Protein AF-A0A818PB43-F1 (afdb_monomer_lite)

pLDDT: mean 82.69, std 16.17, range [26.31, 98.38]

Radius of gyration: 37.23 Å; chains: 1; bounding box: 109×73×100 Å

Secondary structure (DSSP, 8-state):
--SHHHHTTTS-BGGGS-----SS--TT--SHHHHHHHHTTSEEEEETTEEEEPHHHHHHHHHHHHHHHHHHHHTT-EE----SEEEHHHHHHTTHHHHTGGG-EEEEETTEEEEE-S--HHHHHHHHHHHTTTS-GGG-SEEEEEEEEEE---TT--TGGGS-SEEEEEEEEEEESSHHHHHHHHHHHHHHHHHHHHHTT--EEEEE---GGG--SEEEEEEEE-TT-SEEEEE-TTT--EEEGGG-----S-PEEEEEEEEEEEEEEETHHHHHTT-B---S-TTS--PBPEEEEEEEEHHHHHHHHHHHHS-TT--S----TTT-S-SEEEEPPPTTSTTSSSSHHHHHHHHTT-SS--EEE---TTS-HHHHHHHHHHTT-SEEEE--HHHHHHSEEEEEETTTTEEEEEEHHHHHHHTTTSS-TTSHHHHHHHHHHHHHHHHHHHHHHHHHH-----TT--EEEEETTTTEEEEGGGTTS-TTTHHHHSSTT--SHHHHHHHHHHHHTT-EEEEE--TTT--S--EEEEHHHHHHHHHHHHHHHHHTS-PPTTT-EEEEE--S-HHHHHHHHHHHHHTPEEEEE-TTS-HHHHHHHHHHTT-SEEEES-GGGTGGGHHHHHH-TT--EEEESS--S----TTEEEHHHHHHHHTTS--PPPP---TTSEEEEEEE--TTSSPEEEEEEHHHHHHHHHHHHHHHHHTT----TT-EEEE-S-TTSHHHHHHHHHHHHTT-EEEE-S-GGGHHHHHHHH--SEEEE-HHHHHHHHHHHHHHHHT-HHHHHHHHHHHHSSS--HHHHHHTHHHHHHTTS---EEEE-SS---HHHHHHHHHHHTS-EEEEEEETTTTEEEEE--TT----S---EEPTT-EEEEE--TTSS--GGGTEEEEEEESTTS---BTTBHHHHHHHB-TTS-EEEEEEEEE-TTS-EEEEEETTT-EE-TTS-EE-HHHHHHHHTTSTTEEEEEEE--TT-SSEEEEEEE-HHHHHHHS--S-TT--HHHHHT-HHHHHHHHHHHHHHHHHTT--GGGSEEEEEE--SPP-TTTTSB-TTS-B-HHHHHHHTHHHHHHHHHTGGGTSSPPPGGGTT--

Foldseek 3Di:
DVLVVVVVPPFFEPVPFPQDQDPDDDPPQPFLLSVLCNRLSQWDDPDFQDIDGGPLVVLLLVLLVVLLVVLCVVLVEAEDDWDQKAWLVLCVLLVNCVVQVQWWDWDDDPPTIITRAQDCLSRVLLVCLVCQQVDDLVCPQHKYKYWDKGATNDPDRHNPLLRHRIFTKMKIKTWHPDVVVLVVSLVSVVVSVVVSCVLFVFDWAWEWDDCPSLAADGKTWIWGFFQPAPWKWFADPPVRHTYGPVGDDDPDPDTDITHIGTFWMKGFHFQSSQVSSVNWHHDPDPDDDTDGITMIMIMGTSSSNSSVSQRRPPDPPDLFGAGRCSSQSFQEEEEEAAPPDPLPPADVSVLVVVVVPDPPHGYHYHPPSPDDPVVVVVSCRSSNHQKYWYCDPCCRVPQWIWIARSPVRDTDTHHSVVVVVVVLPPPDDDCSVVVVCFVVCVVVVLVVLLCVLCVLQPLPDDLLAQWDQLDPVQRKIAGPVQSPHDLFCVLCVQPVQQLFLLVLLVLLLVQLVFPFAEWEADPVPRDLDTDTDTSVNLVLLLLLLLQCCCPVLVDDALQAEEEEEEFFDSLVVSNLSSCRQQRHAYEYDYLPDDPVLVVVVCVLSLHQEYEYQDPVSCVVCVVVLVPDPSHRAYEYADDDDDDPDPRYYYSVVSSVVSVVPDRDDHDDHDQQRFSYWAWDDDLPPRTFTFTAGRLLLSSVLSLVQVLCVSRVNHAAQAFEEEQRDGPSDLVSVSVSSNQSSRNHYYYYDRDNVCVLVCQLSRVGQEYEDEQVVLVVVVVVQVVVCVVDPSSVVQLVVLLVRLAAGPSLCVSLVVVLVSNNVNYAEYEYEPDDHFLSSLSSCCRNNVHFYKYFDDDVQLSGGQAIARSSDSDPQFRFGGRSSKMWAFPDQPLAPAHSVQQKHFIWMAGSNGTPATRPCVPVRCVQAPPVRIGRPQWMWGQDSSRTIGTDAGSVQWDAAQVSDIDRQVVLQVQLCPQQQAPGKGKDDDNDHQAIAMEGAGDQVSCLVPPDDPDNPDDLQVVQVDVVSQVVSLVSQQVSCVVVVPDPRHRHPGYRHDHDDDDVVVVQADPVRHGSNVVVCVVCVVVRVVRVVVVVVVPDDDDPPPPPDD

InterPro domains:
  IPR000873 AMP-dependent synthetase/ligase domain [PF00501] (520-915)
  IPR002314 Aminoacyl-tRNA synthetase, class II (G/ P/ S/T) [PF00587] (105-311)
  IPR002316 Proline-tRNA ligase, class IIa [PR01046] (79-97)
  IPR002316 Proline-tRNA ligase, class IIa [PR01046] (114-125)
  IPR002316 Proline-tRNA ligase, class IIa [PR01046] (146-154)
  IPR002316 Proline-tRNA ligase, class IIa [PR01046] (156-167)
  IPR004154 Anticodon-binding [PF03129] (331-421)
  IPR006195 Aminoacyl-tRNA synthetase, class II [PS50862] (57-329)
  IPR020845 AMP-binding, conserved site [PS00455] (677-688)
  IPR036621 Anticodon-binding domain superfamily [G3DSA:3.40.50.800] (316-426)
  IPR042099 ANL, N-terminal domain [G3DSA:3.40.50.12780] (506-948)
  IPR045864 Class II Aminoacyl-tRNA synthetase/Biotinyl protein ligase (BPL) and lipoyl protein ligase (LPL) [G3DSA:3.30.930.10] (10-315)
  IPR045864 Class II Aminoacyl-tRNA synthetase/Biotinyl protein ligase (BPL) and lipoyl protein ligase (LPL) [SSF55681] (30-334)

Sequence (1106 aa):
MVFITHIRHAIQQRSRMFLPTPVHLPRETRSKSQSLLQQTAIVHSVEHGFPQLLPLGFRVLTKLKTLIRNEMNNIGGQELSLPAIGRKNIWETSDRWNLMHDELFKFKDHDEEYCLSPTHEEAITKLVSSVCKTIPRSNYPLLVYQITWKYRNEPNYRHGLLRTKEFLMKDLYSFHTDEKCARQIYDQVCDAYERIFQKLELNCFKVPADSGLMGGSLNHEFLGISAVGEDTLLICPICNRGYLKNKTQCEHTGKTEQHAIELGHCFLLGDRYTKAFNVIEGSSDIATEKKPLIMGCYGIGLTRLMAATVEILTSKDSNDIRWPRRIVPYQVAIVPPKKGSPEETNGNEKTLGRLLKLDNTEWFVDDRNELTIGYRLKDCQKMGIPIVIVFGKRATKENLCEVIDVYNNRTEYLSYEDTLKKEFSNSHGTYAALAAGAVVVTYAGTHAYKSRIQRKHDDGIDLKNQTVEIDPVEHIRRCTFYKDIDIFSFYKTVLPNVQTLGDAFYNGYSVSKNGPCIAYIDPVNMTKEFQWISYSMALERIRLIGSHLWTEAKLTPMKSIVTIISSNRPEYSFVEHACYMYGFTVLALYTTYNSSTILSILEKTQTEVLVVDNLNRIESYKNELLEKNYLKEILIMDNVTSNEDTKIKNIPTILKSMQQSDVRSRPKVDPESIAAFILTSGTTGEPKLAMLSHTNFLATIKGNIDRRRRANIDGEPSHRHCSFLPMAHLYERSVLISYFLHGSQVVFCPIPEKLFEYYPIVKPTNISMVPRILNKVYDTIMTEVGKSKIKRFLISQALHNEQPTLFSRLIFRKVKKLFGGEVHAMLTGSAPITPEVLHFFRIALDIPIVEAYGQTESTAAGTSTHITDTSCGTVGSPVPSVEIKLIDVPNTNYRSNNNQGEICIRGPIVFKGYYGDEEKTRETIDKGGWLHTGDVGEWTSNGSLRIIDRVKHIFKLSQGEYIAPERLEDGYIRCRWVAQIFVDGISSESTVVAIVIPDEEYVRSKFRTTNPNISFEDLCKDEKLKEIILADLKQLAKEYKYQYYETVSNIHLHPELFLQENGLITSTFKTRRTIARQYFQHIIQSLYEVSDRITKPMNVEQQSKL

Organism: NCBI:txid392033

Structure (mmCIF, N/CA/C/O backbone):
data_AF-A0A818PB43-F1
#
_entry.id   AF-A0A818PB43-F1
#
loop_
_atom_site.group_PDB
_atom_site.id
_atom_site.type_symbol
_atom_site.label_atom_id
_atom_site.label_alt_id
_atom_site.label_comp_id
_atom_site.label_asym_id
_atom_site.label_entity_id
_atom_site.label_seq_id
_atom_site.pdbx_PDB_ins_code
_atom_site.Cartn_x
_atom_site.Cartn_y
_atom_site.Cartn_z
_atom_site.occupancy
_atom_site.B_iso_or_equiv
_atom_site.auth_seq_id
_atom_site.auth_comp_id
_atom_site.auth_asym_id
_atom_site.auth_atom_id
_atom_site.pdbx_PDB_model_num
ATOM 1 N N . MET A 1 1 ? 10.284 -4.812 -44.934 1.00 28.69 1 MET A N 1
ATOM 2 C CA . MET A 1 1 ? 10.455 -3.336 -45.008 1.00 28.69 1 MET A CA 1
ATOM 3 C C . MET A 1 1 ? 9.665 -2.560 -43.940 1.00 28.69 1 MET A C 1
ATOM 5 O O . MET A 1 1 ? 10.146 -1.518 -43.521 1.00 28.69 1 MET A O 1
ATOM 9 N N . VAL A 1 2 ? 8.515 -3.051 -43.445 1.00 27.95 2 VAL A N 1
ATOM 10 C CA . VAL A 1 2 ? 7.685 -2.352 -42.428 1.00 27.95 2 VAL A CA 1
ATOM 11 C C . VAL A 1 2 ? 8.125 -2.614 -40.966 1.00 27.95 2 VAL A C 1
ATOM 13 O O . VAL A 1 2 ? 7.823 -1.818 -40.078 1.00 27.95 2 VAL A O 1
ATOM 16 N N . PHE A 1 3 ? 8.899 -3.674 -40.691 1.00 33.25 3 PHE A N 1
ATOM 17 C CA . PHE A 1 3 ? 9.273 -4.060 -39.317 1.00 33.25 3 PHE A CA 1
ATOM 18 C C . PHE A 1 3 ? 10.576 -3.411 -38.803 1.00 33.25 3 PHE A C 1
ATOM 20 O O . PHE A 1 3 ? 10.661 -3.033 -37.632 1.00 33.25 3 PHE A O 1
ATOM 27 N N . ILE A 1 4 ? 11.558 -3.162 -39.682 1.00 32.97 4 ILE A N 1
ATOM 28 C CA . ILE A 1 4 ? 12.779 -2.390 -39.355 1.00 32.97 4 ILE A CA 1
ATOM 29 C C . ILE A 1 4 ? 12.434 -0.955 -38.904 1.00 32.97 4 ILE A C 1
ATOM 31 O O . ILE A 1 4 ? 13.174 -0.341 -38.136 1.00 32.97 4 ILE A O 1
ATOM 35 N N . THR A 1 5 ? 11.277 -0.426 -39.305 1.00 36.44 5 THR A N 1
ATOM 36 C CA . THR A 1 5 ? 10.801 0.913 -38.933 1.00 36.44 5 THR A CA 1
ATOM 37 C C . THR A 1 5 ? 10.250 1.004 -37.508 1.00 36.44 5 THR A C 1
ATOM 39 O O . THR A 1 5 ? 10.382 2.058 -36.895 1.00 36.44 5 THR A O 1
ATOM 42 N N . HIS A 1 6 ? 9.718 -0.083 -36.936 1.00 36.97 6 HIS A N 1
ATOM 43 C CA . HIS A 1 6 ? 9.187 -0.082 -35.563 1.00 36.97 6 HIS A CA 1
ATOM 44 C C . HIS A 1 6 ? 10.264 -0.362 -34.498 1.00 36.97 6 HIS A C 1
ATOM 46 O O . HIS A 1 6 ? 10.216 0.209 -33.411 1.00 36.97 6 HIS A O 1
ATOM 52 N N . ILE A 1 7 ? 11.298 -1.154 -34.819 1.00 41.28 7 ILE A N 1
ATOM 53 C CA . ILE A 1 7 ? 12.458 -1.384 -33.925 1.00 41.28 7 ILE A CA 1
ATOM 54 C C . ILE A 1 7 ? 13.383 -0.148 -33.862 1.00 41.28 7 ILE A C 1
ATOM 56 O O . ILE A 1 7 ? 14.093 0.062 -32.878 1.00 41.28 7 ILE A O 1
ATOM 60 N N . ARG A 1 8 ? 13.315 0.736 -34.869 1.00 38.91 8 ARG A N 1
ATOM 61 C CA . ARG A 1 8 ? 14.093 1.986 -34.976 1.00 38.91 8 ARG A CA 1
ATOM 62 C C . ARG A 1 8 ? 13.901 2.983 -33.825 1.00 38.91 8 ARG A C 1
ATOM 64 O O . ARG A 1 8 ? 14.702 3.909 -33.731 1.00 38.91 8 ARG A O 1
ATOM 71 N N . HIS A 1 9 ? 12.872 2.846 -32.986 1.00 42.34 9 HIS A N 1
ATOM 72 C CA . HIS A 1 9 ? 12.539 3.857 -31.972 1.00 42.34 9 HIS A CA 1
ATOM 73 C C . HIS A 1 9 ? 12.942 3.510 -30.526 1.00 42.34 9 HIS A C 1
ATOM 75 O O . HIS A 1 9 ? 12.960 4.416 -29.696 1.00 42.34 9 HIS A O 1
ATOM 81 N N . ALA A 1 10 ? 13.303 2.257 -30.209 1.00 47.94 10 ALA A N 1
ATOM 82 C CA . ALA A 1 10 ? 13.552 1.833 -28.819 1.00 47.94 10 ALA A CA 1
ATOM 83 C C . ALA A 1 10 ? 15.002 1.415 -28.498 1.00 47.94 10 ALA A C 1
ATOM 85 O O . ALA A 1 10 ? 15.380 1.425 -27.328 1.00 47.94 10 ALA A O 1
ATOM 86 N N . ILE A 1 11 ? 15.824 1.067 -29.496 1.00 65.12 11 ILE A N 1
ATOM 87 C CA . ILE A 1 11 ? 17.191 0.547 -29.299 1.00 65.12 11 ILE A CA 1
ATOM 88 C C . ILE A 1 11 ? 18.206 1.452 -29.987 1.00 65.12 11 ILE A C 1
ATOM 90 O O . ILE A 1 11 ? 17.975 1.930 -31.098 1.00 65.12 11 ILE A O 1
ATOM 94 N N . GLN A 1 12 ? 19.338 1.691 -29.319 1.00 77.62 12 GLN A N 1
ATOM 95 C CA . GLN A 1 12 ? 20.369 2.580 -29.835 1.00 77.62 12 GLN A CA 1
ATOM 96 C C . GLN A 1 12 ? 21.005 1.987 -31.102 1.00 77.62 12 GLN A C 1
ATOM 98 O O . GLN A 1 12 ? 21.563 0.889 -31.091 1.00 77.62 12 GLN A O 1
ATOM 103 N N . GLN A 1 13 ? 20.924 2.745 -32.192 1.00 83.62 13 GLN A N 1
ATOM 104 C CA . GLN A 1 13 ? 21.513 2.417 -33.490 1.00 83.62 13 GLN A CA 1
ATOM 105 C C . GLN A 1 13 ? 22.869 3.097 -33.630 1.00 83.62 13 GLN A C 1
ATOM 107 O O . GLN A 1 13 ? 22.984 4.289 -33.329 1.00 83.62 13 GLN A O 1
ATOM 112 N N . ARG A 1 14 ? 23.886 2.359 -34.085 1.00 87.94 14 ARG A N 1
ATOM 113 C CA . ARG A 1 14 ? 25.256 2.862 -34.253 1.00 87.94 14 ARG A CA 1
ATOM 114 C C . ARG A 1 14 ? 25.330 4.024 -35.237 1.00 87.94 14 ARG A C 1
ATOM 116 O O . ARG A 1 14 ? 26.122 4.934 -35.000 1.00 87.94 14 ARG A O 1
ATOM 123 N N . SER A 1 15 ? 24.508 4.015 -36.290 1.00 84.88 15 SER A N 1
ATOM 124 C CA . SER A 1 15 ? 24.405 5.102 -37.273 1.00 84.88 15 SER A CA 1
ATOM 125 C C . SER A 1 15 ? 23.831 6.400 -36.685 1.00 84.88 15 SER A C 1
ATOM 127 O O . SER A 1 15 ? 24.129 7.488 -37.166 1.00 84.88 15 SER A O 1
ATOM 129 N N . ARG A 1 16 ? 23.031 6.292 -35.616 1.00 84.62 16 ARG A N 1
ATOM 130 C CA . ARG A 1 16 ? 22.373 7.414 -34.928 1.00 84.62 16 ARG A CA 1
ATOM 131 C C . ARG A 1 16 ? 23.104 7.858 -33.663 1.00 84.62 16 ARG A C 1
ATOM 133 O O . ARG A 1 16 ? 22.629 8.750 -32.963 1.00 84.62 16 ARG A O 1
ATOM 140 N N . MET A 1 17 ? 24.215 7.210 -33.311 1.00 87.75 17 MET A N 1
ATOM 141 C CA . MET A 1 17 ? 25.038 7.641 -32.184 1.00 87.75 17 MET A CA 1
ATOM 142 C C . MET A 1 17 ? 25.830 8.892 -32.567 1.00 87.75 17 MET A C 1
ATOM 144 O O . MET A 1 17 ? 26.494 8.922 -33.600 1.00 87.75 17 MET A O 1
ATOM 148 N N . PHE A 1 18 ? 25.812 9.900 -31.695 1.00 87.25 18 PHE A N 1
ATOM 149 C CA . PHE A 1 18 ? 26.657 11.082 -31.839 1.00 87.25 18 PHE A CA 1
ATOM 150 C C . PHE A 1 18 ? 28.109 10.734 -31.475 1.00 87.25 18 PHE A C 1
ATOM 152 O O . PHE A 1 18 ? 28.485 10.761 -30.303 1.00 87.25 18 PHE A O 1
ATOM 159 N N . LEU A 1 19 ? 28.890 10.337 -32.485 1.00 86.69 19 LEU A N 1
ATOM 160 C CA . LEU A 1 19 ? 30.291 9.913 -32.373 1.00 86.69 19 LEU A CA 1
ATOM 161 C C . LEU A 1 19 ? 31.170 10.651 -33.398 1.00 86.69 19 LEU A C 1
ATOM 163 O O . LEU A 1 19 ? 31.605 10.043 -34.378 1.00 86.69 19 LEU A O 1
ATOM 167 N N . PRO A 1 20 ? 31.399 11.966 -33.219 1.00 82.56 20 PRO A N 1
ATOM 168 C CA . PRO A 1 20 ? 32.269 12.743 -34.094 1.00 82.56 20 PRO A CA 1
ATOM 169 C C . PRO A 1 20 ? 33.734 12.346 -33.864 1.00 82.56 20 PRO A C 1
ATOM 171 O O . PRO A 1 20 ? 34.387 12.838 -32.946 1.00 82.56 20 PRO A O 1
ATOM 174 N N . THR A 1 21 ? 34.253 11.423 -34.674 1.00 69.00 21 THR A N 1
ATOM 175 C CA . THR A 1 21 ? 35.675 11.062 -34.633 1.00 69.00 21 THR A CA 1
ATOM 176 C C . THR A 1 21 ? 36.502 12.167 -35.304 1.00 69.00 21 THR A C 1
ATOM 178 O O . THR A 1 21 ? 36.244 12.481 -36.468 1.00 69.00 21 THR A O 1
ATOM 181 N N . PRO A 1 22 ? 37.489 12.768 -34.618 1.00 65.38 22 PRO A N 1
ATOM 182 C CA . PRO A 1 22 ? 38.330 13.803 -35.211 1.00 65.38 22 PRO A CA 1
ATOM 183 C C . PRO A 1 22 ? 39.189 13.242 -36.358 1.00 65.38 22 PRO A C 1
ATOM 185 O O . PRO A 1 22 ? 39.757 12.157 -36.247 1.00 65.38 22 PRO A O 1
ATOM 188 N N . VAL A 1 23 ? 39.301 13.998 -37.459 1.00 55.91 23 VAL A N 1
ATOM 189 C CA . VAL A 1 23 ? 40.056 13.606 -38.672 1.00 55.91 23 VAL A CA 1
ATOM 190 C C . VAL A 1 23 ? 41.573 13.605 -38.425 1.00 55.91 23 VAL A C 1
ATOM 192 O O . VAL A 1 23 ? 42.298 12.797 -39.002 1.00 55.91 23 VAL A O 1
ATOM 195 N N . HIS A 1 24 ? 42.052 14.460 -37.515 1.00 60.41 24 HIS A N 1
ATOM 196 C CA . HIS A 1 24 ? 43.446 14.518 -37.081 1.00 60.41 24 HIS A CA 1
ATOM 197 C C . HIS A 1 24 ? 43.521 14.643 -35.558 1.00 60.41 24 HIS A C 1
ATOM 199 O O . HIS A 1 24 ? 42.919 15.544 -34.976 1.00 60.41 24 HIS A O 1
ATOM 205 N N . LEU A 1 25 ? 44.274 13.751 -34.911 1.00 61.59 25 LEU A N 1
ATOM 206 C CA . LEU A 1 25 ? 44.657 13.927 -33.511 1.00 61.59 25 LEU A CA 1
ATOM 207 C C . LEU A 1 25 ? 45.828 14.916 -33.434 1.00 61.59 25 LEU A C 1
ATOM 209 O O . LEU A 1 25 ? 46.713 14.867 -34.297 1.00 61.59 25 LEU A O 1
ATOM 213 N N . PRO A 1 26 ? 45.890 15.781 -32.408 1.00 57.75 26 PRO A N 1
ATOM 214 C CA . PRO A 1 26 ? 47.066 16.606 -32.162 1.00 57.75 26 PRO A CA 1
ATOM 215 C C . PRO A 1 26 ? 48.313 15.717 -32.045 1.00 57.75 26 PRO A C 1
ATOM 217 O O . PRO A 1 26 ? 48.292 14.731 -31.304 1.00 57.75 26 PRO A O 1
ATOM 220 N N . ARG A 1 27 ? 49.409 16.073 -32.739 1.00 52.84 27 ARG A N 1
ATOM 221 C CA . ARG A 1 27 ? 50.686 15.317 -32.737 1.00 52.84 27 ARG A CA 1
ATOM 222 C C . ARG A 1 27 ? 51.268 15.090 -31.329 1.00 52.84 27 ARG A C 1
ATOM 224 O O . ARG A 1 27 ? 52.103 14.213 -31.158 1.00 52.84 27 ARG A O 1
ATOM 231 N N . GLU A 1 28 ? 50.803 15.839 -30.328 1.00 53.75 28 GLU A N 1
ATOM 232 C CA . GLU A 1 28 ? 51.218 15.767 -28.923 1.00 53.75 28 GLU A CA 1
ATOM 233 C C . GLU A 1 28 ? 50.273 14.945 -28.018 1.00 53.75 28 GLU A C 1
ATOM 235 O O . GLU A 1 28 ? 50.061 15.288 -26.853 1.00 53.75 28 GLU A O 1
ATOM 240 N N . THR A 1 29 ? 49.659 13.864 -28.506 1.00 55.94 29 THR A N 1
ATOM 241 C CA . THR A 1 29 ? 48.903 12.970 -27.608 1.00 55.94 29 THR A CA 1
ATOM 242 C C . THR A 1 29 ? 49.886 12.168 -26.742 1.00 55.94 29 THR A C 1
ATOM 244 O O . THR A 1 29 ? 50.531 11.245 -27.229 1.00 55.94 29 THR A O 1
ATOM 247 N N . ARG A 1 30 ? 50.049 12.551 -25.464 1.00 67.81 30 ARG A N 1
ATOM 248 C CA . ARG A 1 30 ? 51.104 12.019 -24.571 1.00 67.81 30 ARG A CA 1
ATOM 249 C C . ARG A 1 30 ? 50.722 10.751 -23.794 1.00 67.81 30 ARG A C 1
ATOM 251 O O . ARG A 1 30 ? 51.620 10.027 -23.384 1.00 67.81 30 ARG A O 1
ATOM 258 N N . SER A 1 31 ? 49.430 10.469 -23.589 1.00 83.25 31 SER A N 1
ATOM 259 C CA . SER A 1 31 ? 48.963 9.245 -22.911 1.00 83.25 31 SER A CA 1
ATOM 260 C C . SER A 1 31 ? 48.039 8.403 -23.784 1.00 83.25 31 SER A C 1
ATOM 262 O O . SER A 1 31 ? 47.357 8.903 -24.689 1.00 83.25 31 SER A O 1
ATOM 264 N N . LYS A 1 32 ? 48.001 7.099 -23.502 1.00 87.06 32 LYS A N 1
ATOM 265 C CA . LYS A 1 32 ? 47.239 6.135 -24.291 1.00 87.06 32 LYS A CA 1
ATOM 266 C C . LYS A 1 32 ? 45.735 6.334 -24.137 1.00 87.06 32 LYS A C 1
ATOM 268 O O . LYS A 1 32 ? 45.009 6.362 -25.128 1.00 87.06 32 LYS A O 1
ATOM 273 N N . SER A 1 33 ? 45.275 6.517 -22.906 1.00 90.88 33 SER A N 1
ATOM 274 C CA . SER A 1 33 ? 43.880 6.802 -22.569 1.00 90.88 33 SER A CA 1
ATOM 275 C C . SER A 1 33 ? 43.372 8.046 -23.287 1.00 90.88 33 SER A C 1
ATOM 277 O O . SER A 1 33 ? 42.285 8.005 -23.855 1.00 90.88 33 SER A O 1
ATOM 279 N N . GLN A 1 34 ? 44.161 9.124 -23.349 1.00 88.31 34 GLN A N 1
ATOM 280 C CA . GLN A 1 34 ? 43.784 10.338 -24.073 1.00 88.31 34 GLN A CA 1
ATOM 281 C C . GLN A 1 34 ? 43.563 10.053 -25.564 1.00 88.31 34 GLN A C 1
ATOM 283 O O . GLN A 1 34 ? 42.523 10.424 -26.107 1.00 88.31 34 GLN A O 1
ATOM 288 N N . SER A 1 35 ? 44.513 9.365 -26.203 1.00 86.31 35 SER A N 1
ATOM 289 C CA . SER A 1 35 ? 44.430 9.023 -27.626 1.00 86.31 35 SER A CA 1
ATOM 290 C C . SER A 1 35 ? 43.221 8.137 -27.928 1.00 86.31 35 SER A C 1
ATOM 292 O O . SER A 1 35 ? 42.401 8.472 -28.783 1.00 86.31 35 SER A O 1
ATOM 294 N N . LEU A 1 36 ? 43.047 7.046 -27.178 1.00 90.38 36 LEU A N 1
ATOM 295 C CA . LEU A 1 36 ? 41.965 6.093 -27.418 1.00 90.38 36 LEU A CA 1
ATOM 296 C C . LEU A 1 36 ? 40.585 6.706 -27.167 1.00 90.38 36 LEU A C 1
ATOM 298 O O . LEU A 1 36 ? 39.705 6.580 -28.014 1.00 90.38 36 LEU A O 1
ATOM 302 N N . LEU A 1 37 ? 40.405 7.429 -26.056 1.00 91.69 37 LEU A N 1
ATOM 303 C CA . LEU A 1 37 ? 39.124 8.058 -25.722 1.00 91.69 37 LEU A CA 1
ATOM 304 C C . LEU A 1 37 ? 38.692 9.103 -26.765 1.00 91.69 37 LEU A C 1
ATOM 306 O O . LEU A 1 37 ? 37.490 9.251 -27.006 1.00 91.69 37 LEU A O 1
ATOM 310 N N . GLN A 1 38 ? 39.646 9.795 -27.397 1.00 88.06 38 GLN A N 1
ATOM 311 C CA . GLN A 1 38 ? 39.382 10.729 -28.496 1.00 88.06 38 GLN A CA 1
ATOM 312 C C . GLN A 1 38 ? 39.069 10.003 -29.812 1.00 88.06 38 GLN A C 1
ATOM 314 O O . GLN A 1 38 ? 38.081 10.328 -30.472 1.00 88.06 38 GLN A O 1
ATOM 319 N N . GLN A 1 39 ? 39.848 8.977 -30.173 1.00 86.94 39 GLN A N 1
ATOM 320 C CA . GLN A 1 39 ? 39.626 8.184 -31.391 1.00 86.94 39 GLN A CA 1
ATOM 321 C C . GLN A 1 39 ? 38.260 7.493 -31.412 1.00 86.94 39 GLN A C 1
ATOM 323 O O . GLN A 1 39 ? 37.631 7.385 -32.465 1.00 86.94 39 GLN A O 1
ATOM 328 N N . THR A 1 40 ? 37.775 7.041 -30.257 1.00 89.00 40 THR A N 1
ATOM 329 C CA . THR A 1 40 ? 36.482 6.356 -30.140 1.00 89.00 40 THR A CA 1
ATOM 330 C C . THR A 1 40 ? 35.317 7.304 -29.858 1.00 89.00 40 THR A C 1
ATOM 332 O O . THR A 1 40 ? 34.227 6.835 -29.534 1.00 89.00 40 THR A O 1
ATOM 335 N N . ALA A 1 41 ? 35.534 8.624 -29.936 1.00 89.44 41 ALA A N 1
ATOM 336 C CA . ALA A 1 41 ? 34.527 9.646 -29.650 1.00 89.44 41 ALA A CA 1
ATOM 337 C C . ALA A 1 41 ? 33.833 9.437 -28.283 1.00 89.44 41 ALA A C 1
ATOM 339 O O . ALA A 1 41 ? 32.619 9.578 -28.138 1.00 89.44 41 ALA A O 1
ATOM 340 N N . ILE A 1 42 ? 34.617 9.070 -27.264 1.00 91.88 42 ILE A N 1
ATOM 341 C CA . ILE A 1 42 ? 34.178 8.964 -25.863 1.00 91.88 42 ILE A CA 1
ATOM 342 C C . ILE A 1 42 ? 34.427 10.295 -25.148 1.00 91.88 42 ILE A C 1
ATOM 344 O O . ILE A 1 42 ? 33.591 10.753 -24.366 1.00 91.88 42 ILE A O 1
ATOM 348 N N . VAL A 1 43 ? 35.550 10.936 -25.470 1.00 90.75 43 VAL A N 1
ATOM 349 C CA . VAL A 1 43 ? 35.920 12.282 -25.035 1.00 90.75 43 VAL A CA 1
ATOM 350 C C . VAL A 1 43 ? 36.201 13.120 -26.273 1.00 90.75 43 VAL A C 1
ATOM 352 O O . VAL A 1 43 ? 36.879 12.670 -27.190 1.00 90.75 43 VAL A O 1
ATOM 355 N N . HIS A 1 44 ? 35.715 14.352 -26.281 1.00 87.06 44 HIS A N 1
ATOM 356 C CA . HIS A 1 44 ? 36.112 15.381 -27.228 1.00 87.06 44 HIS A CA 1
ATOM 357 C C . HIS A 1 44 ? 36.816 16.511 -26.471 1.00 87.06 44 HIS A C 1
ATOM 359 O O . HIS A 1 44 ? 36.590 16.711 -25.279 1.00 87.06 44 HIS A O 1
ATOM 365 N N . SER A 1 45 ? 37.707 17.251 -27.117 1.00 74.25 45 SER A N 1
ATOM 366 C CA . SER A 1 45 ? 38.349 18.415 -26.500 1.00 74.25 45 SER A CA 1
ATOM 367 C C . SER A 1 45 ? 38.513 19.484 -27.565 1.00 74.25 45 SER A C 1
ATOM 369 O O . SER A 1 45 ? 39.263 19.284 -28.514 1.00 74.25 45 SER A O 1
ATOM 371 N N . VAL A 1 46 ? 37.759 20.575 -27.429 1.00 65.56 46 VAL A N 1
ATOM 372 C CA . VAL A 1 46 ? 37.872 21.751 -28.309 1.00 65.56 46 VAL A CA 1
ATOM 373 C C . VAL A 1 46 ? 39.045 22.623 -27.855 1.00 65.56 46 VAL A C 1
ATOM 375 O O . VAL A 1 46 ? 39.803 23.113 -28.683 1.00 65.56 46 VAL A O 1
ATOM 378 N N . GLU A 1 47 ? 39.239 22.735 -26.539 1.00 68.06 47 GLU A N 1
ATOM 379 C CA . GLU A 1 47 ? 40.337 23.461 -25.902 1.00 68.06 47 GLU A CA 1
ATOM 380 C C . GLU A 1 47 ? 41.074 22.553 -24.912 1.00 68.06 47 GLU A C 1
ATOM 382 O O . GLU A 1 47 ? 40.489 21.644 -24.307 1.00 68.06 47 GLU A O 1
ATOM 387 N N . HIS A 1 48 ? 42.377 22.776 -24.734 1.00 68.56 48 HIS A N 1
ATOM 388 C CA . HIS A 1 48 ? 43.146 21.978 -23.788 1.00 68.56 48 HIS A CA 1
ATOM 389 C C . HIS A 1 48 ? 42.757 22.303 -22.334 1.00 68.56 48 HIS A C 1
ATOM 391 O O . HIS A 1 48 ? 42.728 23.459 -21.924 1.00 68.56 48 HIS A O 1
ATOM 397 N N . GLY A 1 49 ? 42.487 21.261 -21.540 1.00 74.88 49 GLY A N 1
ATOM 398 C CA . GLY A 1 49 ? 42.091 21.388 -20.132 1.00 74.88 49 GLY A CA 1
ATOM 399 C C . GLY A 1 49 ? 40.576 21.459 -19.878 1.00 74.88 49 GLY A C 1
ATOM 400 O O . GLY A 1 49 ? 40.179 21.442 -18.713 1.00 74.88 49 GLY A O 1
ATOM 401 N N . PHE A 1 50 ? 39.741 21.462 -20.926 1.00 84.69 50 PHE A N 1
ATOM 402 C CA . PHE A 1 50 ? 38.270 21.474 -20.828 1.00 84.69 50 PHE A CA 1
ATOM 403 C C . PHE A 1 50 ? 37.651 20.319 -21.637 1.00 84.69 50 PHE A C 1
ATOM 405 O O . PHE A 1 50 ? 37.226 20.483 -22.786 1.00 84.69 50 PHE A O 1
ATOM 412 N N . PRO A 1 51 ? 37.670 19.094 -21.087 1.00 85.69 51 PRO A N 1
ATOM 413 C CA . PRO A 1 51 ? 37.237 17.902 -21.796 1.00 85.69 51 PRO A CA 1
ATOM 414 C C . PRO A 1 51 ? 35.708 17.805 -21.848 1.00 85.69 51 PRO A C 1
ATOM 416 O O . PRO A 1 51 ? 35.020 17.911 -20.839 1.00 85.69 51 PRO A O 1
ATOM 419 N N . GLN A 1 52 ? 35.175 17.492 -23.024 1.00 88.94 52 GLN A N 1
ATOM 420 C CA . GLN A 1 52 ? 33.755 17.244 -23.252 1.00 88.94 52 GLN A CA 1
ATOM 421 C C . GLN A 1 52 ? 33.496 15.738 -23.280 1.00 88.94 52 GLN A C 1
ATOM 423 O O . GLN A 1 52 ? 34.078 15.002 -24.080 1.00 88.94 52 GLN A O 1
ATOM 428 N N . LEU A 1 53 ? 32.602 15.258 -22.420 1.00 91.62 53 LEU A N 1
ATOM 429 C CA . LEU A 1 53 ? 32.174 13.862 -22.441 1.00 91.62 53 LEU A CA 1
ATOM 430 C C . LEU A 1 53 ? 31.072 13.668 -23.479 1.00 91.62 53 LEU A C 1
ATOM 432 O O . LEU A 1 53 ? 29.984 14.227 -23.365 1.00 91.62 53 LEU A O 1
ATOM 436 N N . LEU A 1 54 ? 31.352 12.833 -24.475 1.00 92.56 54 LEU A N 1
ATOM 437 C CA . LEU A 1 54 ? 30.380 12.429 -25.487 1.00 92.56 54 LEU A CA 1
ATOM 438 C C . LEU A 1 54 ? 29.470 11.312 -24.935 1.00 92.56 54 LEU A C 1
ATOM 440 O O . LEU A 1 54 ? 29.767 10.755 -23.874 1.00 92.56 54 LEU A O 1
ATOM 444 N N . PRO A 1 55 ? 28.357 10.942 -25.601 1.00 92.56 55 PRO A N 1
ATOM 445 C CA . PRO A 1 55 ? 27.344 10.056 -25.015 1.00 92.56 55 PRO A CA 1
ATOM 446 C C . PRO A 1 55 ? 27.872 8.727 -24.454 1.00 92.56 55 PRO A C 1
ATOM 448 O O . PRO A 1 55 ? 27.401 8.272 -23.410 1.00 92.56 55 PRO A O 1
ATOM 451 N N . LEU A 1 56 ? 28.871 8.112 -25.099 1.00 92.12 56 LEU A N 1
ATOM 452 C CA . LEU A 1 56 ? 29.509 6.899 -24.578 1.00 92.12 56 LEU A CA 1
ATOM 453 C C . LEU A 1 56 ? 30.310 7.178 -23.302 1.00 92.12 56 LEU A C 1
ATOM 455 O O . LEU A 1 56 ? 30.170 6.438 -22.331 1.00 92.12 56 LEU A O 1
ATOM 459 N N . GLY A 1 57 ? 31.087 8.264 -23.270 1.00 93.19 57 GLY A N 1
ATOM 460 C CA . GLY A 1 57 ? 31.841 8.683 -22.086 1.00 93.19 57 GLY A CA 1
ATOM 461 C C . GLY A 1 57 ? 30.934 9.060 -20.928 1.00 93.19 57 GLY A C 1
ATOM 462 O O . GLY A 1 57 ? 31.158 8.624 -19.803 1.00 93.19 57 GLY A O 1
ATOM 463 N N . PHE A 1 58 ? 29.839 9.768 -21.202 1.00 94.12 58 PHE A N 1
ATOM 464 C CA . PHE A 1 58 ? 28.840 10.091 -20.189 1.00 94.12 58 PHE A CA 1
ATOM 465 C C . PHE A 1 58 ? 28.173 8.834 -19.612 1.00 94.12 58 PHE A C 1
ATOM 467 O O . PHE A 1 58 ? 27.913 8.753 -18.410 1.00 94.12 58 PHE A O 1
ATOM 474 N N . ARG A 1 59 ? 27.938 7.812 -20.445 1.00 93.94 59 ARG A N 1
ATOM 475 C CA . ARG A 1 59 ? 27.384 6.520 -20.018 1.00 93.94 59 ARG A CA 1
ATOM 476 C C . ARG A 1 59 ? 28.359 5.743 -19.128 1.00 93.94 59 ARG A C 1
ATOM 478 O O . ARG A 1 59 ? 27.930 5.241 -18.090 1.00 93.94 59 ARG A O 1
ATOM 485 N N . VAL A 1 60 ? 29.649 5.708 -19.471 1.00 94.94 60 VAL A N 1
ATOM 486 C CA . VAL A 1 60 ? 30.710 5.136 -18.616 1.00 94.94 60 VAL A CA 1
ATOM 487 C C . VAL A 1 60 ? 30.797 5.893 -17.287 1.00 94.94 60 VAL A C 1
ATOM 489 O O . VAL A 1 60 ? 30.717 5.285 -16.218 1.00 94.94 60 VAL A O 1
ATOM 492 N N . LEU A 1 61 ? 30.862 7.227 -17.337 1.00 95.75 61 LEU A N 1
ATOM 493 C CA . LEU A 1 61 ? 30.926 8.081 -16.151 1.00 95.75 61 LEU A CA 1
ATOM 494 C C . LEU A 1 61 ? 29.706 7.889 -15.238 1.00 95.75 61 LEU A C 1
ATOM 496 O O . LEU A 1 61 ? 29.847 7.836 -14.020 1.00 95.75 61 LEU A O 1
ATOM 500 N N . THR A 1 62 ? 28.506 7.735 -15.804 1.00 94.94 62 THR A N 1
ATOM 501 C CA . THR A 1 62 ? 27.268 7.493 -15.043 1.00 94.94 62 THR A CA 1
ATOM 502 C C . THR A 1 62 ? 27.303 6.152 -14.304 1.00 94.94 62 THR A C 1
ATOM 504 O O . THR A 1 62 ? 26.857 6.059 -13.154 1.00 94.94 62 THR A O 1
ATOM 507 N N . LYS A 1 63 ? 27.863 5.106 -14.926 1.00 95.19 63 LYS A N 1
ATOM 508 C CA . LYS A 1 63 ? 28.057 3.800 -14.275 1.00 95.19 63 LYS A CA 1
ATOM 509 C C . LYS A 1 63 ? 29.086 3.888 -13.156 1.00 95.19 63 LYS A C 1
ATOM 511 O O . LYS A 1 63 ? 28.836 3.382 -12.065 1.00 95.19 63 LYS A O 1
ATOM 516 N N . LEU A 1 64 ? 30.183 4.607 -13.387 1.00 95.88 64 LEU A N 1
ATOM 517 C CA . LEU A 1 64 ? 31.200 4.867 -12.372 1.00 95.88 64 LEU A CA 1
ATOM 518 C C . LEU A 1 64 ? 30.635 5.669 -11.186 1.00 95.88 64 LEU A C 1
ATOM 520 O O . LEU A 1 64 ? 30.846 5.300 -10.033 1.00 95.88 64 LEU A O 1
ATOM 524 N N . LYS A 1 65 ? 29.828 6.703 -11.459 1.00 96.62 65 LYS A N 1
ATOM 525 C CA . LYS A 1 65 ? 29.101 7.480 -10.444 1.00 96.62 65 LYS A CA 1
ATOM 526 C C . LYS A 1 65 ? 28.205 6.585 -9.593 1.00 96.62 65 LYS A C 1
ATOM 528 O O . LYS A 1 65 ? 28.216 6.686 -8.371 1.00 96.62 65 LYS A O 1
ATOM 533 N N . THR A 1 66 ? 27.450 5.694 -10.233 1.00 95.44 66 THR A N 1
ATOM 534 C CA . THR A 1 66 ? 26.578 4.729 -9.547 1.00 95.44 66 THR A CA 1
ATOM 535 C C . THR A 1 66 ? 27.379 3.752 -8.682 1.00 95.44 66 THR A C 1
ATOM 537 O O . THR A 1 66 ? 26.996 3.505 -7.540 1.00 95.44 66 THR A O 1
ATOM 540 N N . LEU A 1 67 ? 28.501 3.228 -9.188 1.00 95.38 67 LEU A N 1
ATOM 541 C CA . LEU A 1 67 ? 29.390 2.338 -8.435 1.00 95.38 67 LEU A CA 1
ATOM 542 C C . LEU A 1 67 ? 29.892 3.008 -7.148 1.00 95.38 67 LEU A C 1
ATOM 544 O O . LEU A 1 67 ? 29.767 2.428 -6.072 1.00 95.38 67 LEU A O 1
ATOM 548 N N . ILE A 1 68 ? 30.400 4.236 -7.261 1.00 96.12 68 ILE A N 1
ATOM 549 C CA . ILE A 1 68 ? 30.931 4.999 -6.127 1.00 96.12 68 ILE A CA 1
ATOM 550 C C . ILE A 1 68 ? 29.818 5.354 -5.133 1.00 96.12 68 ILE A C 1
ATOM 552 O O . ILE A 1 68 ? 29.986 5.124 -3.939 1.00 96.12 68 ILE A O 1
ATOM 556 N N . ARG A 1 69 ? 28.658 5.843 -5.600 1.00 97.25 69 ARG A N 1
ATOM 557 C CA . ARG A 1 69 ? 27.499 6.144 -4.733 1.00 97.25 69 ARG A CA 1
ATOM 558 C C . ARG A 1 69 ? 27.063 4.943 -3.905 1.00 97.25 69 ARG A C 1
ATOM 560 O O . ARG A 1 69 ? 26.783 5.094 -2.722 1.00 97.25 69 ARG A O 1
ATOM 567 N N . ASN A 1 70 ? 27.019 3.756 -4.507 1.00 94.94 70 ASN A N 1
ATOM 568 C CA . ASN A 1 70 ? 26.646 2.539 -3.790 1.00 94.94 70 ASN A CA 1
ATOM 569 C C . ASN A 1 70 ? 27.624 2.241 -2.644 1.00 94.94 70 ASN A C 1
ATOM 571 O O . ASN A 1 70 ? 27.180 1.942 -1.542 1.00 94.94 70 ASN A O 1
ATOM 575 N N . GLU A 1 71 ? 28.935 2.365 -2.874 1.00 96.50 71 GLU A N 1
ATOM 576 C CA . GLU A 1 71 ? 29.937 2.144 -1.822 1.00 96.50 71 GLU A CA 1
ATOM 577 C C . GLU A 1 71 ? 29.882 3.208 -0.721 1.00 96.50 71 GLU A C 1
ATOM 579 O O . GLU A 1 71 ? 29.978 2.856 0.452 1.00 96.50 71 GLU A O 1
ATOM 584 N N . MET A 1 72 ? 29.653 4.480 -1.067 1.00 97.19 72 MET A N 1
ATOM 585 C CA . MET A 1 72 ? 29.511 5.553 -0.072 1.00 97.19 72 MET A CA 1
ATOM 586 C C . MET A 1 72 ? 28.229 5.407 0.761 1.00 97.19 72 MET A C 1
ATOM 588 O O . MET A 1 72 ? 28.265 5.556 1.979 1.00 97.19 72 MET A O 1
ATOM 592 N N . ASN A 1 73 ? 27.102 5.050 0.137 1.00 95.75 73 ASN A N 1
ATOM 593 C CA . ASN A 1 73 ? 25.838 4.829 0.846 1.00 95.75 73 ASN A CA 1
ATOM 594 C C . ASN A 1 73 ? 25.908 3.604 1.775 1.00 95.75 73 ASN A C 1
ATOM 596 O O . ASN A 1 73 ? 25.300 3.606 2.843 1.00 95.75 73 ASN A O 1
ATOM 600 N N . ASN A 1 74 ? 26.654 2.562 1.389 1.00 95.56 74 ASN A N 1
ATOM 601 C CA . ASN A 1 74 ? 26.822 1.354 2.204 1.00 95.56 74 ASN A CA 1
ATOM 602 C C . ASN A 1 74 ? 27.555 1.622 3.525 1.00 95.56 74 ASN A C 1
ATOM 604 O O . ASN A 1 74 ? 27.280 0.937 4.506 1.00 95.56 74 ASN A O 1
ATOM 608 N N . ILE A 1 75 ? 28.452 2.611 3.560 1.00 95.62 75 ILE A N 1
ATOM 609 C CA . ILE A 1 75 ? 29.144 3.041 4.785 1.00 95.62 75 ILE A CA 1
ATOM 610 C C . ILE A 1 75 ? 28.386 4.152 5.536 1.00 95.62 75 ILE A C 1
ATOM 612 O O . ILE A 1 75 ? 28.944 4.791 6.418 1.00 95.62 75 ILE A O 1
ATOM 616 N N . GLY A 1 76 ? 27.116 4.403 5.191 1.00 93.50 76 GLY A N 1
ATOM 617 C CA . GLY A 1 76 ? 26.270 5.400 5.858 1.00 93.50 76 GLY A CA 1
ATOM 618 C C . GLY A 1 76 ? 26.444 6.838 5.360 1.00 93.50 76 GLY A C 1
ATOM 619 O O . GLY A 1 76 ? 25.883 7.756 5.956 1.00 93.50 76 GLY A O 1
ATOM 620 N N . GLY A 1 77 ? 27.189 7.052 4.271 1.00 95.94 77 GLY A N 1
ATOM 621 C CA . GLY A 1 77 ? 27.351 8.367 3.657 1.00 95.94 77 GLY A CA 1
ATOM 622 C C . GLY A 1 77 ? 26.054 8.886 3.035 1.00 95.94 77 GLY A C 1
ATOM 623 O O . GLY A 1 77 ? 25.329 8.147 2.368 1.00 95.94 77 GLY A O 1
ATOM 624 N N . GLN A 1 78 ? 25.785 10.177 3.217 1.00 95.81 78 GLN A N 1
ATOM 625 C CA . GLN A 1 78 ? 24.599 10.853 2.689 1.00 95.81 78 GLN A CA 1
ATOM 626 C C . GLN A 1 78 ? 24.992 11.844 1.589 1.00 95.81 78 GLN A C 1
ATOM 628 O O . GLN A 1 78 ? 25.836 12.712 1.807 1.00 95.81 78 GLN A O 1
ATOM 633 N N . GLU A 1 79 ? 24.405 11.711 0.397 1.00 97.12 79 GLU A N 1
ATOM 634 C CA . GLU A 1 79 ? 24.715 12.604 -0.725 1.00 97.12 79 GLU A CA 1
ATOM 635 C C . GLU A 1 79 ? 24.011 13.959 -0.557 1.00 97.12 79 GLU A C 1
ATOM 637 O O . GLU A 1 79 ? 22.802 14.014 -0.336 1.00 97.12 79 GLU A O 1
ATOM 642 N N . LEU A 1 80 ? 24.758 15.048 -0.712 1.00 95.81 80 LEU A N 1
ATOM 643 C CA . LEU A 1 80 ? 24.269 16.424 -0.737 1.00 95.81 80 LEU A CA 1
ATOM 644 C C . LEU A 1 80 ? 24.883 17.197 -1.914 1.00 95.81 80 LEU A C 1
ATOM 646 O O . LEU A 1 80 ? 25.751 16.693 -2.630 1.00 95.81 80 LEU A O 1
ATOM 650 N N . SER A 1 81 ? 24.425 18.431 -2.120 1.00 94.31 81 SER A N 1
ATOM 651 C CA . SER A 1 81 ? 24.950 19.337 -3.143 1.00 94.31 81 SER A CA 1
ATOM 652 C C . SER A 1 81 ? 25.497 20.597 -2.485 1.00 94.31 81 SER A C 1
ATOM 654 O O . SER A 1 81 ? 24.778 21.244 -1.726 1.00 94.31 81 SER A O 1
ATOM 656 N N . LEU A 1 82 ? 26.741 20.965 -2.800 1.00 94.38 82 LEU A N 1
ATOM 657 C CA . LEU A 1 82 ? 27.349 22.226 -2.371 1.00 94.38 82 LEU A CA 1
ATOM 658 C C . LEU A 1 82 ? 27.562 23.160 -3.575 1.00 94.38 82 LEU A C 1
ATOM 660 O O . LEU A 1 82 ? 27.696 22.679 -4.705 1.00 94.38 82 LEU A O 1
ATOM 664 N N . PRO A 1 83 ? 27.596 24.488 -3.363 1.00 91.81 83 PRO A N 1
ATOM 665 C CA . PRO A 1 83 ? 27.877 25.443 -4.429 1.00 91.81 83 PRO A CA 1
ATOM 666 C C . PRO A 1 83 ? 29.290 25.267 -4.996 1.00 91.81 83 PRO A C 1
ATOM 668 O O . PRO A 1 83 ? 30.254 25.192 -4.239 1.00 91.8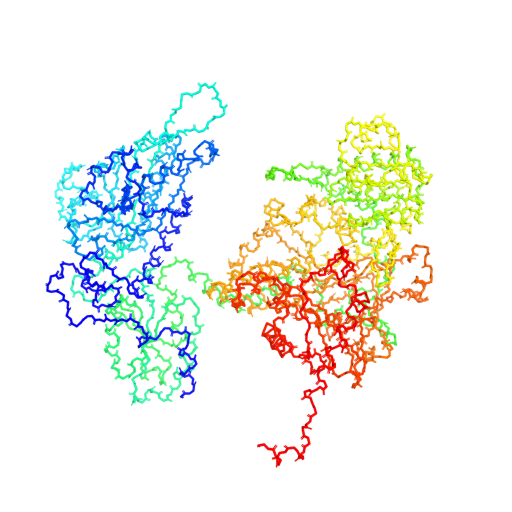1 83 PRO A O 1
ATOM 671 N N . ALA A 1 84 ? 29.417 25.286 -6.326 1.00 91.56 84 ALA A N 1
ATOM 672 C CA . ALA A 1 84 ? 30.720 25.309 -6.997 1.00 91.56 84 ALA A CA 1
ATOM 673 C C . ALA A 1 84 ? 31.418 26.680 -6.896 1.00 91.56 84 ALA A C 1
ATOM 675 O O . ALA A 1 84 ? 32.618 26.779 -7.139 1.00 91.56 84 ALA A O 1
ATOM 676 N N . ILE A 1 85 ? 30.679 27.735 -6.544 1.00 94.06 85 ILE A N 1
ATOM 677 C CA . ILE A 1 85 ? 31.195 29.092 -6.351 1.00 94.06 85 ILE A CA 1
ATOM 678 C C . ILE A 1 85 ? 31.445 29.319 -4.857 1.00 94.06 85 ILE A C 1
ATOM 680 O O . ILE A 1 85 ? 30.526 29.194 -4.048 1.00 94.06 85 ILE A O 1
ATOM 684 N N . GLY A 1 86 ? 32.680 29.673 -4.499 1.00 92.75 86 GLY A N 1
ATOM 685 C CA . GLY A 1 86 ? 33.099 29.980 -3.133 1.00 92.75 86 GLY A CA 1
ATOM 686 C C . GLY A 1 86 ? 33.437 31.461 -2.967 1.00 92.75 86 GLY A C 1
ATOM 687 O O . GLY A 1 86 ? 34.172 32.020 -3.776 1.00 92.75 86 GLY A O 1
ATOM 688 N N . ARG A 1 87 ? 32.919 32.098 -1.912 1.00 93.56 87 ARG A N 1
ATOM 689 C CA . ARG A 1 87 ? 33.247 33.493 -1.561 1.00 93.56 87 ARG A CA 1
ATOM 690 C C . ARG A 1 87 ? 34.642 33.598 -0.950 1.00 93.56 87 ARG A C 1
ATOM 692 O O . ARG A 1 87 ? 35.005 32.749 -0.134 1.00 93.56 87 ARG A O 1
ATOM 699 N N . LYS A 1 88 ? 35.375 34.666 -1.281 1.00 94.62 88 LYS A N 1
ATOM 700 C CA . LYS A 1 88 ? 36.723 34.947 -0.761 1.00 94.62 88 LYS A CA 1
ATOM 701 C C . LYS A 1 88 ? 36.812 34.856 0.762 1.00 94.62 88 LYS A C 1
ATOM 703 O O . LYS A 1 88 ? 37.665 34.137 1.266 1.00 94.62 88 LYS A O 1
ATOM 708 N N . ASN A 1 89 ? 35.888 35.486 1.487 1.00 93.00 89 ASN A N 1
ATOM 709 C CA . ASN A 1 89 ? 35.908 35.513 2.954 1.00 93.00 89 ASN A CA 1
ATOM 710 C C . ASN A 1 89 ? 35.878 34.114 3.611 1.00 93.00 89 ASN A C 1
ATOM 712 O O . ASN A 1 89 ? 36.509 33.893 4.644 1.00 93.00 89 ASN A O 1
ATOM 716 N N . ILE A 1 90 ? 35.181 33.142 3.010 1.00 93.50 90 ILE A N 1
ATOM 717 C CA . ILE A 1 90 ? 35.139 31.757 3.504 1.00 93.50 90 ILE A CA 1
ATOM 718 C C . ILE A 1 90 ? 36.515 31.096 3.316 1.00 93.50 90 ILE A C 1
ATOM 720 O O . ILE A 1 90 ? 36.993 30.409 4.211 1.00 93.50 90 ILE A O 1
ATOM 724 N N . TRP A 1 91 ? 37.177 31.336 2.186 1.00 93.69 91 TRP A N 1
ATOM 725 C CA . TRP A 1 91 ? 38.513 30.805 1.888 1.00 93.69 91 TRP A CA 1
ATOM 726 C C . TRP A 1 91 ? 39.641 31.515 2.644 1.00 93.69 91 TRP A C 1
ATOM 728 O O . TRP A 1 91 ? 40.677 30.912 2.913 1.00 93.69 91 TRP A O 1
ATOM 738 N N . GLU A 1 92 ? 39.459 32.784 3.004 1.00 94.06 92 GLU A N 1
ATOM 739 C CA . GLU A 1 92 ? 40.355 33.495 3.921 1.00 94.06 92 GLU A CA 1
ATOM 740 C C . GLU A 1 92 ? 40.248 32.938 5.340 1.00 94.06 92 GLU A C 1
ATOM 742 O O . GLU A 1 92 ? 41.255 32.849 6.028 1.00 94.06 92 GLU A O 1
ATOM 747 N N . THR A 1 93 ? 39.063 32.468 5.752 1.00 92.94 93 THR A N 1
ATOM 748 C CA . THR A 1 93 ? 38.873 31.834 7.069 1.00 92.94 93 THR A CA 1
ATOM 749 C C . THR A 1 93 ? 39.733 30.571 7.234 1.00 92.94 93 THR A C 1
ATOM 751 O O . THR A 1 93 ? 40.149 30.266 8.345 1.00 92.94 93 THR A O 1
ATOM 754 N N . SER A 1 94 ? 40.021 29.833 6.153 1.00 89.38 94 SER A N 1
ATOM 755 C CA . SER A 1 94 ? 40.913 28.659 6.172 1.00 89.38 94 SER A CA 1
ATOM 756 C C . SER A 1 94 ? 42.369 28.968 5.785 1.00 89.38 94 SER A C 1
ATOM 758 O O . SER A 1 94 ? 43.155 28.034 5.609 1.00 89.38 94 SER A O 1
ATOM 760 N N . ASP A 1 95 ? 42.719 30.247 5.598 1.00 90.62 95 ASP A N 1
ATOM 761 C CA . ASP A 1 95 ? 43.984 30.757 5.040 1.00 90.62 95 ASP A CA 1
ATOM 762 C C . ASP A 1 95 ? 44.301 30.297 3.598 1.00 90.62 95 ASP A C 1
ATOM 764 O O . ASP A 1 95 ? 45.340 30.644 3.024 1.00 90.62 95 ASP A O 1
ATOM 768 N N . ARG A 1 96 ? 43.409 29.533 2.951 1.00 91.38 96 ARG A N 1
ATOM 769 C CA . ARG A 1 96 ? 43.683 28.903 1.650 1.00 91.38 96 ARG A CA 1
ATOM 770 C C . ARG A 1 96 ? 43.495 29.822 0.448 1.00 91.38 96 ARG A C 1
ATOM 772 O O . ARG A 1 96 ? 44.007 29.497 -0.619 1.00 91.38 96 ARG A O 1
ATOM 779 N N . TRP A 1 97 ? 42.859 30.987 0.600 1.00 92.69 97 TRP A N 1
ATOM 780 C CA . TRP A 1 97 ? 42.719 31.961 -0.497 1.00 92.69 97 TRP A CA 1
ATOM 781 C C . TRP A 1 97 ? 44.067 32.427 -1.076 1.00 92.69 97 TRP A C 1
ATOM 783 O O . TRP A 1 97 ? 44.225 32.553 -2.298 1.00 92.69 97 TRP A O 1
ATOM 793 N N . ASN A 1 98 ? 45.039 32.676 -0.191 1.00 88.75 98 ASN A N 1
ATOM 794 C CA . ASN A 1 98 ? 46.385 33.110 -0.564 1.00 88.75 98 ASN A CA 1
ATOM 795 C C . ASN A 1 98 ? 47.316 31.917 -0.807 1.00 88.75 98 ASN A C 1
ATOM 797 O O . ASN A 1 98 ? 48.086 31.943 -1.760 1.00 88.75 98 ASN A O 1
ATOM 801 N N . LEU A 1 99 ? 47.206 30.848 -0.007 1.00 87.38 99 LEU A N 1
ATOM 802 C CA . LEU A 1 99 ? 48.037 29.648 -0.180 1.00 87.38 99 LEU A CA 1
ATOM 803 C C . LEU A 1 99 ? 47.775 28.922 -1.508 1.00 87.38 99 LEU A C 1
ATOM 805 O O . LEU A 1 99 ? 48.692 28.328 -2.060 1.00 87.38 99 LEU A O 1
ATOM 809 N N . MET A 1 100 ? 46.544 28.971 -2.028 1.00 86.19 100 MET A N 1
ATOM 810 C CA . MET A 1 100 ? 46.168 28.370 -3.314 1.00 86.19 100 MET A CA 1
ATOM 811 C C . MET A 1 100 ? 45.986 29.409 -4.423 1.00 86.19 100 MET A C 1
ATOM 813 O O . MET A 1 100 ? 45.234 29.169 -5.367 1.00 86.19 100 MET A O 1
ATOM 817 N N . HIS A 1 101 ? 46.632 30.576 -4.314 1.00 83.81 101 HIS A N 1
ATOM 818 C CA . HIS A 1 101 ? 46.403 31.702 -5.222 1.00 83.81 101 HIS A CA 1
ATOM 819 C C . HIS A 1 101 ? 46.439 31.300 -6.705 1.00 83.81 101 HIS A C 1
ATOM 821 O O . HIS A 1 101 ? 45.515 31.654 -7.436 1.00 83.81 101 HIS A O 1
ATOM 827 N N . ASP A 1 102 ? 47.448 30.524 -7.104 1.00 84.75 102 ASP A N 1
ATOM 828 C CA . ASP A 1 102 ? 47.687 30.131 -8.497 1.00 84.75 102 ASP A CA 1
ATOM 829 C C . ASP A 1 102 ? 46.736 29.030 -9.000 1.00 84.75 102 ASP A C 1
ATOM 831 O O . ASP A 1 102 ? 46.516 28.901 -10.205 1.00 84.75 102 ASP A O 1
ATOM 835 N N . GLU A 1 103 ? 46.126 28.261 -8.090 1.00 86.00 103 GLU A N 1
ATOM 836 C CA . GLU A 1 103 ? 45.242 27.130 -8.407 1.00 86.00 103 GLU A CA 1
ATOM 837 C C . GLU A 1 103 ? 43.752 27.510 -8.473 1.00 86.00 103 GLU A C 1
ATOM 839 O O . GLU A 1 103 ? 42.929 26.720 -8.949 1.00 86.00 103 GLU A O 1
ATOM 844 N N . LEU A 1 104 ? 43.383 28.710 -8.016 1.00 91.44 104 LEU A N 1
ATOM 845 C CA . LEU A 1 104 ? 42.000 29.185 -7.981 1.00 91.44 104 LEU A CA 1
ATOM 846 C C . LEU A 1 104 ? 41.642 29.975 -9.243 1.00 91.44 104 LEU A C 1
ATOM 848 O O . LEU A 1 104 ? 42.287 30.966 -9.578 1.00 91.44 104 LEU A O 1
ATOM 852 N N . PHE A 1 105 ? 40.535 29.613 -9.894 1.00 93.19 105 PHE A N 1
ATOM 853 C CA . PHE A 1 105 ? 39.881 30.528 -10.830 1.00 93.19 105 PHE A CA 1
ATOM 854 C C . PHE A 1 105 ? 39.139 31.598 -10.040 1.00 93.19 105 PHE A C 1
ATOM 856 O O . PHE A 1 105 ? 38.151 31.278 -9.381 1.00 93.19 105 PHE A O 1
ATOM 863 N N . LYS A 1 106 ? 39.607 32.846 -10.105 1.00 93.44 106 LYS A N 1
ATOM 864 C CA . LYS A 1 106 ? 39.040 33.984 -9.370 1.00 93.44 106 LYS A CA 1
ATOM 865 C C . LYS A 1 106 ? 38.250 34.889 -10.307 1.00 93.44 106 LYS A C 1
ATOM 867 O O . LYS A 1 106 ? 38.663 35.126 -11.439 1.00 93.44 106 LYS A O 1
ATOM 872 N N . PHE A 1 107 ? 37.127 35.402 -9.828 1.00 94.44 107 PHE A N 1
ATOM 873 C CA . PHE A 1 107 ? 36.304 36.369 -10.546 1.00 94.44 107 PHE A CA 1
ATOM 874 C C . PHE A 1 107 ? 35.640 37.334 -9.563 1.00 94.44 107 PHE A C 1
ATOM 876 O O . PHE A 1 107 ? 35.583 37.072 -8.361 1.00 94.44 107 PHE A O 1
ATOM 883 N N . LYS A 1 108 ? 35.171 38.468 -10.080 1.00 93.19 108 LYS A N 1
ATOM 884 C CA . LYS A 1 108 ? 34.523 39.521 -9.295 1.00 93.19 108 LYS A CA 1
ATOM 885 C C . LYS A 1 108 ? 33.075 39.675 -9.720 1.00 93.19 108 LYS A C 1
ATOM 887 O O . LYS A 1 108 ? 32.782 39.608 -10.912 1.00 93.19 108 LYS A O 1
ATOM 892 N N . ASP A 1 109 ? 32.207 39.908 -8.749 1.00 88.56 109 ASP A N 1
ATOM 893 C CA . ASP A 1 109 ? 30.847 40.389 -8.965 1.00 88.56 109 ASP A CA 1
ATOM 894 C C . ASP A 1 109 ? 30.657 41.628 -8.084 1.00 88.56 109 ASP A C 1
ATOM 896 O O . ASP A 1 109 ? 30.654 41.530 -6.856 1.00 88.56 109 ASP A O 1
ATOM 900 N N . HIS A 1 110 ? 30.580 42.800 -8.720 1.00 89.69 110 HIS A N 1
ATOM 901 C CA . HIS A 1 110 ? 30.675 44.105 -8.059 1.00 89.69 110 HIS A CA 1
ATOM 902 C C . HIS A 1 110 ? 31.957 44.214 -7.201 1.00 89.69 110 HIS A C 1
ATOM 904 O O . HIS A 1 110 ? 33.057 44.015 -7.725 1.00 89.69 110 HIS A O 1
ATOM 910 N N . ASP A 1 111 ? 31.826 44.513 -5.904 1.00 88.50 111 ASP A N 1
ATOM 911 C CA . ASP A 1 111 ? 32.940 44.642 -4.951 1.00 88.50 111 ASP A CA 1
ATOM 912 C C . ASP A 1 111 ? 33.321 43.313 -4.266 1.00 88.50 111 ASP A C 1
ATOM 914 O O . ASP A 1 111 ? 34.279 43.257 -3.494 1.00 88.50 111 ASP A O 1
ATOM 918 N N . GLU A 1 112 ? 32.604 42.222 -4.555 1.00 90.31 112 GLU A N 1
ATOM 919 C CA . GLU A 1 112 ? 32.813 40.913 -3.934 1.00 90.31 112 GLU A CA 1
ATOM 920 C C . GLU A 1 112 ? 33.671 39.996 -4.822 1.00 90.31 112 GLU A C 1
ATOM 922 O O . GLU A 1 112 ? 33.469 39.876 -6.035 1.00 90.31 112 GLU A O 1
ATOM 927 N N . GLU A 1 113 ? 34.630 39.299 -4.206 1.00 95.12 113 GLU A N 1
ATOM 928 C CA . GLU A 1 113 ? 35.500 38.341 -4.893 1.00 95.12 113 GLU A CA 1
ATOM 929 C C . GLU A 1 113 ? 35.058 36.895 -4.643 1.00 95.12 113 GLU A C 1
ATOM 931 O O . GLU A 1 113 ? 34.778 36.467 -3.516 1.00 95.12 113 GLU A O 1
ATOM 936 N N . TYR A 1 114 ? 35.064 36.111 -5.715 1.00 95.44 114 TYR A N 1
ATOM 937 C CA . TYR A 1 114 ? 34.644 34.719 -5.737 1.00 95.44 114 TYR A CA 1
ATOM 938 C C . TYR A 1 114 ? 35.706 33.845 -6.398 1.00 95.44 114 TYR A C 1
ATOM 940 O O . TYR A 1 114 ? 36.553 34.316 -7.161 1.00 95.44 114 TYR A O 1
ATOM 948 N N . CYS A 1 115 ? 35.640 32.545 -6.132 1.00 94.69 115 CYS A N 1
ATOM 949 C CA . CYS A 1 115 ? 36.378 31.540 -6.877 1.00 94.69 115 CYS A CA 1
ATOM 950 C C . CYS A 1 115 ? 35.484 30.375 -7.305 1.00 94.69 115 CYS A C 1
ATOM 952 O O . CYS A 1 115 ? 34.482 30.067 -6.652 1.00 94.69 115 CYS A O 1
ATOM 954 N N . LEU A 1 116 ? 35.857 29.699 -8.392 1.00 94.25 116 LEU A N 1
ATOM 955 C CA . LEU A 1 116 ? 35.353 28.353 -8.655 1.00 94.25 116 LEU A CA 1
ATOM 956 C C . LEU A 1 116 ? 36.125 27.381 -7.765 1.00 94.25 116 LEU A C 1
ATOM 958 O O . LEU A 1 116 ? 37.352 27.362 -7.779 1.00 94.25 116 LEU A O 1
ATOM 962 N N . SER A 1 117 ? 35.400 26.607 -6.969 1.00 90.50 117 SER A N 1
ATOM 963 C CA . SER A 1 117 ? 35.948 25.839 -5.854 1.00 90.50 117 SER A CA 1
ATOM 964 C C . SER A 1 117 ? 36.624 24.544 -6.348 1.00 90.50 117 SER A C 1
ATOM 966 O O . SER A 1 117 ? 35.916 23.639 -6.810 1.00 90.50 117 SER A O 1
ATOM 968 N N . PRO A 1 118 ? 37.964 24.396 -6.236 1.00 90.12 118 PRO A N 1
ATOM 969 C CA . PRO A 1 118 ? 38.669 23.167 -6.621 1.00 90.12 118 PRO A CA 1
ATOM 970 C C . PRO A 1 118 ? 38.437 22.034 -5.612 1.00 90.12 118 PRO A C 1
ATOM 972 O O . PRO A 1 118 ? 38.429 20.861 -5.976 1.00 90.12 118 PRO A O 1
ATOM 975 N N . THR A 1 119 ? 38.193 22.392 -4.352 1.00 91.56 119 THR A N 1
ATOM 976 C CA . THR A 1 119 ? 37.826 21.519 -3.232 1.00 91.56 119 THR A CA 1
ATOM 977 C C . THR A 1 119 ? 36.697 22.198 -2.446 1.00 91.56 119 THR A C 1
ATOM 979 O O . THR A 1 119 ? 36.298 23.301 -2.814 1.00 91.56 119 THR A O 1
ATOM 982 N N . HIS A 1 120 ? 36.050 21.535 -1.485 1.00 94.31 120 HIS A N 1
ATOM 983 C CA . HIS A 1 120 ? 34.864 22.099 -0.805 1.00 94.31 120 HIS A CA 1
ATOM 984 C C . HIS A 1 120 ? 34.907 21.939 0.726 1.00 94.31 120 HIS A C 1
ATOM 986 O O . HIS A 1 120 ? 33.854 21.976 1.365 1.00 94.31 120 HIS A O 1
ATOM 992 N N . GLU A 1 121 ? 36.093 21.785 1.326 1.00 94.94 121 GLU A N 1
ATOM 993 C CA . GLU A 1 121 ? 36.262 21.707 2.787 1.00 94.94 121 GLU A CA 1
ATOM 994 C C . GLU A 1 121 ? 35.718 22.968 3.470 1.00 94.94 121 GLU A C 1
ATOM 996 O O . GLU A 1 121 ? 35.020 22.881 4.476 1.00 94.94 121 GLU A O 1
ATOM 1001 N N . GLU A 1 122 ? 35.963 24.139 2.889 1.00 94.56 122 GLU A N 1
ATOM 1002 C CA . GLU A 1 122 ? 35.476 25.437 3.351 1.00 94.56 122 GLU A CA 1
ATOM 1003 C C . GLU A 1 122 ? 33.944 25.497 3.343 1.00 94.56 122 GLU A C 1
ATOM 1005 O O . GLU A 1 122 ? 33.313 25.832 4.347 1.00 94.56 122 GLU A O 1
ATOM 1010 N N . ALA A 1 123 ? 33.333 25.127 2.215 1.00 95.12 123 ALA A N 1
ATOM 1011 C CA . ALA A 1 123 ? 31.887 25.186 2.027 1.00 95.12 123 ALA A CA 1
ATOM 1012 C C . ALA A 1 123 ? 31.149 24.223 2.967 1.00 95.12 123 ALA A C 1
ATOM 1014 O O . ALA A 1 123 ? 30.172 24.618 3.609 1.00 95.12 123 ALA A O 1
ATOM 1015 N N . ILE A 1 124 ? 31.622 22.975 3.089 1.00 96.38 124 ILE A N 1
ATOM 1016 C CA . ILE A 1 124 ? 30.986 21.996 3.977 1.00 96.38 124 ILE A CA 1
ATOM 1017 C C . ILE A 1 124 ? 31.178 22.362 5.446 1.00 96.38 124 ILE A C 1
ATOM 1019 O O . ILE A 1 124 ? 30.234 22.268 6.226 1.00 96.38 124 ILE A O 1
ATOM 1023 N N . THR A 1 125 ? 32.365 22.836 5.830 1.00 95.50 125 THR A N 1
ATOM 1024 C CA . THR A 1 125 ? 32.631 23.213 7.221 1.00 95.50 125 THR A CA 1
ATOM 1025 C C . THR A 1 125 ? 31.817 24.444 7.604 1.00 95.50 125 THR A C 1
ATOM 1027 O O . THR A 1 125 ? 31.256 24.489 8.698 1.00 95.50 125 THR A O 1
ATOM 1030 N N . LYS A 1 126 ? 31.648 25.408 6.687 1.00 95.38 126 LYS A N 1
ATOM 1031 C CA . LYS A 1 126 ? 30.758 26.555 6.898 1.00 95.38 126 LYS A CA 1
ATOM 1032 C C . LYS A 1 126 ? 29.293 26.137 7.036 1.00 95.38 126 LYS A C 1
ATOM 1034 O O . LYS A 1 126 ? 28.603 26.667 7.908 1.00 95.38 126 LYS A O 1
ATOM 1039 N N . LEU A 1 127 ? 28.827 25.185 6.223 1.00 94.62 127 LEU A N 1
ATOM 1040 C CA . LEU A 1 127 ? 27.481 24.626 6.354 1.00 94.62 127 LEU A CA 1
ATOM 1041 C C . LEU A 1 127 ? 27.304 23.977 7.729 1.00 94.62 127 LEU A C 1
ATOM 1043 O O . LEU A 1 127 ? 26.386 24.348 8.454 1.00 94.62 127 LEU A O 1
ATOM 1047 N N . VAL A 1 128 ? 28.206 23.076 8.124 1.00 93.62 128 VAL A N 1
ATOM 1048 C CA . VAL A 1 128 ? 28.131 22.405 9.428 1.00 93.62 128 VAL A CA 1
ATOM 1049 C C . VAL A 1 128 ? 28.210 23.417 10.570 1.00 93.62 128 VAL A C 1
ATOM 1051 O O . VAL A 1 128 ? 27.406 23.330 11.486 1.00 93.62 128 VAL A O 1
ATOM 1054 N N . SER A 1 129 ? 29.067 24.438 10.490 1.00 93.06 129 SER A N 1
ATOM 1055 C CA . SER A 1 129 ? 29.137 25.542 11.465 1.00 93.06 129 SER A CA 1
ATOM 1056 C C . SER A 1 129 ? 27.785 26.237 11.681 1.00 93.06 129 SER A C 1
ATOM 1058 O O . SER A 1 129 ? 27.422 26.552 12.813 1.00 93.06 129 SER A O 1
ATOM 1060 N N . SER A 1 130 ? 26.991 26.421 10.618 1.00 90.81 130 SER A N 1
ATOM 1061 C CA . SER A 1 130 ? 25.678 27.077 10.718 1.00 90.81 130 SER A CA 1
ATOM 1062 C C . SER A 1 130 ? 24.611 26.247 11.443 1.00 90.81 130 SER A C 1
ATOM 1064 O O . SER A 1 130 ? 23.652 26.814 11.963 1.00 90.81 130 SER A O 1
ATOM 1066 N N . VAL A 1 131 ? 24.787 24.923 11.518 1.00 88.38 131 VAL A N 1
ATOM 1067 C CA . VAL A 1 131 ? 23.798 23.990 12.085 1.00 88.38 131 VAL A CA 1
ATOM 1068 C C . VAL A 1 131 ? 24.345 23.124 13.222 1.00 88.38 131 VAL A C 1
ATOM 1070 O O . VAL A 1 131 ? 23.587 22.393 13.846 1.00 88.38 131 VAL A O 1
ATOM 1073 N N . CYS A 1 132 ? 25.635 23.188 13.562 1.00 81.62 132 CYS A N 1
ATOM 1074 C CA . CYS A 1 132 ? 26.246 22.259 14.523 1.00 81.62 132 CYS A CA 1
ATOM 1075 C C . CYS A 1 132 ? 25.621 22.347 15.923 1.00 81.62 132 CYS A C 1
ATOM 1077 O O . CYS A 1 132 ? 25.621 21.360 16.651 1.00 81.62 132 CYS A O 1
ATOM 1079 N N . LYS A 1 133 ? 25.027 23.498 16.269 1.00 78.25 133 LYS A N 1
ATOM 1080 C CA . LYS A 1 133 ? 24.279 23.710 17.518 1.00 78.25 133 LYS A CA 1
ATOM 1081 C C . LYS A 1 133 ? 22.921 23.000 17.554 1.00 78.25 133 LYS A C 1
ATOM 1083 O O . LYS A 1 133 ? 22.399 22.786 18.641 1.00 78.25 133 LYS A O 1
ATOM 1088 N N . THR A 1 134 ? 22.339 22.671 16.400 1.00 80.81 134 THR A N 1
ATOM 1089 C CA . THR A 1 134 ? 21.035 21.994 16.289 1.00 80.81 134 THR A CA 1
ATOM 1090 C C . THR A 1 134 ? 21.164 20.506 15.978 1.00 80.81 134 THR A C 1
ATOM 1092 O O . THR A 1 134 ? 20.178 19.783 16.088 1.00 80.81 134 THR A O 1
ATOM 1095 N N . ILE A 1 135 ? 22.359 20.029 15.613 1.00 80.38 135 ILE A N 1
ATOM 1096 C CA . ILE A 1 135 ? 22.631 18.609 15.371 1.00 80.38 135 ILE A CA 1
ATOM 1097 C C . ILE A 1 135 ? 22.794 17.893 16.724 1.00 80.38 135 ILE A C 1
ATOM 1099 O O . ILE A 1 135 ? 23.753 18.183 17.443 1.00 80.38 135 ILE A O 1
ATOM 1103 N N . PRO A 1 136 ? 21.914 16.934 17.079 1.00 80.69 136 PRO A N 1
ATOM 1104 C CA . PRO A 1 136 ? 22.064 16.151 18.302 1.00 80.69 136 PRO A CA 1
ATOM 1105 C C . PRO A 1 136 ? 23.355 15.330 18.290 1.00 80.69 136 PRO A C 1
ATOM 1107 O O . PRO A 1 136 ? 23.752 14.809 17.246 1.00 80.69 136 PRO A O 1
ATOM 1110 N N . ARG A 1 137 ? 23.969 15.120 19.463 1.00 80.88 137 ARG A N 1
ATOM 1111 C CA . ARG A 1 137 ? 25.194 14.308 19.596 1.00 80.88 137 ARG A CA 1
ATOM 1112 C C . ARG A 1 137 ? 25.041 12.893 19.014 1.00 80.88 137 ARG A C 1
ATOM 1114 O O . ARG A 1 137 ? 25.990 12.365 18.446 1.00 80.88 137 ARG A O 1
ATOM 1121 N N . SER A 1 138 ? 23.838 12.312 19.079 1.00 81.75 138 SER A N 1
ATOM 1122 C CA . SER A 1 138 ? 23.505 10.997 18.506 1.00 81.75 138 SER A CA 1
ATOM 1123 C C . SER A 1 138 ? 23.628 10.910 16.981 1.00 81.75 138 SER A C 1
ATOM 1125 O O . SER A 1 138 ? 23.612 9.810 16.438 1.00 81.75 138 SER A O 1
ATOM 1127 N N . ASN A 1 139 ? 23.709 12.046 16.285 1.00 84.00 139 ASN A N 1
ATOM 1128 C CA . ASN A 1 139 ? 23.832 12.091 14.830 1.00 84.00 139 ASN A CA 1
ATOM 1129 C C . ASN A 1 139 ? 25.296 12.051 14.361 1.00 84.00 139 ASN A C 1
ATOM 1131 O O . ASN A 1 139 ? 25.533 11.965 13.156 1.00 84.00 139 ASN A O 1
ATOM 1135 N N . TYR A 1 140 ? 26.268 12.112 15.280 1.00 87.81 140 TYR A N 1
ATOM 1136 C CA . TYR A 1 140 ? 27.676 11.883 14.965 1.00 87.81 140 TYR A CA 1
ATOM 1137 C C . TYR A 1 140 ? 28.015 10.378 15.083 1.00 87.81 140 TYR A C 1
ATOM 1139 O O . TYR A 1 140 ? 27.511 9.716 15.991 1.00 87.81 140 TYR A O 1
ATOM 1147 N N . PRO A 1 141 ? 28.859 9.817 14.194 1.00 92.56 141 PRO A N 1
ATOM 1148 C CA . PRO A 1 141 ? 29.619 10.512 13.159 1.00 92.56 141 PRO A CA 1
ATOM 1149 C C . PRO A 1 141 ? 28.747 10.932 11.967 1.00 92.56 141 PRO A C 1
ATOM 1151 O O . PRO A 1 141 ? 27.978 10.143 11.420 1.00 92.56 141 PRO A O 1
ATOM 1154 N N . LEU A 1 142 ? 28.890 12.189 11.543 1.00 94.56 142 LEU A N 1
ATOM 1155 C CA . LEU A 1 142 ? 28.166 12.726 10.391 1.00 94.56 142 LEU A CA 1
ATOM 1156 C C . LEU A 1 142 ? 28.983 12.452 9.130 1.00 94.56 142 LEU A C 1
ATOM 1158 O O . LEU A 1 142 ? 30.056 13.031 8.982 1.00 94.56 142 LEU A O 1
ATOM 1162 N N . LEU A 1 143 ? 28.480 11.606 8.225 1.00 97.38 143 LEU A N 1
ATOM 1163 C CA . LEU A 1 143 ? 29.111 11.305 6.936 1.00 97.38 143 LEU A CA 1
ATOM 1164 C C . LEU A 1 143 ? 28.273 11.875 5.792 1.00 97.38 143 LEU A C 1
ATOM 1166 O O . LEU A 1 143 ? 27.175 11.395 5.504 1.00 97.38 143 LEU A O 1
ATOM 1170 N N . VAL A 1 144 ? 28.814 12.870 5.101 1.00 97.25 144 VAL A N 1
ATOM 1171 C CA . VAL A 1 144 ? 28.148 13.540 3.980 1.00 97.25 144 VAL A CA 1
ATOM 1172 C C . VAL A 1 144 ? 29.084 13.632 2.790 1.00 97.25 144 VAL A C 1
ATOM 1174 O O . VAL A 1 144 ? 30.280 13.848 2.952 1.00 97.25 144 VAL A O 1
ATOM 1177 N N . TYR A 1 145 ? 28.573 13.449 1.581 1.00 98.00 145 TYR A N 1
ATOM 1178 C CA . TYR A 1 145 ? 29.393 13.487 0.376 1.00 98.00 145 TYR A CA 1
ATOM 1179 C C . TYR A 1 145 ? 28.681 14.181 -0.775 1.00 98.00 145 TYR A C 1
ATOM 1181 O O . TYR A 1 145 ? 27.470 14.355 -0.766 1.00 98.00 145 TYR A O 1
ATOM 1189 N N . GLN A 1 146 ? 29.435 14.562 -1.794 1.00 96.69 146 GLN A N 1
ATOM 1190 C CA . GLN A 1 146 ? 28.908 15.113 -3.035 1.00 96.69 146 GLN A CA 1
ATOM 1191 C C . GLN A 1 146 ? 29.655 14.533 -4.227 1.00 96.69 146 GLN A C 1
ATOM 1193 O O . GLN A 1 146 ? 30.803 14.106 -4.100 1.00 96.69 146 GLN A O 1
ATOM 1198 N N . ILE A 1 147 ? 29.017 14.558 -5.395 1.00 96.62 147 ILE A N 1
ATOM 1199 C CA . ILE A 1 147 ? 29.675 14.298 -6.674 1.00 96.62 147 ILE A CA 1
ATOM 1200 C C . ILE A 1 147 ? 29.384 15.472 -7.595 1.00 96.62 147 ILE A C 1
ATOM 1202 O O . ILE A 1 147 ? 28.294 15.558 -8.168 1.00 96.62 147 ILE A O 1
ATOM 1206 N N . THR A 1 148 ? 30.363 16.361 -7.727 1.00 95.00 148 THR A N 1
ATOM 1207 C CA . THR A 1 148 ? 30.213 17.637 -8.431 1.00 95.00 148 THR A CA 1
ATOM 1208 C C . THR A 1 148 ? 31.429 17.940 -9.301 1.00 95.00 148 THR A C 1
ATOM 1210 O O . THR A 1 148 ? 32.489 17.322 -9.150 1.00 95.00 148 THR A O 1
ATOM 1213 N N . TRP A 1 149 ? 31.257 18.862 -10.244 1.00 93.44 149 TRP A N 1
ATOM 1214 C CA . TRP A 1 149 ? 32.348 19.364 -11.073 1.00 93.44 149 TRP A CA 1
ATOM 1215 C C . TRP A 1 149 ? 33.262 20.269 -10.248 1.00 93.44 149 TRP A C 1
ATOM 1217 O O . TRP A 1 149 ? 32.796 21.077 -9.445 1.00 93.44 149 TRP A O 1
ATOM 1227 N N . LYS A 1 150 ? 34.566 20.099 -10.444 1.00 93.38 150 LYS A N 1
ATOM 1228 C CA . LYS A 1 150 ? 35.645 20.858 -9.822 1.00 93.38 150 LYS A CA 1
ATOM 1229 C C . LYS A 1 150 ? 36.389 21.622 -10.891 1.00 93.38 150 LYS A C 1
ATOM 1231 O O . LYS A 1 150 ? 36.600 21.114 -11.994 1.00 93.38 150 LYS A O 1
ATOM 1236 N N . TYR A 1 151 ? 36.813 22.817 -10.513 1.00 92.81 151 TYR A N 1
ATOM 1237 C CA . TYR A 1 151 ? 37.519 23.730 -11.388 1.00 92.81 151 TYR A CA 1
ATOM 1238 C C . TYR A 1 151 ? 38.807 24.130 -10.694 1.00 92.81 151 TYR A C 1
ATOM 1240 O O . TYR A 1 151 ? 38.783 24.714 -9.614 1.00 92.81 151 TYR A O 1
ATOM 1248 N N . ARG A 1 152 ? 39.930 23.785 -11.309 1.00 90.50 152 ARG A N 1
ATOM 1249 C CA . ARG A 1 152 ? 41.263 24.113 -10.820 1.00 90.50 152 ARG A CA 1
ATOM 1250 C C . ARG A 1 152 ? 42.020 24.798 -11.937 1.00 90.50 152 ARG A C 1
ATOM 1252 O O . ARG A 1 152 ? 42.069 24.276 -13.053 1.00 90.50 152 ARG A O 1
ATOM 1259 N N . ASN A 1 153 ? 42.637 25.935 -11.645 1.00 88.88 153 ASN A N 1
ATOM 1260 C CA . ASN A 1 153 ? 43.549 26.583 -12.575 1.00 88.88 153 ASN A CA 1
ATOM 1261 C C . ASN A 1 153 ? 44.871 25.808 -12.616 1.00 88.88 153 ASN A C 1
ATOM 1263 O O . ASN A 1 153 ? 45.889 26.223 -12.085 1.00 88.88 153 ASN A O 1
ATOM 1267 N N . GLU A 1 154 ? 44.821 24.617 -13.202 1.00 85.31 154 GLU A N 1
ATOM 1268 C CA . GLU A 1 154 ? 45.947 23.706 -13.308 1.00 85.31 154 GLU A CA 1
ATOM 1269 C C . GLU A 1 154 ? 46.967 24.264 -14.316 1.00 85.31 154 GLU A C 1
ATOM 1271 O O . GLU A 1 154 ? 46.623 24.372 -15.496 1.00 85.31 154 GLU A O 1
ATOM 1276 N N . PRO A 1 155 ? 48.206 24.602 -13.914 1.00 73.31 155 PRO A N 1
ATOM 1277 C CA . PRO A 1 155 ? 49.237 25.041 -14.853 1.00 73.31 155 PRO A CA 1
ATOM 1278 C C . PRO A 1 155 ? 49.775 23.884 -15.712 1.00 73.31 155 PRO A C 1
ATOM 1280 O O . PRO A 1 155 ? 50.205 24.105 -16.842 1.00 73.31 155 PRO A O 1
ATOM 1283 N N . ASN A 1 156 ? 49.707 22.641 -15.216 1.00 71.50 156 ASN A N 1
ATOM 1284 C CA . ASN A 1 156 ? 50.246 21.443 -15.863 1.00 71.50 156 ASN A CA 1
ATOM 1285 C C . ASN A 1 156 ? 49.143 20.474 -16.333 1.00 71.50 156 ASN A C 1
ATOM 1287 O O . ASN A 1 156 ? 49.206 19.275 -16.062 1.00 71.50 156 ASN A O 1
ATOM 1291 N N . TYR A 1 157 ? 48.120 20.959 -17.047 1.00 70.81 157 TYR A N 1
ATOM 1292 C CA . TYR A 1 157 ? 47.066 20.089 -17.588 1.00 70.81 157 TYR A CA 1
ATOM 1293 C C . TYR A 1 157 ? 47.651 19.205 -18.705 1.00 70.81 157 TYR A C 1
ATOM 1295 O O . TYR A 1 157 ? 47.949 19.651 -19.811 1.00 70.81 157 TYR A O 1
ATOM 1303 N N . ARG A 1 158 ? 47.893 17.930 -18.407 1.00 71.94 158 ARG A N 1
ATOM 1304 C CA . ARG A 1 158 ? 48.522 16.960 -19.314 1.00 71.94 158 ARG A CA 1
ATOM 1305 C C . ARG A 1 158 ? 47.745 15.645 -19.266 1.00 71.94 158 ARG A C 1
ATOM 1307 O O . ARG A 1 158 ? 47.052 15.355 -18.298 1.00 71.94 158 ARG A O 1
ATOM 1314 N N . HIS A 1 159 ? 47.866 14.834 -20.317 1.00 78.31 159 HIS A N 1
ATOM 1315 C CA . HIS A 1 159 ? 47.285 13.481 -20.373 1.00 78.31 159 HIS A CA 1
ATOM 1316 C C . HIS A 1 159 ? 45.740 13.425 -20.324 1.00 78.31 159 HIS A C 1
ATOM 1318 O O . HIS A 1 159 ? 45.148 12.470 -19.816 1.00 78.31 159 HIS A O 1
ATOM 1324 N N . GLY A 1 160 ? 45.065 14.442 -20.872 1.00 84.06 160 GLY A N 1
ATOM 1325 C CA . GLY A 1 160 ? 43.605 14.468 -21.007 1.00 84.06 160 GLY A CA 1
ATOM 1326 C C . GLY A 1 160 ? 42.880 14.476 -19.658 1.00 84.06 160 GLY A C 1
ATOM 1327 O O . GLY A 1 160 ? 43.101 15.355 -18.836 1.00 84.06 160 GLY A O 1
ATOM 1328 N N . LEU A 1 161 ? 41.999 13.497 -19.424 1.00 89.88 161 LEU A N 1
ATOM 1329 C CA . LEU A 1 161 ? 41.197 13.419 -18.192 1.00 89.88 161 LEU A CA 1
ATOM 1330 C C . LEU A 1 161 ? 42.001 13.061 -16.933 1.00 89.88 161 LEU A C 1
ATOM 1332 O O . LEU A 1 161 ? 41.459 13.177 -15.835 1.00 89.88 161 LEU A O 1
ATOM 1336 N N . LEU A 1 162 ? 43.253 12.607 -17.067 1.00 88.88 162 LEU A N 1
ATOM 1337 C CA . LEU A 1 162 ? 44.088 12.288 -15.906 1.00 88.88 162 LEU A CA 1
ATOM 1338 C C . LEU A 1 162 ? 44.432 13.551 -15.102 1.00 88.88 162 LEU A C 1
ATOM 1340 O O . LEU A 1 162 ? 44.409 13.524 -13.868 1.00 88.88 162 LEU A O 1
ATOM 1344 N N . ARG A 1 163 ? 44.674 14.674 -15.790 1.00 86.31 163 ARG A N 1
ATOM 1345 C CA . ARG A 1 163 ? 44.975 15.969 -15.173 1.00 86.31 163 ARG A CA 1
ATOM 1346 C C . ARG A 1 163 ? 44.471 17.113 -16.054 1.00 86.31 163 ARG A C 1
ATOM 1348 O O . ARG A 1 163 ? 45.008 17.386 -17.122 1.00 86.31 163 ARG A O 1
ATOM 1355 N N . THR A 1 164 ? 43.425 17.787 -15.592 1.00 88.25 164 THR A N 1
ATOM 1356 C CA . THR A 1 164 ? 42.668 18.767 -16.380 1.00 88.25 164 THR A CA 1
ATOM 1357 C C . THR A 1 164 ? 42.154 19.907 -15.497 1.00 88.25 164 THR A C 1
ATOM 1359 O O . THR A 1 164 ? 42.179 19.786 -14.271 1.00 88.25 164 THR A O 1
ATOM 1362 N N . LYS A 1 165 ? 41.702 21.011 -16.105 1.00 89.75 165 LYS A N 1
ATOM 1363 C CA . LYS A 1 165 ? 41.202 22.189 -15.379 1.00 89.75 165 LYS A CA 1
ATOM 1364 C C . LYS A 1 165 ? 39.773 22.000 -14.873 1.00 89.75 165 LYS A C 1
ATOM 1366 O O . LYS A 1 165 ? 39.444 22.481 -13.796 1.00 89.75 165 LYS A O 1
ATOM 1371 N N . GLU A 1 166 ? 38.956 21.256 -15.614 1.00 90.62 166 GLU A N 1
ATOM 1372 C CA . GLU A 1 166 ? 37.587 20.887 -15.239 1.00 90.62 166 GLU A CA 1
ATOM 1373 C C . GLU A 1 166 ? 37.437 19.363 -15.121 1.00 90.62 166 GLU A C 1
ATOM 1375 O O . GLU A 1 166 ? 37.693 18.627 -16.078 1.00 90.62 166 GLU A O 1
ATOM 1380 N N . PHE A 1 167 ? 37.027 18.868 -13.950 1.00 92.38 167 PHE A N 1
ATOM 1381 C CA . PHE A 1 167 ? 36.895 17.430 -13.691 1.00 92.38 167 PHE A CA 1
ATOM 1382 C C . PHE A 1 167 ? 35.774 17.098 -12.706 1.00 92.38 167 PHE A C 1
ATOM 1384 O O . PHE A 1 167 ? 35.431 17.893 -11.839 1.00 92.38 167 PHE A O 1
ATOM 1391 N N . LEU A 1 168 ? 35.202 15.896 -12.815 1.00 94.75 168 LEU A N 1
ATOM 1392 C CA . LEU A 1 168 ? 34.166 15.433 -11.891 1.00 94.75 168 LEU A CA 1
ATOM 1393 C C . LEU A 1 168 ? 34.813 14.678 -10.730 1.00 94.75 168 LEU A C 1
ATOM 1395 O O . LEU A 1 168 ? 35.563 13.727 -10.958 1.00 94.75 168 LEU A O 1
ATOM 1399 N N . MET A 1 169 ? 34.478 15.045 -9.496 1.00 95.50 169 MET A N 1
ATOM 1400 C CA . MET A 1 169 ? 35.047 14.437 -8.295 1.00 95.50 169 MET A CA 1
ATOM 1401 C C . MET A 1 169 ? 33.963 14.103 -7.278 1.00 95.50 169 MET A C 1
ATOM 1403 O O . MET A 1 169 ? 32.973 14.825 -7.137 1.00 95.50 169 MET A O 1
ATOM 1407 N N . LYS A 1 170 ? 34.157 12.987 -6.576 1.00 97.06 170 LYS A N 1
ATOM 1408 C CA . LYS A 1 170 ? 33.438 12.672 -5.350 1.00 97.06 170 LYS A CA 1
ATOM 1409 C C . LYS A 1 170 ? 34.266 13.141 -4.164 1.00 97.06 170 LYS A C 1
ATOM 1411 O O . LYS A 1 170 ? 35.372 12.638 -3.986 1.00 97.06 170 LYS A O 1
ATOM 1416 N N . ASP A 1 171 ? 33.670 13.923 -3.270 1.00 96.38 171 ASP A N 1
ATOM 1417 C CA . ASP A 1 171 ? 34.242 14.301 -1.969 1.00 96.38 171 ASP A CA 1
ATOM 1418 C C . ASP A 1 171 ? 33.320 13.841 -0.852 1.00 96.38 171 ASP A C 1
ATOM 1420 O O . ASP A 1 171 ? 32.119 14.079 -0.927 1.00 96.38 171 ASP A O 1
ATOM 1424 N N . LEU A 1 172 ? 33.868 13.145 0.140 1.00 97.75 172 LEU A N 1
ATOM 1425 C CA . LEU A 1 172 ? 33.169 12.735 1.352 1.00 97.75 172 LEU A CA 1
ATOM 1426 C C . LEU A 1 172 ? 33.828 13.462 2.513 1.00 97.75 172 LEU A C 1
ATOM 1428 O O . LEU A 1 172 ? 35.051 13.555 2.569 1.00 97.75 172 LEU A O 1
ATOM 1432 N N . TYR A 1 173 ? 33.003 13.951 3.422 1.00 97.88 173 TYR A N 1
ATOM 1433 C CA . TYR A 1 173 ? 33.399 14.658 4.621 1.00 97.88 173 TYR A CA 1
ATOM 1434 C C . TYR A 1 173 ? 32.787 13.953 5.820 1.00 97.88 173 TYR A C 1
ATOM 1436 O O . TYR A 1 173 ? 31.611 13.579 5.802 1.00 97.88 173 TYR A O 1
ATOM 1444 N N . SER A 1 174 ? 33.594 13.757 6.854 1.00 97.12 174 SER A N 1
ATOM 1445 C CA . SER A 1 174 ? 33.159 13.116 8.090 1.00 97.12 174 SER A CA 1
ATOM 1446 C C . SER A 1 174 ? 33.439 14.019 9.284 1.00 97.12 174 SER A C 1
ATOM 1448 O O . SER A 1 174 ? 34.559 14.518 9.376 1.00 97.12 174 SER A O 1
ATOM 1450 N N . PHE A 1 175 ? 32.476 14.193 10.187 1.00 96.06 175 PHE A N 1
ATOM 1451 C CA . PHE A 1 175 ? 32.627 14.985 11.414 1.00 96.06 175 PHE A CA 1
ATOM 1452 C C . PHE A 1 175 ? 32.394 14.108 12.644 1.00 96.06 175 PHE A C 1
ATOM 1454 O O . PHE A 1 175 ? 31.392 13.392 12.708 1.00 96.06 175 PHE A O 1
ATOM 1461 N N . HIS A 1 176 ? 33.306 14.179 13.613 1.00 94.31 176 HIS A N 1
ATOM 1462 C CA . HIS A 1 176 ? 33.369 13.263 14.755 1.00 94.31 176 HIS A CA 1
ATOM 1463 C C . HIS A 1 176 ? 33.565 14.008 16.070 1.00 94.31 176 HIS A C 1
ATOM 1465 O O . HIS A 1 176 ? 34.244 15.033 16.118 1.00 94.31 176 HIS A O 1
ATOM 1471 N N . THR A 1 177 ? 33.022 13.453 17.150 1.00 90.19 177 THR A N 1
ATOM 1472 C CA . THR A 1 177 ? 33.204 13.972 18.515 1.00 90.19 177 THR A CA 1
ATOM 1473 C C . THR A 1 177 ? 34.455 13.420 19.201 1.00 90.19 177 THR A C 1
ATOM 1475 O O . THR A 1 177 ? 34.900 13.973 20.201 1.00 90.19 177 THR A O 1
ATOM 1478 N N . ASP A 1 178 ? 35.021 12.323 18.689 1.00 87.94 178 ASP A N 1
ATOM 1479 C CA . ASP A 1 178 ? 36.171 11.633 19.271 1.00 87.94 178 ASP A CA 1
ATOM 1480 C C . ASP A 1 178 ? 37.124 11.075 18.197 1.00 87.94 178 ASP A C 1
ATOM 1482 O O . ASP A 1 178 ? 36.718 10.699 17.095 1.00 87.94 178 ASP A O 1
ATOM 1486 N N . GLU A 1 179 ? 38.421 11.027 18.518 1.00 89.81 179 GLU A N 1
ATOM 1487 C CA . GLU A 1 179 ? 39.471 10.650 17.560 1.00 89.81 179 GLU A CA 1
ATOM 1488 C C . GLU A 1 179 ? 39.436 9.158 17.206 1.00 89.81 179 GLU A C 1
ATOM 1490 O O . GLU A 1 179 ? 39.800 8.764 16.097 1.00 89.81 179 GLU A O 1
ATOM 1495 N N . LYS A 1 180 ? 38.963 8.313 18.127 1.00 91.69 180 LYS A N 1
ATOM 1496 C CA . LYS A 1 180 ? 38.873 6.867 17.911 1.00 91.69 180 LYS A CA 1
ATOM 1497 C C . LYS A 1 180 ? 37.820 6.541 16.850 1.00 91.69 180 LYS A C 1
ATOM 1499 O O . LYS A 1 180 ? 38.118 5.788 15.925 1.00 91.69 180 LYS A O 1
ATOM 1504 N N . CYS A 1 181 ? 36.635 7.139 16.946 1.00 92.62 181 CYS A N 1
ATOM 1505 C CA . CYS A 1 181 ? 35.577 7.060 15.942 1.00 92.62 181 CYS A CA 1
ATOM 1506 C C . CYS A 1 181 ? 36.062 7.614 14.598 1.00 92.62 181 CYS A C 1
ATOM 1508 O O . CYS A 1 181 ? 35.903 6.961 13.566 1.00 92.62 181 CYS A O 1
ATOM 1510 N N . ALA A 1 182 ? 36.763 8.754 14.614 1.00 94.00 182 ALA A N 1
ATOM 1511 C CA . ALA A 1 182 ? 37.315 9.348 13.402 1.00 94.00 182 ALA A CA 1
ATOM 1512 C C . ALA A 1 182 ? 38.287 8.407 12.666 1.00 94.00 182 ALA A C 1
ATOM 1514 O O . ALA A 1 182 ? 38.209 8.271 11.444 1.00 94.00 182 ALA A O 1
ATOM 1515 N N . ARG A 1 183 ? 39.157 7.700 13.403 1.00 94.38 183 ARG A N 1
ATOM 1516 C CA . ARG A 1 183 ? 40.059 6.675 12.847 1.00 94.38 183 ARG A CA 1
ATOM 1517 C C . ARG A 1 183 ? 39.300 5.462 12.302 1.00 94.38 183 ARG A C 1
ATOM 1519 O O . ARG A 1 183 ? 39.603 5.007 11.207 1.00 94.38 183 ARG A O 1
ATOM 1526 N N . GLN A 1 184 ? 38.275 4.983 13.006 1.00 94.81 184 GLN A N 1
ATOM 1527 C CA . GLN A 1 184 ? 37.454 3.862 12.530 1.00 94.81 184 GLN A CA 1
ATOM 1528 C C . GLN A 1 184 ? 36.728 4.191 11.221 1.00 94.81 184 GLN A C 1
ATOM 1530 O O . GLN A 1 184 ? 36.722 3.378 10.298 1.00 94.81 184 GLN A O 1
ATOM 1535 N N . ILE A 1 185 ? 36.139 5.385 11.114 1.00 96.25 185 ILE A N 1
ATOM 1536 C CA . ILE A 1 185 ? 35.481 5.830 9.881 1.00 96.25 185 ILE A CA 1
ATOM 1537 C C . ILE A 1 185 ? 36.501 6.049 8.761 1.00 96.25 185 ILE A C 1
ATOM 1539 O O . ILE A 1 185 ? 36.235 5.687 7.617 1.00 96.25 185 ILE A O 1
ATOM 1543 N N . TYR A 1 186 ? 37.687 6.573 9.076 1.00 96.44 186 TYR A N 1
ATOM 1544 C CA . TYR A 1 186 ? 38.777 6.694 8.111 1.00 96.44 186 TYR A CA 1
ATOM 1545 C C . TYR A 1 186 ? 39.142 5.346 7.471 1.00 96.44 186 TYR A C 1
ATOM 1547 O O . TYR A 1 186 ? 39.231 5.259 6.243 1.00 96.44 186 TYR A O 1
ATOM 1555 N N . ASP A 1 187 ? 39.290 4.294 8.279 1.00 95.50 187 ASP A N 1
ATOM 1556 C CA . ASP A 1 187 ? 39.583 2.947 7.783 1.00 95.50 187 ASP A CA 1
ATOM 1557 C C . ASP A 1 187 ? 38.420 2.387 6.951 1.00 95.50 187 ASP A C 1
ATOM 1559 O O . ASP A 1 187 ? 38.641 1.901 5.844 1.00 95.50 187 ASP A O 1
ATOM 1563 N N . GLN A 1 188 ? 37.169 2.571 7.391 1.00 97.25 188 GLN A N 1
ATOM 1564 C CA . GLN A 1 188 ? 35.991 2.140 6.623 1.00 97.25 188 GLN A CA 1
ATOM 1565 C C . GLN A 1 188 ? 35.892 2.803 5.241 1.00 97.25 188 GLN A C 1
ATOM 1567 O O . GLN A 1 188 ? 35.490 2.153 4.268 1.00 97.25 188 GLN A O 1
ATOM 1572 N N . VAL A 1 189 ? 36.246 4.089 5.132 1.00 97.25 189 VAL A N 1
ATOM 1573 C CA . VAL A 1 189 ? 36.279 4.793 3.841 1.00 97.25 189 VAL A CA 1
ATOM 1574 C C . VAL A 1 189 ? 37.423 4.268 2.969 1.00 97.25 189 VAL A C 1
ATOM 1576 O O . VAL A 1 189 ? 37.216 4.057 1.773 1.00 97.25 189 VAL A O 1
ATOM 1579 N N . CYS A 1 190 ? 38.596 3.991 3.549 1.00 96.00 190 CYS A N 1
ATOM 1580 C CA . CYS A 1 190 ? 39.701 3.356 2.825 1.00 96.00 190 CYS A CA 1
ATOM 1581 C C . CYS A 1 190 ? 39.296 1.983 2.268 1.00 96.00 190 CYS A C 1
ATOM 1583 O O . CYS A 1 190 ? 39.491 1.731 1.080 1.00 96.00 190 CYS A O 1
ATOM 1585 N N . ASP A 1 191 ? 38.652 1.139 3.075 1.00 96.38 191 ASP A N 1
ATOM 1586 C CA . ASP A 1 191 ? 38.170 -0.173 2.636 1.00 96.38 191 ASP A CA 1
ATOM 1587 C C . ASP A 1 191 ? 37.129 -0.042 1.513 1.00 96.38 191 ASP A C 1
ATOM 1589 O O . ASP A 1 191 ? 37.059 -0.866 0.599 1.00 96.38 191 ASP A O 1
ATOM 1593 N N . ALA A 1 192 ? 36.295 1.003 1.558 1.00 97.06 192 ALA A N 1
ATOM 1594 C CA . ALA A 1 192 ? 35.357 1.302 0.481 1.00 97.06 192 ALA A CA 1
ATOM 1595 C C . ALA A 1 192 ? 36.079 1.671 -0.821 1.00 97.06 192 ALA A C 1
ATOM 1597 O O . ALA A 1 192 ? 35.663 1.220 -1.888 1.00 97.06 192 ALA A O 1
ATOM 1598 N N . TYR A 1 193 ? 37.168 2.439 -0.751 1.00 97.31 193 TYR A N 1
ATOM 1599 C CA . TYR A 1 193 ? 37.983 2.783 -1.918 1.00 97.31 193 TYR A CA 1
ATOM 1600 C C . TYR A 1 193 ? 38.644 1.540 -2.518 1.00 97.31 193 TYR A C 1
ATOM 1602 O O . TYR A 1 193 ? 38.543 1.323 -3.725 1.00 97.31 193 TYR A O 1
ATOM 1610 N N . GLU A 1 194 ? 39.210 0.662 -1.690 1.00 94.69 194 GLU A N 1
ATOM 1611 C CA . GLU A 1 194 ? 39.781 -0.609 -2.151 1.00 94.69 194 GLU A CA 1
ATOM 1612 C C . GLU A 1 194 ? 38.735 -1.476 -2.862 1.00 94.69 194 GLU A C 1
ATOM 1614 O O . GLU A 1 194 ? 38.988 -1.976 -3.960 1.00 94.69 194 GLU A O 1
ATOM 1619 N N . ARG A 1 195 ? 37.513 -1.579 -2.318 1.00 95.69 195 ARG A N 1
ATOM 1620 C CA . ARG A 1 195 ? 36.405 -2.280 -2.991 1.00 95.69 195 ARG A CA 1
ATOM 1621 C C . ARG A 1 195 ? 36.016 -1.634 -4.321 1.00 95.69 195 ARG A C 1
ATOM 1623 O O . ARG A 1 195 ? 35.659 -2.359 -5.252 1.00 95.69 195 ARG A O 1
ATOM 1630 N N . ILE A 1 196 ? 36.054 -0.302 -4.432 1.00 96.50 196 ILE A N 1
ATOM 1631 C CA . ILE A 1 196 ? 35.809 0.405 -5.700 1.00 96.50 196 ILE A CA 1
ATOM 1632 C C . ILE A 1 196 ? 36.869 -0.005 -6.723 1.00 96.50 196 ILE A C 1
ATOM 1634 O O . ILE A 1 196 ? 36.509 -0.441 -7.816 1.00 96.50 196 ILE A O 1
ATOM 1638 N N . PHE A 1 197 ? 38.153 0.082 -6.371 1.00 95.81 197 PHE A N 1
ATOM 1639 C CA . PHE A 1 197 ? 39.252 -0.226 -7.288 1.00 95.81 197 PHE A CA 1
ATOM 1640 C C . PHE A 1 197 ? 39.280 -1.706 -7.687 1.00 95.81 197 PHE A C 1
ATOM 1642 O O . PHE A 1 197 ? 39.384 -2.006 -8.875 1.00 95.81 197 PHE A O 1
ATOM 1649 N N . GLN A 1 198 ? 39.022 -2.624 -6.751 1.00 92.81 198 GLN A N 1
ATOM 1650 C CA . GLN A 1 198 ? 38.850 -4.052 -7.044 1.00 92.81 198 GLN A CA 1
ATOM 1651 C C . GLN A 1 198 ? 37.703 -4.307 -8.032 1.00 92.81 198 GLN A C 1
ATOM 1653 O O . GLN A 1 198 ? 37.845 -5.079 -8.978 1.00 92.81 198 GLN A O 1
ATOM 1658 N N . LYS A 1 199 ? 36.556 -3.635 -7.861 1.00 92.62 199 LYS A N 1
ATOM 1659 C CA . LYS A 1 199 ? 35.416 -3.742 -8.791 1.00 92.62 199 LYS A CA 1
ATOM 1660 C C . LYS A 1 199 ? 35.705 -3.147 -10.169 1.00 92.62 199 LYS A C 1
ATOM 1662 O O . LYS A 1 199 ? 35.010 -3.501 -11.122 1.00 92.62 199 LYS A O 1
ATOM 1667 N N . LEU A 1 200 ? 36.685 -2.254 -10.260 1.00 94.06 200 LEU A N 1
ATOM 1668 C CA . LEU A 1 200 ? 37.212 -1.702 -11.504 1.00 94.06 200 LEU A CA 1
ATOM 1669 C C . LEU A 1 200 ? 38.399 -2.502 -12.049 1.00 94.06 200 LEU A C 1
ATOM 1671 O O . LEU A 1 200 ? 39.000 -2.067 -13.021 1.00 94.06 200 LEU A O 1
ATOM 1675 N N . GLU A 1 201 ? 38.723 -3.656 -11.458 1.00 93.44 201 GLU A N 1
ATOM 1676 C CA . GLU A 1 201 ? 39.845 -4.509 -11.874 1.00 93.44 201 GLU A CA 1
ATOM 1677 C C . GLU A 1 201 ? 41.208 -3.783 -11.796 1.00 93.44 201 GLU A C 1
ATOM 1679 O O . GLU A 1 201 ? 42.180 -4.202 -12.419 1.00 93.44 201 GLU A O 1
ATOM 1684 N N . LEU A 1 202 ? 41.300 -2.699 -11.014 1.00 91.56 202 LEU A N 1
ATOM 1685 C CA . LEU A 1 202 ? 42.519 -1.915 -10.840 1.00 91.56 202 LEU A CA 1
ATOM 1686 C C . LEU A 1 202 ? 43.312 -2.427 -9.646 1.00 91.56 202 LEU A C 1
ATOM 1688 O O . LEU A 1 202 ? 42.828 -2.420 -8.514 1.00 91.56 202 LEU A O 1
ATOM 1692 N N . ASN A 1 203 ? 44.557 -2.822 -9.902 1.00 84.50 203 ASN A N 1
ATOM 1693 C CA . ASN A 1 203 ? 45.506 -3.113 -8.840 1.00 84.50 203 ASN A CA 1
ATOM 1694 C C . ASN A 1 203 ? 46.083 -1.792 -8.308 1.00 84.50 203 ASN A C 1
ATOM 1696 O O . ASN A 1 203 ? 46.760 -1.072 -9.047 1.00 84.50 203 ASN A O 1
ATOM 1700 N N . CYS A 1 204 ? 45.785 -1.460 -7.053 1.00 89.19 204 CYS A N 1
ATOM 1701 C CA . CYS A 1 204 ? 46.184 -0.202 -6.428 1.00 89.19 204 CYS A CA 1
ATOM 1702 C C . CYS A 1 204 ? 46.969 -0.431 -5.134 1.00 89.19 204 CYS A C 1
ATOM 1704 O O . CYS A 1 204 ? 46.668 -1.339 -4.360 1.00 89.19 204 CYS A O 1
ATOM 1706 N N . PHE A 1 205 ? 47.925 0.452 -4.863 1.00 89.12 205 PHE A N 1
ATOM 1707 C CA . PHE A 1 205 ? 48.687 0.484 -3.622 1.00 89.12 205 PHE A CA 1
ATOM 1708 C C . PHE A 1 205 ? 48.207 1.645 -2.753 1.00 89.12 205 PHE A C 1
ATOM 1710 O O . PHE A 1 205 ? 48.289 2.799 -3.169 1.00 89.12 205 PHE A O 1
ATOM 1717 N N . LYS A 1 206 ? 47.730 1.342 -1.542 1.00 91.56 206 LYS A N 1
ATOM 1718 C CA . LYS A 1 206 ? 47.483 2.336 -0.491 1.00 91.56 206 LYS A CA 1
ATOM 1719 C C . LYS A 1 206 ? 48.820 2.698 0.155 1.00 91.56 206 LYS A C 1
ATOM 1721 O O . LYS A 1 206 ? 49.441 1.839 0.782 1.00 91.56 206 LYS A O 1
ATOM 1726 N N . VAL A 1 207 ? 49.268 3.942 0.006 1.00 89.00 207 VAL A N 1
ATOM 1727 C CA . VAL A 1 207 ? 50.563 4.414 0.518 1.00 89.00 207 VAL A CA 1
ATOM 1728 C C . VAL A 1 207 ? 50.402 5.638 1.422 1.00 89.00 207 VAL A C 1
ATOM 1730 O O . VAL A 1 207 ? 49.562 6.492 1.139 1.00 89.00 207 VAL A O 1
ATOM 1733 N N . PRO A 1 208 ? 51.180 5.757 2.513 1.00 83.81 208 PRO A N 1
ATOM 1734 C CA . PRO A 1 208 ? 51.194 6.973 3.322 1.00 83.81 208 PRO A CA 1
ATOM 1735 C C . PRO A 1 208 ? 51.720 8.177 2.526 1.00 83.81 208 PRO A C 1
ATOM 1737 O O . PRO A 1 208 ? 52.777 8.090 1.896 1.00 83.81 208 PRO A O 1
ATOM 1740 N N . ALA A 1 209 ? 51.026 9.313 2.608 1.00 77.94 209 ALA A N 1
ATOM 1741 C CA . ALA A 1 209 ? 51.339 10.539 1.863 1.00 77.94 209 ALA A CA 1
ATOM 1742 C C . ALA A 1 209 ? 51.562 11.751 2.789 1.00 77.94 209 ALA A C 1
ATOM 1744 O O . ALA A 1 209 ? 51.277 11.683 3.982 1.00 77.94 209 ALA A O 1
ATOM 1745 N N . ASP A 1 210 ? 52.144 12.850 2.282 1.00 67.88 210 ASP A N 1
ATOM 1746 C CA . ASP A 1 210 ? 52.332 14.075 3.090 1.00 67.88 210 ASP A CA 1
ATOM 1747 C C . ASP A 1 210 ? 51.027 14.854 3.150 1.00 67.88 210 ASP A C 1
ATOM 1749 O O . ASP A 1 210 ? 50.335 14.985 2.147 1.00 67.88 210 ASP A O 1
ATOM 1753 N N . SER A 1 211 ? 50.679 15.397 4.315 1.00 62.31 211 SER A N 1
ATOM 1754 C CA . SER A 1 211 ? 49.425 16.138 4.506 1.00 62.31 211 SER A CA 1
ATOM 1755 C C . SER A 1 211 ? 49.318 17.422 3.656 1.00 62.31 211 SER A C 1
ATOM 1757 O O . SER A 1 211 ? 48.232 17.993 3.550 1.00 62.31 211 SER A O 1
ATOM 1759 N N . GLY A 1 212 ? 50.418 17.875 3.036 1.00 65.25 212 GLY A N 1
ATOM 1760 C CA . GLY A 1 212 ? 50.456 18.998 2.093 1.00 65.25 212 GLY A CA 1
ATOM 1761 C C . GLY A 1 212 ? 49.792 20.277 2.619 1.00 65.25 212 GLY A C 1
ATOM 1762 O O . GLY A 1 212 ? 49.763 20.536 3.823 1.00 65.25 212 GLY A O 1
ATOM 1763 N N . LEU A 1 213 ? 49.199 21.064 1.713 1.00 60.25 213 LEU A N 1
ATOM 1764 C CA . LEU A 1 213 ? 48.416 22.258 2.063 1.00 60.25 213 LEU A CA 1
ATOM 1765 C C . LEU A 1 213 ? 47.069 21.927 2.734 1.00 60.25 213 LEU A C 1
ATOM 1767 O O . LEU A 1 213 ? 46.455 22.827 3.308 1.00 60.25 213 LEU A O 1
ATOM 1771 N N . MET A 1 214 ? 46.631 20.660 2.724 1.00 61.25 214 MET A N 1
ATOM 1772 C CA . MET A 1 214 ? 45.371 20.190 3.324 1.00 61.25 214 MET A CA 1
ATOM 1773 C C . MET A 1 214 ? 45.477 19.992 4.845 1.00 61.25 214 MET A C 1
ATOM 1775 O O . MET A 1 214 ? 44.528 20.295 5.569 1.00 61.25 214 MET A O 1
ATOM 1779 N N . GLY A 1 215 ? 46.661 19.645 5.366 1.00 60.78 215 GLY A N 1
ATOM 1780 C CA . GLY A 1 215 ? 46.911 19.409 6.799 1.00 60.78 215 GLY A CA 1
ATOM 1781 C C . GLY A 1 215 ? 46.342 18.070 7.289 1.00 60.78 215 GLY A C 1
ATOM 1782 O O . GLY A 1 215 ? 45.755 17.328 6.510 1.00 60.78 215 GLY A O 1
ATOM 1783 N N . GLY A 1 216 ? 46.546 17.729 8.566 1.00 66.50 216 GLY A N 1
ATOM 1784 C CA . GLY A 1 216 ? 45.999 16.505 9.174 1.00 66.50 216 GLY A CA 1
ATOM 1785 C C . GLY A 1 216 ? 47.032 15.538 9.756 1.00 66.50 216 GLY A C 1
ATOM 1786 O O . GLY A 1 216 ? 48.229 15.648 9.483 1.00 66.50 216 GLY A O 1
ATOM 1787 N N . SER A 1 217 ? 46.542 14.598 10.571 1.00 71.12 217 SER A N 1
ATOM 1788 C CA . SER A 1 217 ? 47.335 13.638 11.357 1.00 71.12 217 SER A CA 1
ATOM 1789 C C . SER A 1 217 ? 47.529 12.278 10.678 1.00 71.12 217 SER A C 1
ATOM 1791 O O . SER A 1 217 ? 48.436 11.537 11.052 1.00 71.12 217 SER A O 1
ATOM 1793 N N . LEU A 1 218 ? 46.696 11.940 9.687 1.00 84.25 218 LEU A N 1
ATOM 1794 C CA . LEU A 1 218 ? 46.796 10.697 8.919 1.00 84.25 218 LEU A CA 1
ATOM 1795 C C . LEU A 1 218 ? 46.397 10.929 7.460 1.00 84.25 218 LEU A C 1
ATOM 1797 O O . LEU A 1 218 ? 45.366 11.546 7.187 1.00 84.25 218 LEU A O 1
ATOM 1801 N N . ASN A 1 219 ? 47.198 10.409 6.531 1.00 88.00 219 ASN A N 1
ATOM 1802 C CA . ASN A 1 219 ? 47.009 10.627 5.104 1.00 88.00 219 ASN A CA 1
ATOM 1803 C C . ASN A 1 219 ? 47.432 9.406 4.267 1.00 88.00 219 ASN A C 1
ATOM 1805 O O . ASN A 1 219 ? 48.544 8.904 4.441 1.00 88.00 219 ASN A O 1
ATOM 1809 N N . HIS A 1 220 ? 46.571 8.961 3.345 1.00 91.69 220 HIS A N 1
ATOM 1810 C CA . HIS A 1 220 ? 46.855 7.869 2.411 1.00 91.69 220 HIS A CA 1
ATOM 1811 C C . HIS A 1 220 ? 46.403 8.190 0.987 1.00 91.69 220 HIS A C 1
ATOM 1813 O O . HIS A 1 220 ? 45.250 8.565 0.760 1.00 91.69 220 HIS A O 1
ATOM 1819 N N . GLU A 1 221 ? 47.294 7.930 0.036 1.00 92.50 221 GLU A N 1
ATOM 1820 C CA . GLU A 1 221 ? 47.032 7.956 -1.402 1.00 92.50 221 GLU A CA 1
ATOM 1821 C C . GLU A 1 221 ? 46.851 6.535 -1.932 1.00 92.50 221 GLU A C 1
ATOM 1823 O O . GLU A 1 221 ? 47.505 5.592 -1.482 1.00 92.50 221 GLU A O 1
ATOM 1828 N N . PHE A 1 222 ? 45.964 6.381 -2.909 1.00 94.25 222 PHE A N 1
ATOM 1829 C CA . PHE A 1 222 ? 45.749 5.130 -3.626 1.00 94.25 222 PHE A CA 1
ATOM 1830 C C . PHE A 1 222 ? 46.333 5.260 -5.025 1.00 94.25 222 PHE A C 1
ATOM 1832 O O . PHE A 1 222 ? 45.814 6.017 -5.842 1.00 94.25 222 PHE A O 1
ATOM 1839 N N . LEU A 1 223 ? 47.398 4.517 -5.311 1.00 92.81 223 LEU A N 1
ATOM 1840 C CA . LEU A 1 223 ? 48.188 4.666 -6.532 1.00 92.81 223 LEU A CA 1
ATOM 1841 C C . LEU A 1 223 ? 48.080 3.422 -7.425 1.00 92.81 223 LEU A C 1
ATOM 1843 O O . LEU A 1 223 ? 48.316 2.302 -6.971 1.00 92.81 223 LEU A O 1
ATOM 1847 N N . GLY A 1 224 ? 47.737 3.610 -8.701 1.00 91.12 224 GLY A N 1
ATOM 1848 C CA . GLY A 1 224 ? 47.686 2.557 -9.722 1.00 91.12 224 GLY A CA 1
ATOM 1849 C C . GLY A 1 224 ? 48.875 2.635 -10.677 1.00 91.12 224 GLY A C 1
ATOM 1850 O O . GLY A 1 224 ? 49.180 3.704 -11.195 1.00 91.12 224 GLY A O 1
ATOM 1851 N N . ILE A 1 225 ? 49.547 1.515 -10.937 1.00 89.62 225 ILE A N 1
ATOM 1852 C CA . ILE A 1 225 ? 50.771 1.481 -11.755 1.00 89.62 225 ILE A CA 1
ATOM 1853 C C . ILE A 1 225 ? 50.498 1.882 -13.206 1.00 89.62 225 ILE A C 1
ATOM 1855 O O . ILE A 1 225 ? 49.673 1.269 -13.879 1.00 89.62 225 ILE A O 1
ATOM 1859 N N . SER A 1 226 ? 51.238 2.873 -13.707 1.00 88.56 226 SER A N 1
ATOM 1860 C CA . SER A 1 226 ? 51.193 3.296 -15.107 1.00 88.56 226 SER A CA 1
ATOM 1861 C C . SER A 1 226 ? 52.401 4.153 -15.483 1.00 88.56 226 SER A C 1
ATOM 1863 O O . SER A 1 226 ? 52.814 5.023 -14.725 1.00 88.56 226 SER A O 1
ATOM 1865 N N . ALA A 1 227 ? 52.921 3.970 -16.700 1.00 82.94 227 ALA A N 1
ATOM 1866 C CA . ALA A 1 227 ? 54.095 4.690 -17.204 1.00 82.94 227 ALA A CA 1
ATOM 1867 C C . ALA A 1 227 ? 53.893 6.212 -17.351 1.00 82.94 227 ALA A C 1
ATOM 1869 O O . ALA A 1 227 ? 54.874 6.944 -17.394 1.00 82.94 227 ALA A O 1
ATOM 1870 N N . VAL A 1 228 ? 52.643 6.683 -17.437 1.00 84.38 228 VAL A N 1
ATOM 1871 C CA . VAL A 1 228 ? 52.303 8.119 -17.543 1.00 84.38 228 VAL A CA 1
ATOM 1872 C C . VAL A 1 228 ? 51.968 8.758 -16.190 1.00 84.38 228 VAL A C 1
ATOM 1874 O O . VAL A 1 228 ? 51.549 9.915 -16.141 1.00 84.38 228 VAL A O 1
ATOM 1877 N N . GLY A 1 229 ? 52.098 7.989 -15.107 1.00 83.50 229 GLY A N 1
ATOM 1878 C CA . GLY A 1 229 ? 51.916 8.454 -13.741 1.00 83.50 229 GLY A CA 1
ATOM 1879 C C . GLY A 1 229 ? 52.985 9.460 -13.315 1.00 83.50 229 GLY A C 1
ATOM 1880 O O . GLY A 1 229 ? 54.145 9.338 -13.702 1.00 83.50 229 GLY A O 1
ATOM 1881 N N . GLU A 1 230 ? 52.592 10.458 -12.528 1.00 81.69 230 GLU A N 1
ATOM 1882 C CA . GLU A 1 230 ? 53.514 11.484 -12.022 1.00 81.69 230 GLU A CA 1
ATOM 1883 C C . GLU A 1 230 ? 54.244 11.015 -10.757 1.00 81.69 230 GLU A C 1
ATOM 1885 O O . GLU A 1 230 ? 55.397 11.387 -10.531 1.00 81.69 230 GLU A O 1
ATOM 1890 N N . ASP A 1 231 ? 53.611 10.137 -9.978 1.00 85.25 231 ASP A N 1
ATOM 1891 C CA . ASP A 1 231 ? 54.198 9.576 -8.770 1.00 85.25 231 ASP A CA 1
ATOM 1892 C C . ASP A 1 231 ? 55.121 8.410 -9.094 1.00 85.25 231 ASP A C 1
ATOM 1894 O O . ASP A 1 231 ? 54.918 7.655 -10.047 1.00 85.25 231 ASP A O 1
ATOM 1898 N N . THR A 1 232 ? 56.155 8.246 -8.272 1.00 87.38 232 THR A N 1
ATOM 1899 C CA . THR A 1 232 ? 57.123 7.158 -8.415 1.00 87.38 232 THR A CA 1
ATOM 1900 C C . THR A 1 232 ? 57.059 6.241 -7.200 1.00 87.38 232 THR A C 1
ATOM 1902 O O . THR A 1 232 ? 57.383 6.642 -6.077 1.00 87.38 232 THR A O 1
ATOM 1905 N N . LEU A 1 233 ? 56.653 4.995 -7.439 1.00 87.44 233 LEU A N 1
ATOM 1906 C CA . LEU A 1 233 ? 56.548 3.934 -6.450 1.00 87.44 233 LEU A CA 1
ATOM 1907 C C . LEU A 1 233 ? 57.751 2.993 -6.500 1.00 87.44 233 LEU A C 1
ATOM 1909 O O . LEU A 1 233 ? 58.152 2.510 -7.555 1.00 87.44 233 LEU A O 1
ATOM 1913 N N . LEU A 1 234 ? 58.269 2.656 -5.325 1.00 86.06 234 LEU A N 1
ATOM 1914 C CA . LEU A 1 234 ? 59.159 1.528 -5.099 1.00 86.06 234 LEU A CA 1
ATOM 1915 C C . LEU A 1 234 ? 58.319 0.343 -4.623 1.00 86.06 234 LEU A C 1
ATOM 1917 O O . LEU A 1 234 ? 57.761 0.377 -3.526 1.00 86.06 234 LEU A O 1
ATOM 1921 N N . ILE A 1 235 ? 58.232 -0.704 -5.438 1.00 85.12 235 ILE A N 1
ATOM 1922 C CA . ILE A 1 235 ? 57.496 -1.929 -5.106 1.00 85.12 235 ILE A CA 1
ATOM 1923 C C . ILE A 1 235 ? 58.480 -2.959 -4.570 1.00 85.12 235 ILE A C 1
ATOM 1925 O O . ILE A 1 235 ? 59.487 -3.274 -5.208 1.00 85.12 235 ILE A O 1
ATOM 1929 N N . CYS A 1 236 ? 58.198 -3.479 -3.381 1.00 83.25 236 CYS A N 1
ATOM 1930 C CA . CYS A 1 236 ? 59.013 -4.519 -2.773 1.00 83.25 236 CYS A CA 1
ATOM 1931 C C . CYS A 1 236 ? 58.522 -5.914 -3.201 1.00 83.25 236 CYS A C 1
ATOM 1933 O O . CYS A 1 236 ? 57.364 -6.239 -2.931 1.00 83.25 236 CYS A O 1
ATOM 1935 N N . PRO A 1 237 ? 59.381 -6.769 -3.792 1.00 79.50 237 PRO A N 1
ATOM 1936 C CA . PRO A 1 237 ? 58.978 -8.103 -4.243 1.00 79.50 237 PRO A CA 1
ATOM 1937 C C . PRO A 1 237 ? 58.692 -9.072 -3.086 1.00 79.50 237 PRO A C 1
ATOM 1939 O O . PRO A 1 237 ? 58.002 -10.064 -3.285 1.00 79.50 237 PRO A O 1
ATOM 1942 N N . ILE A 1 238 ? 59.200 -8.789 -1.879 1.00 81.50 238 ILE A N 1
ATOM 1943 C CA . ILE A 1 238 ? 59.046 -9.664 -0.707 1.00 81.50 238 ILE A CA 1
ATOM 1944 C C . ILE A 1 238 ? 57.731 -9.381 0.028 1.00 81.50 238 ILE A C 1
ATOM 1946 O O . ILE A 1 238 ? 56.964 -10.300 0.294 1.00 81.50 238 ILE A O 1
ATOM 1950 N N . CYS A 1 239 ? 57.444 -8.116 0.359 1.00 81.12 239 CYS A N 1
ATOM 1951 C CA . CYS A 1 239 ? 56.222 -7.765 1.096 1.00 81.12 239 CYS A CA 1
ATOM 1952 C C . CYS A 1 239 ? 55.033 -7.399 0.195 1.00 81.12 239 CYS A C 1
ATOM 1954 O O . CYS A 1 239 ? 53.931 -7.214 0.709 1.00 81.12 239 CYS A O 1
ATOM 1956 N N . ASN A 1 240 ? 55.250 -7.272 -1.120 1.00 79.44 240 ASN A N 1
ATOM 1957 C CA . ASN A 1 240 ? 54.251 -6.865 -2.110 1.00 79.44 240 ASN A CA 1
ATOM 1958 C C . ASN A 1 240 ? 53.549 -5.529 -1.773 1.00 79.44 240 ASN A C 1
ATOM 1960 O O . ASN A 1 240 ? 52.365 -5.345 -2.049 1.00 79.44 240 ASN A O 1
ATOM 1964 N N . ARG A 1 241 ? 54.276 -4.590 -1.144 1.00 82.25 241 ARG A N 1
ATOM 1965 C CA . ARG A 1 241 ? 53.802 -3.230 -0.821 1.00 82.25 241 ARG A CA 1
ATOM 1966 C C . ARG A 1 241 ? 54.540 -2.180 -1.650 1.00 82.25 241 ARG A C 1
ATOM 1968 O O . ARG A 1 241 ? 55.723 -2.348 -1.960 1.00 82.25 241 ARG A O 1
ATOM 1975 N N . GLY A 1 242 ? 53.830 -1.102 -1.975 1.00 81.75 242 GLY A N 1
ATOM 1976 C CA . GLY A 1 242 ? 54.370 0.086 -2.632 1.00 81.75 242 GLY A CA 1
ATOM 1977 C C . GLY A 1 242 ? 54.783 1.152 -1.619 1.00 81.75 242 GLY A C 1
ATOM 1978 O O . GLY A 1 242 ? 54.141 1.312 -0.583 1.00 81.75 242 GLY A O 1
ATOM 1979 N N . TYR A 1 243 ? 55.847 1.885 -1.928 1.00 83.25 243 TYR A N 1
ATOM 1980 C CA . TYR A 1 243 ? 56.342 3.011 -1.138 1.00 83.25 243 TYR A CA 1
ATOM 1981 C C . TYR A 1 243 ? 56.646 4.180 -2.067 1.00 83.25 243 TYR A C 1
ATOM 1983 O O . TYR A 1 243 ? 57.251 3.975 -3.116 1.00 83.25 243 TYR A O 1
ATOM 1991 N N . LEU A 1 244 ? 56.285 5.405 -1.690 1.00 83.31 244 LEU A N 1
ATOM 1992 C CA . LEU A 1 244 ? 56.717 6.587 -2.439 1.00 83.31 244 LEU A CA 1
ATOM 1993 C C . LEU A 1 244 ? 58.248 6.698 -2.385 1.00 83.31 244 LEU A C 1
ATOM 1995 O O . LEU A 1 244 ? 58.840 6.597 -1.306 1.00 83.31 244 LEU A O 1
ATOM 1999 N N . LYS A 1 245 ? 58.892 6.908 -3.542 1.00 77.19 245 LYS A N 1
ATOM 2000 C CA . LYS A 1 245 ? 60.363 6.928 -3.690 1.00 77.19 245 LYS A CA 1
ATOM 2001 C C . LYS A 1 245 ? 61.059 7.880 -2.711 1.00 77.19 245 LYS A C 1
ATOM 2003 O O . LYS A 1 245 ? 62.137 7.568 -2.218 1.00 77.19 245 LYS A O 1
ATOM 2008 N N . ASN A 1 246 ? 60.402 8.981 -2.359 1.00 69.81 246 ASN A N 1
ATOM 2009 C CA . ASN A 1 246 ? 60.947 10.014 -1.478 1.00 69.81 246 ASN A CA 1
ATOM 2010 C C . ASN A 1 246 ? 60.797 9.696 0.027 1.00 69.81 246 ASN A C 1
ATOM 2012 O O . ASN A 1 246 ? 61.219 10.496 0.855 1.00 69.81 246 ASN A O 1
ATOM 2016 N N . LYS A 1 247 ? 60.189 8.558 0.401 1.00 66.69 247 LYS A N 1
ATOM 2017 C CA . LYS A 1 247 ? 59.830 8.216 1.793 1.00 66.69 247 LYS A CA 1
ATOM 2018 C C . LYS A 1 247 ? 60.142 6.766 2.184 1.00 66.69 247 LYS A C 1
ATOM 2020 O O . LYS A 1 247 ? 59.392 6.165 2.944 1.00 66.69 247 LYS A O 1
ATOM 2025 N N . THR A 1 248 ? 61.200 6.165 1.639 1.00 61.19 248 THR A N 1
ATOM 2026 C CA . THR A 1 248 ? 61.569 4.745 1.835 1.00 61.19 248 THR A CA 1
ATOM 2027 C C . THR A 1 248 ? 61.361 4.222 3.270 1.00 61.19 248 THR A C 1
ATOM 2029 O O . THR A 1 248 ? 62.052 4.650 4.186 1.00 61.19 248 THR A O 1
ATOM 2032 N N . GLN A 1 249 ? 60.453 3.249 3.448 1.00 65.44 249 GLN A N 1
ATOM 2033 C CA . GLN A 1 249 ? 60.082 2.632 4.742 1.00 65.44 249 GLN A CA 1
ATOM 2034 C C . GLN A 1 249 ? 60.206 1.091 4.742 1.00 65.44 249 GLN A C 1
ATOM 2036 O O . GLN A 1 249 ? 59.542 0.398 5.508 1.00 65.44 249 GLN A O 1
ATOM 2041 N N . CYS A 1 250 ? 61.010 0.512 3.847 1.00 71.12 250 CYS A N 1
ATOM 2042 C CA . CYS A 1 250 ? 61.128 -0.944 3.727 1.00 71.12 250 CYS A CA 1
ATOM 2043 C C . CYS A 1 250 ? 62.583 -1.407 3.737 1.00 71.12 250 CYS A C 1
ATOM 2045 O O . CYS A 1 250 ? 63.385 -0.942 2.927 1.00 71.12 250 CYS A O 1
ATOM 2047 N N . GLU A 1 251 ? 62.885 -2.363 4.615 1.00 76.94 251 GLU A N 1
ATOM 2048 C CA . GLU A 1 251 ? 64.231 -2.892 4.884 1.00 76.94 251 GLU A CA 1
ATOM 2049 C C . GLU A 1 251 ? 64.722 -3.897 3.823 1.00 76.94 251 GLU A C 1
ATOM 2051 O O . GLU A 1 251 ? 65.916 -4.143 3.699 1.00 76.94 251 GLU A O 1
ATOM 2056 N N . HIS A 1 252 ? 63.824 -4.441 2.997 1.00 78.44 252 HIS A N 1
ATOM 2057 C CA . HIS A 1 252 ? 64.163 -5.425 1.962 1.00 78.44 252 HIS A CA 1
ATOM 2058 C C . HIS A 1 252 ? 64.906 -4.803 0.764 1.00 78.44 252 HIS A C 1
ATOM 2060 O O . HIS A 1 252 ? 64.504 -3.755 0.249 1.00 78.44 252 HIS A O 1
ATOM 2066 N N . THR A 1 253 ? 65.952 -5.459 0.261 1.00 75.69 253 THR A N 1
ATOM 2067 C CA . THR A 1 253 ? 66.689 -5.055 -0.953 1.00 75.69 253 THR A CA 1
ATOM 2068 C C . THR A 1 253 ? 65.973 -5.519 -2.237 1.00 75.69 253 THR A C 1
ATOM 2070 O O . THR A 1 253 ? 65.066 -6.345 -2.187 1.00 75.69 253 THR A O 1
ATOM 2073 N N . GLY A 1 254 ? 66.323 -4.952 -3.403 1.00 77.88 254 GLY A N 1
ATOM 2074 C CA . GLY A 1 254 ? 65.768 -5.382 -4.703 1.00 77.88 254 GLY A CA 1
ATOM 2075 C C . GLY A 1 254 ? 64.391 -4.809 -5.083 1.00 77.88 254 GLY A C 1
ATOM 2076 O O . GLY A 1 254 ? 63.638 -5.451 -5.810 1.00 77.88 254 GLY A O 1
ATOM 2077 N N . LYS A 1 255 ? 64.034 -3.615 -4.592 1.00 84.81 255 LYS A N 1
ATOM 2078 C CA . LYS A 1 255 ? 62.774 -2.932 -4.946 1.00 84.81 255 LYS A CA 1
ATOM 2079 C C . LYS A 1 255 ? 62.786 -2.473 -6.409 1.00 84.81 255 LYS A C 1
ATOM 2081 O O . LYS A 1 255 ? 63.805 -1.979 -6.882 1.00 84.81 255 LYS A O 1
ATOM 2086 N N . THR A 1 256 ? 61.649 -2.568 -7.095 1.00 85.31 256 THR A N 1
ATOM 2087 C CA . THR A 1 256 ? 61.501 -2.080 -8.477 1.00 85.31 256 THR A CA 1
ATOM 2088 C C . THR A 1 256 ? 60.818 -0.721 -8.507 1.00 85.31 256 THR A C 1
ATOM 2090 O O . THR A 1 256 ? 59.775 -0.551 -7.874 1.00 85.31 256 THR A O 1
ATOM 2093 N N . GLU A 1 257 ? 61.374 0.214 -9.271 1.00 89.31 257 GLU A N 1
ATOM 2094 C CA . GLU A 1 257 ? 60.804 1.543 -9.484 1.00 89.31 257 GLU A CA 1
ATOM 2095 C C . GLU A 1 257 ? 59.764 1.525 -10.608 1.00 89.31 257 GLU A C 1
ATOM 2097 O O . GLU A 1 257 ? 60.033 1.019 -11.698 1.00 89.31 257 GLU A O 1
ATOM 2102 N N . GLN A 1 258 ? 58.571 2.059 -10.339 1.00 88.69 258 GLN A N 1
ATOM 2103 C CA . GLN A 1 258 ? 57.479 2.153 -11.306 1.00 88.69 258 GLN A CA 1
ATOM 2104 C C . GLN A 1 258 ? 56.716 3.469 -11.135 1.00 88.69 258 GLN A C 1
ATOM 2106 O O . GLN A 1 258 ? 56.453 3.905 -10.015 1.00 88.69 258 GLN A O 1
ATOM 2111 N N . HIS A 1 259 ? 56.325 4.086 -12.249 1.00 90.19 259 HIS A N 1
ATOM 2112 C CA . HIS A 1 259 ? 55.432 5.244 -12.234 1.00 90.19 259 HIS A CA 1
ATOM 2113 C C . HIS A 1 259 ? 53.992 4.830 -11.889 1.00 90.19 259 HIS A C 1
ATOM 2115 O O . HIS A 1 259 ? 53.569 3.706 -12.187 1.00 90.19 259 HIS A O 1
ATOM 2121 N N . ALA A 1 260 ? 53.238 5.728 -11.254 1.00 90.81 260 ALA A N 1
ATOM 2122 C CA . ALA A 1 260 ? 51.875 5.467 -10.808 1.00 90.81 260 ALA A CA 1
ATOM 2123 C C . ALA A 1 260 ? 50.957 6.697 -10.900 1.00 90.81 260 ALA A C 1
ATOM 2125 O O . ALA A 1 260 ? 51.389 7.842 -10.789 1.00 90.81 260 ALA A O 1
ATOM 2126 N N . ILE A 1 261 ? 49.673 6.438 -11.138 1.00 91.69 261 ILE A N 1
ATOM 2127 C CA . ILE A 1 261 ? 48.592 7.422 -11.202 1.00 91.69 261 ILE A CA 1
ATOM 2128 C C . ILE A 1 261 ? 47.836 7.404 -9.875 1.00 91.69 261 ILE A C 1
ATOM 2130 O O . ILE A 1 261 ? 47.394 6.346 -9.427 1.00 91.69 261 ILE A O 1
ATOM 2134 N N . GLU A 1 262 ? 47.602 8.578 -9.302 1.00 91.94 262 GLU A N 1
ATOM 2135 C CA . GLU A 1 262 ? 46.737 8.757 -8.138 1.00 91.94 262 GLU A CA 1
ATOM 2136 C C . GLU A 1 262 ? 45.255 8.521 -8.479 1.00 91.94 262 GLU A C 1
ATOM 2138 O O . GLU A 1 262 ? 44.654 9.219 -9.301 1.00 91.94 262 GLU A O 1
ATOM 2143 N N . LEU A 1 263 ? 44.647 7.523 -7.839 1.00 94.00 263 LEU A N 1
ATOM 2144 C CA . LEU A 1 263 ? 43.259 7.102 -8.046 1.00 94.00 263 LEU A CA 1
ATOM 2145 C C . LEU A 1 263 ? 42.296 7.675 -6.994 1.00 94.00 263 LEU A C 1
ATOM 2147 O O . LEU A 1 263 ? 41.098 7.807 -7.262 1.00 94.00 263 LEU A O 1
ATOM 2151 N N . GLY A 1 264 ? 42.800 8.011 -5.807 1.00 94.25 264 GLY A N 1
ATOM 2152 C CA . GLY A 1 264 ? 42.025 8.599 -4.720 1.00 94.25 264 GLY A CA 1
ATOM 2153 C C . GLY A 1 264 ? 42.882 8.927 -3.502 1.00 94.25 264 GLY A C 1
ATOM 2154 O O . GLY A 1 264 ? 43.992 8.418 -3.356 1.00 94.25 264 GLY A O 1
ATOM 2155 N N . HIS A 1 265 ? 42.326 9.748 -2.613 1.00 94.00 265 HIS A N 1
ATOM 2156 C CA . HIS A 1 265 ? 43.038 10.315 -1.467 1.00 94.00 265 HIS A CA 1
ATOM 2157 C C . HIS A 1 265 ? 42.149 10.328 -0.222 1.00 94.00 265 HIS A C 1
ATOM 2159 O O . HIS A 1 265 ? 40.977 10.703 -0.302 1.00 94.00 265 HIS A O 1
ATOM 2165 N N . CYS A 1 266 ? 42.692 9.933 0.928 1.00 94.88 266 CYS A N 1
ATOM 2166 C CA . CYS A 1 266 ? 42.009 9.938 2.220 1.00 94.88 266 CYS A CA 1
ATOM 2167 C C . CYS A 1 266 ? 42.804 10.730 3.267 1.00 94.88 266 CYS A C 1
ATOM 2169 O O . CYS A 1 266 ? 43.900 10.317 3.651 1.00 94.88 266 CYS A O 1
ATOM 2171 N N . PHE A 1 267 ? 42.200 11.784 3.819 1.00 93.75 267 PHE A N 1
ATOM 2172 C CA . PHE A 1 267 ? 42.763 12.641 4.863 1.00 93.75 267 PHE A CA 1
ATOM 2173 C C . PHE A 1 267 ? 41.961 12.562 6.166 1.00 93.75 267 PHE A C 1
ATOM 2175 O O . PHE A 1 267 ? 40.737 12.705 6.172 1.00 93.75 267 PHE A O 1
ATOM 2182 N N . LEU A 1 268 ? 42.661 12.422 7.291 1.00 92.81 268 LEU A N 1
ATOM 2183 C CA . LEU A 1 268 ? 42.141 12.735 8.619 1.00 92.81 268 LEU A CA 1
ATOM 2184 C C . LEU A 1 268 ? 42.713 14.092 9.039 1.00 92.81 268 LEU A C 1
ATOM 2186 O O . LEU A 1 268 ? 43.872 14.199 9.439 1.00 92.81 268 LEU A O 1
ATOM 2190 N N . LEU A 1 269 ? 41.901 15.137 8.902 1.00 91.44 269 LEU A N 1
ATOM 2191 C CA . LEU A 1 269 ? 42.317 16.540 8.977 1.00 91.44 269 LEU A CA 1
ATOM 2192 C C . LEU A 1 269 ? 42.452 17.063 10.415 1.00 91.44 269 LEU A C 1
ATOM 2194 O O . LEU A 1 269 ? 42.981 18.156 10.619 1.00 91.44 269 LEU A O 1
ATOM 2198 N N . GLY A 1 270 ? 41.990 16.301 11.409 1.00 91.19 270 GLY A N 1
ATOM 2199 C CA . GLY A 1 270 ? 41.962 16.753 12.798 1.00 91.19 270 GLY A CA 1
ATOM 2200 C C . GLY A 1 270 ? 40.953 17.885 12.980 1.00 91.19 270 GLY A C 1
ATOM 2201 O O . GLY A 1 270 ? 39.861 17.842 12.415 1.00 91.19 270 GLY A O 1
ATOM 2202 N N . ASP A 1 271 ? 41.323 18.904 13.746 1.00 90.75 271 ASP A N 1
ATOM 2203 C CA . ASP A 1 271 ? 40.482 20.065 14.034 1.00 90.75 271 ASP A CA 1
ATOM 2204 C C . ASP A 1 271 ? 40.784 21.289 13.154 1.00 90.75 271 ASP A C 1
ATOM 2206 O O . ASP A 1 271 ? 40.212 22.352 13.371 1.00 90.75 271 ASP A O 1
ATOM 2210 N N . ARG A 1 272 ? 41.657 21.178 12.141 1.00 89.44 272 ARG A N 1
ATOM 2211 C CA . ARG A 1 272 ? 42.140 22.338 11.365 1.00 89.44 272 ARG A CA 1
ATOM 2212 C C . ARG A 1 272 ? 41.007 23.227 10.837 1.00 89.44 272 ARG A C 1
ATOM 2214 O O . ARG A 1 272 ? 40.999 24.431 11.081 1.00 89.44 272 ARG A O 1
ATOM 2221 N N . TYR A 1 273 ? 40.057 22.634 10.115 1.00 92.88 273 TYR A N 1
ATOM 2222 C CA . TYR A 1 273 ? 38.936 23.369 9.522 1.00 92.88 273 TYR A CA 1
ATOM 2223 C C . TYR A 1 273 ? 37.859 23.684 10.561 1.00 92.88 273 TYR A C 1
ATOM 2225 O O . TYR A 1 273 ? 37.341 24.795 10.617 1.00 92.88 273 TYR A O 1
ATOM 2233 N N . THR A 1 274 ? 37.526 22.730 11.425 1.00 93.50 274 THR A N 1
ATOM 2234 C CA . THR A 1 274 ? 36.476 22.906 12.436 1.00 93.50 274 THR A CA 1
ATOM 2235 C C . THR A 1 274 ? 36.839 23.988 13.450 1.00 93.50 274 THR A C 1
ATOM 2237 O O . THR A 1 274 ? 35.968 24.764 13.829 1.00 93.50 274 THR A O 1
ATOM 2240 N N . LYS A 1 275 ? 38.117 24.129 13.815 1.00 91.94 275 LYS A N 1
ATOM 2241 C CA . LYS A 1 275 ? 38.634 25.222 14.646 1.00 91.94 275 LYS A CA 1
ATOM 2242 C C . LYS A 1 275 ? 38.513 26.577 13.950 1.00 91.94 275 LYS A C 1
ATOM 2244 O O . LYS A 1 275 ? 38.008 27.511 14.560 1.00 91.94 275 LYS A O 1
ATOM 2249 N N . ALA A 1 276 ? 38.897 26.675 12.676 1.00 92.31 276 ALA A N 1
ATOM 2250 C CA . ALA A 1 276 ? 38.789 27.915 11.901 1.00 92.31 276 ALA A CA 1
ATOM 2251 C C . ALA A 1 276 ? 37.336 28.417 11.770 1.00 92.31 276 ALA A C 1
ATOM 2253 O O . ALA A 1 276 ? 37.065 29.611 11.856 1.00 92.31 276 ALA A O 1
ATOM 2254 N N . PHE A 1 277 ? 36.379 27.496 11.621 1.00 93.12 277 PHE A N 1
ATOM 2255 C CA . PHE A 1 277 ? 34.954 27.809 11.463 1.00 93.12 277 PHE A CA 1
ATOM 2256 C C . PHE A 1 277 ? 34.132 27.709 12.762 1.00 93.12 277 PHE A C 1
ATOM 2258 O O . PHE A 1 277 ? 32.900 27.759 12.702 1.00 93.12 277 PHE A O 1
ATOM 2265 N N . ASN A 1 278 ? 34.775 27.566 13.928 1.00 90.19 278 ASN A N 1
ATOM 2266 C CA . ASN A 1 278 ? 34.120 27.392 15.234 1.00 90.19 278 ASN A CA 1
ATOM 2267 C C . ASN A 1 278 ? 33.058 26.269 15.265 1.00 90.19 278 ASN A C 1
ATOM 2269 O O . ASN A 1 278 ? 32.001 26.401 15.887 1.00 90.19 278 ASN A O 1
ATOM 2273 N N . VAL A 1 279 ? 33.330 25.150 14.594 1.00 89.50 279 VAL A N 1
ATOM 2274 C CA . VAL A 1 279 ? 32.493 23.946 14.614 1.00 89.50 279 VAL A CA 1
ATOM 2275 C C . VAL A 1 279 ? 32.799 23.141 15.874 1.00 89.50 279 VAL A C 1
ATOM 2277 O O . VAL A 1 279 ? 33.749 22.359 15.927 1.00 89.50 279 VAL A O 1
ATOM 2280 N N . ILE A 1 280 ? 31.967 23.343 16.887 1.00 85.75 280 ILE A N 1
ATOM 2281 C CA . ILE A 1 280 ? 32.062 22.703 18.201 1.00 85.75 280 ILE A CA 1
ATOM 2282 C C . ILE A 1 280 ? 30.884 21.758 18.444 1.00 85.75 280 ILE A C 1
ATOM 2284 O O . ILE A 1 280 ? 29.829 21.882 17.817 1.00 85.75 280 ILE A O 1
ATOM 2288 N N . GLU A 1 281 ? 31.059 20.838 19.386 1.00 73.56 281 GLU A N 1
ATOM 2289 C CA . GLU A 1 281 ? 29.991 19.966 19.871 1.00 73.56 281 GLU A CA 1
ATOM 2290 C C . GLU A 1 281 ? 28.835 20.761 20.518 1.00 73.56 281 GLU A C 1
ATOM 2292 O O . GLU A 1 281 ? 29.058 21.705 21.280 1.00 73.56 281 GLU A O 1
ATOM 2297 N N . GLY A 1 282 ? 27.587 20.388 20.210 1.00 62.28 282 GLY A N 1
ATOM 2298 C CA . GLY A 1 282 ? 26.393 20.971 20.824 1.00 62.28 282 GLY A CA 1
ATOM 2299 C C . GLY A 1 282 ? 26.055 20.303 22.161 1.00 62.28 282 GLY A C 1
ATOM 2300 O O . GLY A 1 282 ? 25.806 19.100 22.196 1.00 62.28 282 GLY A O 1
ATOM 2301 N N . SER A 1 283 ? 25.997 21.073 23.254 1.00 51.50 283 SER A N 1
ATOM 2302 C CA . SER A 1 283 ? 25.327 20.661 24.496 1.00 51.50 283 SER A CA 1
ATOM 2303 C C . SER A 1 283 ? 24.503 21.808 25.090 1.00 51.50 283 SER A C 1
ATOM 2305 O O . SER A 1 283 ? 24.838 22.987 24.946 1.00 51.50 283 SER A O 1
ATOM 2307 N N . SER A 1 284 ? 23.415 21.424 25.756 1.00 47.34 284 SER A N 1
ATOM 2308 C CA . SER A 1 284 ? 22.570 22.241 26.630 1.00 47.34 284 SER A CA 1
ATOM 2309 C C . SER A 1 284 ? 23.139 22.395 28.050 1.00 47.34 284 SER A C 1
ATOM 2311 O O . SER A 1 284 ? 22.497 23.032 28.879 1.00 47.34 284 SER A O 1
ATOM 2313 N N . ASP A 1 285 ? 24.328 21.850 28.336 1.00 45.16 285 ASP A N 1
ATOM 2314 C CA . ASP A 1 285 ? 24.868 21.757 29.696 1.00 45.16 285 ASP A CA 1
ATOM 2315 C C . ASP A 1 285 ? 26.040 22.719 29.928 1.00 45.16 285 ASP A C 1
ATOM 2317 O O . ASP A 1 285 ? 27.093 22.670 29.285 1.00 45.16 285 ASP A O 1
ATOM 2321 N N . ILE A 1 286 ? 25.846 23.602 30.905 1.00 47.25 286 ILE A N 1
ATOM 2322 C CA . ILE A 1 286 ? 26.823 24.562 31.418 1.00 47.25 286 ILE A CA 1
ATOM 2323 C C . ILE A 1 286 ? 27.812 23.793 32.310 1.00 47.25 286 ILE A C 1
ATOM 2325 O O . ILE A 1 286 ? 27.542 23.668 33.496 1.00 47.25 286 ILE A O 1
ATOM 2329 N N . ALA A 1 287 ? 28.906 23.239 31.757 1.00 47.56 287 ALA A N 1
ATOM 2330 C CA . ALA A 1 287 ? 30.169 22.964 32.491 1.00 47.56 287 ALA A CA 1
ATOM 2331 C C . ALA A 1 287 ? 31.267 22.194 31.715 1.00 47.56 287 ALA A C 1
ATOM 2333 O O . ALA A 1 287 ? 32.335 21.975 32.281 1.00 47.56 287 ALA A O 1
ATOM 2334 N N . THR A 1 288 ? 31.082 21.762 30.461 1.00 49.94 288 THR A N 1
ATOM 2335 C CA . THR A 1 288 ? 32.142 21.037 29.721 1.00 49.94 288 THR A CA 1
ATOM 2336 C C . THR A 1 288 ? 32.869 21.925 28.710 1.00 49.94 288 THR A C 1
ATOM 2338 O O . THR A 1 288 ? 32.261 22.671 27.944 1.00 49.94 288 THR A O 1
ATOM 2341 N N . GLU A 1 289 ? 34.201 21.857 28.729 1.00 53.44 289 GLU A N 1
ATOM 2342 C CA . GLU A 1 289 ? 35.107 22.570 27.825 1.00 53.44 289 GLU A CA 1
ATOM 2343 C C . GLU A 1 289 ? 34.775 22.226 26.358 1.00 53.44 289 GLU A C 1
ATOM 2345 O O . GLU A 1 289 ? 34.832 21.066 25.943 1.00 53.44 289 GLU A O 1
ATOM 2350 N N . LYS A 1 290 ? 34.363 23.230 25.572 1.00 66.88 290 LYS A N 1
ATOM 2351 C CA . LYS A 1 290 ? 33.864 23.056 24.198 1.00 66.88 290 LYS A CA 1
ATOM 2352 C C . LYS A 1 290 ? 35.016 22.739 23.243 1.00 66.88 290 LYS A C 1
ATOM 2354 O O . LYS A 1 290 ? 35.768 23.637 22.870 1.00 66.88 290 LYS A O 1
ATOM 2359 N N . LYS A 1 291 ? 35.140 21.477 22.824 1.00 80.94 291 LYS A N 1
ATOM 2360 C CA . LYS A 1 291 ? 36.168 21.029 21.868 1.00 80.94 291 LYS A CA 1
ATOM 2361 C C . LYS A 1 291 ? 35.666 21.107 20.414 1.00 80.94 291 LYS A C 1
ATOM 2363 O O . LYS A 1 291 ? 34.497 20.793 20.167 1.00 80.94 291 LYS A O 1
ATOM 2368 N N . PRO A 1 292 ? 36.515 21.515 19.450 1.00 89.81 292 PRO A N 1
ATOM 2369 C CA . PRO A 1 292 ? 36.196 21.412 18.029 1.00 89.81 292 PRO A CA 1
ATOM 2370 C C . PRO A 1 292 ? 35.952 19.959 17.605 1.00 89.81 292 PRO A C 1
ATOM 2372 O O . PRO A 1 292 ? 36.586 19.041 18.128 1.00 89.81 292 PRO A O 1
ATOM 2375 N N . LEU A 1 293 ? 35.061 19.750 16.633 1.00 92.75 293 LEU A N 1
ATOM 2376 C CA . LEU A 1 293 ? 34.865 18.424 16.035 1.00 92.75 293 LEU A CA 1
ATOM 2377 C C . LEU A 1 293 ? 36.101 17.991 15.235 1.00 92.75 293 LEU A C 1
ATOM 2379 O O . LEU A 1 293 ? 36.836 18.823 14.712 1.00 92.75 293 LEU A O 1
ATOM 2383 N N . ILE A 1 294 ? 36.301 16.688 15.073 1.00 94.44 294 ILE A N 1
ATOM 2384 C CA . ILE A 1 294 ? 37.366 16.126 14.235 1.00 94.44 294 ILE A CA 1
ATOM 2385 C C . ILE A 1 294 ? 36.817 15.886 12.831 1.00 94.44 294 ILE A C 1
ATOM 2387 O O . ILE A 1 294 ? 35.753 15.287 12.675 1.00 94.44 294 ILE A O 1
ATOM 2391 N N . MET A 1 295 ? 37.545 16.332 11.810 1.00 95.25 295 MET A N 1
ATOM 2392 C CA . MET A 1 295 ? 37.136 16.251 10.412 1.00 95.25 295 MET A CA 1
ATOM 2393 C C . MET A 1 295 ? 37.991 15.258 9.616 1.00 95.25 295 MET A C 1
ATOM 2395 O O . MET A 1 295 ? 39.213 15.210 9.749 1.00 95.25 295 MET A O 1
ATOM 2399 N N . GLY A 1 296 ? 37.343 14.496 8.740 1.00 96.25 296 GLY A N 1
ATOM 2400 C CA . GLY A 1 296 ? 37.975 13.723 7.669 1.00 96.25 296 GLY A CA 1
ATOM 2401 C C . GLY A 1 296 ? 37.509 14.217 6.299 1.00 96.25 296 GLY A C 1
ATOM 2402 O O . GLY A 1 296 ? 36.368 14.666 6.168 1.00 96.25 296 GLY A O 1
ATOM 2403 N N . CYS A 1 297 ? 38.382 14.144 5.294 1.00 95.81 297 CYS A N 1
ATOM 2404 C CA . CYS A 1 297 ? 38.078 14.456 3.897 1.00 95.81 297 CYS A CA 1
ATOM 2405 C C . CYS A 1 297 ? 38.623 13.352 2.991 1.00 95.81 297 CYS A C 1
ATOM 2407 O O . CYS A 1 297 ? 39.768 12.931 3.125 1.00 95.81 297 CYS A O 1
ATOM 2409 N N . TYR A 1 298 ? 37.805 12.883 2.055 1.00 96.69 298 TYR A N 1
ATOM 2410 C CA . TYR A 1 298 ? 38.134 11.744 1.210 1.00 96.69 298 TYR A CA 1
ATOM 2411 C C . TYR A 1 298 ? 37.725 12.054 -0.226 1.00 96.69 298 TYR A C 1
ATOM 2413 O O . TYR A 1 298 ? 36.561 12.371 -0.465 1.00 96.69 298 TYR A O 1
ATOM 2421 N N . GLY A 1 299 ? 38.628 11.908 -1.196 1.00 95.94 299 GLY A N 1
ATOM 2422 C CA . GLY A 1 299 ? 38.430 12.295 -2.597 1.00 95.94 299 GLY A CA 1
ATOM 2423 C C . GLY A 1 299 ? 38.633 11.156 -3.606 1.00 95.94 299 GLY A C 1
ATOM 2424 O O . GLY A 1 299 ? 39.574 10.382 -3.465 1.00 95.94 299 GLY A O 1
ATOM 2425 N N . ILE A 1 300 ? 37.768 11.050 -4.625 1.00 96.69 300 ILE A N 1
ATOM 2426 C CA . ILE A 1 300 ? 37.992 10.236 -5.844 1.00 96.69 300 ILE A CA 1
ATOM 2427 C C . ILE A 1 300 ? 37.610 11.069 -7.067 1.00 96.69 300 ILE A C 1
ATOM 2429 O O . ILE A 1 300 ? 36.450 11.465 -7.206 1.00 96.69 300 ILE A O 1
ATOM 2433 N N . GLY A 1 301 ? 38.545 11.282 -7.993 1.00 95.44 301 GLY A N 1
ATOM 2434 C CA . GLY A 1 301 ? 38.265 11.908 -9.289 1.00 95.44 301 GLY A CA 1
ATOM 2435 C C . GLY A 1 301 ? 37.619 10.915 -10.257 1.00 95.44 301 GLY A C 1
ATOM 2436 O O . GLY A 1 301 ? 38.286 10.006 -10.738 1.00 95.44 301 GLY A O 1
ATOM 2437 N N . LEU A 1 302 ? 36.336 11.079 -10.588 1.00 96.38 302 LEU A N 1
ATOM 2438 C CA . LEU A 1 302 ? 35.596 10.158 -11.463 1.00 96.38 302 LEU A CA 1
ATOM 2439 C C . LEU A 1 302 ? 36.103 10.201 -12.907 1.00 96.38 302 LEU A C 1
ATOM 2441 O O . LEU A 1 302 ? 36.285 9.158 -13.533 1.00 96.38 302 LEU A O 1
ATOM 2445 N N . THR A 1 303 ? 36.339 11.395 -13.452 1.00 94.56 303 THR A N 1
ATOM 2446 C CA . THR A 1 303 ? 36.877 11.542 -14.814 1.00 94.56 303 THR A CA 1
ATOM 2447 C C . THR A 1 303 ? 38.307 11.015 -14.907 1.00 94.56 303 THR A C 1
ATOM 2449 O O . THR A 1 303 ? 38.629 10.306 -15.863 1.00 94.56 303 THR A O 1
ATOM 2452 N N . ARG A 1 304 ? 39.133 11.277 -13.883 1.00 93.81 304 ARG A N 1
ATOM 2453 C CA . ARG A 1 304 ? 40.485 10.715 -13.760 1.00 93.81 304 ARG A CA 1
ATOM 2454 C C . ARG A 1 304 ? 40.440 9.192 -13.705 1.00 93.81 304 ARG A C 1
ATOM 2456 O O . ARG A 1 304 ? 41.131 8.539 -14.477 1.00 93.81 304 ARG A O 1
ATOM 2463 N N . LEU A 1 305 ? 39.586 8.625 -12.855 1.00 95.69 305 LEU A N 1
ATOM 2464 C CA . LEU A 1 305 ? 39.446 7.181 -12.681 1.00 95.69 305 LEU A CA 1
ATOM 2465 C C . LEU A 1 305 ? 38.967 6.484 -13.964 1.00 95.69 305 LEU A C 1
ATOM 2467 O O . LEU A 1 305 ? 39.441 5.394 -14.281 1.00 95.69 305 LEU A O 1
ATOM 2471 N N . MET A 1 306 ? 38.099 7.126 -14.753 1.00 95.50 306 MET A N 1
ATOM 2472 C CA . MET A 1 306 ? 37.709 6.628 -16.076 1.00 95.50 306 MET A CA 1
ATOM 2473 C C . MET A 1 306 ? 38.911 6.518 -17.028 1.00 95.50 306 MET A C 1
ATOM 2475 O O . MET A 1 306 ? 39.075 5.486 -17.677 1.00 95.50 306 MET A O 1
ATOM 2479 N N . ALA A 1 307 ? 39.766 7.542 -17.102 1.00 94.06 307 ALA A N 1
ATOM 2480 C CA . ALA A 1 307 ? 40.961 7.493 -17.947 1.00 94.06 307 ALA A CA 1
ATOM 2481 C C . ALA A 1 307 ? 42.039 6.552 -17.405 1.00 94.06 307 ALA A C 1
ATOM 2483 O O . ALA A 1 307 ? 42.606 5.789 -18.181 1.00 94.06 307 ALA A O 1
ATOM 2484 N N . ALA A 1 308 ? 42.262 6.536 -16.089 1.00 94.50 308 ALA A N 1
ATOM 2485 C CA . ALA A 1 308 ? 43.189 5.613 -15.444 1.00 94.50 308 ALA A CA 1
ATOM 2486 C C . ALA A 1 308 ? 42.802 4.157 -15.726 1.00 94.50 308 ALA A C 1
ATOM 2488 O O . ALA A 1 308 ? 43.665 3.330 -15.999 1.00 94.50 308 ALA A O 1
ATOM 2489 N N . THR A 1 309 ? 41.500 3.861 -15.759 1.00 94.88 309 THR A N 1
ATOM 2490 C CA . THR A 1 309 ? 41.007 2.529 -16.112 1.00 94.88 309 THR A CA 1
ATOM 2491 C C . THR A 1 309 ? 41.427 2.111 -17.521 1.00 94.88 309 THR A C 1
ATOM 2493 O O . THR A 1 309 ? 41.946 1.012 -17.706 1.00 94.88 309 THR A O 1
ATOM 2496 N N . VAL A 1 310 ? 41.262 2.994 -18.509 1.00 94.06 310 VAL A N 1
ATOM 2497 C CA . VAL A 1 310 ? 41.692 2.715 -19.888 1.00 94.06 310 VAL A CA 1
ATOM 2498 C C . VAL A 1 310 ? 43.211 2.613 -19.985 1.00 94.06 310 VAL A C 1
ATOM 2500 O O . VAL A 1 310 ? 43.711 1.723 -20.668 1.00 94.06 310 VAL A O 1
ATOM 2503 N N . GLU A 1 311 ? 43.940 3.497 -19.305 1.00 93.25 311 GLU A N 1
ATOM 2504 C CA . GLU A 1 311 ? 45.405 3.531 -19.320 1.00 93.25 311 GLU A CA 1
ATOM 2505 C C . GLU A 1 311 ? 46.016 2.242 -18.755 1.00 93.25 311 GLU A C 1
ATOM 2507 O O . GLU A 1 311 ? 46.944 1.696 -19.343 1.00 93.25 311 GLU A O 1
ATOM 2512 N N . ILE A 1 312 ? 45.485 1.752 -17.631 1.00 92.75 312 ILE A N 1
ATOM 2513 C CA . ILE A 1 312 ? 46.048 0.620 -16.886 1.00 92.75 312 ILE A CA 1
ATOM 2514 C C . ILE A 1 312 ? 45.624 -0.720 -17.499 1.00 92.75 312 ILE A C 1
ATOM 2516 O O . ILE A 1 312 ? 46.442 -1.631 -17.605 1.00 92.75 312 ILE A O 1
ATOM 2520 N N . LEU A 1 313 ? 44.359 -0.864 -17.909 1.00 91.94 313 LEU A N 1
ATOM 2521 C CA . LEU A 1 313 ? 43.830 -2.158 -18.361 1.00 91.94 313 LEU A CA 1
ATOM 2522 C C . LEU A 1 313 ? 44.066 -2.440 -19.847 1.00 91.94 313 LEU A C 1
ATOM 2524 O O . LEU A 1 313 ? 43.963 -3.592 -20.276 1.00 91.94 313 LEU A O 1
ATOM 2528 N N . THR A 1 314 ? 44.356 -1.420 -20.658 1.00 90.00 314 THR A N 1
ATOM 2529 C CA . THR A 1 314 ? 44.575 -1.618 -22.094 1.00 90.00 314 THR A CA 1
ATOM 2530 C C . THR A 1 314 ? 46.020 -2.031 -22.370 1.00 90.00 314 THR A C 1
ATOM 2532 O O . THR A 1 314 ? 46.940 -1.228 -22.221 1.00 90.00 314 THR A O 1
ATOM 2535 N N . SER A 1 315 ? 46.221 -3.266 -22.850 1.00 83.56 315 SER A N 1
ATOM 2536 C CA . SER A 1 315 ? 47.547 -3.809 -23.207 1.00 83.56 315 SER A CA 1
ATOM 2537 C C . SER A 1 315 ? 48.342 -2.850 -24.089 1.00 83.56 315 SER A C 1
ATOM 2539 O O . SER A 1 315 ? 47.771 -2.325 -25.041 1.00 83.56 315 SER A O 1
ATOM 2541 N N . LYS A 1 316 ? 49.638 -2.638 -23.813 1.00 77.12 316 LYS A N 1
ATOM 2542 C CA . LYS A 1 316 ? 50.495 -1.615 -24.449 1.00 77.12 316 LYS A CA 1
ATOM 2543 C C . LYS A 1 316 ? 50.424 -1.613 -25.981 1.00 77.12 316 LYS A C 1
ATOM 2545 O O . LYS A 1 316 ? 50.239 -0.538 -26.546 1.00 77.12 316 LYS A O 1
ATOM 2550 N N . ASP A 1 317 ? 50.411 -2.786 -26.608 1.00 79.50 317 ASP A N 1
ATOM 2551 C CA . ASP A 1 317 ? 50.443 -2.944 -28.072 1.00 79.50 317 ASP A CA 1
ATOM 2552 C C . ASP A 1 317 ? 49.057 -2.919 -28.746 1.00 79.50 317 ASP A C 1
ATOM 2554 O O . ASP A 1 317 ? 48.949 -3.000 -29.969 1.00 79.50 317 ASP A O 1
ATOM 2558 N N . SER A 1 318 ? 47.977 -2.807 -27.965 1.00 82.25 318 SER A N 1
ATOM 2559 C CA . SER A 1 318 ? 46.605 -2.785 -28.482 1.00 82.25 318 SER A CA 1
ATOM 2560 C C . SER A 1 318 ? 46.068 -1.364 -28.665 1.00 82.25 318 SER A C 1
ATOM 2562 O O . SER A 1 318 ? 46.266 -0.506 -27.804 1.00 82.25 318 SER A O 1
ATOM 2564 N N . ASN A 1 319 ? 45.317 -1.138 -29.745 1.00 83.06 319 ASN A N 1
ATOM 2565 C CA . ASN A 1 319 ? 44.526 0.080 -29.960 1.00 83.06 319 ASN A CA 1
ATOM 2566 C C . ASN A 1 319 ? 43.039 -0.103 -29.595 1.00 83.06 319 ASN A C 1
ATOM 2568 O O . ASN A 1 319 ? 42.208 0.727 -29.961 1.00 83.06 319 ASN A O 1
ATOM 2572 N N . ASP A 1 320 ? 42.711 -1.180 -28.882 1.00 89.12 320 ASP A N 1
ATOM 2573 C CA . ASP A 1 320 ? 41.347 -1.531 -28.495 1.00 89.12 320 ASP A CA 1
ATOM 2574 C C . ASP A 1 320 ? 41.146 -1.264 -27.007 1.00 89.12 320 ASP A C 1
ATOM 2576 O O . ASP A 1 320 ? 41.883 -1.796 -26.176 1.00 89.12 320 ASP A O 1
ATOM 2580 N N . ILE A 1 321 ? 40.166 -0.429 -26.654 1.00 92.88 321 ILE A N 1
ATOM 2581 C CA . ILE A 1 321 ? 39.947 -0.044 -25.257 1.00 92.88 321 ILE A CA 1
ATOM 2582 C C . ILE A 1 321 ? 39.558 -1.266 -24.418 1.00 92.88 321 ILE A C 1
ATOM 2584 O O . ILE A 1 321 ? 38.671 -2.034 -24.785 1.00 92.88 321 ILE A O 1
ATOM 2588 N N . ARG A 1 322 ? 40.150 -1.401 -23.227 1.00 91.12 322 ARG A N 1
ATOM 2589 C CA . ARG A 1 322 ? 39.699 -2.362 -22.217 1.00 91.12 322 ARG A CA 1
ATOM 2590 C C . ARG A 1 322 ? 38.920 -1.667 -21.101 1.00 91.12 322 ARG A C 1
ATOM 2592 O O . ARG A 1 322 ? 39.470 -0.858 -20.361 1.00 91.12 322 ARG A O 1
ATOM 2599 N N . TRP A 1 323 ? 37.652 -2.041 -20.941 1.00 93.31 323 TRP A N 1
ATOM 2600 C CA . TRP A 1 323 ? 36.808 -1.631 -19.814 1.00 93.31 323 TRP A CA 1
ATOM 2601 C C . TRP A 1 323 ? 36.574 -2.782 -18.824 1.00 93.31 323 TRP A C 1
ATOM 2603 O O . TRP A 1 323 ? 36.346 -3.914 -19.252 1.00 93.31 323 TRP A O 1
ATOM 2613 N N . PRO A 1 324 ? 36.465 -2.517 -17.518 1.00 91.56 324 PRO A N 1
ATOM 2614 C CA . PRO A 1 324 ? 35.825 -3.434 -16.588 1.00 91.56 324 PRO A CA 1
ATOM 2615 C C . PRO A 1 324 ? 34.376 -3.638 -17.013 1.00 91.56 324 PRO A C 1
ATOM 2617 O O . PRO A 1 324 ? 33.682 -2.671 -17.368 1.00 91.56 324 PRO A O 1
ATOM 2620 N N . ARG A 1 325 ? 33.868 -4.873 -16.909 1.00 86.31 325 ARG A N 1
ATOM 2621 C CA . ARG A 1 325 ? 32.476 -5.171 -17.303 1.00 86.31 325 ARG A CA 1
ATOM 2622 C C . ARG A 1 325 ? 31.465 -4.279 -16.572 1.00 86.31 325 ARG A C 1
ATOM 2624 O O . ARG A 1 325 ? 30.386 -4.030 -17.085 1.00 86.31 325 ARG A O 1
ATOM 2631 N N . ARG A 1 326 ? 31.790 -3.737 -15.396 1.00 85.19 326 ARG A N 1
ATOM 2632 C CA . ARG A 1 326 ? 30.873 -2.887 -14.615 1.00 85.19 326 ARG A CA 1
ATOM 2633 C C . ARG A 1 326 ? 30.649 -1.484 -15.183 1.00 85.19 326 ARG A C 1
ATOM 2635 O O . ARG A 1 326 ? 29.622 -0.886 -14.869 1.00 85.19 326 ARG A O 1
ATOM 2642 N N . ILE A 1 327 ? 31.583 -0.952 -15.976 1.00 93.19 327 ILE A N 1
ATOM 2643 C CA . ILE A 1 327 ? 31.517 0.440 -16.459 1.00 93.19 327 ILE A CA 1
ATOM 2644 C C . ILE A 1 327 ? 31.546 0.582 -17.981 1.00 93.19 327 ILE A C 1
ATOM 2646 O O . ILE A 1 327 ? 31.299 1.681 -18.466 1.00 93.19 327 ILE A O 1
ATOM 2650 N N . VAL A 1 328 ? 31.792 -0.499 -18.729 1.00 92.81 328 VAL A N 1
ATOM 2651 C CA . VAL A 1 328 ? 31.773 -0.518 -20.204 1.00 92.81 328 VAL A CA 1
ATOM 2652 C C . VAL A 1 328 ? 30.547 0.209 -20.773 1.00 92.81 328 VAL A C 1
ATOM 2654 O O . VAL A 1 328 ? 29.462 0.050 -20.216 1.00 92.81 328 VAL A O 1
ATOM 2657 N N . PRO A 1 329 ? 30.635 0.989 -21.868 1.00 90.94 329 PRO A N 1
ATOM 2658 C CA . PRO A 1 329 ? 29.477 1.712 -22.398 1.00 90.94 329 PRO A CA 1
ATOM 2659 C C . PRO A 1 329 ? 28.318 0.773 -22.777 1.00 90.94 329 PRO A C 1
ATOM 2661 O O . PRO A 1 329 ? 27.197 0.960 -22.299 1.00 90.94 329 PRO A O 1
ATOM 2664 N N . TYR A 1 330 ? 28.569 -0.285 -23.545 1.00 90.50 330 TYR A N 1
ATOM 2665 C CA . TYR A 1 330 ? 27.598 -1.345 -23.838 1.00 90.50 330 TYR A CA 1
ATOM 2666 C C . TYR A 1 330 ? 28.259 -2.709 -23.630 1.00 90.50 330 TYR A C 1
ATOM 2668 O O . TYR A 1 330 ? 29.429 -2.875 -23.951 1.00 90.50 330 TYR A O 1
ATOM 2676 N N . GLN A 1 331 ? 27.520 -3.665 -23.071 1.00 86.44 331 GLN A N 1
ATOM 2677 C CA . GLN A 1 331 ? 27.989 -5.036 -22.854 1.00 86.44 331 GLN A CA 1
ATOM 2678 C C . GLN A 1 331 ? 28.052 -5.815 -24.168 1.00 86.44 331 GLN A C 1
ATOM 2680 O O . GLN A 1 331 ? 28.941 -6.637 -24.350 1.00 86.44 331 GLN A O 1
ATOM 2685 N N . VAL A 1 332 ? 27.103 -5.566 -25.076 1.00 86.19 332 VAL A N 1
ATOM 2686 C CA . VAL A 1 332 ? 26.949 -6.358 -26.301 1.00 86.19 332 VAL A CA 1
ATOM 2687 C C . VAL A 1 332 ? 26.751 -5.451 -27.517 1.00 86.19 332 VAL A C 1
ATOM 2689 O O . VAL A 1 332 ? 25.958 -4.511 -27.478 1.00 86.19 332 VAL A O 1
ATOM 2692 N N . ALA A 1 333 ? 27.435 -5.744 -28.619 1.00 88.38 333 ALA A N 1
ATOM 2693 C CA . ALA A 1 333 ? 27.143 -5.172 -29.932 1.00 88.38 333 ALA A CA 1
ATOM 2694 C C . ALA A 1 333 ? 26.524 -6.235 -30.839 1.00 88.38 333 ALA A C 1
ATOM 2696 O O . ALA A 1 333 ? 27.016 -7.360 -30.911 1.00 88.38 333 ALA A O 1
ATOM 2697 N N . ILE A 1 334 ? 25.461 -5.879 -31.555 1.00 86.25 334 ILE A N 1
ATOM 2698 C CA . ILE A 1 334 ? 24.866 -6.745 -32.575 1.00 86.25 334 ILE A CA 1
ATOM 2699 C C . ILE A 1 334 ? 25.257 -6.240 -33.961 1.00 86.25 334 ILE A C 1
ATOM 2701 O O . ILE A 1 334 ? 24.992 -5.085 -34.288 1.00 86.25 334 ILE A O 1
ATOM 2705 N N . VAL A 1 335 ? 25.820 -7.119 -34.791 1.00 87.81 335 VAL A N 1
ATOM 2706 C CA . VAL A 1 335 ? 26.204 -6.840 -36.181 1.00 87.81 335 VAL A CA 1
ATOM 2707 C C . VAL A 1 335 ? 25.293 -7.636 -37.131 1.00 87.81 335 VAL A C 1
ATOM 2709 O O . VAL A 1 335 ? 25.473 -8.849 -37.285 1.00 87.81 335 VAL A O 1
ATOM 2712 N N . PRO A 1 336 ? 24.299 -6.986 -37.770 1.00 82.38 336 PRO A N 1
ATOM 2713 C CA . PRO A 1 336 ? 23.423 -7.613 -38.761 1.00 82.38 336 PRO A CA 1
ATOM 2714 C C . PRO A 1 336 ? 24.161 -7.971 -40.067 1.00 82.38 336 PRO A C 1
ATOM 2716 O O . PRO A 1 336 ? 25.261 -7.458 -40.309 1.00 82.38 336 PRO A O 1
ATOM 2719 N N . PRO A 1 337 ? 23.551 -8.771 -40.966 1.00 81.38 337 PRO A N 1
ATOM 2720 C CA . PRO A 1 337 ? 24.115 -9.053 -42.286 1.00 81.38 337 PRO A CA 1
ATOM 2721 C C . PRO A 1 337 ? 24.375 -7.786 -43.117 1.00 81.38 337 PRO A C 1
ATOM 2723 O O . PRO A 1 337 ? 23.768 -6.735 -42.898 1.00 81.38 337 PRO A O 1
ATOM 2726 N N . LYS A 1 338 ? 25.292 -7.885 -44.087 1.00 83.19 338 LYS A N 1
ATOM 2727 C CA . LYS A 1 338 ? 25.583 -6.795 -45.029 1.00 83.19 338 LYS A CA 1
ATOM 2728 C C . LYS A 1 338 ? 24.420 -6.643 -46.021 1.00 83.19 338 LYS A C 1
ATOM 2730 O O . LYS A 1 338 ? 23.908 -7.636 -46.526 1.00 83.19 338 LYS A O 1
ATOM 2735 N N . LYS A 1 339 ? 24.046 -5.406 -46.345 1.00 80.69 339 LYS A N 1
ATOM 2736 C CA . LYS A 1 339 ? 23.021 -5.101 -47.352 1.00 80.69 339 LYS A CA 1
ATOM 2737 C C . LYS A 1 339 ? 23.429 -5.659 -48.724 1.00 80.69 339 LYS A C 1
ATOM 2739 O O . LYS A 1 339 ? 24.570 -5.473 -49.149 1.00 80.69 339 LYS A O 1
ATOM 2744 N N . GLY A 1 340 ? 22.500 -6.321 -49.408 1.00 73.06 340 GLY A N 1
ATOM 2745 C CA . GLY A 1 340 ? 22.696 -6.995 -50.691 1.00 73.06 340 GLY A CA 1
ATOM 2746 C C . GLY A 1 340 ? 23.327 -8.387 -50.593 1.00 73.06 340 GLY A C 1
ATOM 2747 O O . GLY A 1 340 ? 23.621 -8.980 -51.630 1.00 73.06 340 GLY A O 1
ATOM 2748 N N . SER A 1 341 ? 23.569 -8.915 -49.386 1.00 75.44 341 SER A N 1
ATOM 2749 C CA . SER A 1 341 ? 24.083 -10.277 -49.225 1.00 75.44 341 SER A CA 1
ATOM 2750 C C . SER A 1 341 ? 22.947 -11.316 -49.269 1.00 75.44 341 SER A C 1
ATOM 2752 O O . SER A 1 341 ? 21.813 -10.997 -48.901 1.00 75.44 341 SER A O 1
ATOM 2754 N N . PRO A 1 342 ? 23.216 -12.573 -49.680 1.00 64.56 342 PRO A N 1
ATOM 2755 C CA . PRO A 1 342 ? 22.214 -13.649 -49.677 1.00 64.56 342 PRO A CA 1
ATOM 2756 C C . PRO A 1 342 ? 21.544 -13.890 -48.312 1.00 64.56 342 PRO A C 1
ATOM 2758 O O . PRO A 1 342 ? 20.477 -14.490 -48.230 1.00 64.56 342 PRO A O 1
ATOM 2761 N N . GLU A 1 343 ? 22.181 -13.446 -47.229 1.00 67.12 343 GLU A N 1
ATOM 2762 C CA . GLU A 1 343 ? 21.724 -13.562 -45.847 1.00 67.12 343 GLU A CA 1
ATOM 2763 C C . GLU A 1 343 ? 20.740 -12.453 -45.412 1.00 67.12 343 GLU A C 1
ATOM 2765 O O . GLU A 1 343 ? 20.193 -12.532 -44.312 1.00 67.12 343 GLU A O 1
ATOM 2770 N N . GLU A 1 344 ? 20.486 -11.428 -46.237 1.00 65.00 344 GLU A N 1
ATOM 2771 C CA . GLU A 1 344 ? 19.566 -10.322 -45.915 1.00 65.00 344 GLU A CA 1
ATOM 2772 C C . GLU A 1 344 ? 18.081 -10.745 -45.944 1.00 65.00 344 GLU A C 1
ATOM 2774 O O . GLU A 1 344 ? 17.278 -10.239 -45.160 1.00 65.00 344 GLU A O 1
ATOM 2779 N N . THR A 1 345 ? 17.702 -11.690 -46.811 1.00 53.19 345 THR A N 1
ATOM 2780 C CA . THR A 1 345 ? 16.298 -11.977 -47.173 1.00 53.19 345 THR A CA 1
ATOM 2781 C C . THR A 1 345 ? 15.579 -13.026 -46.315 1.00 53.19 345 THR A C 1
ATOM 2783 O O . THR A 1 345 ? 14.363 -13.156 -46.439 1.00 53.19 345 THR A O 1
ATOM 2786 N N . ASN A 1 346 ? 16.261 -13.732 -45.402 1.00 48.78 346 ASN A N 1
ATOM 2787 C CA . ASN A 1 346 ? 15.666 -14.829 -44.622 1.00 48.78 346 ASN A CA 1
ATOM 2788 C C . ASN A 1 346 ? 15.692 -14.591 -43.101 1.00 48.78 346 ASN A C 1
ATOM 2790 O O . ASN A 1 346 ? 16.751 -14.536 -42.485 1.00 48.78 346 ASN A O 1
ATOM 2794 N N . GLY A 1 347 ? 14.509 -14.522 -42.475 1.00 50.44 347 GLY A N 1
ATOM 2795 C CA . GLY A 1 347 ? 14.271 -14.868 -41.058 1.00 50.44 347 GLY A CA 1
ATOM 2796 C C . GLY A 1 347 ? 14.827 -13.951 -39.955 1.00 50.44 347 GLY A C 1
ATOM 2797 O O . GLY A 1 347 ? 14.336 -14.004 -38.826 1.00 50.44 347 GLY A O 1
ATOM 2798 N N . ASN A 1 348 ? 15.783 -13.072 -40.253 1.00 51.03 348 ASN A N 1
ATOM 2799 C CA . ASN A 1 348 ? 16.541 -12.334 -39.237 1.00 51.03 348 ASN A CA 1
ATOM 2800 C C . ASN A 1 348 ? 15.721 -11.291 -38.449 1.00 51.03 348 ASN A C 1
ATOM 2802 O O . ASN A 1 348 ? 16.051 -11.020 -37.299 1.00 51.03 348 ASN A O 1
ATOM 2806 N N . GLU A 1 349 ? 14.630 -10.735 -38.994 1.00 52.53 349 GLU A N 1
ATOM 2807 C CA . GLU A 1 349 ? 13.818 -9.706 -38.308 1.00 52.53 349 GLU A CA 1
ATOM 2808 C C . GLU A 1 349 ? 13.094 -10.246 -37.059 1.00 52.53 349 GLU A C 1
ATOM 2810 O O . GLU A 1 349 ? 13.077 -9.591 -36.013 1.00 52.53 349 GLU A O 1
ATOM 2815 N N . LYS A 1 350 ? 12.528 -11.460 -37.131 1.00 51.69 350 LYS A N 1
ATOM 2816 C CA . LYS A 1 350 ? 11.866 -12.104 -35.981 1.00 51.69 350 LYS A CA 1
ATOM 2817 C C . LYS A 1 350 ? 12.879 -12.522 -34.917 1.00 51.69 350 LYS A C 1
ATOM 2819 O O . LYS A 1 350 ? 12.577 -12.424 -33.732 1.00 51.69 350 LYS A O 1
ATOM 2824 N N . THR A 1 351 ? 14.064 -12.966 -35.330 1.00 52.16 351 THR A N 1
ATOM 2825 C CA . THR A 1 351 ? 15.142 -13.429 -34.443 1.00 52.16 351 THR A CA 1
ATOM 2826 C C . THR A 1 351 ? 15.839 -12.269 -33.744 1.00 52.16 351 THR A C 1
ATOM 2828 O O . THR A 1 351 ? 15.965 -12.281 -32.522 1.00 52.16 351 THR A O 1
ATOM 2831 N N . LEU A 1 352 ? 16.204 -11.223 -34.489 1.00 53.94 352 LEU A N 1
ATOM 2832 C CA . LEU A 1 352 ? 16.719 -9.977 -33.934 1.00 53.94 352 LEU A CA 1
ATOM 2833 C C . LEU A 1 352 ? 15.671 -9.362 -32.999 1.00 53.94 352 LEU A C 1
ATOM 2835 O O . LEU A 1 352 ? 16.002 -9.003 -31.882 1.00 53.94 352 LEU A O 1
ATOM 2839 N N . GLY A 1 353 ? 14.389 -9.364 -33.375 1.00 56.91 353 GLY A N 1
ATOM 2840 C CA . GLY A 1 353 ? 13.293 -8.940 -32.501 1.00 56.91 353 GLY A CA 1
ATOM 2841 C C . GLY A 1 353 ? 13.047 -9.827 -31.269 1.00 56.91 353 GLY A C 1
ATOM 2842 O O . GLY A 1 353 ? 12.413 -9.358 -30.333 1.00 56.91 353 GLY A O 1
ATOM 2843 N N . ARG A 1 354 ? 13.508 -11.086 -31.239 1.00 54.28 354 ARG A N 1
ATOM 2844 C CA . ARG A 1 354 ? 13.434 -11.982 -30.064 1.00 54.28 354 ARG A CA 1
ATOM 2845 C C . ARG A 1 354 ? 14.625 -11.800 -29.138 1.00 54.28 354 ARG A C 1
ATOM 2847 O O . ARG A 1 354 ? 14.429 -11.754 -27.931 1.00 54.28 354 ARG A O 1
ATOM 2854 N N . LEU A 1 355 ? 15.823 -11.653 -29.702 1.00 51.25 355 LEU A N 1
ATOM 2855 C CA . LEU A 1 355 ? 17.010 -11.290 -28.940 1.00 51.25 355 LEU A CA 1
ATOM 2856 C C . LEU A 1 355 ? 16.784 -9.907 -28.328 1.00 51.25 355 LEU A C 1
ATOM 2858 O O . LEU A 1 355 ? 16.712 -9.806 -27.119 1.00 51.25 355 LEU A O 1
ATOM 2862 N N . LEU A 1 356 ? 16.443 -8.883 -29.111 1.00 51.50 356 LEU A N 1
ATOM 2863 C CA . LEU A 1 356 ? 16.188 -7.509 -28.646 1.00 51.50 356 LEU A CA 1
ATOM 2864 C C . LEU A 1 356 ? 15.051 -7.329 -27.606 1.00 51.50 356 LEU A C 1
ATOM 2866 O O . LEU A 1 356 ? 14.853 -6.214 -27.126 1.00 51.50 356 LEU A O 1
ATOM 2870 N N . LYS A 1 357 ? 14.313 -8.392 -27.252 1.00 48.91 357 LYS A N 1
ATOM 2871 C CA . LYS A 1 357 ? 13.310 -8.437 -26.169 1.00 48.91 357 LYS A CA 1
ATOM 2872 C C . LYS A 1 357 ? 13.876 -8.873 -24.810 1.00 48.91 357 LYS A C 1
ATOM 2874 O O . LYS A 1 357 ? 13.109 -8.987 -23.860 1.00 48.91 357 LYS A O 1
ATOM 2879 N N . LEU A 1 358 ? 15.176 -9.154 -24.713 1.00 44.38 358 LEU A N 1
ATOM 2880 C CA . LEU A 1 358 ? 15.823 -9.496 -23.447 1.00 44.38 358 LEU A CA 1
ATOM 2881 C C . LEU A 1 358 ? 16.031 -8.265 -22.573 1.00 44.38 358 LEU A C 1
ATOM 2883 O O . LEU A 1 358 ? 16.611 -7.265 -23.002 1.00 44.38 358 LEU A O 1
ATOM 2887 N N . ASP A 1 359 ? 15.626 -8.390 -21.317 1.00 45.25 359 ASP A N 1
ATOM 2888 C CA . ASP A 1 359 ? 15.754 -7.328 -20.335 1.00 45.25 359 ASP A CA 1
ATOM 2889 C C . ASP A 1 359 ? 17.097 -7.277 -19.642 1.00 45.25 359 ASP A C 1
ATOM 2891 O O . ASP A 1 359 ? 17.695 -8.294 -19.299 1.00 45.25 359 ASP A O 1
ATOM 2895 N N . ASN A 1 360 ? 17.509 -6.044 -19.349 1.00 45.56 360 ASN A N 1
ATOM 2896 C CA . ASN A 1 360 ? 18.718 -5.677 -18.613 1.00 45.56 360 ASN A CA 1
ATOM 2897 C C . ASN A 1 360 ? 20.054 -5.947 -19.328 1.00 45.56 360 ASN A C 1
ATOM 2899 O O . ASN A 1 360 ? 21.102 -5.664 -18.747 1.00 45.56 360 ASN A O 1
ATOM 2903 N N . THR A 1 361 ? 20.056 -6.399 -20.587 1.00 56.97 361 THR A N 1
ATOM 2904 C CA . THR A 1 361 ? 21.276 -6.447 -21.408 1.00 56.97 361 THR A CA 1
ATOM 2905 C C . THR A 1 361 ? 21.512 -5.103 -22.095 1.00 56.97 361 THR A C 1
ATOM 2907 O O . THR A 1 361 ? 20.699 -4.602 -22.869 1.00 56.97 361 THR A O 1
ATOM 2910 N N . GLU A 1 362 ? 22.655 -4.490 -21.807 1.00 74.00 362 GLU A N 1
ATOM 2911 C CA . GLU A 1 362 ? 23.037 -3.199 -22.369 1.00 74.00 362 GLU A CA 1
ATOM 2912 C C . GLU A 1 362 ? 23.675 -3.368 -23.751 1.00 74.00 362 GLU A C 1
ATOM 2914 O O . GLU A 1 362 ? 24.891 -3.521 -23.854 1.00 74.00 362 GLU A O 1
ATOM 2919 N N . TRP A 1 363 ? 22.875 -3.300 -24.812 1.00 81.81 363 TRP A N 1
ATOM 2920 C CA . TRP A 1 363 ? 23.343 -3.451 -26.195 1.00 81.81 363 TRP A CA 1
ATOM 2921 C C . TRP A 1 363 ? 23.045 -2.294 -27.140 1.00 81.81 363 TRP A C 1
ATOM 2923 O O . TRP A 1 363 ? 22.156 -1.477 -26.896 1.00 81.81 363 TRP A O 1
ATOM 2933 N N . PHE A 1 364 ? 23.778 -2.269 -28.254 1.00 86.06 364 PHE A N 1
ATOM 2934 C CA . PHE A 1 364 ? 23.449 -1.480 -29.437 1.00 86.06 364 PHE A CA 1
ATOM 2935 C C . PHE A 1 364 ? 23.528 -2.334 -30.705 1.00 86.06 364 PHE A C 1
ATOM 2937 O O . PHE A 1 364 ? 24.169 -3.387 -30.727 1.00 86.06 364 PHE A O 1
ATOM 2944 N N . VAL A 1 365 ? 22.885 -1.860 -31.770 1.00 86.19 365 VAL A N 1
ATOM 2945 C CA . VAL A 1 365 ? 22.919 -2.506 -33.088 1.00 86.19 365 VAL A CA 1
ATOM 2946 C C . VAL A 1 365 ? 23.778 -1.679 -34.037 1.00 86.19 365 VAL A C 1
ATOM 2948 O O . VAL A 1 365 ? 23.543 -0.478 -34.191 1.00 86.19 365 VAL A O 1
ATOM 2951 N N . ASP A 1 366 ? 24.752 -2.315 -34.687 1.00 90.06 366 ASP A N 1
ATOM 2952 C CA . ASP A 1 366 ? 25.544 -1.714 -35.758 1.00 90.06 366 ASP A CA 1
ATOM 2953 C C . ASP A 1 366 ? 24.838 -1.824 -37.112 1.00 90.06 366 ASP A C 1
ATOM 2955 O O . ASP A 1 366 ? 25.117 -2.698 -37.934 1.00 90.06 366 ASP A O 1
ATOM 2959 N N . ASP A 1 367 ? 23.891 -0.916 -37.326 1.00 86.44 367 ASP A N 1
ATOM 2960 C CA . ASP A 1 367 ? 22.983 -0.866 -38.470 1.00 86.44 367 ASP A CA 1
ATOM 2961 C C . ASP A 1 367 ? 23.596 -0.288 -39.760 1.00 86.44 367 ASP A C 1
ATOM 2963 O O . ASP A 1 367 ? 22.882 -0.128 -40.751 1.00 86.44 367 ASP A O 1
ATOM 2967 N N . ARG A 1 368 ? 24.910 -0.014 -39.774 1.00 89.50 368 ARG A N 1
ATOM 2968 C CA . ARG A 1 368 ? 25.688 0.429 -40.948 1.00 89.50 368 ARG A CA 1
ATOM 2969 C C . ARG A 1 368 ? 25.923 -0.727 -41.926 1.00 89.50 368 ARG A C 1
ATOM 2971 O O . ARG A 1 368 ? 27.051 -1.164 -42.163 1.00 89.50 368 ARG A O 1
ATOM 2978 N N . ASN A 1 369 ? 24.833 -1.299 -42.432 1.00 83.94 369 ASN A N 1
ATOM 2979 C CA . ASN A 1 369 ? 24.824 -2.537 -43.214 1.00 83.94 369 ASN A CA 1
ATOM 2980 C C . ASN A 1 369 ? 25.502 -2.397 -44.590 1.00 83.94 369 ASN A C 1
ATOM 2982 O O . ASN A 1 369 ? 25.741 -3.400 -45.257 1.00 83.94 369 ASN A O 1
ATOM 2986 N N . GLU A 1 370 ? 25.819 -1.182 -45.029 1.00 84.94 370 GLU A N 1
ATOM 2987 C CA . GLU A 1 370 ? 26.664 -0.892 -46.188 1.00 84.94 370 GLU A CA 1
ATOM 2988 C C . GLU A 1 370 ? 28.138 -1.289 -45.973 1.00 84.94 370 GLU A C 1
ATOM 2990 O O . GLU A 1 370 ? 28.838 -1.633 -46.931 1.00 84.94 370 GLU A O 1
ATOM 2995 N N . LEU A 1 371 ? 28.604 -1.308 -44.718 1.00 87.62 371 LEU A N 1
ATOM 2996 C CA . LEU A 1 371 ? 29.977 -1.648 -44.346 1.00 87.62 371 LEU A CA 1
ATOM 2997 C C . LEU A 1 371 ? 30.177 -3.164 -44.203 1.00 87.62 371 LEU A C 1
ATOM 2999 O O . LEU A 1 371 ? 29.254 -3.936 -43.928 1.00 87.62 371 LEU A O 1
ATOM 3003 N N . THR A 1 372 ? 31.422 -3.622 -44.366 1.00 87.50 372 THR A N 1
ATOM 3004 C CA . THR A 1 372 ? 31.760 -5.039 -44.156 1.00 87.50 372 THR A CA 1
ATOM 3005 C C . THR A 1 372 ? 31.607 -5.423 -42.679 1.00 87.50 372 THR A C 1
ATOM 3007 O O . THR A 1 372 ? 31.826 -4.607 -41.783 1.00 87.50 372 THR A O 1
ATOM 3010 N N . ILE A 1 373 ? 31.243 -6.683 -42.404 1.00 85.62 373 ILE A N 1
ATOM 3011 C CA . ILE A 1 373 ? 31.160 -7.215 -41.029 1.00 85.62 373 ILE A CA 1
ATOM 3012 C C . ILE A 1 373 ? 32.500 -7.035 -40.301 1.00 85.62 373 ILE A C 1
ATOM 3014 O O . ILE A 1 373 ? 32.515 -6.580 -39.163 1.00 85.62 373 ILE A O 1
ATOM 3018 N N . GLY A 1 374 ? 33.624 -7.299 -40.979 1.00 86.69 374 GLY A N 1
ATOM 3019 C CA . GLY A 1 374 ? 34.960 -7.136 -40.398 1.00 86.69 374 GLY A CA 1
ATOM 3020 C C . GLY A 1 374 ? 35.280 -5.697 -39.976 1.00 86.69 374 GLY A C 1
ATOM 3021 O O . GLY A 1 374 ? 35.861 -5.490 -38.914 1.00 86.69 374 GLY A O 1
ATOM 3022 N N . TYR A 1 375 ? 34.856 -4.691 -40.752 1.00 89.75 375 TYR A N 1
ATOM 3023 C CA . TYR A 1 375 ? 35.034 -3.289 -40.361 1.00 89.75 375 TYR A CA 1
ATOM 3024 C C . TYR A 1 375 ? 34.221 -2.947 -39.105 1.00 89.75 375 TYR A C 1
ATOM 3026 O O . TYR A 1 375 ? 34.746 -2.343 -38.172 1.00 89.75 375 TYR A O 1
ATOM 3034 N N . ARG A 1 376 ? 32.956 -3.382 -39.055 1.00 92.00 376 ARG A N 1
ATOM 3035 C CA . ARG A 1 376 ? 32.053 -3.163 -37.912 1.00 92.00 376 ARG A CA 1
ATOM 3036 C C . ARG A 1 376 ? 32.528 -3.870 -36.641 1.00 92.00 376 ARG A C 1
ATOM 3038 O O . ARG A 1 376 ? 32.494 -3.281 -35.564 1.00 92.00 376 ARG A O 1
ATOM 3045 N N . LEU A 1 377 ? 33.050 -5.091 -36.770 1.00 89.38 377 LEU A N 1
ATOM 3046 C CA . LEU A 1 377 ? 33.672 -5.827 -35.668 1.00 89.38 377 LEU A CA 1
ATOM 3047 C C . LEU A 1 377 ? 34.877 -5.065 -35.100 1.00 89.38 377 LEU A C 1
ATOM 3049 O O . LEU A 1 377 ? 34.951 -4.858 -33.891 1.00 89.38 377 LEU A O 1
ATOM 3053 N N . LYS A 1 378 ? 35.771 -4.581 -35.970 1.00 89.94 378 LYS A N 1
ATOM 3054 C CA . LYS A 1 378 ? 36.938 -3.786 -35.562 1.00 89.94 378 LYS A CA 1
ATOM 3055 C C . LYS A 1 378 ? 36.538 -2.481 -34.869 1.00 89.94 378 LYS A C 1
ATOM 3057 O O . LYS A 1 378 ? 37.197 -2.064 -33.925 1.00 89.94 378 LYS A O 1
ATOM 3062 N N . ASP A 1 379 ? 35.456 -1.841 -35.306 1.00 89.38 379 ASP A N 1
ATOM 3063 C CA . ASP A 1 379 ? 34.922 -0.642 -34.647 1.00 89.38 379 ASP A CA 1
ATOM 3064 C C . ASP A 1 379 ? 34.391 -0.954 -33.232 1.00 89.38 379 ASP A C 1
ATOM 3066 O O . ASP A 1 379 ? 34.688 -0.230 -32.282 1.00 89.38 379 ASP A O 1
ATOM 3070 N N . CYS A 1 380 ? 33.686 -2.079 -33.057 1.00 90.69 380 CYS A N 1
ATOM 3071 C CA . CYS A 1 380 ? 33.221 -2.542 -31.742 1.00 90.69 380 CYS A CA 1
ATOM 3072 C C . CYS A 1 380 ? 34.385 -2.883 -30.795 1.00 90.69 380 CYS A C 1
ATOM 3074 O O . CYS A 1 380 ? 34.329 -2.549 -29.610 1.00 90.69 380 CYS A O 1
ATOM 3076 N N . GLN A 1 381 ? 35.445 -3.509 -31.315 1.00 89.56 381 GLN A N 1
ATOM 3077 C CA . GLN A 1 381 ? 36.666 -3.818 -30.562 1.00 89.56 381 GLN A CA 1
ATOM 3078 C C . GLN A 1 381 ? 37.367 -2.540 -30.094 1.00 89.56 381 GLN A C 1
ATOM 3080 O O . GLN A 1 381 ? 37.632 -2.397 -28.902 1.00 89.56 381 GLN A O 1
ATOM 3085 N N . LYS A 1 382 ? 37.551 -1.559 -30.987 1.00 90.06 382 LYS A N 1
ATOM 3086 C CA . LYS A 1 382 ? 38.130 -0.252 -30.640 1.00 90.06 382 LYS A CA 1
ATOM 3087 C C . LYS A 1 382 ? 37.376 0.446 -29.511 1.00 90.06 382 LYS A C 1
ATOM 3089 O O . LYS A 1 382 ? 37.996 0.951 -28.580 1.00 90.06 382 LYS A O 1
ATOM 3094 N N . MET A 1 383 ? 36.041 0.432 -29.565 1.00 90.62 383 MET A N 1
ATOM 3095 C CA . MET A 1 383 ? 35.160 0.992 -28.527 1.00 90.62 383 MET A CA 1
ATOM 3096 C C . MET A 1 383 ? 35.223 0.235 -27.184 1.00 90.62 383 MET A C 1
ATOM 3098 O O . MET A 1 383 ? 34.700 0.726 -26.178 1.00 90.62 383 MET A O 1
ATOM 3102 N N . GLY A 1 384 ? 35.847 -0.944 -27.159 1.00 90.38 384 GLY A N 1
ATOM 3103 C CA . GLY A 1 384 ? 35.998 -1.788 -25.980 1.00 90.38 384 GLY A CA 1
ATOM 3104 C C . GLY A 1 384 ? 34.745 -2.570 -25.612 1.00 90.38 384 GLY A C 1
ATOM 3105 O O . GLY A 1 384 ? 34.479 -2.789 -24.432 1.00 90.38 384 GLY A O 1
ATOM 3106 N N . ILE A 1 385 ? 33.938 -2.951 -26.603 1.00 92.00 385 ILE A N 1
ATOM 3107 C CA . ILE A 1 385 ? 32.737 -3.755 -26.372 1.00 92.00 385 ILE A CA 1
ATOM 3108 C C . ILE A 1 385 ? 33.152 -5.218 -26.159 1.00 92.00 385 ILE A C 1
ATOM 3110 O O . ILE A 1 385 ? 33.769 -5.796 -27.054 1.00 92.00 385 ILE A O 1
ATOM 3114 N N . PRO A 1 386 ? 32.834 -5.838 -25.007 1.00 87.88 386 PRO A N 1
ATOM 3115 C CA . PRO A 1 386 ? 33.373 -7.143 -24.654 1.00 87.88 386 PRO A CA 1
ATOM 3116 C C . PRO A 1 386 ? 32.787 -8.262 -25.507 1.00 87.88 386 PRO A C 1
ATOM 3118 O O . PRO A 1 386 ? 33.503 -9.211 -25.809 1.00 87.88 386 PRO A O 1
ATOM 3121 N N . ILE A 1 387 ? 31.518 -8.151 -25.906 1.00 88.12 387 ILE A N 1
ATOM 3122 C CA . ILE A 1 387 ? 30.810 -9.201 -26.639 1.00 88.12 387 ILE A CA 1
ATOM 3123 C C . ILE A 1 387 ? 30.238 -8.646 -27.939 1.00 88.12 387 ILE A C 1
ATOM 3125 O O . ILE A 1 387 ? 29.518 -7.645 -27.940 1.00 88.12 387 ILE A O 1
ATOM 3129 N N . VAL A 1 388 ? 30.511 -9.324 -29.052 1.00 88.31 388 VAL A N 1
ATOM 3130 C CA . VAL A 1 388 ? 29.956 -8.984 -30.367 1.00 88.31 388 VAL A CA 1
ATOM 3131 C C . VAL A 1 388 ? 29.225 -10.193 -30.936 1.00 88.31 388 VAL A C 1
ATOM 3133 O O . VAL A 1 388 ? 29.796 -11.272 -31.053 1.00 88.31 388 VAL A O 1
ATOM 3136 N N . ILE A 1 389 ? 27.954 -10.014 -31.292 1.00 85.38 389 ILE A N 1
ATOM 3137 C CA . ILE A 1 389 ? 27.115 -11.053 -31.896 1.00 85.38 389 ILE A CA 1
ATOM 3138 C C . ILE A 1 389 ? 26.948 -10.737 -33.380 1.00 85.38 389 ILE A C 1
ATOM 3140 O O . ILE A 1 389 ? 26.384 -9.701 -33.741 1.00 85.38 389 ILE A O 1
ATOM 3144 N N . VAL A 1 390 ? 27.416 -11.638 -34.240 1.00 84.19 390 VAL A N 1
ATOM 3145 C CA . VAL A 1 390 ? 27.390 -11.493 -35.697 1.00 84.19 390 VAL A CA 1
ATOM 3146 C C . VAL A 1 390 ? 26.340 -12.424 -36.304 1.00 84.19 390 VAL A C 1
ATOM 3148 O O . VAL A 1 390 ? 26.334 -13.638 -36.087 1.00 84.19 390 VAL A O 1
ATOM 3151 N N . PHE A 1 391 ? 25.463 -11.850 -37.127 1.00 75.31 391 PHE A N 1
ATOM 3152 C CA . PHE A 1 391 ? 24.471 -12.591 -37.906 1.00 75.31 391 PHE A CA 1
ATOM 3153 C C . PHE A 1 391 ? 25.004 -12.832 -39.320 1.00 75.31 391 PHE A C 1
ATOM 3155 O O . PHE A 1 391 ? 24.799 -12.027 -40.227 1.00 75.31 391 PHE A O 1
ATOM 3162 N N . GLY A 1 392 ? 25.741 -13.932 -39.485 1.00 69.25 392 GLY A N 1
ATOM 3163 C CA . GLY A 1 392 ? 26.310 -14.365 -40.765 1.00 69.25 392 GLY A CA 1
ATOM 3164 C C . GLY A 1 392 ? 25.532 -15.503 -41.442 1.00 69.25 392 GLY A C 1
ATOM 3165 O O . GLY A 1 392 ? 24.408 -15.835 -41.074 1.00 69.25 392 GLY A O 1
ATOM 3166 N N . LYS A 1 393 ? 26.171 -16.164 -42.414 1.00 66.75 393 LYS A N 1
ATOM 3167 C CA . LYS A 1 393 ? 25.592 -17.249 -43.237 1.00 66.75 393 LYS A CA 1
ATOM 3168 C C . LYS A 1 393 ? 25.057 -18.448 -42.442 1.00 66.75 393 LYS A C 1
ATOM 3170 O O . LYS A 1 393 ? 24.091 -19.080 -42.861 1.00 66.75 393 LYS A O 1
ATOM 3175 N N . ARG A 1 394 ? 25.670 -18.767 -41.298 1.00 65.56 394 ARG A N 1
ATOM 3176 C CA . ARG A 1 394 ? 25.211 -19.850 -40.408 1.00 65.56 394 ARG A CA 1
ATOM 3177 C C . ARG A 1 394 ? 23.995 -19.459 -39.572 1.00 65.56 394 ARG A C 1
ATOM 3179 O O . ARG A 1 394 ? 23.167 -20.317 -39.280 1.00 65.56 394 ARG A O 1
ATOM 3186 N N . ALA A 1 395 ? 23.816 -18.169 -39.291 1.00 62.97 395 ALA A N 1
ATOM 3187 C CA . ALA A 1 395 ? 22.636 -17.696 -38.581 1.00 62.97 395 ALA A CA 1
ATOM 3188 C C . ALA A 1 395 ? 21.376 -17.910 -39.422 1.00 62.97 395 ALA A C 1
ATOM 3190 O O . ALA A 1 395 ? 20.351 -18.284 -38.870 1.00 62.97 395 ALA A O 1
ATOM 3191 N N . THR A 1 396 ? 21.453 -17.755 -40.747 1.00 59.16 396 THR A N 1
ATOM 3192 C CA . THR A 1 396 ? 20.300 -17.906 -41.649 1.00 59.16 396 THR A CA 1
ATOM 3193 C C . THR A 1 396 ? 20.012 -19.342 -42.081 1.00 59.16 396 THR A C 1
ATOM 3195 O O . THR A 1 396 ? 18.865 -19.645 -42.399 1.00 59.16 396 THR A O 1
ATOM 3198 N N . LYS A 1 397 ? 21.021 -20.225 -42.116 1.00 59.94 397 LYS A N 1
ATOM 3199 C CA . LYS A 1 397 ? 20.862 -21.623 -42.560 1.00 59.94 397 LYS A CA 1
ATOM 3200 C C . LYS A 1 397 ? 20.737 -22.640 -41.427 1.00 59.94 397 LYS A C 1
ATOM 3202 O O . LYS A 1 397 ? 20.040 -23.631 -41.593 1.00 59.94 397 LYS A O 1
ATOM 3207 N N . GLU A 1 398 ? 21.418 -22.407 -40.307 1.00 62.44 398 GLU A N 1
ATOM 3208 C CA . GLU A 1 398 ? 21.625 -23.405 -39.245 1.00 62.44 398 GLU A CA 1
ATOM 3209 C C . GLU A 1 398 ? 21.097 -22.933 -37.878 1.00 62.44 398 GLU A C 1
ATOM 3211 O O . GLU A 1 398 ? 21.228 -23.651 -36.893 1.00 62.44 398 GLU A O 1
ATOM 3216 N N . ASN A 1 399 ? 20.483 -21.743 -37.790 1.00 63.50 399 ASN A N 1
ATOM 3217 C CA . ASN A 1 399 ? 20.026 -21.142 -36.525 1.00 63.50 399 ASN A CA 1
ATOM 3218 C C . ASN A 1 399 ? 21.158 -20.865 -35.505 1.00 63.50 399 ASN A C 1
ATOM 3220 O O . ASN A 1 399 ? 20.898 -20.737 -34.306 1.00 63.50 399 ASN A O 1
ATOM 3224 N N . LEU A 1 400 ? 22.409 -20.758 -35.973 1.00 64.88 400 LEU A N 1
ATOM 3225 C CA . LEU A 1 400 ? 23.597 -20.528 -35.144 1.00 64.88 400 LEU A CA 1
ATOM 3226 C C . LEU A 1 400 ? 24.142 -19.102 -35.331 1.00 64.88 400 LEU A C 1
ATOM 3228 O O . LEU A 1 400 ? 24.565 -18.738 -36.430 1.00 64.88 400 LEU A O 1
ATOM 3232 N N . CYS A 1 401 ? 24.179 -18.304 -34.264 1.00 72.25 401 CYS A N 1
ATOM 3233 C CA . CYS A 1 401 ? 24.859 -17.007 -34.242 1.00 72.25 401 CYS A CA 1
ATOM 3234 C C . CYS A 1 401 ? 26.342 -17.171 -33.908 1.00 72.25 401 CYS A C 1
ATOM 3236 O O . CYS A 1 401 ? 26.719 -18.020 -33.104 1.00 72.25 401 CYS A O 1
ATOM 3238 N N . GLU A 1 402 ? 27.176 -16.310 -34.483 1.00 82.19 402 GLU A N 1
ATOM 3239 C CA . GLU A 1 402 ? 28.582 -16.194 -34.104 1.00 82.19 402 GLU A CA 1
ATOM 3240 C C . GLU A 1 402 ? 28.697 -15.213 -32.929 1.00 82.19 402 GLU A C 1
ATOM 3242 O O . GLU A 1 402 ? 28.344 -14.039 -33.057 1.00 82.19 402 GLU A O 1
ATOM 3247 N N . VAL A 1 403 ? 29.146 -15.701 -31.772 1.00 83.06 403 VAL A N 1
ATOM 3248 C CA . VAL A 1 403 ? 29.362 -14.907 -30.558 1.00 83.06 403 VAL A CA 1
ATOM 3249 C C . VAL A 1 403 ? 30.857 -14.783 -30.315 1.00 83.06 403 VAL A C 1
ATOM 3251 O O . VAL A 1 403 ? 31.547 -15.776 -30.073 1.00 83.06 403 VAL A O 1
ATOM 3254 N N . ILE A 1 404 ? 31.343 -13.549 -30.378 1.00 82.81 404 ILE A N 1
ATOM 3255 C CA . ILE A 1 404 ? 32.751 -13.197 -30.237 1.00 82.81 404 ILE A CA 1
ATOM 3256 C C . ILE A 1 404 ? 32.946 -12.554 -28.865 1.00 82.81 404 ILE A C 1
ATOM 3258 O O . ILE A 1 404 ? 32.466 -11.447 -28.618 1.00 82.81 404 ILE A O 1
ATOM 3262 N N . ASP A 1 405 ? 33.671 -13.242 -27.985 1.00 85.38 405 ASP A N 1
ATOM 3263 C CA . ASP A 1 405 ? 34.208 -12.681 -26.748 1.00 85.38 405 ASP A CA 1
ATOM 3264 C C . ASP A 1 405 ? 35.543 -12.005 -27.073 1.00 85.38 405 ASP A C 1
ATOM 3266 O O . ASP A 1 405 ? 36.588 -12.653 -27.204 1.00 85.38 405 ASP A O 1
ATOM 3270 N N . VAL A 1 406 ? 35.488 -10.682 -27.223 1.00 82.44 406 VAL A N 1
ATOM 3271 C CA . VAL A 1 406 ? 36.635 -9.829 -27.558 1.00 82.44 406 VAL A CA 1
ATOM 3272 C C . VAL A 1 406 ? 37.686 -9.882 -26.453 1.00 82.44 406 VAL A C 1
ATOM 3274 O O . VAL A 1 406 ? 38.882 -9.804 -26.715 1.00 82.44 406 VAL A O 1
ATOM 3277 N N . TYR A 1 407 ? 37.250 -10.035 -25.206 1.00 81.75 407 TYR A N 1
ATOM 3278 C CA . TYR A 1 407 ? 38.116 -9.953 -24.039 1.00 81.75 407 TYR A CA 1
ATOM 3279 C C . TYR A 1 407 ? 38.989 -11.186 -23.861 1.00 81.75 407 TYR A C 1
ATOM 3281 O O . TYR A 1 407 ? 40.099 -11.053 -23.346 1.00 81.75 407 TYR A O 1
ATOM 3289 N N . ASN A 1 408 ? 38.486 -12.347 -24.277 1.00 79.75 408 ASN A N 1
ATOM 3290 C CA . ASN A 1 408 ? 39.178 -13.631 -24.193 1.00 79.75 408 ASN A CA 1
ATOM 3291 C C . ASN A 1 408 ? 39.639 -14.163 -25.561 1.00 79.75 408 ASN A C 1
ATOM 3293 O O . ASN A 1 408 ? 40.187 -15.263 -25.623 1.00 79.75 408 ASN A O 1
ATOM 3297 N N . ASN A 1 409 ? 39.409 -13.408 -26.642 1.00 78.56 409 ASN A N 1
ATOM 3298 C CA . ASN A 1 409 ? 39.685 -13.794 -28.028 1.00 78.56 409 ASN A CA 1
ATOM 3299 C C . ASN A 1 409 ? 39.090 -15.168 -28.399 1.00 78.56 409 ASN A C 1
ATOM 3301 O O . ASN A 1 409 ? 39.761 -16.028 -28.972 1.00 78.56 409 ASN A O 1
ATOM 3305 N N . ARG A 1 410 ? 37.826 -15.397 -28.018 1.00 78.75 410 ARG A N 1
ATOM 3306 C CA . ARG A 1 410 ? 37.103 -16.651 -28.282 1.00 78.75 410 ARG A CA 1
ATOM 3307 C C . ARG A 1 410 ? 35.921 -16.394 -29.198 1.00 78.75 410 ARG A C 1
ATOM 3309 O O . ARG A 1 410 ? 35.140 -15.479 -28.957 1.00 78.75 410 ARG A O 1
ATOM 3316 N N . THR A 1 411 ? 35.774 -17.241 -30.208 1.00 81.19 411 THR A N 1
ATOM 3317 C CA . THR A 1 411 ? 34.617 -17.239 -31.107 1.00 81.19 411 THR A CA 1
ATOM 3318 C C . THR A 1 411 ? 33.891 -18.559 -30.965 1.00 81.19 411 THR A C 1
ATOM 3320 O O . THR A 1 411 ? 34.504 -19.619 -31.078 1.00 81.19 411 THR A O 1
ATOM 3323 N N . GLU A 1 412 ? 32.589 -18.501 -30.719 1.00 79.00 412 GLU A N 1
ATOM 3324 C CA . GLU A 1 412 ? 31.746 -19.687 -30.638 1.00 79.00 412 GLU A CA 1
ATOM 3325 C C . GLU A 1 412 ? 30.478 -19.515 -31.467 1.00 79.00 412 GLU A C 1
ATOM 3327 O O . GLU A 1 412 ? 29.929 -18.420 -31.583 1.00 79.00 412 GLU A O 1
ATOM 3332 N N . TYR A 1 413 ? 30.010 -20.624 -32.035 1.00 75.06 413 TYR A N 1
ATOM 3333 C CA . TYR A 1 413 ? 28.747 -20.687 -32.757 1.00 75.06 413 TYR A CA 1
ATOM 3334 C C . TYR A 1 413 ? 27.701 -21.270 -31.827 1.00 75.06 413 TYR A C 1
ATOM 3336 O O . TYR A 1 413 ? 27.793 -22.431 -31.433 1.00 75.06 413 TYR A O 1
ATOM 3344 N N . LEU A 1 414 ? 26.724 -20.458 -31.457 1.00 67.44 414 LEU A N 1
ATOM 3345 C CA . LEU A 1 414 ? 25.701 -20.845 -30.502 1.00 67.44 414 LEU A CA 1
ATOM 3346 C C . LEU A 1 414 ? 24.346 -20.806 -31.178 1.00 67.44 414 LEU A C 1
ATOM 3348 O O . LEU A 1 414 ? 24.058 -19.892 -31.953 1.00 67.44 414 LEU A O 1
ATOM 3352 N N . SER A 1 415 ? 23.491 -21.773 -30.848 1.00 61.50 415 SER A N 1
ATOM 3353 C CA . SER A 1 415 ? 22.082 -21.681 -31.218 1.00 61.50 415 SER A CA 1
ATOM 3354 C C . SER A 1 415 ? 21.500 -20.392 -30.650 1.00 61.50 415 SER A C 1
ATOM 3356 O O . SER A 1 415 ? 22.019 -19.837 -29.674 1.00 61.50 415 SER A O 1
ATOM 3358 N N . TYR A 1 416 ? 20.421 -19.885 -31.238 1.00 57.06 416 TYR A N 1
ATOM 3359 C CA . TYR A 1 416 ? 19.769 -18.698 -30.687 1.00 57.06 416 TYR A CA 1
ATOM 3360 C C . TYR A 1 416 ? 19.429 -18.862 -29.201 1.00 57.06 416 TYR A C 1
ATOM 3362 O O . TYR A 1 416 ? 19.569 -17.908 -28.449 1.00 57.06 416 TYR A O 1
ATOM 3370 N N . GLU A 1 417 ? 19.060 -20.067 -28.761 1.00 53.44 417 GLU A N 1
ATOM 3371 C CA . GLU A 1 417 ? 18.741 -20.369 -27.362 1.00 53.44 417 GLU A CA 1
ATOM 3372 C C . GLU A 1 417 ? 19.975 -20.519 -26.468 1.00 53.44 417 GLU A C 1
ATOM 3374 O O . GLU A 1 417 ? 19.915 -20.203 -25.283 1.00 53.44 417 GLU A O 1
ATOM 3379 N N . ASP A 1 418 ? 21.108 -20.960 -27.006 1.00 53.47 418 ASP A N 1
ATOM 3380 C CA . ASP A 1 418 ? 22.339 -21.116 -26.227 1.00 53.47 418 ASP A CA 1
ATOM 3381 C C . ASP A 1 418 ? 23.155 -19.818 -26.177 1.00 53.47 418 ASP A C 1
ATOM 3383 O O . ASP A 1 418 ? 23.813 -19.538 -25.174 1.00 53.47 418 ASP A O 1
ATOM 3387 N N . THR A 1 419 ? 23.005 -18.954 -27.188 1.00 49.94 419 THR A N 1
ATOM 3388 C CA . THR A 1 419 ? 23.466 -17.554 -27.164 1.00 49.94 419 THR A CA 1
ATOM 3389 C C . THR A 1 419 ? 22.823 -16.806 -25.992 1.00 49.94 419 THR A C 1
ATOM 3391 O O . THR A 1 419 ? 23.487 -16.027 -25.311 1.00 49.94 419 THR A O 1
ATOM 3394 N N . LEU A 1 420 ? 21.551 -17.112 -25.697 1.00 52.06 420 LEU A N 1
ATOM 3395 C CA . LEU A 1 420 ? 20.821 -16.599 -24.533 1.00 52.06 420 LEU A CA 1
ATOM 3396 C C . LEU A 1 420 ? 21.334 -17.145 -23.193 1.00 52.06 420 LEU A C 1
ATOM 3398 O O . LEU A 1 420 ? 21.158 -16.480 -22.179 1.00 52.06 420 LEU A O 1
ATOM 3402 N N . LYS A 1 421 ? 21.946 -18.336 -23.154 1.00 47.16 421 LYS A N 1
ATOM 3403 C CA . LYS A 1 421 ? 22.400 -18.991 -21.911 1.00 47.16 421 LYS A CA 1
ATOM 3404 C C . LYS A 1 421 ? 23.849 -18.659 -21.550 1.00 47.16 421 LYS A C 1
ATOM 3406 O O . LYS A 1 421 ? 24.169 -18.526 -20.371 1.00 47.16 421 LYS A O 1
ATOM 3411 N N . LYS A 1 422 ? 24.731 -18.523 -22.543 1.00 46.41 422 LYS A N 1
ATOM 3412 C CA . LYS A 1 422 ? 26.185 -18.460 -22.329 1.00 46.41 422 LYS A CA 1
ATOM 3413 C C . LYS A 1 422 ? 26.694 -17.118 -21.783 1.00 46.41 422 LYS A C 1
ATOM 3415 O O . LYS A 1 422 ? 27.587 -17.102 -20.940 1.00 46.41 422 LYS A O 1
ATOM 3420 N N . GLU A 1 423 ? 26.103 -15.987 -22.170 1.00 45.19 423 GLU A N 1
ATOM 3421 C CA . GLU A 1 423 ? 26.490 -14.688 -21.581 1.00 45.19 423 GLU A CA 1
ATOM 3422 C C . GLU A 1 423 ? 26.074 -14.541 -20.110 1.00 45.19 423 GLU A C 1
ATOM 3424 O O . GLU A 1 423 ? 26.629 -13.724 -19.375 1.00 45.19 423 GLU A O 1
ATOM 3429 N N . PHE A 1 424 ? 25.161 -15.390 -19.631 1.00 40.12 424 PHE A N 1
ATOM 3430 C CA . PHE A 1 424 ? 24.785 -15.435 -18.221 1.00 40.12 424 PHE A CA 1
ATOM 3431 C C . PHE A 1 424 ? 25.709 -16.314 -17.367 1.00 40.12 424 PHE A C 1
ATOM 3433 O O . PHE A 1 424 ? 25.631 -16.230 -16.141 1.00 40.12 424 PHE A O 1
ATOM 3440 N N . SER A 1 425 ? 26.606 -17.117 -17.960 1.00 34.88 425 SER A N 1
ATOM 3441 C CA . SER A 1 425 ? 27.483 -18.020 -17.201 1.00 34.88 425 SER A CA 1
ATOM 3442 C C . SER A 1 425 ? 28.872 -17.446 -16.887 1.00 34.88 425 SER A C 1
ATOM 3444 O O . SER A 1 425 ? 29.450 -17.833 -15.876 1.00 34.88 425 SER A O 1
ATOM 3446 N N . ASN A 1 426 ? 29.404 -16.501 -17.682 1.00 34.38 426 ASN A N 1
ATOM 3447 C CA . ASN A 1 426 ? 30.834 -16.132 -17.623 1.00 34.38 426 ASN A CA 1
ATOM 3448 C C . ASN A 1 426 ? 31.188 -14.704 -17.159 1.00 34.38 426 ASN A C 1
ATOM 3450 O O . ASN A 1 426 ? 32.357 -14.322 -17.211 1.00 34.38 426 ASN A O 1
ATOM 3454 N N . SER A 1 427 ? 30.260 -13.927 -16.594 1.00 30.44 427 SER A N 1
ATOM 3455 C CA . SER A 1 427 ? 30.641 -12.754 -15.787 1.00 30.44 427 SER A CA 1
ATOM 3456 C C . SER A 1 427 ? 30.120 -12.819 -14.368 1.00 30.44 427 SER A C 1
ATOM 3458 O O . SER A 1 427 ? 28.973 -12.484 -14.106 1.00 30.44 427 SER A O 1
ATOM 3460 N N . HIS A 1 428 ? 31.039 -13.186 -13.474 1.00 31.42 428 HIS A N 1
ATOM 3461 C CA . HIS A 1 428 ? 31.071 -12.866 -12.050 1.00 31.42 428 HIS A CA 1
ATOM 3462 C C . HIS A 1 428 ? 29.785 -13.196 -11.284 1.00 31.42 428 HIS A C 1
ATOM 3464 O O . HIS A 1 428 ? 28.812 -12.443 -11.230 1.00 31.42 428 HIS A O 1
ATOM 3470 N N . GLY A 1 429 ? 29.860 -14.364 -10.644 1.00 30.91 429 GLY A N 1
ATOM 3471 C CA . GLY A 1 429 ? 28.842 -14.967 -9.807 1.00 30.91 429 GLY A CA 1
ATOM 3472 C C . GLY A 1 429 ? 28.269 -14.016 -8.764 1.00 30.91 429 GLY A C 1
ATOM 3473 O O . GLY A 1 429 ? 28.974 -13.455 -7.932 1.00 30.91 429 GLY A O 1
ATOM 3474 N N . THR A 1 430 ? 26.954 -13.847 -8.847 1.00 28.53 430 THR A N 1
ATOM 3475 C CA . THR A 1 430 ? 26.004 -13.710 -7.724 1.00 28.53 430 THR A CA 1
ATOM 3476 C C . THR A 1 430 ? 24.572 -13.591 -8.258 1.00 28.53 430 THR A C 1
ATOM 3478 O O . THR A 1 430 ? 23.633 -13.923 -7.546 1.00 28.53 430 THR A O 1
ATOM 3481 N N . TYR A 1 431 ? 24.385 -13.227 -9.535 1.00 28.75 431 TYR A N 1
ATOM 3482 C CA . TYR A 1 431 ? 23.054 -13.057 -10.139 1.00 28.75 431 TYR A CA 1
ATOM 3483 C C . TYR A 1 431 ? 22.600 -14.206 -11.059 1.00 28.75 431 TYR A C 1
ATOM 3485 O O . TYR A 1 431 ? 21.398 -14.428 -11.191 1.00 28.75 431 TYR A O 1
ATOM 3493 N N . ALA A 1 432 ? 23.516 -15.007 -11.619 1.00 27.48 432 ALA A N 1
ATOM 3494 C CA . ALA A 1 432 ? 23.157 -16.175 -12.437 1.00 27.48 432 ALA A CA 1
ATOM 3495 C C . ALA A 1 432 ? 22.483 -17.299 -11.621 1.00 27.48 432 ALA A C 1
ATOM 3497 O O . ALA A 1 432 ? 21.571 -17.954 -12.120 1.00 27.48 432 ALA A O 1
ATOM 3498 N N . ALA A 1 433 ? 22.822 -17.435 -10.331 1.00 26.45 433 ALA A N 1
ATOM 3499 C CA . ALA A 1 433 ? 22.103 -18.319 -9.407 1.00 26.45 433 ALA A CA 1
ATOM 3500 C C . ALA A 1 433 ? 20.648 -17.864 -9.156 1.00 26.45 433 ALA A C 1
ATOM 3502 O O . ALA A 1 433 ? 19.790 -18.681 -8.839 1.00 26.45 433 ALA A O 1
ATOM 3503 N N . LEU A 1 434 ? 20.342 -16.575 -9.351 1.00 26.31 434 LEU A N 1
ATOM 3504 C CA . LEU A 1 434 ? 18.997 -16.021 -9.182 1.00 26.31 434 LEU A CA 1
ATOM 3505 C C . LEU A 1 434 ? 18.187 -15.997 -10.486 1.00 26.31 434 LEU A C 1
ATOM 3507 O O . LEU A 1 434 ? 16.967 -16.091 -10.414 1.00 26.31 434 LEU A O 1
ATOM 3511 N N . ALA A 1 435 ? 18.825 -15.921 -11.661 1.00 26.61 435 ALA A N 1
ATOM 3512 C CA . ALA A 1 435 ? 18.133 -15.800 -12.953 1.00 26.61 435 ALA A CA 1
ATOM 3513 C C . ALA A 1 435 ? 17.967 -17.130 -13.723 1.00 26.61 435 ALA A C 1
ATOM 3515 O O . ALA A 1 435 ? 16.914 -17.344 -14.324 1.00 26.61 435 ALA A O 1
ATOM 3516 N N . ALA A 1 436 ? 18.929 -18.063 -13.640 1.00 26.31 436 ALA A N 1
ATOM 3517 C CA . ALA A 1 436 ? 18.702 -19.460 -14.045 1.00 26.31 436 ALA A CA 1
ATOM 3518 C C . ALA A 1 436 ? 17.768 -20.173 -13.052 1.00 26.31 436 ALA A C 1
ATOM 3520 O O . ALA A 1 436 ? 16.967 -21.018 -13.444 1.00 26.31 436 ALA A O 1
ATOM 3521 N N . GLY A 1 437 ? 17.796 -19.717 -11.792 1.00 28.55 437 GLY A N 1
ATOM 3522 C CA . GLY A 1 437 ? 16.678 -19.845 -10.872 1.00 28.55 437 GLY A CA 1
ATOM 3523 C C . GLY A 1 437 ? 15.429 -19.267 -11.521 1.00 28.55 437 GLY A C 1
ATOM 3524 O O . GLY A 1 437 ? 14.550 -20.028 -11.859 1.00 28.55 437 GLY A O 1
ATOM 3525 N N . ALA A 1 438 ? 15.361 -17.967 -11.804 1.00 26.81 438 ALA A N 1
ATOM 3526 C CA . ALA A 1 438 ? 14.133 -17.319 -12.247 1.00 26.81 438 ALA A CA 1
ATOM 3527 C C . ALA A 1 438 ? 13.457 -17.930 -13.479 1.00 26.81 438 ALA A C 1
ATOM 3529 O O . ALA A 1 438 ? 12.276 -18.110 -13.349 1.00 26.81 438 ALA A O 1
ATOM 3530 N N . VAL A 1 439 ? 14.081 -18.312 -14.604 1.00 26.53 439 VAL A N 1
ATOM 3531 C CA . VAL A 1 439 ? 13.300 -18.804 -15.778 1.00 26.53 439 VAL A CA 1
ATOM 3532 C C . VAL A 1 439 ? 12.873 -20.276 -15.659 1.00 26.53 439 VAL A C 1
ATOM 3534 O O . VAL A 1 439 ? 11.745 -20.613 -16.024 1.00 26.53 439 VAL A O 1
ATOM 3537 N N . VAL A 1 440 ? 13.684 -21.136 -15.028 1.00 27.41 440 VAL A N 1
ATOM 3538 C CA . VAL A 1 440 ? 13.212 -22.465 -14.591 1.00 27.41 440 VAL A CA 1
ATOM 3539 C C . VAL A 1 440 ? 12.191 -22.313 -13.453 1.00 27.41 440 VAL A C 1
ATOM 3541 O O . VAL A 1 440 ? 11.239 -23.076 -13.387 1.00 27.41 440 VAL A O 1
ATOM 3544 N N . VAL A 1 441 ? 12.288 -21.262 -12.631 1.00 29.34 441 VAL A N 1
ATOM 3545 C CA . VAL A 1 441 ? 11.351 -20.878 -11.556 1.00 29.34 441 VAL A CA 1
ATOM 3546 C C . VAL A 1 441 ? 10.188 -20.016 -12.066 1.00 29.34 441 VAL A C 1
ATOM 3548 O O . VAL A 1 441 ? 9.235 -19.831 -11.330 1.00 29.34 441 VAL A O 1
ATOM 3551 N N . THR A 1 442 ? 10.135 -19.545 -13.312 1.00 32.06 442 THR A N 1
ATOM 3552 C CA . THR A 1 442 ? 8.932 -18.881 -13.835 1.00 32.06 442 THR A CA 1
ATOM 3553 C C . THR A 1 442 ? 8.035 -19.936 -14.441 1.00 32.06 442 THR A C 1
ATOM 3555 O O . THR A 1 442 ? 6.833 -19.808 -14.301 1.00 32.06 442 THR A O 1
ATOM 3558 N N . TYR A 1 443 ? 8.574 -21.027 -14.997 1.00 28.34 443 TYR A N 1
ATOM 3559 C CA . TYR A 1 443 ? 7.760 -22.172 -15.419 1.00 28.34 443 TYR A CA 1
ATOM 3560 C C . TYR A 1 443 ? 7.469 -23.140 -14.255 1.00 28.34 443 TYR A C 1
ATOM 3562 O O . TYR A 1 443 ? 6.321 -23.514 -14.032 1.00 28.34 443 TYR A O 1
ATOM 3570 N N . ALA A 1 444 ? 8.464 -23.456 -13.415 1.00 32.12 444 ALA A N 1
ATOM 3571 C CA . ALA A 1 444 ? 8.248 -24.254 -12.204 1.00 32.12 444 ALA A CA 1
ATOM 3572 C C . ALA A 1 444 ? 7.574 -23.452 -11.079 1.00 32.12 444 ALA A C 1
ATOM 3574 O O . ALA A 1 444 ? 6.844 -24.025 -10.279 1.00 32.12 444 ALA A O 1
ATOM 3575 N N . GLY A 1 445 ? 7.770 -22.131 -11.004 1.00 35.59 445 GLY A N 1
ATOM 3576 C CA . GLY A 1 445 ? 7.224 -21.282 -9.937 1.00 35.59 445 GLY A CA 1
ATOM 3577 C C . GLY A 1 445 ? 5.891 -20.603 -10.241 1.00 35.59 445 GLY A C 1
ATOM 3578 O O . GLY A 1 445 ? 5.184 -20.286 -9.289 1.00 35.59 445 GLY A O 1
ATOM 3579 N N . THR A 1 446 ? 5.465 -20.474 -11.505 1.00 35.44 446 THR A N 1
ATOM 3580 C CA . THR A 1 446 ? 4.041 -20.198 -11.801 1.00 35.44 446 THR A CA 1
ATOM 3581 C C . THR A 1 446 ? 3.173 -21.397 -11.424 1.00 35.44 446 THR A C 1
ATOM 3583 O O . THR A 1 446 ? 2.127 -21.213 -10.802 1.00 35.44 446 THR A O 1
ATOM 3586 N N . HIS A 1 447 ? 3.649 -22.628 -11.660 1.00 37.22 447 HIS A N 1
ATOM 3587 C CA . HIS A 1 447 ? 3.034 -23.829 -11.088 1.00 37.22 447 HIS A CA 1
ATOM 3588 C C . HIS A 1 447 ? 3.213 -23.901 -9.563 1.00 37.22 447 HIS A C 1
ATOM 3590 O O . HIS A 1 447 ? 2.272 -24.284 -8.868 1.00 37.22 447 HIS A O 1
ATOM 3596 N N . ALA A 1 448 ? 4.355 -23.478 -9.002 1.00 38.03 448 ALA A N 1
ATOM 3597 C CA . ALA A 1 448 ? 4.584 -23.510 -7.555 1.00 38.03 448 ALA A CA 1
ATOM 3598 C C . ALA A 1 448 ? 3.809 -22.447 -6.758 1.00 38.03 448 ALA A C 1
ATOM 3600 O O . ALA A 1 448 ? 3.552 -22.707 -5.597 1.00 38.03 448 ALA A O 1
ATOM 3601 N N . TYR A 1 449 ? 3.424 -21.281 -7.298 1.00 41.56 449 TYR A N 1
ATOM 3602 C CA . TYR A 1 449 ? 2.689 -20.262 -6.523 1.00 41.56 449 TYR A CA 1
ATOM 3603 C C . TYR A 1 449 ? 1.203 -20.577 -6.390 1.00 41.56 449 TYR A C 1
ATOM 3605 O O . TYR A 1 449 ? 0.697 -20.572 -5.265 1.00 41.56 449 TYR A O 1
ATOM 3613 N N . LYS A 1 450 ? 0.520 -20.886 -7.509 1.00 41.25 450 LYS A N 1
ATOM 3614 C CA . LYS A 1 450 ? -0.888 -21.317 -7.482 1.00 41.25 450 LYS A CA 1
ATOM 3615 C C . LYS A 1 450 ? -1.000 -22.496 -6.528 1.00 41.25 450 LYS A C 1
ATOM 3617 O O . LYS A 1 450 ? -1.750 -22.443 -5.570 1.00 41.25 450 LYS A O 1
ATOM 3622 N N . SER A 1 451 ? -0.069 -23.436 -6.652 1.00 47.41 451 SER A N 1
ATOM 3623 C CA . SER A 1 451 ? 0.055 -24.541 -5.721 1.00 47.41 451 SER A CA 1
ATOM 3624 C C . SER A 1 451 ? 0.712 -24.210 -4.371 1.00 47.41 451 SER A C 1
ATOM 3626 O O . SER A 1 451 ? 0.681 -25.089 -3.546 1.00 47.41 451 SER A O 1
ATOM 3628 N N . ARG A 1 452 ? 1.271 -23.033 -4.051 1.00 56.62 452 ARG A N 1
ATOM 3629 C CA . ARG A 1 452 ? 1.786 -22.707 -2.694 1.00 56.62 452 ARG A CA 1
ATOM 3630 C C . ARG A 1 452 ? 0.739 -21.988 -1.865 1.00 56.62 452 ARG A C 1
ATOM 3632 O O . ARG A 1 452 ? 0.581 -22.357 -0.713 1.00 56.62 452 ARG A O 1
ATOM 3639 N N . ILE A 1 453 ? 0.051 -20.977 -2.408 1.00 57.03 453 ILE A N 1
ATOM 3640 C CA . ILE A 1 453 ? -1.095 -20.370 -1.712 1.00 57.03 453 ILE A CA 1
ATOM 3641 C C . ILE A 1 453 ? -2.255 -21.353 -1.676 1.00 57.03 453 ILE A C 1
ATOM 3643 O O . ILE A 1 453 ? -2.812 -21.507 -0.598 1.00 57.03 453 ILE A O 1
ATOM 3647 N N . GLN A 1 454 ? -2.550 -22.070 -2.775 1.00 57.97 454 GLN A N 1
ATOM 3648 C CA . GLN A 1 454 ? -3.484 -23.195 -2.695 1.00 57.97 454 GLN A CA 1
ATOM 3649 C C . GLN A 1 454 ? -2.924 -24.232 -1.723 1.00 57.97 454 GLN A C 1
ATOM 3651 O O . GLN A 1 454 ? -3.480 -24.294 -0.655 1.00 57.97 454 GLN A O 1
ATOM 3656 N N . ARG A 1 455 ? -1.769 -24.906 -1.896 1.00 59.75 455 ARG A N 1
ATOM 3657 C CA . ARG A 1 455 ? -1.333 -25.923 -0.890 1.00 59.75 455 ARG A CA 1
ATOM 3658 C C . ARG A 1 455 ? -1.284 -25.433 0.569 1.00 59.75 455 ARG A C 1
ATOM 3660 O O . ARG A 1 455 ? -1.488 -26.243 1.461 1.00 59.75 455 ARG A O 1
ATOM 3667 N N . LYS A 1 456 ? -0.968 -24.159 0.840 1.00 64.12 456 LYS A N 1
ATOM 3668 C CA . LYS A 1 456 ? -0.923 -23.611 2.210 1.00 64.12 456 LYS A CA 1
ATOM 3669 C C . LYS A 1 456 ? -2.321 -23.329 2.781 1.00 64.12 456 LYS A C 1
ATOM 3671 O O . LYS A 1 456 ? -2.499 -23.427 3.992 1.00 64.12 456 LYS A O 1
ATOM 3676 N N . HIS A 1 457 ? -3.279 -22.983 1.924 1.00 68.56 457 HIS A N 1
ATOM 3677 C CA . HIS A 1 457 ? -4.623 -22.520 2.282 1.00 68.56 457 HIS A CA 1
ATOM 3678 C C . HIS A 1 457 ? -5.730 -23.304 1.548 1.00 68.56 457 HIS A C 1
ATOM 3680 O O . HIS A 1 457 ? -6.817 -22.773 1.331 1.00 68.56 457 HIS A O 1
ATOM 3686 N N . ASP A 1 458 ? -5.434 -24.534 1.115 1.00 69.19 458 ASP A N 1
ATOM 3687 C CA . ASP A 1 458 ? -6.333 -25.398 0.350 1.00 69.19 458 ASP A CA 1
ATOM 3688 C C . ASP A 1 458 ? -7.299 -26.036 1.330 1.00 69.19 458 ASP A C 1
ATOM 3690 O O . ASP A 1 458 ? -6.915 -26.859 2.161 1.00 69.19 458 ASP A O 1
ATOM 3694 N N . ASP A 1 459 ? -8.551 -25.633 1.230 1.00 74.50 459 ASP A N 1
ATOM 3695 C CA . ASP A 1 459 ? -9.656 -26.170 2.002 1.00 74.50 459 ASP A CA 1
ATOM 3696 C C . ASP A 1 459 ? -10.591 -27.034 1.140 1.00 74.50 459 ASP A C 1
ATOM 3698 O O . ASP A 1 459 ? -11.711 -27.356 1.558 1.00 74.50 459 ASP A O 1
ATOM 3702 N N . GLY A 1 460 ? -10.126 -27.402 -0.063 1.00 72.88 460 GLY A N 1
ATOM 3703 C CA . GLY A 1 460 ? -10.843 -28.216 -1.035 1.00 72.88 460 GLY A CA 1
ATOM 3704 C C . GLY A 1 460 ? -11.931 -27.466 -1.803 1.00 72.88 460 GLY A C 1
ATOM 3705 O O . GLY A 1 460 ? -12.784 -28.122 -2.404 1.00 72.88 460 GLY A O 1
ATOM 3706 N N . ILE A 1 461 ? -11.955 -26.124 -1.780 1.00 79.00 461 ILE A N 1
ATOM 3707 C CA . ILE A 1 461 ? -12.973 -25.355 -2.507 1.00 79.00 461 ILE A CA 1
ATOM 3708 C C . ILE A 1 461 ? -12.825 -25.504 -4.027 1.00 79.00 461 ILE A C 1
ATOM 3710 O O . ILE A 1 461 ? -11.753 -25.293 -4.603 1.00 79.00 461 ILE A O 1
ATOM 3714 N N . ASP A 1 462 ? -13.935 -25.783 -4.711 1.00 84.81 462 ASP A N 1
ATOM 3715 C CA . ASP A 1 462 ? -13.990 -25.663 -6.165 1.00 84.81 462 ASP A CA 1
ATOM 3716 C C . ASP A 1 462 ? -14.201 -24.195 -6.561 1.00 84.81 462 ASP A C 1
ATOM 3718 O O . ASP A 1 462 ? -15.316 -23.675 -6.559 1.00 84.81 462 ASP A O 1
ATOM 3722 N N . LEU A 1 463 ? -13.116 -23.515 -6.940 1.00 86.44 463 LEU A N 1
ATOM 3723 C CA . LEU A 1 463 ? -13.158 -22.121 -7.402 1.00 86.44 463 LEU A CA 1
ATOM 3724 C C . LEU A 1 463 ? -13.965 -21.916 -8.696 1.00 86.44 463 LEU A C 1
ATOM 3726 O O . LEU A 1 463 ? -14.235 -20.766 -9.057 1.00 86.44 463 LEU A O 1
ATOM 3730 N N . LYS A 1 464 ? -14.327 -22.999 -9.402 1.00 87.12 464 LYS A N 1
ATOM 3731 C CA . LYS A 1 464 ? -15.227 -22.969 -10.561 1.00 87.12 464 LYS A CA 1
ATOM 3732 C C . LYS A 1 464 ? -16.700 -23.114 -10.176 1.00 87.12 464 LYS A C 1
ATOM 3734 O O . LYS A 1 464 ? -17.537 -22.851 -11.024 1.00 87.12 464 LYS A O 1
ATOM 3739 N N . ASN A 1 465 ? -17.008 -23.507 -8.942 1.00 88.62 465 ASN A N 1
ATOM 3740 C CA . ASN A 1 465 ? -18.366 -23.679 -8.430 1.00 88.62 465 ASN A CA 1
ATOM 3741 C C . ASN A 1 465 ? -18.436 -23.162 -6.985 1.00 88.62 465 ASN A C 1
ATOM 3743 O O . ASN A 1 465 ? -18.538 -23.935 -6.030 1.00 88.62 465 ASN A O 1
ATOM 3747 N N . GLN A 1 466 ? -18.334 -21.841 -6.813 1.00 90.00 466 GLN A N 1
ATOM 3748 C CA . GLN A 1 466 ? -18.252 -21.201 -5.489 1.00 90.00 466 GLN A CA 1
ATOM 3749 C C . GLN A 1 466 ? -19.606 -21.048 -4.787 1.00 90.00 466 GLN A C 1
ATOM 3751 O O . GLN A 1 466 ? -19.661 -20.825 -3.571 1.00 90.00 466 GLN A O 1
ATOM 3756 N N . THR A 1 467 ? -20.696 -21.169 -5.541 1.00 91.38 467 THR A N 1
ATOM 3757 C CA . THR A 1 467 ? -22.053 -21.203 -5.007 1.00 91.38 467 THR A CA 1
ATOM 3758 C C . THR A 1 467 ? -22.841 -22.368 -5.568 1.00 91.38 467 THR A C 1
ATOM 3760 O O . THR A 1 467 ? -22.534 -22.908 -6.629 1.00 91.38 467 THR A O 1
ATOM 3763 N N . VAL A 1 468 ? -23.876 -22.741 -4.826 1.00 90.50 468 VAL A N 1
ATOM 3764 C CA . VAL A 1 468 ? -24.874 -23.723 -5.226 1.00 90.50 468 VAL A CA 1
ATOM 3765 C C . VAL A 1 468 ? -26.253 -23.096 -5.133 1.00 90.50 468 VAL A C 1
ATOM 3767 O O . VAL A 1 468 ? -26.543 -22.330 -4.211 1.00 90.50 468 VAL A O 1
ATOM 3770 N N . GLU A 1 469 ? -27.087 -23.431 -6.105 1.00 90.56 469 GLU A N 1
ATOM 3771 C CA . GLU A 1 469 ? -28.489 -23.049 -6.148 1.00 90.56 469 GLU A CA 1
ATOM 3772 C C . GLU A 1 469 ? -29.307 -24.049 -5.333 1.00 90.56 469 GLU A C 1
ATOM 3774 O O . GLU A 1 469 ? -29.282 -25.249 -5.605 1.00 90.56 469 GLU A O 1
ATOM 3779 N N . ILE A 1 470 ? -29.966 -23.558 -4.286 1.00 90.25 470 ILE A N 1
ATOM 3780 C CA . ILE A 1 470 ? -30.763 -24.378 -3.363 1.00 90.25 470 ILE A CA 1
ATOM 3781 C C . ILE A 1 470 ? -32.257 -24.336 -3.688 1.00 90.25 470 ILE A C 1
ATOM 3783 O O . ILE A 1 470 ? -32.994 -25.226 -3.278 1.00 90.25 470 ILE A O 1
ATOM 3787 N N . ASP A 1 471 ? -32.690 -23.310 -4.420 1.00 86.38 471 ASP A N 1
ATOM 3788 C CA . ASP A 1 471 ? -34.056 -23.139 -4.900 1.00 86.38 471 ASP A CA 1
ATOM 3789 C C . ASP A 1 471 ? -33.991 -22.696 -6.369 1.00 86.38 471 ASP A C 1
ATOM 3791 O O . ASP A 1 471 ? -33.641 -21.541 -6.627 1.00 86.38 471 ASP A O 1
ATOM 3795 N N . PRO A 1 472 ? -34.277 -23.599 -7.325 1.00 82.75 472 PRO A N 1
ATOM 3796 C CA . PRO A 1 472 ? -34.234 -23.292 -8.753 1.00 82.75 472 PRO A CA 1
ATOM 3797 C C . PRO A 1 472 ? -35.365 -22.385 -9.248 1.00 82.75 472 PRO A C 1
ATOM 3799 O O . PRO A 1 472 ? -35.294 -21.903 -10.373 1.00 82.75 472 PRO A O 1
ATOM 3802 N N . VAL A 1 473 ? -36.434 -22.208 -8.463 1.00 83.81 473 VAL A N 1
ATOM 3803 C CA . VAL A 1 473 ? -37.588 -21.378 -8.842 1.00 83.81 473 VAL A CA 1
ATOM 3804 C C . VAL A 1 473 ? -37.313 -19.924 -8.483 1.00 83.81 473 VAL A C 1
ATOM 3806 O O . VAL A 1 473 ? -37.542 -19.024 -9.283 1.00 83.81 473 VAL A O 1
ATOM 3809 N N . GLU A 1 474 ? -36.785 -19.702 -7.283 1.00 85.44 474 GLU A N 1
ATOM 3810 C CA . GLU A 1 474 ? -36.443 -18.370 -6.773 1.00 85.44 474 GLU A CA 1
ATOM 3811 C C . GLU A 1 474 ? -34.973 -17.989 -7.032 1.00 85.44 474 GLU A C 1
ATOM 3813 O O . GLU A 1 474 ? -34.532 -16.911 -6.626 1.00 85.44 474 GLU A O 1
ATOM 3818 N N . HIS A 1 475 ? -34.201 -18.878 -7.669 1.00 88.88 475 HIS A N 1
ATOM 3819 C CA . HIS A 1 475 ? -32.765 -18.741 -7.937 1.00 88.88 475 HIS A CA 1
ATOM 3820 C C . HIS A 1 475 ? -31.936 -18.388 -6.689 1.00 88.88 475 HIS A C 1
ATOM 3822 O O . HIS A 1 475 ? -31.014 -17.563 -6.727 1.00 88.88 475 HIS A O 1
ATOM 3828 N N . ILE A 1 476 ? -32.264 -19.009 -5.550 1.00 92.94 476 ILE A N 1
ATOM 3829 C CA . ILE A 1 476 ? -31.578 -18.754 -4.278 1.00 92.94 476 ILE A CA 1
ATOM 3830 C C . ILE A 1 476 ? -30.250 -19.501 -4.258 1.00 92.94 476 ILE A C 1
ATOM 3832 O O . ILE A 1 476 ? -30.199 -20.716 -4.460 1.00 92.94 476 ILE A O 1
ATOM 3836 N N . ARG A 1 477 ? -29.172 -18.787 -3.929 1.00 93.06 477 ARG A N 1
ATOM 3837 C CA . ARG A 1 477 ? -27.816 -19.327 -3.846 1.00 93.06 477 ARG A CA 1
ATOM 3838 C C . ARG A 1 477 ? -27.199 -19.195 -2.460 1.00 93.06 477 ARG A C 1
ATOM 3840 O O . ARG A 1 477 ? -27.381 -18.201 -1.755 1.00 93.06 477 ARG A O 1
ATOM 3847 N N . ARG A 1 478 ? -26.399 -20.203 -2.108 1.00 91.56 478 ARG A N 1
ATOM 3848 C CA . ARG A 1 478 ? -25.533 -20.263 -0.917 1.00 91.56 478 ARG A CA 1
ATOM 3849 C C . ARG A 1 478 ? -24.105 -20.600 -1.330 1.00 91.56 478 ARG A C 1
ATOM 3851 O O . ARG A 1 478 ? -23.872 -21.076 -2.440 1.00 91.56 478 ARG A O 1
ATOM 3858 N N . CYS A 1 479 ? -23.137 -20.398 -0.438 1.00 88.56 479 CYS A N 1
ATOM 3859 C CA . CYS A 1 479 ? -21.791 -20.918 -0.678 1.00 88.56 479 CYS A CA 1
ATOM 3860 C C . CYS A 1 479 ? -21.749 -22.452 -0.604 1.00 88.56 479 CYS A C 1
ATOM 3862 O O . CYS A 1 479 ? -22.436 -23.084 0.200 1.00 88.56 479 CYS A O 1
ATOM 3864 N N . THR A 1 480 ? -20.899 -23.049 -1.440 1.00 85.31 480 THR A N 1
ATOM 3865 C CA . THR A 1 480 ? -20.859 -24.501 -1.693 1.00 85.31 480 THR A CA 1
ATOM 3866 C C . THR A 1 480 ? -20.570 -25.340 -0.447 1.00 85.31 480 THR A C 1
ATOM 3868 O O . THR A 1 480 ? -21.048 -26.465 -0.329 1.00 85.31 480 THR A O 1
ATOM 3871 N N . PHE A 1 481 ? -19.828 -24.792 0.516 1.00 75.25 481 PHE A N 1
ATOM 3872 C CA . PHE A 1 481 ? -19.422 -25.511 1.724 1.00 75.25 481 PHE A CA 1
ATOM 3873 C C . PHE A 1 481 ? -20.546 -25.806 2.720 1.00 75.25 481 PHE A C 1
ATOM 3875 O O . PHE A 1 481 ? -20.398 -26.726 3.522 1.00 75.25 481 PHE A O 1
ATOM 3882 N N . TYR A 1 482 ? -21.646 -25.051 2.693 1.00 74.00 482 TYR A N 1
ATOM 3883 C CA . TYR A 1 482 ? -22.665 -25.092 3.753 1.00 74.00 482 TYR A CA 1
ATOM 3884 C C . TYR A 1 482 ? -24.075 -25.198 3.179 1.00 74.00 482 TYR A C 1
ATOM 3886 O O . TYR A 1 482 ? -25.036 -24.665 3.729 1.00 74.00 482 TYR A O 1
ATOM 3894 N N . LYS A 1 483 ? -24.199 -25.896 2.048 1.00 70.31 483 LYS A N 1
ATOM 3895 C CA . LYS A 1 483 ? -25.463 -26.031 1.323 1.00 70.31 483 LYS A CA 1
ATOM 3896 C C . LYS A 1 483 ? -26.579 -26.653 2.175 1.00 70.31 483 LYS A C 1
ATOM 3898 O O . LYS A 1 483 ? -27.702 -26.162 2.131 1.00 70.31 483 LYS A O 1
ATOM 3903 N N . ASP A 1 484 ? -26.235 -27.633 3.014 1.00 75.50 484 ASP A N 1
ATOM 3904 C CA . ASP A 1 484 ? -27.179 -28.419 3.826 1.00 75.50 484 ASP A CA 1
ATOM 3905 C C . ASP A 1 484 ? -27.345 -27.884 5.263 1.00 75.50 484 ASP A C 1
ATOM 3907 O O . ASP A 1 484 ? -27.981 -28.516 6.104 1.00 75.50 484 ASP A O 1
ATOM 3911 N N . ILE A 1 485 ? -26.750 -26.730 5.578 1.00 76.00 485 ILE A N 1
ATOM 3912 C CA . ILE A 1 485 ? -26.728 -26.170 6.932 1.00 76.00 485 ILE A CA 1
ATOM 3913 C C . ILE A 1 485 ? -27.804 -25.093 7.079 1.00 76.00 485 ILE A C 1
ATOM 3915 O O . ILE A 1 485 ? -28.046 -24.296 6.171 1.00 76.00 485 ILE A O 1
ATOM 3919 N N . ASP A 1 486 ? -28.439 -25.047 8.250 1.00 88.31 486 ASP A N 1
ATOM 3920 C CA . ASP A 1 486 ? -29.321 -23.945 8.622 1.00 88.31 486 ASP A CA 1
ATOM 3921 C C . ASP A 1 486 ? -28.506 -22.661 8.851 1.00 88.31 486 ASP A C 1
ATOM 3923 O O . ASP A 1 486 ? -27.803 -22.496 9.855 1.00 88.31 486 ASP A O 1
ATOM 3927 N N . ILE A 1 487 ? -28.626 -21.727 7.907 1.00 88.88 487 ILE A N 1
ATOM 3928 C CA . ILE A 1 487 ? -27.902 -20.454 7.914 1.00 88.88 487 ILE A CA 1
ATOM 3929 C C . ILE A 1 487 ? -28.224 -19.590 9.146 1.00 88.88 487 ILE A C 1
ATOM 3931 O O . ILE A 1 487 ? -27.387 -18.787 9.564 1.00 88.88 487 ILE A O 1
ATOM 3935 N N . PHE A 1 488 ? -29.399 -19.767 9.766 1.00 90.62 488 PHE A N 1
ATOM 3936 C CA . PHE A 1 488 ? -29.836 -18.984 10.925 1.00 90.62 488 PHE A CA 1
ATOM 3937 C C . PHE A 1 488 ? -29.230 -19.470 12.240 1.00 90.62 488 PHE A C 1
ATOM 3939 O O . PHE A 1 488 ? -29.139 -18.698 13.197 1.00 90.62 488 PHE A O 1
ATOM 3946 N N . SER A 1 489 ? -28.773 -20.720 12.303 1.00 89.19 489 SER A N 1
ATOM 3947 C CA . SER A 1 489 ? -28.114 -21.284 13.483 1.00 89.19 489 SER A CA 1
ATOM 3948 C C . SER A 1 489 ? -26.624 -21.555 13.282 1.00 89.19 489 SER A C 1
ATOM 3950 O O . SER A 1 489 ? -25.915 -21.717 14.276 1.00 89.19 489 SER A O 1
ATOM 3952 N N . PHE A 1 490 ? -26.111 -21.508 12.046 1.00 88.69 490 PHE A N 1
ATOM 3953 C CA . PHE A 1 490 ? -24.709 -21.800 11.733 1.00 88.69 490 PHE A CA 1
ATOM 3954 C C . PHE A 1 490 ? -23.708 -21.060 12.627 1.00 88.69 490 PHE A C 1
ATOM 3956 O O . PHE A 1 490 ? -22.830 -21.678 13.223 1.00 88.69 490 PHE A O 1
ATOM 3963 N N . TYR A 1 491 ? -23.855 -19.743 12.788 1.00 89.12 491 TYR A N 1
ATOM 3964 C CA . TYR A 1 491 ? -22.916 -18.945 13.584 1.00 89.12 491 TYR A CA 1
ATOM 3965 C C . TYR A 1 491 ? -22.869 -19.355 15.068 1.00 89.12 491 TYR A C 1
ATOM 3967 O O . TYR A 1 491 ? -21.912 -19.027 15.767 1.00 89.12 491 TYR A O 1
ATOM 3975 N N . LYS A 1 492 ? -23.881 -20.072 15.572 1.00 91.19 492 LYS A N 1
ATOM 3976 C CA . LYS A 1 492 ? -23.907 -20.594 16.946 1.00 91.19 492 LYS A CA 1
ATOM 3977 C C . LYS A 1 492 ? -22.991 -21.808 17.111 1.00 91.19 492 LYS A C 1
ATOM 3979 O O . LYS A 1 492 ? -22.552 -22.071 18.224 1.00 91.19 492 LYS A O 1
ATOM 3984 N N . THR A 1 493 ? -22.669 -22.518 16.028 1.00 89.75 493 THR A N 1
ATOM 3985 C CA . THR A 1 493 ? -21.747 -23.668 16.057 1.00 89.75 493 THR A CA 1
ATOM 3986 C C . THR A 1 493 ? -20.284 -23.219 16.124 1.00 89.75 493 THR A C 1
ATOM 3988 O O . THR A 1 493 ? -19.446 -23.873 16.744 1.00 89.75 493 THR A O 1
ATOM 3991 N N . VAL A 1 494 ? -19.978 -22.049 15.559 1.00 89.94 494 VAL A N 1
ATOM 3992 C CA . VAL A 1 494 ? -18.645 -21.442 15.572 1.00 89.94 494 VAL A CA 1
ATOM 3993 C C . VAL A 1 494 ? -18.451 -20.678 16.884 1.00 89.94 494 VAL A C 1
ATOM 3995 O O . VAL A 1 494 ? -19.111 -19.670 17.128 1.00 89.94 494 VAL A O 1
ATOM 3998 N N . LEU A 1 495 ? -17.526 -21.129 17.741 1.00 91.31 495 LEU A N 1
ATOM 3999 C CA . LEU A 1 495 ? -17.294 -20.552 19.080 1.00 91.31 495 LEU A CA 1
ATOM 4000 C C . LEU A 1 495 ? -18.600 -20.481 19.911 1.00 91.31 495 LEU A C 1
ATOM 4002 O O . LEU A 1 495 ? -19.093 -19.382 20.191 1.00 91.31 495 LEU A O 1
ATOM 4006 N N . PRO A 1 496 ? -19.176 -21.632 20.308 1.00 91.94 496 PRO A N 1
ATOM 4007 C CA . PRO A 1 496 ? -20.521 -21.708 20.894 1.00 91.94 496 PRO A CA 1
ATOM 4008 C C . PRO A 1 496 ? -20.676 -20.941 22.217 1.00 91.94 496 PRO A C 1
ATOM 4010 O O . PRO A 1 496 ? -21.769 -20.487 22.550 1.00 91.94 496 PRO A O 1
ATOM 4013 N N . ASN A 1 497 ? -19.573 -20.728 22.939 1.00 92.44 497 ASN A N 1
ATOM 4014 C CA . ASN A 1 497 ? -19.548 -19.984 24.203 1.00 92.44 497 ASN A CA 1
ATOM 4015 C C . ASN A 1 497 ? -19.618 -18.456 24.024 1.00 92.44 497 ASN A C 1
ATOM 4017 O O . ASN A 1 497 ? -19.757 -17.732 25.004 1.00 92.44 497 ASN A O 1
ATOM 4021 N N . VAL A 1 498 ? -19.509 -17.952 22.791 1.00 96.44 498 VAL A N 1
ATOM 4022 C CA . VAL A 1 498 ? -19.576 -16.517 22.486 1.00 96.44 498 VAL A CA 1
ATOM 4023 C C . VAL A 1 498 ? -20.964 -16.192 21.947 1.00 96.44 498 VAL A C 1
ATOM 4025 O O . VAL A 1 498 ? -21.237 -16.456 20.777 1.00 96.44 498 VAL A O 1
ATOM 4028 N N . GLN A 1 499 ? -21.845 -15.635 22.777 1.00 95.12 499 GLN A N 1
ATOM 4029 C CA . GLN A 1 499 ? -23.228 -15.324 22.384 1.00 95.12 499 GLN A CA 1
ATOM 4030 C C . GLN A 1 499 ? -23.502 -13.823 22.291 1.00 95.12 499 GLN A C 1
ATOM 4032 O O . GLN A 1 499 ? -24.429 -13.409 21.603 1.00 95.12 499 GLN A O 1
ATOM 4037 N N . THR A 1 500 ? -22.666 -13.002 22.923 1.00 97.31 500 THR A N 1
ATOM 4038 C CA . THR A 1 500 ? -22.742 -11.540 22.870 1.00 97.31 500 THR A CA 1
ATOM 4039 C C . THR A 1 500 ? -21.394 -10.927 22.491 1.00 97.31 500 THR A C 1
ATOM 4041 O O . THR A 1 500 ? -20.349 -11.579 22.537 1.00 97.31 500 THR A O 1
ATOM 4044 N N . LEU A 1 501 ? -21.399 -9.641 22.135 1.00 97.19 501 LEU A N 1
ATOM 4045 C CA . LEU A 1 501 ? -20.159 -8.899 21.870 1.00 97.19 501 LEU A CA 1
ATOM 4046 C C . LEU A 1 501 ? -19.293 -8.747 23.133 1.00 97.19 501 LEU A C 1
ATOM 4048 O O . LEU A 1 501 ? -18.069 -8.716 23.039 1.00 97.19 501 LEU A O 1
ATOM 4052 N N . GLY A 1 502 ? -19.909 -8.730 24.320 1.00 95.75 502 GLY A N 1
ATOM 4053 C CA . GLY A 1 502 ? -19.181 -8.801 25.588 1.00 95.75 502 GLY A CA 1
ATOM 4054 C C . GLY A 1 502 ? -18.455 -10.139 25.767 1.00 95.75 502 GLY A C 1
ATOM 4055 O O . GLY A 1 502 ? -17.290 -10.156 26.165 1.00 95.75 502 GLY A O 1
ATOM 4056 N N . ASP A 1 503 ? -19.101 -11.258 25.417 1.00 96.31 503 ASP A N 1
ATOM 4057 C CA . ASP A 1 503 ? -18.461 -12.582 25.470 1.00 96.31 503 ASP A CA 1
ATOM 4058 C C . ASP A 1 503 ? -17.310 -12.696 24.463 1.00 96.31 503 ASP A C 1
ATOM 4060 O O . ASP A 1 503 ? -16.337 -13.401 24.725 1.00 96.31 503 ASP A O 1
ATOM 4064 N N . ALA A 1 504 ? -17.383 -11.972 23.339 1.00 96.19 504 ALA A N 1
ATOM 4065 C CA . ALA A 1 504 ? -16.299 -11.939 22.365 1.00 96.19 504 ALA A CA 1
ATOM 4066 C C . ALA A 1 504 ? -15.009 -11.385 22.988 1.00 96.19 504 ALA A C 1
ATOM 4068 O O . ALA A 1 504 ? -13.958 -12.017 22.892 1.00 96.19 504 ALA A O 1
ATOM 4069 N N . PHE A 1 505 ? -15.095 -10.261 23.705 1.00 96.06 505 PHE A N 1
ATOM 4070 C CA . PHE A 1 505 ? -13.939 -9.690 24.401 1.00 96.06 505 PHE A CA 1
ATOM 4071 C C . PHE A 1 505 ? -13.422 -10.609 25.521 1.00 96.06 505 PHE A C 1
ATOM 4073 O O . PHE A 1 505 ? -12.212 -10.771 25.679 1.00 96.06 505 PHE A O 1
ATOM 4080 N N . TYR A 1 506 ? -14.320 -11.263 26.271 1.00 93.94 506 TYR A N 1
ATOM 4081 C CA . TYR A 1 506 ? -13.932 -12.250 27.289 1.00 93.94 506 TYR A CA 1
ATOM 4082 C C . TYR A 1 506 ? -13.192 -13.449 26.694 1.00 93.94 506 TYR A C 1
ATOM 4084 O O . TYR A 1 506 ? -12.173 -13.861 27.244 1.00 93.94 506 TYR A O 1
ATOM 4092 N N . ASN A 1 507 ? -13.663 -13.982 25.564 1.00 95.44 507 ASN A N 1
ATOM 4093 C CA . ASN A 1 507 ? -12.969 -15.053 24.854 1.00 95.44 507 ASN A CA 1
ATOM 4094 C C . ASN A 1 507 ? -11.549 -14.617 24.470 1.00 95.44 507 ASN A C 1
ATOM 4096 O O . ASN A 1 507 ? -10.593 -15.350 24.712 1.00 95.44 507 ASN A O 1
ATOM 4100 N N . GLY A 1 508 ? -11.402 -13.389 23.969 1.00 95.50 508 GLY A N 1
ATOM 4101 C CA . GLY A 1 508 ? -10.107 -12.769 23.707 1.00 95.50 508 GLY A CA 1
ATOM 4102 C C . GLY A 1 508 ? -9.179 -12.715 24.909 1.00 95.50 508 GLY A C 1
ATOM 4103 O O . GLY A 1 508 ? -8.030 -13.152 24.842 1.00 95.50 508 GLY A O 1
ATOM 4104 N N . TYR A 1 509 ? -9.691 -12.218 26.035 1.00 95.38 509 TYR A N 1
ATOM 4105 C CA . TYR A 1 509 ? -8.966 -12.193 27.303 1.00 95.38 509 TYR A CA 1
ATOM 4106 C C . TYR A 1 509 ? -8.495 -13.599 27.710 1.00 95.38 509 TYR A C 1
ATOM 4108 O O . TYR A 1 509 ? -7.315 -13.778 28.014 1.00 95.38 509 TYR A O 1
ATOM 4116 N N . SER A 1 510 ? -9.372 -14.605 27.639 1.00 93.69 510 SER A N 1
ATOM 4117 C CA . SER A 1 510 ? -9.035 -15.991 27.981 1.00 93.69 510 SER A CA 1
ATOM 4118 C C . SER A 1 510 ? -7.974 -16.593 27.054 1.00 93.69 510 SER A C 1
ATOM 4120 O O . SER A 1 510 ? -7.029 -17.219 27.533 1.00 93.69 510 SER A O 1
ATOM 4122 N N . VAL A 1 511 ? -8.093 -16.393 25.738 1.00 94.25 511 VAL A N 1
ATOM 4123 C CA . VAL A 1 511 ? -7.173 -16.973 24.741 1.00 94.25 511 VAL A CA 1
ATOM 4124 C C . VAL A 1 511 ? -5.822 -16.248 24.719 1.00 94.25 511 VAL A C 1
ATOM 4126 O O . VAL A 1 511 ? -4.787 -16.888 24.537 1.00 94.25 511 VAL A O 1
ATOM 4129 N N . SER A 1 512 ? -5.800 -14.935 24.969 1.00 94.75 512 SER A N 1
ATOM 4130 C CA . SER A 1 512 ? -4.568 -14.131 24.984 1.00 94.75 512 SER A CA 1
ATOM 4131 C C . SER A 1 512 ? -3.620 -14.455 26.143 1.00 94.75 512 SER A C 1
ATOM 4133 O O . SER A 1 512 ? -2.460 -14.051 26.095 1.00 94.75 512 SER A O 1
ATOM 4135 N N . LYS A 1 513 ? -4.099 -15.136 27.199 1.00 92.75 513 LYS A N 1
ATOM 4136 C CA . LYS A 1 513 ? -3.356 -15.377 28.451 1.00 92.75 513 LYS A CA 1
ATOM 4137 C C . LYS A 1 513 ? -2.791 -14.083 29.057 1.00 92.75 513 LYS A C 1
ATOM 4139 O O . LYS A 1 513 ? -1.646 -14.042 29.497 1.00 92.75 513 LYS A O 1
ATOM 4144 N N . ASN A 1 514 ? -3.612 -13.029 29.071 1.00 92.56 514 ASN A N 1
ATOM 4145 C CA . ASN A 1 514 ? -3.236 -11.680 29.504 1.00 92.56 514 ASN A CA 1
ATOM 4146 C C . ASN A 1 514 ? -2.119 -11.023 28.663 1.00 92.56 514 ASN A C 1
ATOM 4148 O O . ASN A 1 514 ? -1.320 -10.235 29.171 1.00 92.56 514 ASN A O 1
ATOM 4152 N N . GLY A 1 515 ? -2.057 -11.342 27.370 1.00 93.31 515 GLY A N 1
ATOM 4153 C CA . GLY A 1 515 ? -1.152 -10.689 26.429 1.00 93.31 515 GLY A CA 1
ATOM 4154 C C . GLY A 1 515 ? -1.484 -9.207 26.176 1.00 93.31 515 GLY A C 1
ATOM 4155 O O . GLY A 1 515 ? -2.440 -8.659 26.743 1.00 93.31 515 GLY A O 1
ATOM 4156 N N . PRO A 1 516 ? -0.706 -8.538 25.305 1.00 95.50 516 PRO A N 1
ATOM 4157 C CA . PRO A 1 516 ? -0.978 -7.163 24.898 1.00 95.50 516 PRO A CA 1
ATOM 4158 C C . PRO A 1 516 ? -2.331 -7.059 24.180 1.00 95.50 516 PRO A C 1
ATOM 4160 O O . PRO A 1 516 ? -2.641 -7.884 23.325 1.00 95.50 516 PRO A O 1
ATOM 4163 N N . CYS A 1 517 ? -3.137 -6.054 24.528 1.00 97.06 517 CYS A N 1
ATOM 4164 C CA . CYS A 1 517 ? -4.478 -5.850 23.972 1.00 97.06 517 CYS A CA 1
ATOM 4165 C C . CYS A 1 517 ? -4.523 -4.606 23.088 1.00 97.06 517 CYS A C 1
ATOM 4167 O O . CYS A 1 517 ? -4.722 -4.696 21.878 1.00 97.06 517 CYS A O 1
ATOM 4169 N N . ILE A 1 518 ? -4.297 -3.442 23.698 1.00 96.12 518 ILE A N 1
ATOM 4170 C CA . ILE A 1 518 ? -4.404 -2.137 23.049 1.00 96.12 518 ILE A CA 1
ATOM 4171 C C . ILE A 1 518 ? -3.118 -1.354 23.291 1.00 96.12 518 ILE A C 1
ATOM 4173 O O . ILE A 1 518 ? -2.633 -1.313 24.419 1.00 96.12 518 ILE A O 1
ATOM 4177 N N . ALA A 1 519 ? -2.593 -0.705 22.257 1.00 91.62 519 ALA A N 1
ATOM 4178 C CA . ALA A 1 519 ? -1.536 0.289 22.388 1.00 91.62 519 ALA A CA 1
ATOM 4179 C C . ALA A 1 519 ? -1.907 1.615 21.729 1.00 91.62 519 ALA A C 1
ATOM 4181 O O . ALA A 1 519 ? -2.721 1.675 20.801 1.00 91.62 519 ALA A O 1
ATOM 4182 N N . TYR A 1 520 ? -1.241 2.668 22.189 1.00 81.38 520 TYR A N 1
ATOM 4183 C CA . TYR A 1 520 ? -1.259 3.985 21.571 1.00 81.38 520 TYR A CA 1
ATOM 4184 C C . TYR A 1 520 ? 0.169 4.481 21.331 1.00 81.38 520 TYR A C 1
ATOM 4186 O O . TYR A 1 520 ? 1.107 4.070 22.020 1.00 81.38 520 TYR A O 1
ATOM 4194 N N . ILE A 1 521 ? 0.322 5.351 20.334 1.00 75.25 521 ILE A N 1
ATOM 4195 C CA . ILE A 1 521 ? 1.568 6.061 20.034 1.00 75.25 521 ILE A CA 1
ATOM 4196 C C . ILE A 1 521 ? 1.340 7.531 20.368 1.00 75.25 521 ILE A C 1
ATOM 4198 O O . ILE A 1 521 ? 0.316 8.092 19.981 1.00 75.25 521 ILE A O 1
ATOM 4202 N N . ASP A 1 522 ? 2.288 8.147 21.074 1.00 68.19 522 ASP A N 1
ATOM 4203 C CA . ASP A 1 522 ? 2.288 9.593 21.291 1.00 68.19 522 ASP A CA 1
ATOM 4204 C C . ASP A 1 522 ? 2.467 10.313 19.935 1.00 68.19 522 ASP A C 1
ATOM 4206 O O . ASP A 1 522 ? 3.532 10.190 19.312 1.00 68.19 522 ASP A O 1
ATOM 4210 N N . PRO A 1 523 ? 1.450 11.056 19.455 1.00 60.31 523 PRO A N 1
ATOM 4211 C CA . PRO A 1 523 ? 1.495 11.702 18.149 1.00 60.31 523 PRO A CA 1
ATOM 4212 C C . PRO A 1 523 ? 2.545 12.821 18.057 1.00 60.31 523 PRO A C 1
ATOM 4214 O O . PRO A 1 523 ? 2.907 13.193 16.938 1.00 60.31 523 PRO A O 1
ATOM 4217 N N . VAL A 1 524 ? 3.042 13.344 19.188 1.00 59.59 524 VAL A N 1
ATOM 4218 C CA . VAL A 1 524 ? 4.048 14.420 19.232 1.00 59.59 524 VAL A CA 1
ATOM 4219 C C . VAL A 1 524 ? 5.458 13.874 19.013 1.00 59.59 524 VAL A C 1
ATOM 4221 O O . VAL A 1 524 ? 6.239 14.465 18.272 1.00 59.59 524 VAL A O 1
ATOM 4224 N N . ASN A 1 525 ? 5.775 12.725 19.612 1.00 57.66 525 ASN A N 1
ATOM 4225 C CA . ASN A 1 525 ? 7.141 12.198 19.645 1.00 57.66 525 ASN A CA 1
ATOM 4226 C C . ASN A 1 525 ? 7.380 11.003 18.706 1.00 57.66 525 ASN A C 1
ATOM 4228 O O . ASN A 1 525 ? 8.540 10.651 18.494 1.00 57.66 525 ASN A O 1
ATOM 4232 N N . MET A 1 526 ? 6.318 10.376 18.162 1.00 58.44 526 MET A N 1
ATOM 4233 C CA . MET A 1 526 ? 6.364 9.165 17.315 1.00 58.44 526 MET A CA 1
ATOM 4234 C C . MET A 1 526 ? 7.489 8.197 17.718 1.00 58.44 526 MET A C 1
ATOM 4236 O O . MET A 1 526 ? 8.334 7.793 16.911 1.00 58.44 526 MET A O 1
ATOM 4240 N N . THR A 1 527 ? 7.539 7.872 19.010 1.00 58.69 527 THR A N 1
ATOM 4241 C CA . THR A 1 527 ? 8.576 7.007 19.567 1.00 58.69 527 THR A CA 1
ATOM 4242 C C . THR A 1 527 ? 8.436 5.589 19.009 1.00 58.69 527 THR A C 1
ATOM 4244 O O . THR A 1 527 ? 7.360 5.145 18.609 1.00 58.69 527 THR A O 1
ATOM 4247 N N . LYS A 1 528 ? 9.543 4.837 18.982 1.00 60.41 528 LYS A N 1
ATOM 4248 C CA . LYS A 1 528 ? 9.539 3.424 18.558 1.00 60.41 528 LYS A CA 1
ATOM 4249 C C . LYS A 1 528 ? 8.926 2.471 19.598 1.00 60.41 528 LYS A C 1
ATOM 4251 O O . LYS A 1 528 ? 8.897 1.269 19.350 1.00 60.41 528 LYS A O 1
ATOM 4256 N N . GLU A 1 529 ? 8.474 2.975 20.746 1.00 66.44 529 GLU A N 1
ATOM 4257 C CA . GLU A 1 529 ? 7.994 2.166 21.868 1.00 66.44 529 GLU A CA 1
ATOM 4258 C C . GLU A 1 529 ? 6.491 2.348 22.092 1.00 66.44 529 GLU A C 1
ATOM 4260 O O . GLU A 1 529 ? 5.989 3.465 22.203 1.00 66.44 529 GLU A O 1
ATOM 4265 N N . PHE A 1 530 ? 5.777 1.224 22.170 1.00 74.12 530 PHE A N 1
ATOM 4266 C CA . PHE A 1 530 ? 4.346 1.180 22.456 1.00 74.12 530 PHE A CA 1
ATOM 4267 C C . PHE A 1 530 ? 4.083 1.210 23.955 1.00 74.12 530 PHE A C 1
ATOM 4269 O O . PHE A 1 530 ? 4.680 0.435 24.705 1.00 74.12 530 PHE A O 1
ATOM 4276 N N . GLN A 1 531 ? 3.086 1.986 24.372 1.00 82.25 531 GLN A N 1
ATOM 4277 C CA . GLN A 1 531 ? 2.477 1.793 25.683 1.00 82.25 531 GLN A CA 1
ATOM 4278 C C . GLN A 1 531 ? 1.336 0.785 25.570 1.00 82.25 531 GLN A C 1
ATOM 4280 O O . GLN A 1 531 ? 0.234 1.116 25.131 1.00 82.25 531 GLN A O 1
ATOM 4285 N N . TRP A 1 532 ? 1.625 -0.466 25.926 1.00 92.19 532 TRP A N 1
ATOM 4286 C CA . TRP A 1 532 ? 0.649 -1.549 25.894 1.00 92.19 532 TRP A CA 1
ATOM 4287 C C . TRP A 1 532 ? -0.220 -1.576 27.147 1.00 92.19 532 TRP A C 1
ATOM 4289 O O . TRP A 1 532 ? 0.263 -1.524 28.275 1.00 92.19 532 TRP A O 1
ATOM 4299 N N . ILE A 1 533 ? -1.512 -1.769 26.925 1.00 95.12 533 ILE A N 1
ATOM 4300 C CA . ILE A 1 533 ? -2.503 -2.153 27.922 1.00 95.12 533 ILE A CA 1
ATOM 4301 C C . ILE A 1 533 ? -2.776 -3.639 27.698 1.00 95.12 533 ILE A C 1
ATOM 4303 O O . ILE A 1 533 ? -3.124 -4.047 26.584 1.00 95.12 533 ILE A O 1
ATOM 4307 N N . SER A 1 534 ? -2.591 -4.462 28.731 1.00 96.88 534 SER A N 1
ATOM 4308 C CA . SER A 1 534 ? -2.887 -5.896 28.655 1.00 96.88 534 SER A CA 1
ATOM 4309 C C . SER A 1 534 ? -4.394 -6.150 28.588 1.00 96.88 534 SER A C 1
ATOM 4311 O O . SER A 1 534 ? -5.202 -5.284 28.935 1.00 96.88 534 SER A O 1
ATOM 4313 N N . TYR A 1 535 ? -4.798 -7.358 28.192 1.00 97.56 535 TYR A N 1
ATOM 4314 C CA . TYR A 1 535 ? -6.218 -7.720 28.197 1.00 97.56 535 TYR A CA 1
ATOM 4315 C C . TYR A 1 535 ? -6.845 -7.643 29.601 1.00 97.56 535 TYR A C 1
ATOM 4317 O O . TYR A 1 535 ? -8.003 -7.246 29.705 1.00 97.56 535 TYR A O 1
ATOM 4325 N N . SER A 1 536 ? -6.112 -7.955 30.682 1.00 96.88 536 SER A N 1
ATOM 4326 C CA . SER A 1 536 ? -6.627 -7.793 32.053 1.00 96.88 536 SER A CA 1
ATOM 4327 C C . SER A 1 536 ? -6.900 -6.330 32.390 1.00 96.88 536 SER A C 1
ATOM 4329 O O . SER A 1 536 ? -7.964 -6.018 32.913 1.00 96.88 536 SER A O 1
ATOM 4331 N N . MET A 1 537 ? -5.973 -5.431 32.049 1.00 96.50 537 MET A N 1
ATOM 4332 C CA . MET A 1 537 ? -6.111 -3.996 32.309 1.00 96.50 537 MET A CA 1
ATOM 4333 C C . MET A 1 537 ? -7.219 -3.375 31.451 1.00 96.50 537 MET A C 1
ATOM 4335 O O . MET A 1 537 ? -7.978 -2.533 31.926 1.00 96.50 537 MET A O 1
ATOM 4339 N N . ALA A 1 538 ? -7.337 -3.791 30.187 1.00 97.31 538 ALA A N 1
ATOM 4340 C CA . ALA A 1 538 ? -8.415 -3.350 29.307 1.00 97.31 538 ALA A CA 1
ATOM 4341 C C . ALA A 1 538 ? -9.780 -3.814 29.836 1.00 97.31 538 ALA A C 1
ATOM 4343 O O . ALA A 1 538 ? -10.708 -3.012 29.929 1.00 97.31 538 ALA A O 1
ATOM 4344 N N . LEU A 1 539 ? -9.884 -5.084 30.242 1.00 96.19 539 LEU A N 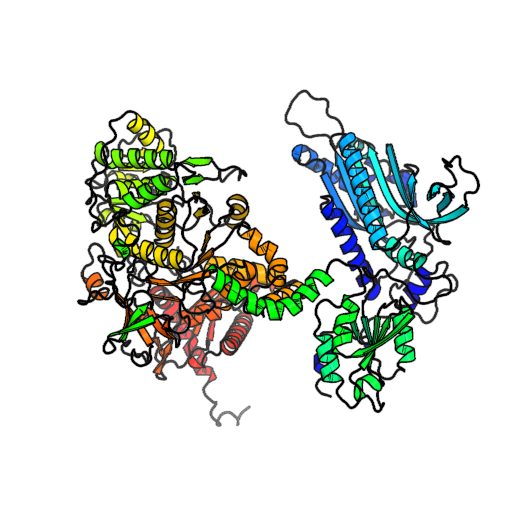1
ATOM 4345 C CA . LEU A 1 539 ? -11.095 -5.648 30.833 1.00 96.19 539 LEU A CA 1
ATOM 4346 C C . LEU A 1 539 ? -11.476 -4.949 32.144 1.00 96.19 539 LEU A C 1
ATOM 4348 O O . LEU A 1 539 ? -12.654 -4.683 32.368 1.00 96.19 539 LEU A O 1
ATOM 4352 N N . GLU A 1 540 ? -10.502 -4.627 32.995 1.00 95.62 540 GLU A N 1
ATOM 4353 C CA . GLU A 1 540 ? -10.727 -3.854 34.218 1.00 95.62 540 GLU A CA 1
ATOM 4354 C C . GLU A 1 540 ? -11.342 -2.489 33.890 1.00 95.62 540 GLU A C 1
ATOM 4356 O O . GLU A 1 540 ? -12.419 -2.172 34.389 1.00 95.62 540 GLU A O 1
ATOM 4361 N N . ARG A 1 541 ? -10.741 -1.721 32.970 1.00 96.69 541 ARG A N 1
ATOM 4362 C CA . ARG A 1 541 ? -11.281 -0.417 32.539 1.00 96.69 541 ARG A CA 1
ATOM 4363 C C . ARG A 1 541 ? -12.701 -0.528 31.985 1.00 96.69 541 ARG A C 1
ATOM 4365 O O . ARG A 1 541 ? -13.562 0.265 32.353 1.00 96.69 541 ARG A O 1
ATOM 4372 N N . ILE A 1 542 ? -12.954 -1.529 31.141 1.00 97.19 542 ILE A N 1
ATOM 4373 C CA . ILE A 1 542 ? -14.278 -1.824 30.574 1.00 97.19 542 ILE A CA 1
ATOM 4374 C C . ILE A 1 542 ? -15.305 -2.085 31.686 1.00 97.19 542 ILE A C 1
ATOM 4376 O O . ILE A 1 542 ? -16.414 -1.553 31.641 1.00 97.19 542 ILE A O 1
ATOM 4380 N N . ARG A 1 543 ? -14.940 -2.870 32.707 1.00 96.38 543 ARG A N 1
ATOM 4381 C CA . ARG A 1 543 ? -15.818 -3.174 33.848 1.00 96.38 543 ARG A CA 1
ATOM 4382 C C . ARG A 1 543 ? -16.085 -1.956 34.723 1.00 96.38 543 ARG A C 1
ATOM 4384 O O . ARG A 1 543 ? -17.227 -1.745 35.114 1.00 96.38 543 ARG A O 1
ATOM 4391 N N . LEU A 1 544 ? -15.064 -1.149 34.999 1.00 97.38 544 LEU A N 1
ATOM 4392 C CA . LEU A 1 544 ? -15.204 0.077 35.787 1.00 97.38 544 LEU A CA 1
ATOM 4393 C C . LEU A 1 544 ? -16.135 1.079 35.091 1.00 97.38 544 LEU A C 1
ATOM 4395 O O . LEU A 1 544 ? -17.080 1.562 35.710 1.00 97.38 544 LEU A O 1
ATOM 4399 N N . ILE A 1 545 ? -15.936 1.317 33.788 1.00 97.50 545 ILE A N 1
ATOM 4400 C CA . ILE A 1 545 ? -16.797 2.202 32.987 1.00 97.50 545 ILE A CA 1
ATOM 4401 C C . ILE A 1 545 ? -18.225 1.649 32.911 1.00 97.50 545 ILE A C 1
ATOM 4403 O O . ILE A 1 545 ? -19.185 2.381 33.130 1.00 97.50 545 ILE A O 1
ATOM 4407 N N . GLY A 1 546 ? -18.391 0.356 32.627 1.00 96.94 546 GLY A N 1
ATOM 4408 C CA . GLY A 1 546 ? -19.718 -0.253 32.518 1.00 96.94 546 GLY A CA 1
ATOM 4409 C C . GLY A 1 546 ? -20.485 -0.245 33.841 1.00 96.94 546 GLY A C 1
ATOM 4410 O O . GLY A 1 546 ? -21.684 0.039 33.861 1.00 96.94 546 GLY A O 1
ATOM 4411 N N . SER A 1 547 ? -19.786 -0.475 34.955 1.00 96.44 547 SER A N 1
ATOM 4412 C CA . SER A 1 547 ? -20.363 -0.360 36.292 1.00 96.44 547 SER A CA 1
ATOM 4413 C C . SER A 1 547 ? -20.778 1.077 36.593 1.00 96.44 547 SER A C 1
ATOM 4415 O O . SER A 1 547 ? -21.911 1.262 37.019 1.00 96.44 547 SER A O 1
ATOM 4417 N N . HIS A 1 548 ? -19.936 2.080 36.306 1.00 96.62 548 HIS A N 1
ATOM 4418 C CA . HIS A 1 548 ? -20.284 3.504 36.449 1.00 96.62 548 HIS A CA 1
ATOM 4419 C C . HIS A 1 548 ? -21.568 3.856 35.699 1.00 96.62 548 HIS A C 1
ATOM 4421 O O . HIS A 1 548 ? -22.496 4.428 36.271 1.00 96.62 548 HIS A O 1
ATOM 4427 N N . LEU A 1 549 ? -21.641 3.465 34.423 1.00 96.94 549 LEU A N 1
ATOM 4428 C CA . LEU A 1 549 ? -22.808 3.713 33.581 1.00 96.94 549 LEU A CA 1
ATOM 4429 C C . LEU A 1 549 ? -24.079 3.100 34.191 1.00 96.94 549 LEU A C 1
ATOM 4431 O O . LEU A 1 549 ? -25.140 3.721 34.168 1.00 96.94 549 LEU A O 1
ATOM 4435 N N . TRP A 1 550 ? -23.982 1.911 34.791 1.00 96.00 550 TRP A N 1
ATOM 4436 C CA . TRP A 1 550 ? -25.127 1.274 35.440 1.00 96.00 550 TRP A CA 1
ATOM 4437 C C . TRP A 1 550 ? -25.485 1.912 36.793 1.00 96.00 550 TRP A C 1
ATOM 4439 O O . TRP A 1 550 ? -26.661 2.132 37.081 1.00 96.00 550 TRP A O 1
ATOM 4449 N N . THR A 1 551 ? -24.507 2.179 37.657 1.00 93.94 551 THR A N 1
ATOM 4450 C CA . THR A 1 551 ? -24.762 2.565 39.053 1.00 93.94 551 THR A CA 1
ATOM 4451 C C . THR A 1 551 ? -24.883 4.071 39.236 1.00 93.94 551 THR A C 1
ATOM 4453 O O . THR A 1 551 ? -25.866 4.530 39.817 1.00 93.94 551 THR A O 1
ATOM 4456 N N . GLU A 1 552 ? -23.920 4.842 38.734 1.00 93.06 552 GLU A N 1
ATOM 4457 C CA . GLU A 1 552 ? -23.865 6.294 38.925 1.00 93.06 552 GLU A CA 1
ATOM 4458 C C . GLU A 1 552 ? -24.703 7.036 37.885 1.00 93.06 552 GLU A C 1
ATOM 4460 O O . GLU A 1 552 ? -25.594 7.800 38.255 1.00 93.06 552 GLU A O 1
ATOM 4465 N N . ALA A 1 553 ? -24.491 6.745 36.596 1.00 94.06 553 ALA A N 1
ATOM 4466 C CA . ALA A 1 553 ? -25.279 7.342 35.513 1.00 94.06 553 ALA A CA 1
ATOM 4467 C C . ALA A 1 553 ? -26.695 6.737 35.413 1.00 94.06 553 ALA A C 1
ATOM 4469 O O . ALA A 1 553 ? -27.534 7.216 34.648 1.00 94.06 553 ALA A O 1
ATOM 4470 N N . LYS A 1 554 ? -26.985 5.689 36.201 1.00 95.12 554 LYS A N 1
ATOM 4471 C CA . LYS A 1 554 ? -28.299 5.030 36.311 1.00 95.12 554 LYS A CA 1
ATOM 4472 C C . LYS A 1 554 ? -28.868 4.620 34.950 1.00 95.12 554 LYS A C 1
ATOM 4474 O O . LYS A 1 554 ? -30.056 4.833 34.683 1.00 95.12 554 LYS A O 1
ATOM 4479 N N . LEU A 1 555 ? -28.026 4.078 34.074 1.00 96.50 555 LEU A N 1
ATOM 4480 C CA . LEU A 1 555 ? -28.476 3.504 32.812 1.00 96.50 555 LEU A CA 1
ATOM 4481 C C . LEU A 1 555 ? -29.161 2.158 33.043 1.00 96.50 555 LEU A C 1
ATOM 4483 O O . LEU A 1 555 ? -28.793 1.380 33.925 1.00 96.50 555 LEU A O 1
ATOM 4487 N N . THR A 1 556 ? -30.168 1.881 32.222 1.00 96.38 556 THR A N 1
ATOM 4488 C CA . THR A 1 556 ? -30.933 0.638 32.231 1.00 96.38 556 THR A CA 1
ATOM 4489 C C . THR A 1 556 ? -30.414 -0.296 31.135 1.00 96.38 556 THR A C 1
ATOM 4491 O O . THR A 1 556 ? -30.527 0.030 29.949 1.00 96.38 556 THR A O 1
ATOM 4494 N N . PRO A 1 557 ? -29.872 -1.472 31.496 1.00 96.44 557 PRO A N 1
ATOM 4495 C CA . PRO A 1 557 ? -29.435 -2.467 30.523 1.00 96.44 557 PRO A CA 1
ATOM 4496 C C . PRO A 1 557 ? -30.545 -2.828 29.510 1.00 96.44 557 PRO A C 1
ATOM 4498 O O . PRO A 1 557 ? -31.721 -2.901 29.863 1.00 96.44 557 PRO A O 1
ATOM 4501 N N . MET A 1 558 ? -30.160 -3.031 28.249 1.00 95.56 558 MET A N 1
ATOM 4502 C CA . MET A 1 558 ? -30.977 -3.314 27.056 1.00 95.56 558 MET A CA 1
ATOM 4503 C C . MET A 1 558 ? -31.959 -2.210 26.641 1.00 95.56 558 MET A C 1
ATOM 4505 O O . MET A 1 558 ? -32.741 -2.413 25.714 1.00 95.56 558 MET A O 1
ATOM 4509 N N . LYS A 1 559 ? -31.941 -1.052 27.311 1.00 94.62 559 LYS A N 1
ATOM 4510 C CA . LYS A 1 559 ? -32.828 0.083 27.003 1.00 94.62 559 LYS A CA 1
ATOM 4511 C C . LYS A 1 559 ? -32.062 1.373 26.745 1.00 94.62 559 LYS A C 1
ATOM 4513 O O . LYS A 1 559 ? -32.403 2.110 25.829 1.00 94.62 559 LYS A O 1
ATOM 4518 N N . SER A 1 560 ? -31.048 1.638 27.561 1.00 97.25 560 SER A N 1
ATOM 4519 C CA . SER A 1 560 ? -30.303 2.890 27.520 1.00 97.25 560 SER A CA 1
ATOM 4520 C C . SER A 1 560 ? -29.353 2.983 26.336 1.00 97.25 560 SER A C 1
ATOM 4522 O O . SER A 1 560 ? -28.693 2.006 25.965 1.00 97.25 560 SER A O 1
ATOM 4524 N N . ILE A 1 561 ? -29.244 4.198 25.801 1.00 97.12 561 ILE A N 1
ATOM 4525 C CA . ILE A 1 561 ? -28.391 4.534 24.663 1.00 97.12 561 ILE A CA 1
ATOM 4526 C C . ILE A 1 561 ? -27.232 5.410 25.134 1.00 97.12 561 ILE A C 1
ATOM 4528 O O . ILE A 1 561 ? -27.425 6.437 25.789 1.00 97.12 561 ILE A O 1
ATOM 4532 N N . VAL A 1 562 ? -26.022 5.010 24.751 1.00 98.38 562 VAL A N 1
ATOM 4533 C CA . VAL A 1 562 ? -24.786 5.769 24.946 1.00 98.38 562 VAL A CA 1
ATOM 4534 C C . VAL A 1 562 ? -24.318 6.253 23.583 1.00 98.38 562 VAL A C 1
ATOM 4536 O O . VAL A 1 562 ? -24.032 5.447 22.696 1.00 98.38 562 VAL A O 1
ATOM 4539 N N . THR A 1 563 ? -24.249 7.571 23.400 1.00 98.12 563 THR A N 1
ATOM 4540 C CA . THR A 1 563 ? -23.764 8.163 22.149 1.00 98.12 563 THR A CA 1
ATOM 4541 C C . THR A 1 563 ? -22.290 8.503 22.249 1.00 98.12 563 THR A C 1
ATOM 4543 O O . THR A 1 563 ? -21.873 9.100 23.234 1.00 98.12 563 THR A O 1
ATOM 4546 N N . ILE A 1 564 ? -21.504 8.169 21.229 1.00 97.62 564 ILE A N 1
ATOM 4547 C CA . ILE A 1 564 ? -20.070 8.465 21.172 1.00 97.62 564 ILE A CA 1
ATOM 4548 C C . ILE A 1 564 ? -19.775 9.337 19.947 1.00 97.62 564 ILE A C 1
ATOM 4550 O O . ILE A 1 564 ? -20.107 8.963 18.820 1.00 97.62 564 ILE A O 1
ATOM 4554 N N . ILE A 1 565 ? -19.117 10.479 20.169 1.00 94.38 565 ILE A N 1
ATOM 4555 C CA . ILE A 1 565 ? -18.615 11.393 19.134 1.00 94.38 565 ILE A CA 1
ATOM 4556 C C . ILE A 1 565 ? -17.124 11.612 19.370 1.00 94.38 565 ILE A C 1
ATOM 4558 O O . ILE A 1 565 ? -16.704 12.482 20.131 1.00 94.38 565 ILE A O 1
ATOM 4562 N N . SER A 1 566 ? -16.291 10.800 18.734 1.00 92.38 566 SER A N 1
ATOM 4563 C CA . SER A 1 566 ? -14.862 10.800 19.027 1.00 92.38 566 SER A CA 1
ATOM 4564 C C . SER A 1 566 ? -14.041 10.371 17.817 1.00 92.38 566 SER A C 1
ATOM 4566 O O . SER A 1 566 ? -14.516 9.652 16.934 1.00 92.38 566 SER A O 1
ATOM 4568 N N . SER A 1 567 ? -12.810 10.871 17.772 1.00 87.31 567 SER A N 1
ATOM 4569 C CA . SER A 1 567 ? -11.776 10.413 16.846 1.00 87.31 567 SER A CA 1
ATOM 4570 C C . SER A 1 567 ? -11.340 8.971 17.175 1.00 87.31 567 SER A C 1
ATOM 4572 O O . SER A 1 567 ? -11.707 8.409 18.206 1.00 87.31 567 SER A O 1
ATOM 4574 N N . ASN A 1 568 ? -10.590 8.325 16.276 1.00 88.19 568 ASN A N 1
ATOM 4575 C CA . ASN A 1 568 ? -10.101 6.959 16.491 1.00 88.19 568 ASN A CA 1
ATOM 4576 C C . ASN A 1 568 ? -9.080 6.938 17.650 1.00 88.19 568 ASN A C 1
ATOM 4578 O O . ASN A 1 568 ? -7.998 7.512 17.524 1.00 88.19 568 ASN A O 1
ATOM 4582 N N . ARG A 1 569 ? -9.435 6.311 18.784 1.00 90.88 569 ARG A N 1
ATOM 4583 C CA . ARG A 1 569 ? -8.588 6.244 19.990 1.00 90.88 569 ARG A CA 1
ATOM 4584 C C . ARG A 1 569 ? -8.965 5.096 20.947 1.00 90.88 569 ARG A C 1
ATOM 4586 O O . ARG A 1 569 ? -10.108 4.635 20.911 1.00 90.88 569 ARG A O 1
ATOM 4593 N N . PRO A 1 570 ? -8.053 4.665 21.843 1.00 93.06 570 PRO A N 1
ATOM 4594 C CA . PRO A 1 570 ? -8.293 3.572 22.792 1.00 93.06 570 PRO A CA 1
ATOM 4595 C C . PRO A 1 570 ? -9.540 3.728 23.671 1.00 93.06 570 PRO A C 1
ATOM 4597 O O . PRO A 1 570 ? -10.268 2.765 23.901 1.00 93.06 570 PRO A O 1
ATOM 4600 N N . GLU A 1 571 ? -9.801 4.936 24.170 1.00 94.38 571 GLU A N 1
ATOM 4601 C CA . GLU A 1 571 ? -10.884 5.223 25.113 1.00 94.38 571 GLU A CA 1
ATOM 4602 C C . GLU A 1 571 ? -12.260 4.978 24.505 1.00 94.38 571 GLU A C 1
ATOM 4604 O O . GLU A 1 571 ? -13.147 4.473 25.193 1.00 94.38 571 GLU A O 1
ATOM 4609 N N . TYR A 1 572 ? -12.407 5.231 23.202 1.00 95.38 572 TYR A N 1
ATOM 4610 C CA . TYR A 1 572 ? -13.599 4.849 22.455 1.00 95.38 572 TYR A CA 1
ATOM 4611 C C . TYR A 1 572 ? -13.850 3.347 22.610 1.00 95.38 572 TYR A C 1
ATOM 4613 O O . TYR A 1 572 ? -14.948 2.938 22.984 1.00 95.38 572 TYR A O 1
ATOM 4621 N N . SER A 1 573 ? -12.824 2.524 22.374 1.00 95.81 573 SER A N 1
ATOM 4622 C CA . SER A 1 573 ? -12.937 1.067 22.463 1.00 95.81 573 SER A CA 1
ATOM 4623 C C . SER A 1 573 ? -13.313 0.605 23.872 1.00 95.81 573 SER A C 1
ATOM 4625 O O . SER A 1 573 ? -14.105 -0.328 24.001 1.00 95.81 573 SER A O 1
ATOM 4627 N N . PHE A 1 574 ? -12.797 1.245 24.928 1.00 97.12 574 PHE A N 1
ATOM 4628 C CA . PHE A 1 574 ? -13.172 0.899 26.305 1.00 97.12 574 PHE A CA 1
ATOM 4629 C C . PHE A 1 574 ? -14.647 1.191 26.592 1.00 97.12 574 PHE A C 1
ATOM 4631 O O . PHE A 1 574 ? -15.335 0.340 27.151 1.00 97.12 574 PHE A O 1
ATOM 4638 N N . VAL A 1 575 ? -15.145 2.359 26.180 1.00 97.75 575 VAL A N 1
ATOM 4639 C CA . VAL A 1 575 ? -16.552 2.745 26.371 1.00 97.75 575 VAL A CA 1
ATOM 4640 C C . VAL A 1 575 ? -17.482 1.858 25.547 1.00 97.75 575 VAL A C 1
ATOM 4642 O O . VAL A 1 575 ? -18.483 1.362 26.060 1.00 97.75 575 VAL A O 1
ATOM 4645 N N . GLU A 1 576 ? -17.144 1.609 24.284 1.00 97.62 576 GLU A N 1
ATOM 4646 C CA . GLU A 1 576 ? -17.936 0.763 23.393 1.00 97.62 576 GLU A CA 1
ATOM 4647 C C . GLU A 1 576 ? -18.071 -0.665 23.948 1.00 97.62 576 GLU A C 1
ATOM 4649 O O . GLU A 1 576 ? -19.177 -1.200 24.047 1.00 97.62 576 GLU A O 1
ATOM 4654 N N . HIS A 1 577 ? -16.966 -1.272 24.387 1.00 97.69 577 HIS A N 1
ATOM 4655 C CA . HIS A 1 577 ? -17.003 -2.620 24.957 1.00 97.69 577 HIS A CA 1
ATOM 4656 C C . HIS A 1 577 ? -17.639 -2.654 26.350 1.00 97.69 577 HIS A C 1
ATOM 4658 O O . HIS A 1 577 ? -18.243 -3.667 26.706 1.00 97.69 577 HIS A O 1
ATOM 4664 N N . ALA A 1 578 ? -17.576 -1.562 27.121 1.00 98.00 578 ALA A N 1
ATOM 4665 C CA . ALA A 1 578 ? -18.338 -1.424 28.361 1.00 98.00 578 ALA A CA 1
ATOM 4666 C C . ALA A 1 578 ? -19.842 -1.473 28.083 1.00 98.00 578 ALA A C 1
ATOM 4668 O O . ALA A 1 578 ? -20.564 -2.219 28.745 1.00 98.00 578 ALA A O 1
ATOM 4669 N N . CYS A 1 579 ? -20.293 -0.771 27.041 1.00 98.25 579 CYS A N 1
ATOM 4670 C CA . CYS A 1 579 ? -21.679 -0.823 26.595 1.00 98.25 579 CYS A CA 1
ATOM 4671 C C . CYS A 1 579 ? -22.076 -2.240 26.180 1.00 98.25 579 CYS A C 1
ATOM 4673 O O . CYS A 1 579 ? -23.060 -2.760 26.690 1.00 98.25 579 CYS A O 1
ATOM 4675 N N . TYR A 1 580 ? -21.276 -2.929 25.364 1.00 97.81 580 TYR A N 1
ATOM 4676 C CA . TYR A 1 580 ? -21.577 -4.314 24.984 1.00 97.81 580 TYR A CA 1
ATOM 4677 C C . TYR A 1 580 ? -21.611 -5.288 26.163 1.00 97.81 580 TYR A C 1
ATOM 4679 O O . TYR A 1 580 ? -22.417 -6.216 26.173 1.00 97.81 580 TYR A O 1
ATOM 4687 N N . MET A 1 581 ? -20.730 -5.105 27.146 1.00 96.38 581 MET A N 1
ATOM 4688 C CA . MET A 1 581 ? -20.626 -5.993 28.302 1.00 96.38 581 MET A CA 1
ATOM 4689 C C . MET A 1 581 ? -21.773 -5.797 29.295 1.00 96.38 581 MET A C 1
ATOM 4691 O O . MET A 1 581 ? -22.196 -6.767 29.923 1.00 96.38 581 MET A O 1
ATOM 4695 N N . TYR A 1 582 ? -22.275 -4.566 29.413 1.00 97.44 582 TYR A N 1
ATOM 4696 C CA . TYR A 1 582 ? -23.384 -4.199 30.294 1.00 97.44 582 TYR A CA 1
ATOM 4697 C C . TYR A 1 582 ? -24.732 -4.086 29.562 1.00 97.44 582 TYR A C 1
ATOM 4699 O O . TYR A 1 582 ? -25.761 -3.856 30.192 1.00 97.44 582 TYR A O 1
ATOM 4707 N N . GLY A 1 583 ? -24.736 -4.324 28.248 1.00 97.19 583 GLY A N 1
ATOM 4708 C CA . GLY A 1 583 ? -25.905 -4.345 27.373 1.00 97.19 583 GLY A CA 1
ATOM 4709 C C . GLY A 1 583 ? -26.532 -2.976 27.118 1.00 97.19 583 GLY A C 1
ATOM 4710 O O . GLY A 1 583 ? -27.748 -2.881 27.022 1.00 97.19 583 GLY A O 1
ATOM 4711 N N . PHE A 1 584 ? -25.736 -1.916 27.030 1.00 98.12 584 PHE A N 1
ATOM 4712 C CA . PHE A 1 584 ? -26.188 -0.606 26.558 1.00 98.12 584 PHE A CA 1
ATOM 4713 C C . PHE A 1 584 ? -26.037 -0.506 25.036 1.00 98.12 584 PHE A C 1
ATOM 4715 O O . PHE A 1 584 ? -25.080 -1.034 24.463 1.00 98.12 584 PHE A O 1
ATOM 4722 N N . THR A 1 585 ? -26.959 0.196 24.378 1.00 98.12 585 THR A N 1
ATOM 4723 C CA . THR A 1 585 ? -26.903 0.420 22.929 1.00 98.12 585 THR A CA 1
ATOM 4724 C C . THR A 1 585 ? -25.922 1.541 22.606 1.00 98.12 585 THR A C 1
ATOM 4726 O O . THR A 1 585 ? -26.042 2.651 23.121 1.00 98.12 585 THR A O 1
ATOM 4729 N N . VAL A 1 586 ? -24.964 1.277 21.716 1.00 98.19 586 VAL A N 1
ATOM 4730 C CA . VAL A 1 586 ? -23.986 2.280 21.273 1.00 98.19 586 VAL A CA 1
ATOM 4731 C C . VAL A 1 586 ? -24.493 3.008 20.033 1.00 98.19 586 VAL A C 1
ATOM 4733 O O . VAL A 1 586 ? -24.610 2.404 18.964 1.00 98.19 586 VAL A O 1
ATOM 4736 N N . LEU A 1 587 ? -24.711 4.316 20.139 1.00 96.94 587 LEU A N 1
ATOM 4737 C CA . LEU A 1 587 ? -24.928 5.199 18.996 1.00 96.94 587 LEU A CA 1
ATOM 4738 C C . LEU A 1 587 ? -23.609 5.879 18.622 1.00 96.94 587 LEU A C 1
ATOM 4740 O O . LEU A 1 587 ? -23.062 6.666 19.386 1.00 96.94 587 LEU A O 1
ATOM 4744 N N . ALA A 1 588 ? -23.078 5.575 17.445 1.00 90.75 588 ALA A N 1
ATOM 4745 C CA . ALA A 1 588 ? -21.803 6.127 17.006 1.00 90.75 588 ALA A CA 1
ATOM 4746 C C . ALA A 1 588 ? -22.009 7.231 15.965 1.00 90.75 588 ALA A C 1
ATOM 4748 O O . ALA A 1 588 ? -22.582 6.970 14.905 1.00 90.75 588 ALA A O 1
ATOM 4749 N N . LEU A 1 589 ? -21.530 8.447 16.243 1.00 89.69 589 LEU A N 1
ATOM 4750 C CA . LEU A 1 589 ? -21.656 9.588 15.333 1.00 89.69 589 LEU A CA 1
ATOM 4751 C C . LEU A 1 589 ? -20.301 9.998 14.758 1.00 89.69 589 LEU A C 1
ATOM 4753 O O . LEU A 1 589 ? -19.266 9.940 15.423 1.00 89.69 589 LEU A O 1
ATOM 4757 N N . TYR A 1 590 ? -20.321 10.456 13.508 1.00 83.44 590 TYR A N 1
ATOM 4758 C CA . TYR A 1 590 ? -19.148 11.047 12.879 1.00 83.44 590 TYR A CA 1
ATOM 4759 C C . TYR A 1 590 ? -18.843 12.413 13.487 1.00 83.44 590 TYR A C 1
ATOM 4761 O O . TYR A 1 590 ? -19.737 13.211 13.755 1.00 83.44 590 TYR A O 1
ATOM 4769 N N . THR A 1 591 ? -17.554 12.711 13.620 1.00 81.56 591 THR A N 1
ATOM 4770 C CA . THR A 1 591 ? -17.053 13.997 14.122 1.00 81.56 591 THR A CA 1
ATOM 4771 C C . THR A 1 591 ? -17.293 15.152 13.148 1.00 81.56 591 THR A C 1
ATOM 4773 O O . THR A 1 591 ? -17.118 16.303 13.521 1.00 81.56 591 THR A O 1
ATOM 4776 N N . THR A 1 592 ? -17.670 14.850 11.901 1.00 74.88 592 THR A N 1
ATOM 4777 C CA . THR A 1 592 ? -17.937 15.827 10.836 1.00 74.88 592 THR A CA 1
ATOM 4778 C C . THR A 1 592 ? -19.396 16.273 10.769 1.00 74.88 592 THR A C 1
ATOM 4780 O O . THR A 1 592 ? -19.742 17.082 9.910 1.00 74.88 592 THR A O 1
ATOM 4783 N N . TYR A 1 593 ? -20.277 15.744 11.624 1.00 76.31 593 TYR A N 1
ATOM 4784 C CA . TYR A 1 593 ? -21.654 16.227 11.682 1.00 76.31 593 TYR A CA 1
ATOM 4785 C C . TYR A 1 593 ? -21.732 17.606 12.334 1.00 76.31 593 TYR A C 1
ATOM 4787 O O . TYR A 1 593 ? -21.020 17.903 13.290 1.00 76.31 593 TYR A O 1
ATOM 4795 N N . ASN A 1 594 ? -22.620 18.446 11.802 1.00 75.50 594 ASN A N 1
ATOM 4796 C CA . ASN A 1 594 ? -22.894 19.759 12.371 1.00 75.50 594 ASN A CA 1
ATOM 4797 C C . ASN A 1 594 ? -23.729 19.644 13.661 1.00 75.50 594 ASN A C 1
ATOM 4799 O O . ASN A 1 594 ? -24.363 18.619 13.930 1.00 75.50 594 ASN A O 1
ATOM 4803 N N . SER A 1 595 ? -23.733 20.718 14.450 1.00 82.94 595 SER A N 1
ATOM 4804 C CA . SER A 1 595 ? -24.415 20.776 15.747 1.00 82.94 595 SER A CA 1
ATOM 4805 C C . SER A 1 595 ? -25.915 20.492 15.646 1.00 82.94 595 SER A C 1
ATOM 4807 O O . SER A 1 595 ? -26.433 19.712 16.440 1.00 82.94 595 SER A O 1
ATOM 4809 N N . SER A 1 596 ? -26.606 21.043 14.644 1.00 79.44 596 SER A N 1
ATOM 4810 C CA . SER A 1 596 ? -28.052 20.845 14.466 1.00 79.44 596 SER A CA 1
ATOM 4811 C C . SER A 1 596 ? -28.418 19.386 14.178 1.00 79.44 596 SER A C 1
ATOM 4813 O O . SER A 1 596 ? -29.363 18.859 14.762 1.00 79.44 596 SER A O 1
ATOM 4815 N N . THR A 1 597 ? -27.636 18.700 13.340 1.00 80.25 597 THR A N 1
ATOM 4816 C CA . THR A 1 597 ? -27.824 17.270 13.054 1.00 80.25 597 THR A CA 1
ATOM 4817 C C . THR A 1 597 ? -27.571 16.433 14.303 1.00 80.25 597 THR A C 1
ATOM 4819 O O . THR A 1 597 ? -28.344 15.526 14.597 1.00 80.25 597 THR A O 1
ATOM 4822 N N . ILE A 1 598 ? -26.513 16.743 15.062 1.00 87.75 598 ILE A N 1
ATOM 4823 C CA . ILE A 1 598 ? -26.192 16.040 16.310 1.00 87.75 598 ILE A CA 1
ATOM 4824 C C . ILE A 1 598 ? -27.336 16.195 17.316 1.00 87.75 598 ILE A C 1
ATOM 4826 O O . ILE A 1 598 ? -27.832 15.188 17.813 1.00 87.75 598 ILE A O 1
ATOM 4830 N N . LEU A 1 599 ? -27.789 17.423 17.578 1.00 90.31 599 LEU A N 1
ATOM 4831 C CA . LEU A 1 599 ? -28.885 17.702 18.510 1.00 90.31 599 LEU A CA 1
ATOM 4832 C C . LEU A 1 599 ? -30.170 16.967 18.116 1.00 90.31 599 LEU A C 1
ATOM 4834 O O . LEU A 1 599 ? -30.754 16.280 18.951 1.00 90.31 599 LEU A O 1
ATOM 4838 N N . SER A 1 600 ? -30.547 17.031 16.835 1.00 88.31 600 SER A N 1
ATOM 4839 C CA . SER A 1 600 ? -31.720 16.330 16.304 1.00 88.31 600 SER A CA 1
ATOM 4840 C C . SER A 1 600 ? -31.636 14.814 16.511 1.00 88.31 600 SER A C 1
ATOM 4842 O O . SER A 1 600 ? -32.609 14.185 16.931 1.00 88.31 600 SER A O 1
ATOM 4844 N N . ILE A 1 601 ? -30.464 14.213 16.275 1.00 90.06 601 ILE A N 1
ATOM 4845 C CA . ILE A 1 601 ? -30.260 12.779 16.498 1.00 90.06 601 ILE A CA 1
ATOM 4846 C C . ILE A 1 601 ? -30.366 12.441 17.987 1.00 90.06 601 ILE A C 1
ATOM 4848 O O . ILE A 1 601 ? -31.090 11.511 18.328 1.00 90.06 601 ILE A O 1
ATOM 4852 N N . LEU A 1 602 ? -29.676 13.185 18.858 1.00 94.19 602 LEU A N 1
ATOM 4853 C CA . LEU A 1 602 ? -29.671 12.944 20.305 1.00 94.19 602 LEU A CA 1
ATOM 4854 C C . LEU A 1 602 ? -31.074 13.043 20.909 1.00 94.19 602 LEU A C 1
ATOM 4856 O O . LEU A 1 602 ? -31.423 12.248 21.781 1.00 94.19 602 LEU A O 1
ATOM 4860 N N . GLU A 1 603 ? -31.873 13.998 20.435 1.00 93.38 603 GLU A N 1
ATOM 4861 C CA . GLU A 1 603 ? -33.271 14.150 20.823 1.00 93.38 603 GLU A CA 1
ATOM 4862 C C . GLU A 1 603 ? -34.115 12.981 20.305 1.00 93.38 603 GLU A C 1
ATOM 4864 O O . GLU A 1 603 ? -34.818 12.335 21.083 1.00 93.38 603 GLU A O 1
ATOM 4869 N N . LYS A 1 604 ? -33.995 12.626 19.020 1.00 91.88 604 LYS A N 1
ATOM 4870 C CA . LYS A 1 604 ? -34.717 11.485 18.436 1.00 91.88 604 LYS A CA 1
ATOM 4871 C C . LYS A 1 604 ? -34.417 10.173 19.166 1.00 91.88 604 LYS A C 1
ATOM 4873 O O . LYS A 1 604 ? -35.312 9.348 19.338 1.00 91.88 604 LYS A O 1
ATOM 4878 N N . THR A 1 605 ? -33.170 9.961 19.582 1.00 93.38 605 THR A N 1
ATOM 4879 C CA . THR A 1 605 ? -32.742 8.740 20.277 1.00 93.38 605 THR A CA 1
ATOM 4880 C C . THR A 1 605 ? -32.863 8.817 21.791 1.00 93.38 605 THR A C 1
ATOM 4882 O O . THR A 1 605 ? -32.604 7.810 22.440 1.00 93.38 605 THR A O 1
ATOM 4885 N N . GLN A 1 606 ? -33.254 9.965 22.358 1.00 94.50 606 GLN A N 1
ATOM 4886 C CA . GLN A 1 606 ? -33.322 10.187 23.808 1.00 94.50 606 GLN A CA 1
ATOM 4887 C C . GLN A 1 606 ? -32.023 9.757 24.513 1.00 94.50 606 GLN A C 1
ATOM 4889 O O . GLN A 1 606 ? -32.030 8.966 25.455 1.00 94.50 606 GLN A O 1
ATOM 4894 N N . THR A 1 607 ? -30.883 10.233 24.008 1.00 94.38 607 THR A N 1
ATOM 4895 C CA . THR A 1 607 ? -29.560 9.808 24.485 1.00 94.38 607 THR A CA 1
ATOM 4896 C C . THR A 1 607 ? -29.324 10.182 25.945 1.00 94.38 607 THR A C 1
ATOM 4898 O O . THR A 1 607 ? -29.242 11.359 26.283 1.00 94.38 607 THR A O 1
ATOM 4901 N N . GLU A 1 608 ? -29.084 9.186 26.796 1.00 96.94 608 GLU A N 1
ATOM 4902 C CA . GLU A 1 608 ? -28.883 9.419 28.230 1.00 96.94 608 GLU A CA 1
ATOM 4903 C C . GLU A 1 608 ? -27.445 9.790 28.593 1.00 96.94 608 GLU A C 1
ATOM 4905 O O . GLU A 1 608 ? -27.227 10.552 29.534 1.00 96.94 608 GLU A O 1
ATOM 4910 N N . VAL A 1 609 ? -26.459 9.275 27.855 1.00 98.00 609 VAL A N 1
ATOM 4911 C CA . VAL A 1 609 ? -25.043 9.607 28.058 1.00 98.00 609 VAL A CA 1
ATOM 4912 C C . VAL A 1 609 ? -24.391 9.953 26.730 1.00 98.00 609 VAL A C 1
ATOM 4914 O O . VAL A 1 609 ? -24.445 9.171 25.777 1.00 98.00 609 VAL A O 1
ATOM 4917 N N . LEU A 1 610 ? -23.738 11.114 26.686 1.00 97.69 610 LEU A N 1
ATOM 4918 C CA . LEU A 1 610 ? -22.938 11.567 25.553 1.00 97.69 610 LEU A CA 1
ATOM 4919 C C . LEU A 1 610 ? -21.452 11.454 25.892 1.00 97.69 610 LEU A C 1
ATOM 4921 O O . LEU A 1 610 ? -20.999 11.989 26.896 1.00 97.69 610 LEU A O 1
ATOM 4925 N N . VAL A 1 611 ? -20.677 10.797 25.039 1.00 97.75 611 VAL A N 1
ATOM 4926 C CA . VAL A 1 611 ? -19.235 10.615 25.208 1.00 97.75 611 VAL A CA 1
ATOM 4927 C C . VAL A 1 611 ? -18.495 11.343 24.096 1.00 97.75 611 VAL A C 1
ATOM 4929 O O . VAL A 1 611 ? -18.750 11.104 22.915 1.00 97.75 611 VAL A O 1
ATOM 4932 N N . VAL A 1 612 ? -17.555 12.208 24.465 1.00 96.06 612 VAL A N 1
ATOM 4933 C CA . VAL A 1 612 ? -16.754 13.017 23.536 1.00 96.06 612 VAL A CA 1
ATOM 4934 C C . VAL A 1 612 ? -15.270 12.874 23.845 1.00 96.06 612 VAL A C 1
ATOM 4936 O O . VAL A 1 612 ? -14.889 12.634 24.989 1.00 96.06 612 VAL A O 1
ATOM 4939 N N . ASP A 1 613 ? -14.406 13.009 22.839 1.00 91.88 613 ASP A N 1
ATOM 4940 C CA . ASP A 1 613 ? -12.959 13.026 23.090 1.00 91.88 613 ASP A CA 1
ATOM 4941 C C . ASP A 1 613 ? -12.535 14.259 23.899 1.00 91.88 613 ASP A C 1
ATOM 4943 O O . ASP A 1 613 ? -11.856 14.100 24.912 1.00 91.88 613 ASP A O 1
ATOM 4947 N N . ASN A 1 614 ? -12.997 15.451 23.507 1.00 90.25 614 ASN A N 1
ATOM 4948 C CA . ASN A 1 614 ? -12.742 16.717 24.197 1.00 90.25 614 ASN A CA 1
ATOM 4949 C C . ASN A 1 614 ? -13.988 17.615 24.276 1.00 90.25 614 ASN A C 1
ATOM 4951 O O . ASN A 1 614 ? -14.922 17.475 23.488 1.00 90.25 614 ASN A O 1
ATOM 4955 N N . LEU A 1 615 ? -13.988 18.572 25.211 1.00 88.31 615 LEU A N 1
ATOM 4956 C CA . LEU A 1 615 ? -15.101 19.519 25.382 1.00 88.31 615 LEU A CA 1
ATOM 4957 C C . LEU A 1 615 ? -15.294 20.460 24.195 1.00 88.31 615 LEU A C 1
ATOM 4959 O O . LEU A 1 615 ? -16.434 20.759 23.845 1.00 88.31 615 LEU A O 1
ATOM 4963 N N . ASN A 1 616 ? -14.204 20.854 23.529 1.00 89.38 616 ASN A N 1
ATOM 4964 C CA . ASN A 1 616 ? -14.264 21.732 22.359 1.00 89.38 616 ASN A CA 1
ATOM 4965 C C . ASN A 1 616 ? -15.169 21.159 21.252 1.00 89.38 616 ASN A C 1
ATOM 4967 O O . ASN A 1 616 ? -15.729 21.918 20.467 1.00 89.38 616 ASN A O 1
ATOM 4971 N N . ARG A 1 617 ? -15.364 19.831 21.212 1.00 88.31 617 ARG A N 1
ATOM 4972 C CA . ARG A 1 617 ? -16.281 19.136 20.295 1.00 88.31 617 ARG A CA 1
ATOM 4973 C C . ARG A 1 617 ? -17.726 19.629 20.365 1.00 88.31 617 ARG A C 1
ATOM 4975 O O . ARG A 1 617 ? -18.434 19.582 19.361 1.00 88.31 617 ARG A O 1
ATOM 4982 N N . ILE A 1 618 ? -18.168 20.028 21.551 1.00 91.19 618 ILE A N 1
ATOM 4983 C CA . ILE A 1 618 ? -19.561 20.390 21.823 1.00 91.19 618 ILE A CA 1
ATOM 4984 C C . ILE A 1 618 ? -19.709 21.848 22.247 1.00 91.19 618 ILE A C 1
ATOM 4986 O O . ILE A 1 618 ? -20.820 22.270 22.530 1.00 91.19 618 ILE A O 1
ATOM 4990 N N . GLU A 1 619 ? -18.624 22.624 22.284 1.00 89.81 619 GLU A N 1
ATOM 4991 C CA . GLU A 1 619 ? -18.601 23.958 22.895 1.00 89.81 619 GLU A CA 1
ATOM 4992 C C . GLU A 1 619 ? -19.699 24.887 22.354 1.00 89.81 619 GLU A C 1
ATOM 4994 O O . GLU A 1 619 ? -20.376 25.557 23.127 1.00 89.81 619 GLU A O 1
ATOM 4999 N N . SER A 1 620 ? -19.961 24.856 21.043 1.00 89.00 620 SER A N 1
ATOM 5000 C CA . SER A 1 620 ? -20.959 25.724 20.402 1.00 89.00 620 SER A CA 1
ATOM 5001 C C . SER A 1 620 ? -22.419 25.412 20.756 1.00 89.00 620 SER A C 1
ATOM 5003 O O . SER A 1 620 ? -23.284 26.241 20.492 1.00 89.00 620 SER A O 1
ATOM 5005 N N . TYR A 1 621 ? -22.712 24.249 21.342 1.00 91.00 621 TYR A N 1
ATOM 5006 C CA . TYR A 1 621 ? -24.068 23.816 21.723 1.00 91.00 621 TYR A CA 1
ATOM 5007 C C . TYR A 1 621 ? -24.108 23.121 23.095 1.00 91.00 621 TYR A C 1
ATOM 5009 O O . TYR A 1 621 ? -25.088 22.472 23.458 1.00 91.00 621 TYR A O 1
ATOM 5017 N N . LYS A 1 622 ? -23.044 23.269 23.889 1.00 91.94 622 LYS A N 1
ATOM 5018 C CA . LYS A 1 622 ? -22.874 22.633 25.199 1.00 91.94 622 LYS A CA 1
ATOM 5019 C C . LYS A 1 622 ? -23.967 23.049 26.178 1.00 91.94 622 LYS A C 1
ATOM 5021 O O . LYS A 1 622 ? -24.533 22.192 26.847 1.00 91.94 622 LYS A O 1
ATOM 5026 N N . ASN A 1 623 ? -24.278 24.343 26.244 1.00 90.44 623 ASN A N 1
ATOM 5027 C CA . ASN A 1 623 ? -25.308 24.857 27.151 1.00 90.44 623 ASN A CA 1
ATOM 5028 C C . ASN A 1 623 ? -26.688 24.289 26.796 1.00 90.44 623 ASN A C 1
ATOM 5030 O O . ASN A 1 623 ? -27.396 23.817 27.678 1.00 90.44 623 ASN A O 1
ATOM 5034 N N . GLU A 1 624 ? -27.010 24.212 25.500 1.00 92.94 624 GLU A N 1
ATOM 5035 C CA . GLU A 1 624 ? -28.260 23.601 25.040 1.00 92.94 624 GLU A CA 1
ATOM 5036 C C . GLU A 1 624 ? -28.343 22.115 25.429 1.00 92.94 624 GLU A C 1
ATOM 5038 O O . GLU A 1 624 ? -29.401 21.645 25.837 1.00 92.94 624 GLU A O 1
ATOM 5043 N N . LEU A 1 625 ? -27.234 21.367 25.352 1.00 92.00 625 LEU A N 1
ATOM 5044 C CA . LEU A 1 625 ? -27.184 19.967 25.791 1.00 92.00 625 LEU A CA 1
ATOM 5045 C C . LEU A 1 625 ? -27.429 19.811 27.295 1.00 92.00 625 LEU A C 1
ATOM 5047 O O . LEU A 1 625 ? -28.139 18.893 27.704 1.00 92.00 625 LEU A O 1
ATOM 5051 N N . LEU A 1 626 ? -26.842 20.685 28.116 1.00 91.06 626 LEU A N 1
ATOM 5052 C CA . LEU A 1 626 ? -26.958 20.616 29.576 1.00 91.06 626 LEU A CA 1
ATOM 5053 C C . LEU A 1 626 ? -28.402 20.837 30.054 1.00 91.06 626 LEU A C 1
ATOM 5055 O O . LEU A 1 626 ? -28.807 20.240 31.058 1.00 91.06 626 LEU A O 1
ATOM 5059 N N . GLU A 1 627 ? -29.192 21.598 29.296 1.00 91.25 627 GLU A N 1
ATOM 5060 C CA . GLU A 1 627 ? -30.620 21.840 29.537 1.00 91.25 627 GLU A CA 1
ATOM 5061 C C . GLU A 1 627 ? -31.524 20.653 29.153 1.00 91.25 627 GLU A C 1
ATOM 5063 O O . GLU A 1 627 ? -32.670 20.578 29.601 1.00 91.25 627 GLU A O 1
ATOM 5068 N N . LYS A 1 628 ? -31.045 19.687 28.355 1.00 92.25 628 LYS A N 1
ATOM 5069 C CA . LYS A 1 628 ? -31.871 18.543 27.938 1.00 92.25 628 LYS A CA 1
ATOM 5070 C C . LYS A 1 628 ? -32.092 17.574 29.104 1.00 92.25 628 LYS A C 1
ATOM 5072 O O . LYS A 1 628 ? -31.154 16.983 29.639 1.00 92.25 628 LYS A O 1
ATOM 5077 N N . ASN A 1 629 ? -33.360 17.338 29.445 1.00 91.00 629 ASN A N 1
ATOM 5078 C CA . ASN A 1 629 ? -33.758 16.448 30.547 1.00 91.00 629 ASN A CA 1
ATOM 5079 C C . ASN A 1 629 ? -33.404 14.974 30.315 1.00 91.00 629 ASN A C 1
ATOM 5081 O O . ASN A 1 629 ? -33.188 14.239 31.276 1.00 91.00 629 ASN A O 1
ATOM 5085 N N . TYR A 1 630 ? -33.357 14.535 29.054 1.00 92.25 630 TYR A N 1
ATOM 5086 C CA . TYR A 1 630 ? -32.988 13.161 28.717 1.00 92.25 630 TYR A CA 1
ATOM 5087 C C . TYR A 1 630 ? -31.490 12.891 28.930 1.00 92.25 630 TYR A C 1
ATOM 5089 O O . TYR A 1 630 ? -31.118 11.748 29.173 1.00 92.25 630 TYR A O 1
ATOM 5097 N N . LEU A 1 631 ? -30.635 13.923 28.890 1.00 94.81 631 LEU A N 1
ATOM 5098 C CA . LEU A 1 631 ? -29.186 13.789 29.019 1.00 94.81 631 LEU A CA 1
ATOM 5099 C C . LEU A 1 631 ? -28.767 13.818 30.497 1.00 94.81 631 LEU A C 1
ATOM 5101 O O . LEU A 1 631 ? -28.830 14.855 31.168 1.00 94.81 631 LEU A O 1
ATOM 5105 N N . LYS A 1 632 ? -28.319 12.662 30.996 1.00 95.00 632 LYS A N 1
ATOM 5106 C CA . LYS A 1 632 ? -27.889 12.455 32.384 1.00 95.00 632 LYS A CA 1
ATOM 5107 C C . LYS A 1 632 ? -26.441 12.873 32.606 1.00 95.00 632 LYS A C 1
ATOM 5109 O O . LYS A 1 632 ? -26.164 13.573 33.574 1.00 95.00 632 LYS A O 1
ATOM 5114 N N . GLU A 1 633 ? -25.531 12.455 31.725 1.00 95.25 633 GLU A N 1
ATOM 5115 C CA . GLU A 1 633 ? -24.098 12.750 31.848 1.00 95.25 633 GLU A CA 1
ATOM 5116 C C . GLU A 1 633 ? -23.431 13.011 30.487 1.00 95.25 633 GLU A C 1
ATOM 5118 O O . GLU A 1 633 ? -23.805 12.441 29.458 1.00 95.25 633 GLU A O 1
ATOM 5123 N N . ILE A 1 634 ? -22.387 13.843 30.506 1.00 95.56 634 ILE A N 1
ATOM 5124 C CA . ILE A 1 634 ? -21.426 14.024 29.417 1.00 95.56 634 ILE A CA 1
ATOM 5125 C C . ILE A 1 634 ? -20.070 13.500 29.898 1.00 95.56 634 ILE A C 1
ATOM 5127 O O . ILE A 1 634 ? -19.519 13.998 30.880 1.00 95.56 634 ILE A O 1
ATOM 5131 N N . LEU A 1 635 ? -19.521 12.504 29.203 1.00 95.50 635 LEU A N 1
ATOM 5132 C CA . LEU A 1 635 ? -18.239 11.882 29.525 1.00 95.50 635 LEU A CA 1
ATOM 5133 C C . LEU A 1 635 ? -17.149 12.339 28.556 1.00 95.50 635 LEU A C 1
ATOM 5135 O O . LEU A 1 635 ? -17.258 12.154 27.345 1.00 95.50 635 LEU A O 1
ATOM 5139 N N . ILE A 1 636 ? -16.066 12.888 29.095 1.00 94.94 636 ILE A N 1
ATOM 5140 C CA . ILE A 1 636 ? -14.905 13.339 28.322 1.00 94.94 636 ILE A CA 1
ATOM 5141 C C . ILE A 1 636 ? -13.800 12.283 28.399 1.00 94.94 636 ILE A C 1
ATOM 5143 O O . ILE A 1 636 ? -13.462 11.812 29.488 1.00 94.94 636 ILE A O 1
ATOM 5147 N N . MET A 1 637 ? -13.224 11.906 27.256 1.00 93.69 637 MET A N 1
ATOM 5148 C CA . MET A 1 637 ? -12.113 10.947 27.218 1.00 93.69 637 MET A CA 1
ATOM 5149 C C . MET A 1 637 ? -10.791 11.574 27.686 1.00 93.69 637 MET A C 1
ATOM 5151 O O . MET A 1 637 ? -10.012 10.905 28.364 1.00 93.69 637 MET A O 1
ATOM 5155 N N . ASP A 1 638 ? -10.548 12.845 27.355 1.00 87.75 638 ASP A N 1
ATOM 5156 C CA . ASP A 1 638 ? -9.350 13.578 27.769 1.00 87.75 638 ASP A CA 1
ATOM 5157 C C . ASP A 1 638 ? -9.298 13.863 29.277 1.00 87.75 638 ASP A C 1
ATOM 5159 O O . ASP A 1 638 ? -10.310 13.982 29.974 1.00 87.75 638 ASP A O 1
ATOM 5163 N N . ASN A 1 639 ? -8.075 14.001 29.790 1.00 79.12 639 ASN A N 1
ATOM 5164 C CA . ASN A 1 639 ? -7.835 14.329 31.187 1.00 79.12 639 ASN A CA 1
ATOM 5165 C C . ASN A 1 639 ? -8.003 15.842 31.405 1.00 79.12 639 ASN A C 1
ATOM 5167 O O . ASN A 1 639 ? -7.092 16.616 31.121 1.00 79.12 639 ASN A O 1
ATOM 5171 N N . VAL A 1 640 ? -9.177 16.260 31.884 1.00 73.56 640 VAL A N 1
ATOM 5172 C CA . VAL A 1 640 ? -9.498 17.670 32.166 1.00 73.56 640 VAL A CA 1
ATOM 5173 C C . VAL A 1 640 ? -9.451 17.920 33.675 1.00 73.56 640 VAL A C 1
ATOM 5175 O O . VAL A 1 640 ? -10.075 17.190 34.443 1.00 73.56 640 VAL A O 1
ATOM 5178 N N . THR A 1 641 ? -8.713 18.946 34.103 1.00 56.19 641 THR A N 1
ATOM 5179 C CA . THR A 1 641 ? -8.402 19.231 35.517 1.00 56.19 641 THR A CA 1
ATOM 5180 C C . THR A 1 641 ? -9.484 19.991 36.288 1.00 56.19 641 THR A C 1
ATOM 5182 O O . THR A 1 641 ? -9.415 20.028 37.512 1.00 56.19 641 THR A O 1
ATOM 5185 N N . SER A 1 642 ? -10.498 20.556 35.630 1.00 54.59 642 SER A N 1
ATOM 5186 C CA . SER A 1 642 ? -11.596 21.252 36.316 1.00 54.59 642 SER A CA 1
ATOM 5187 C C . SER A 1 642 ? -12.813 21.418 35.407 1.00 54.59 642 SER A C 1
ATOM 5189 O O . SER A 1 642 ? -12.693 22.014 34.340 1.00 54.59 642 SER A O 1
ATOM 5191 N N . ASN A 1 643 ? -13.978 20.943 35.847 1.00 60.84 643 ASN A N 1
ATOM 5192 C CA . ASN A 1 643 ? -15.280 21.362 35.329 1.00 60.84 643 ASN A CA 1
ATOM 5193 C C . ASN A 1 643 ? -16.182 21.686 36.519 1.00 60.84 643 ASN A C 1
ATOM 5195 O O . ASN A 1 643 ? -16.232 20.915 37.474 1.00 60.84 643 ASN A O 1
ATOM 5199 N N . GLU A 1 644 ? -16.876 22.819 36.457 1.00 62.50 644 GLU A N 1
ATOM 5200 C CA . GLU A 1 644 ? -17.804 23.261 37.508 1.00 62.50 644 GLU A CA 1
ATOM 5201 C C . GLU A 1 644 ? -19.172 22.555 37.420 1.00 62.50 644 GLU A C 1
ATOM 5203 O O . GLU A 1 644 ? -19.921 22.537 38.394 1.00 62.50 644 GLU A O 1
ATOM 5208 N N . ASP A 1 645 ? -19.497 21.930 36.279 1.00 81.81 645 ASP A N 1
ATOM 5209 C CA . ASP A 1 645 ? -20.789 21.273 36.053 1.00 81.81 645 ASP A CA 1
ATOM 5210 C C . ASP A 1 645 ? -20.789 19.793 36.468 1.00 81.81 645 ASP A C 1
ATOM 5212 O O . ASP A 1 645 ? -20.001 18.981 35.980 1.00 81.81 645 ASP A O 1
ATOM 5216 N N . THR A 1 646 ? -21.743 19.428 37.326 1.00 82.75 646 THR A N 1
ATOM 5217 C CA . THR A 1 646 ? -21.929 18.066 37.850 1.00 82.75 646 THR A CA 1
ATOM 5218 C C . THR A 1 646 ? -22.297 17.007 36.802 1.00 82.75 646 THR A C 1
ATOM 5220 O O . THR A 1 646 ? -22.008 15.828 37.020 1.00 82.75 646 THR A O 1
ATOM 5223 N N . LYS A 1 647 ? -22.905 17.388 35.666 1.00 88.69 647 LYS A N 1
ATOM 5224 C CA . LYS A 1 647 ? -23.221 16.468 34.558 1.00 88.69 647 LYS A CA 1
ATOM 5225 C C . LYS A 1 647 ? -21.984 16.100 33.741 1.00 88.69 647 LYS A C 1
ATOM 5227 O O . LYS A 1 647 ? -22.031 15.131 32.985 1.00 88.69 647 LYS A O 1
ATOM 5232 N N . ILE A 1 648 ? -20.890 16.856 33.855 1.00 91.69 648 ILE A N 1
ATOM 5233 C CA . ILE A 1 648 ? -19.692 16.663 33.041 1.00 91.69 648 ILE A CA 1
ATOM 5234 C C . ILE A 1 648 ? -18.625 15.927 33.849 1.00 91.69 648 ILE A C 1
ATOM 5236 O O . ILE A 1 648 ? -18.021 16.473 34.770 1.00 91.69 648 ILE A O 1
ATOM 5240 N N . LYS A 1 649 ? -18.330 14.690 33.450 1.00 91.69 649 LYS A N 1
ATOM 5241 C CA . LYS A 1 649 ? -17.299 13.845 34.065 1.00 91.69 649 LYS A CA 1
ATOM 5242 C C . LYS A 1 649 ? -16.219 13.496 33.042 1.00 91.69 649 LYS A C 1
ATOM 5244 O O . LYS A 1 649 ? -16.434 13.583 31.835 1.00 91.69 649 LYS A O 1
ATOM 5249 N N . ASN A 1 650 ? -15.045 13.078 33.509 1.00 91.38 650 ASN A N 1
ATOM 5250 C CA . ASN A 1 650 ? -13.995 12.551 32.637 1.00 91.38 650 ASN A CA 1
ATOM 5251 C C . ASN A 1 650 ? -13.675 11.087 32.970 1.00 91.38 650 ASN A C 1
ATOM 5253 O O . ASN A 1 650 ? -13.759 10.660 34.125 1.00 91.38 650 ASN A O 1
ATOM 5257 N N . ILE A 1 651 ? -13.318 10.312 31.944 1.00 93.25 651 ILE A N 1
ATOM 5258 C CA . ILE A 1 651 ? -13.064 8.871 32.064 1.00 93.25 651 ILE A CA 1
ATOM 5259 C C . ILE A 1 651 ? -11.930 8.563 33.059 1.00 93.25 651 ILE A C 1
ATOM 5261 O O . ILE A 1 651 ? -12.119 7.668 33.883 1.00 93.25 651 ILE A O 1
ATOM 5265 N N . PRO A 1 652 ? -10.779 9.271 33.068 1.00 91.44 652 PRO A N 1
ATOM 5266 C CA . PRO A 1 652 ? -9.720 9.009 34.045 1.00 91.44 652 PRO A CA 1
ATOM 5267 C C . PRO A 1 652 ? -10.175 9.125 35.506 1.00 91.44 652 PRO A C 1
ATOM 5269 O O . PRO A 1 652 ? -9.760 8.320 36.341 1.00 91.44 652 PRO A O 1
ATOM 5272 N N . THR A 1 653 ? -11.035 10.096 35.821 1.00 89.56 653 THR A N 1
ATOM 5273 C CA . THR A 1 653 ? -11.609 10.266 37.165 1.00 89.56 653 THR A CA 1
ATOM 5274 C C . THR A 1 653 ? -12.568 9.132 37.503 1.00 89.56 653 THR A C 1
ATOM 5276 O O . THR A 1 653 ? -12.457 8.573 38.590 1.00 89.56 653 THR A O 1
ATOM 5279 N N . ILE A 1 654 ? -13.431 8.732 36.560 1.00 91.44 654 ILE A N 1
ATOM 5280 C CA . ILE A 1 654 ? -14.350 7.593 36.734 1.00 91.44 654 ILE A CA 1
ATOM 5281 C C . ILE A 1 654 ? -13.577 6.304 37.018 1.00 91.44 654 ILE A C 1
ATOM 5283 O O . ILE A 1 654 ? -13.925 5.547 37.918 1.00 91.44 654 ILE A O 1
ATOM 5287 N N . LEU A 1 655 ? -12.493 6.049 36.281 1.00 93.19 655 LEU A N 1
ATOM 5288 C CA . LEU A 1 655 ? -11.666 4.865 36.513 1.00 93.19 655 LEU A CA 1
ATOM 5289 C C . LEU A 1 655 ? -11.082 4.857 37.934 1.00 93.19 655 LEU A C 1
ATOM 5291 O O . LEU A 1 655 ? -11.101 3.817 38.585 1.00 93.19 655 LEU A O 1
ATOM 5295 N N . LYS A 1 656 ? -10.614 6.007 38.438 1.00 91.25 656 LYS A N 1
ATOM 5296 C CA . LYS A 1 656 ? -10.078 6.132 39.804 1.00 91.25 656 LYS A CA 1
ATOM 5297 C C . LYS A 1 656 ? -11.156 5.988 40.883 1.00 91.25 656 LYS A C 1
ATOM 5299 O O . LYS A 1 656 ? -10.908 5.311 41.877 1.00 91.25 656 LYS A O 1
ATOM 5304 N N . SER A 1 657 ? -12.328 6.607 40.713 1.00 89.00 657 SER A N 1
ATOM 5305 C CA . SER A 1 657 ? -13.417 6.537 41.702 1.00 89.00 657 SER A CA 1
ATOM 5306 C C . SER A 1 657 ? -14.012 5.132 41.786 1.00 89.00 657 SER A C 1
ATOM 5308 O O . SER A 1 657 ? -14.226 4.599 42.876 1.00 89.00 657 SER A O 1
ATOM 5310 N N . MET A 1 658 ? -14.206 4.485 40.637 1.00 91.19 658 MET A N 1
ATOM 5311 C CA . MET A 1 658 ? -14.786 3.147 40.573 1.00 91.19 658 MET A CA 1
ATOM 5312 C C . MET A 1 658 ? -13.845 2.064 41.101 1.00 91.19 658 MET A C 1
ATOM 5314 O O . MET A 1 658 ? -14.329 1.054 41.599 1.00 91.19 658 MET A O 1
ATOM 5318 N N . GLN A 1 659 ? -12.521 2.263 41.054 1.00 88.62 659 GLN A N 1
ATOM 5319 C CA . GLN A 1 659 ? -11.557 1.348 41.689 1.00 88.62 659 GLN A CA 1
ATOM 5320 C C . GLN A 1 659 ? -11.736 1.253 43.210 1.00 88.62 659 GLN A C 1
ATOM 5322 O O . GLN A 1 659 ? -11.344 0.257 43.812 1.00 88.62 659 GLN A O 1
ATOM 5327 N N . GLN A 1 660 ? -12.316 2.285 43.824 1.00 82.81 660 GLN A N 1
ATOM 5328 C CA . GLN A 1 660 ? -12.583 2.359 45.262 1.00 82.81 660 GLN A CA 1
ATOM 5329 C C . GLN A 1 660 ? -14.045 2.026 45.606 1.00 82.81 660 GLN A C 1
ATOM 5331 O O . GLN A 1 660 ? -14.414 2.034 46.778 1.00 82.81 660 GLN A O 1
ATOM 5336 N N . SER A 1 661 ? -14.872 1.743 44.596 1.00 84.38 661 SER A N 1
ATOM 5337 C CA . SER A 1 661 ? -16.306 1.472 44.727 1.00 84.38 661 SER A CA 1
ATOM 5338 C C . SER A 1 661 ? -16.616 -0.009 44.491 1.00 84.38 661 SER A C 1
ATOM 5340 O O . SER A 1 661 ? -15.799 -0.752 43.947 1.00 84.38 661 SER A O 1
ATOM 5342 N N . ASP A 1 662 ? -17.817 -0.452 44.872 1.00 81.88 662 ASP A N 1
ATOM 5343 C CA . ASP A 1 662 ? -18.264 -1.816 44.576 1.00 81.88 662 ASP A CA 1
ATOM 5344 C C . ASP A 1 662 ? -18.588 -1.962 43.077 1.00 81.88 662 ASP A C 1
ATOM 5346 O O . ASP A 1 662 ? -19.538 -1.369 42.555 1.00 81.88 662 ASP A O 1
ATOM 5350 N N . VAL A 1 663 ? -17.757 -2.721 42.356 1.00 88.75 663 VAL A N 1
ATOM 5351 C CA . VAL A 1 663 ? -17.883 -2.905 40.905 1.00 88.75 663 VAL A CA 1
ATOM 5352 C C . VAL A 1 663 ? -18.983 -3.919 40.616 1.00 88.75 663 VAL A C 1
ATOM 5354 O O . VAL A 1 663 ? -18.803 -5.131 40.766 1.00 88.75 663 VAL A O 1
ATOM 5357 N N . ARG A 1 664 ? -20.113 -3.427 40.109 1.00 88.00 664 ARG A N 1
ATOM 5358 C CA . ARG A 1 664 ? -21.287 -4.245 39.810 1.00 88.00 664 ARG A CA 1
ATOM 5359 C C . ARG A 1 664 ? -20.963 -5.313 38.768 1.00 88.00 664 ARG A C 1
ATOM 5361 O O . ARG A 1 664 ? -20.393 -5.028 37.707 1.00 88.00 664 ARG A O 1
ATOM 5368 N N . SER A 1 665 ? -21.363 -6.551 39.053 1.00 87.62 665 SER A N 1
ATOM 5369 C CA . SER A 1 665 ? -21.262 -7.659 38.103 1.00 87.62 665 SER A CA 1
ATOM 5370 C C . SER A 1 665 ? -22.087 -7.365 36.850 1.00 87.62 665 SER A C 1
ATOM 5372 O O . SER A 1 665 ? -23.154 -6.762 36.931 1.00 87.62 665 SER A O 1
ATOM 5374 N N . ARG A 1 666 ? -21.586 -7.766 35.675 1.00 88.62 666 ARG A N 1
ATOM 5375 C CA . ARG A 1 666 ? -22.294 -7.535 34.408 1.00 88.62 666 ARG A CA 1
ATOM 5376 C C . ARG A 1 666 ? -23.662 -8.246 34.397 1.00 88.62 666 ARG A C 1
ATOM 5378 O O . ARG A 1 666 ? -23.759 -9.355 34.929 1.00 88.62 666 ARG A O 1
ATOM 5385 N N . PRO A 1 667 ? -24.700 -7.667 33.772 1.00 93.44 667 PRO A N 1
ATOM 5386 C CA . PRO A 1 667 ? -25.983 -8.334 33.597 1.00 93.44 667 PRO A CA 1
ATOM 5387 C C . PRO A 1 667 ? -25.882 -9.472 32.572 1.00 93.44 667 PRO A C 1
ATOM 5389 O O . PRO A 1 667 ? -24.945 -9.547 31.773 1.00 93.44 667 PRO A O 1
ATOM 5392 N N . LYS A 1 668 ? -26.894 -10.344 32.554 1.00 94.69 668 LYS A N 1
ATOM 5393 C CA . LYS A 1 668 ? -27.106 -11.266 31.435 1.00 94.69 668 LYS A CA 1
ATOM 5394 C C . LYS A 1 668 ? -27.692 -10.473 30.265 1.00 94.69 668 LYS A C 1
ATOM 5396 O O . LYS A 1 668 ? -28.824 -10.012 30.349 1.00 94.69 668 LYS A O 1
ATOM 5401 N N . VAL A 1 669 ? -26.910 -10.312 29.203 1.00 97.00 669 VAL A N 1
ATOM 5402 C CA . VAL A 1 669 ? -27.318 -9.593 27.990 1.00 97.00 669 VAL A CA 1
ATOM 5403 C C . VAL A 1 669 ? -28.002 -10.567 27.031 1.00 97.00 669 VAL A C 1
ATOM 5405 O O . VAL A 1 669 ? -27.502 -11.670 26.813 1.00 97.00 669 VAL A O 1
ATOM 5408 N N . ASP A 1 670 ? -29.144 -10.168 26.472 1.00 97.00 670 ASP A N 1
ATOM 5409 C CA . ASP A 1 670 ? -29.836 -10.926 25.426 1.00 97.00 670 ASP A CA 1
ATOM 5410 C C . ASP A 1 670 ? -29.112 -10.742 24.073 1.00 97.00 670 ASP A C 1
ATOM 5412 O O . ASP A 1 670 ? -28.968 -9.603 23.625 1.00 97.00 670 ASP A O 1
ATOM 5416 N N . PRO A 1 671 ? -28.662 -11.806 23.386 1.00 96.19 671 PRO A N 1
ATOM 5417 C CA . PRO A 1 671 ? -28.070 -11.713 22.048 1.00 96.19 671 PRO A CA 1
ATOM 5418 C C . PRO A 1 671 ? -28.937 -11.005 20.989 1.00 96.19 671 PRO A C 1
ATOM 5420 O O . PRO A 1 671 ? -28.400 -10.423 20.043 1.00 96.19 671 PRO A O 1
ATOM 5423 N N . GLU A 1 672 ? -30.264 -11.024 21.132 1.00 96.62 672 GLU A N 1
ATOM 5424 C CA . GLU A 1 672 ? -31.180 -10.363 20.192 1.00 96.62 672 GLU A CA 1
ATOM 5425 C C . GLU A 1 672 ? -31.384 -8.872 20.488 1.00 96.62 672 GLU A C 1
ATOM 5427 O O . GLU A 1 672 ? -31.891 -8.139 19.634 1.00 96.62 672 GLU A O 1
ATOM 5432 N N . SER A 1 673 ? -30.938 -8.405 21.660 1.00 97.62 673 SER A N 1
ATOM 5433 C CA . SER A 1 673 ? -30.965 -6.986 22.027 1.00 97.62 673 SER A CA 1
ATOM 5434 C C . SER A 1 673 ? -30.060 -6.143 21.120 1.00 97.62 673 SER A C 1
ATOM 5436 O O . SER A 1 673 ? -29.056 -6.623 20.577 1.00 97.62 673 SER A O 1
ATOM 5438 N N . ILE A 1 674 ? -30.433 -4.873 20.924 1.00 98.12 674 ILE A N 1
ATOM 5439 C CA . ILE A 1 674 ? -29.691 -3.957 20.055 1.00 98.12 674 ILE A CA 1
ATOM 5440 C C . ILE A 1 674 ? -28.362 -3.576 20.710 1.00 98.12 674 ILE A C 1
ATOM 5442 O O . ILE A 1 674 ? -28.321 -2.953 21.771 1.00 98.12 674 ILE A O 1
ATOM 5446 N N . ALA A 1 675 ? -27.270 -3.901 20.025 1.00 97.88 675 ALA A N 1
ATOM 5447 C CA . ALA A 1 675 ? -25.920 -3.554 20.442 1.00 97.88 675 ALA A CA 1
ATOM 5448 C C . ALA A 1 675 ? -25.515 -2.167 19.934 1.00 97.88 675 ALA A C 1
ATOM 5450 O O . ALA A 1 675 ? -24.815 -1.428 20.627 1.00 97.88 675 ALA A O 1
ATOM 5451 N N . ALA A 1 676 ? -25.936 -1.808 18.716 1.00 97.38 676 ALA A N 1
ATOM 5452 C CA . ALA A 1 676 ? -25.525 -0.562 18.092 1.00 97.38 676 ALA A CA 1
ATOM 5453 C C . ALA A 1 676 ? -26.580 0.043 17.166 1.00 97.38 676 ALA A C 1
ATOM 5455 O O . ALA A 1 676 ? -27.253 -0.663 16.415 1.00 97.38 676 ALA A O 1
ATOM 5456 N N . PHE A 1 677 ? -26.619 1.373 17.155 1.00 96.19 677 PHE A N 1
ATOM 5457 C CA . PHE A 1 677 ? -27.194 2.155 16.072 1.00 96.19 677 PHE A CA 1
ATOM 5458 C C . PHE A 1 677 ? -26.079 2.653 15.154 1.00 96.19 677 PHE A C 1
ATOM 5460 O O . PHE A 1 677 ? -25.087 3.231 15.612 1.00 96.19 677 PHE A O 1
ATOM 5467 N N . ILE A 1 678 ? -26.252 2.428 13.853 1.00 91.12 678 ILE A N 1
ATOM 5468 C CA . ILE A 1 678 ? -25.341 2.903 12.810 1.00 91.12 678 ILE A CA 1
ATOM 5469 C C . ILE A 1 678 ? -26.088 3.878 11.912 1.00 91.12 678 ILE A C 1
ATOM 5471 O O . ILE A 1 678 ? -27.168 3.562 11.411 1.00 91.12 678 ILE A O 1
ATOM 5475 N N . LEU A 1 679 ? -25.503 5.049 11.670 1.00 85.56 679 LEU A N 1
ATOM 5476 C CA . LEU A 1 679 ? -26.065 5.989 10.710 1.00 85.56 679 LEU A CA 1
ATOM 5477 C C . LEU A 1 679 ? -25.784 5.543 9.279 1.00 85.56 679 LEU A C 1
ATOM 5479 O O . LEU A 1 679 ? -24.658 5.199 8.921 1.00 85.56 679 LEU A O 1
ATOM 5483 N N . THR A 1 680 ? -26.816 5.623 8.447 1.00 73.62 680 THR A N 1
ATOM 5484 C CA . THR A 1 680 ? -26.732 5.405 7.003 1.00 73.62 680 THR A CA 1
ATOM 5485 C C . THR A 1 680 ? -27.029 6.721 6.291 1.00 73.62 680 THR A C 1
ATOM 5487 O O . THR A 1 680 ? -28.044 7.378 6.540 1.00 73.62 680 THR A O 1
ATOM 5490 N N . SER A 1 681 ? -26.109 7.157 5.432 1.00 56.34 681 SER A N 1
ATOM 5491 C CA . SER A 1 681 ? -26.305 8.327 4.580 1.00 56.34 681 SER A CA 1
ATOM 5492 C C . SER A 1 681 ? -27.102 7.913 3.343 1.00 56.34 681 SER A C 1
ATOM 5494 O O . SER A 1 681 ? -26.552 7.457 2.344 1.00 56.34 681 SER A O 1
ATOM 5496 N N . GLY A 1 682 ? -28.426 8.041 3.421 1.00 47.47 682 GLY A N 1
ATOM 5497 C CA . GLY A 1 682 ? -29.297 7.896 2.258 1.00 47.47 682 GLY A CA 1
ATOM 5498 C C . GLY A 1 682 ? -29.189 9.092 1.304 1.00 47.47 682 GLY A C 1
ATOM 5499 O O . GLY A 1 682 ? -28.843 10.206 1.698 1.00 47.47 682 GLY A O 1
ATOM 5500 N N . THR A 1 683 ? -29.562 8.881 0.042 1.00 39.16 683 THR A N 1
ATOM 5501 C CA . THR A 1 683 ? -29.705 9.925 -0.995 1.00 39.16 683 THR A CA 1
ATOM 5502 C C . THR A 1 683 ? -30.822 10.934 -0.694 1.00 39.16 683 THR A C 1
ATOM 5504 O O . THR A 1 683 ? -30.923 11.959 -1.361 1.00 39.16 683 THR A O 1
ATOM 5507 N N . THR A 1 684 ? -31.638 10.663 0.331 1.00 41.84 684 THR A N 1
ATOM 5508 C CA . THR A 1 684 ? -32.880 11.363 0.689 1.00 41.84 684 THR A CA 1
ATOM 5509 C C . THR A 1 684 ? -32.716 12.493 1.716 1.00 41.84 684 THR A C 1
ATOM 5511 O O . THR A 1 684 ? -33.712 13.007 2.204 1.00 41.84 684 THR A O 1
ATOM 5514 N N . GLY A 1 685 ? -31.491 12.891 2.075 1.00 48.38 685 GLY A N 1
ATOM 5515 C CA . GLY A 1 685 ? -31.247 14.089 2.897 1.00 48.38 685 GLY A CA 1
ATOM 5516 C C . GLY A 1 685 ? -31.104 13.845 4.403 1.00 48.38 685 GLY A C 1
ATOM 5517 O O . GLY A 1 685 ? -30.106 14.290 4.964 1.00 48.38 685 GLY A O 1
ATOM 5518 N N . GLU A 1 686 ? -32.018 13.104 5.040 1.00 56.59 686 GLU A N 1
ATOM 5519 C CA . GLU A 1 686 ? -31.945 12.799 6.482 1.00 56.59 686 GLU A CA 1
ATOM 5520 C C . GLU A 1 686 ? -31.259 11.451 6.793 1.00 56.59 686 GLU A C 1
ATOM 5522 O O . GLU A 1 686 ? -31.552 10.442 6.137 1.00 56.59 686 GLU A O 1
ATOM 5527 N N . PRO A 1 687 ? -30.358 11.392 7.797 1.00 69.31 687 PRO A N 1
ATOM 5528 C CA . PRO A 1 687 ? -29.678 10.159 8.182 1.00 69.31 687 PRO A CA 1
ATOM 5529 C C . PRO A 1 687 ? -30.631 9.175 8.876 1.00 69.31 687 PRO A C 1
ATOM 5531 O O . PRO A 1 687 ? -31.336 9.523 9.824 1.00 69.31 687 PRO A O 1
ATOM 5534 N N . LYS A 1 688 ? -30.616 7.910 8.440 1.00 86.38 688 LYS A N 1
ATOM 5535 C CA . LYS A 1 688 ? -31.406 6.835 9.064 1.00 86.38 688 LYS A CA 1
ATOM 5536 C C . LYS A 1 688 ? -30.550 6.040 10.045 1.00 86.38 688 LYS A C 1
ATOM 5538 O O . LYS A 1 688 ? -29.360 5.837 9.806 1.00 86.38 688 LYS A O 1
ATOM 5543 N N . LEU A 1 689 ? -31.174 5.540 11.108 1.00 90.94 689 LEU A N 1
ATOM 5544 C CA . LEU A 1 689 ? -30.520 4.792 12.184 1.00 90.94 689 LEU A CA 1
ATOM 5545 C C . LEU A 1 689 ? -30.792 3.294 12.034 1.00 90.94 689 LEU A C 1
ATOM 5547 O O . LEU A 1 689 ? -31.867 2.825 12.392 1.00 90.94 689 LEU A O 1
ATOM 5551 N N . ALA A 1 690 ? -29.832 2.547 11.501 1.00 94.62 690 ALA A N 1
ATOM 5552 C CA . ALA A 1 690 ? -29.920 1.096 11.377 1.00 94.62 690 ALA A CA 1
ATOM 5553 C C . ALA A 1 690 ? -29.687 0.420 12.737 1.00 94.62 690 ALA A C 1
ATOM 5555 O O . ALA A 1 690 ? -28.678 0.687 13.397 1.00 94.62 690 ALA A O 1
ATOM 5556 N N . MET A 1 691 ? -30.604 -0.459 13.144 1.00 97.44 691 MET A N 1
ATOM 5557 C CA . MET A 1 691 ? -30.554 -1.168 14.425 1.00 97.44 691 MET A CA 1
ATOM 5558 C C . MET A 1 691 ? -29.871 -2.531 14.280 1.00 97.44 691 MET A C 1
ATOM 5560 O O . MET A 1 691 ? -30.415 -3.431 13.639 1.00 97.44 691 MET A O 1
ATOM 5564 N N . LEU A 1 692 ? -28.699 -2.700 14.899 1.00 97.88 692 LEU A N 1
ATOM 5565 C CA . LEU A 1 692 ? -27.909 -3.934 14.841 1.00 97.88 692 LEU A CA 1
ATOM 5566 C C . LEU A 1 692 ? -27.859 -4.625 16.207 1.00 97.88 692 LEU A C 1
ATOM 5568 O O . LEU A 1 692 ? -27.409 -4.034 17.193 1.00 97.88 692 LEU A O 1
ATOM 5572 N N . SER A 1 693 ? -28.283 -5.888 16.268 1.00 98.06 693 SER A N 1
ATOM 5573 C CA . SER A 1 693 ? -28.199 -6.717 17.477 1.00 98.06 693 SER A CA 1
ATOM 5574 C C . SER A 1 693 ? -26.825 -7.363 17.666 1.00 98.06 693 SER A C 1
ATOM 5576 O O . SER A 1 693 ? -26.006 -7.409 16.743 1.00 98.06 693 SER A O 1
ATOM 5578 N N . HIS A 1 694 ? -26.560 -7.915 18.856 1.00 97.75 694 HIS A N 1
ATOM 5579 C CA . HIS A 1 694 ? -25.349 -8.716 19.076 1.00 97.75 694 HIS A CA 1
ATOM 5580 C C . HIS A 1 694 ? -25.287 -9.925 18.130 1.00 97.75 694 HIS A C 1
ATOM 5582 O O . HIS A 1 694 ? -24.225 -10.204 17.567 1.00 97.75 694 HIS A O 1
ATOM 5588 N N . THR A 1 695 ? -26.421 -10.603 17.912 1.00 97.06 695 THR A N 1
ATOM 5589 C CA . THR A 1 695 ? -26.553 -11.690 16.932 1.00 97.06 695 THR A CA 1
ATOM 5590 C C . THR A 1 695 ? -26.144 -11.234 15.535 1.00 97.06 695 THR A C 1
ATOM 5592 O O . THR A 1 695 ? -25.372 -11.945 14.896 1.00 97.06 695 THR A O 1
ATOM 5595 N N . ASN A 1 696 ? -26.583 -10.055 15.077 1.00 97.00 696 ASN A N 1
ATOM 5596 C CA . ASN A 1 696 ? -26.233 -9.566 13.743 1.00 97.00 696 ASN A CA 1
ATOM 5597 C C . ASN A 1 696 ? -24.708 -9.486 13.547 1.00 97.00 696 ASN A C 1
ATOM 5599 O O . ASN A 1 696 ? -24.168 -10.061 12.600 1.00 97.00 696 ASN A O 1
ATOM 5603 N N . PHE A 1 697 ? -23.993 -8.848 14.483 1.00 96.44 697 PHE A N 1
ATOM 5604 C CA . PHE A 1 697 ? -22.531 -8.747 14.423 1.00 96.44 697 PHE A CA 1
ATOM 5605 C C . PHE A 1 697 ? -21.849 -10.116 14.481 1.00 96.44 697 PHE A C 1
ATOM 5607 O O . PHE A 1 697 ? -20.956 -10.408 13.683 1.00 96.44 697 PHE A O 1
ATOM 5614 N N . LEU A 1 698 ? -22.247 -10.962 15.435 1.00 96.50 698 LEU A N 1
ATOM 5615 C CA . LEU A 1 698 ? -21.623 -12.270 15.619 1.00 96.50 698 LEU A CA 1
ATOM 5616 C C . LEU A 1 698 ? -21.879 -13.198 14.433 1.00 96.50 698 LEU A C 1
ATOM 5618 O O . LEU A 1 698 ? -20.977 -13.946 14.066 1.00 96.50 698 LEU A O 1
ATOM 5622 N N . ALA A 1 699 ? -23.053 -13.131 13.806 1.00 95.38 699 ALA A N 1
ATOM 5623 C CA . ALA A 1 699 ? -23.373 -13.912 12.621 1.00 95.38 699 ALA A CA 1
ATOM 5624 C C . ALA A 1 699 ? -22.453 -13.581 11.440 1.00 95.38 699 ALA A C 1
ATOM 5626 O O . ALA A 1 699 ? -21.941 -14.500 10.791 1.00 95.38 699 ALA A O 1
ATOM 5627 N N . THR A 1 700 ? -22.180 -12.294 11.199 1.00 93.88 700 THR A N 1
ATOM 5628 C CA . THR A 1 700 ? -21.228 -11.865 10.165 1.00 93.88 700 THR A CA 1
ATOM 5629 C C . THR A 1 700 ? -19.799 -12.272 10.525 1.00 93.88 700 THR A C 1
ATOM 5631 O O . THR A 1 700 ? -19.084 -12.871 9.714 1.00 93.88 700 THR A O 1
ATOM 5634 N N . ILE A 1 701 ? -19.358 -11.960 11.747 1.00 93.50 701 ILE A N 1
ATOM 5635 C CA . ILE A 1 701 ? -17.966 -12.157 12.175 1.00 93.50 701 ILE A CA 1
ATOM 5636 C C . ILE A 1 701 ? -17.619 -13.643 12.205 1.00 93.50 701 ILE A C 1
ATOM 5638 O O . ILE A 1 701 ? -16.616 -14.053 11.622 1.00 93.50 701 ILE A O 1
ATOM 5642 N N . LYS A 1 702 ? -18.458 -14.469 12.831 1.00 93.06 702 LYS A N 1
ATOM 5643 C CA . LYS A 1 702 ? -18.214 -15.908 12.956 1.00 93.06 702 LYS A CA 1
ATOM 5644 C C . LYS A 1 702 ? -18.338 -16.644 11.626 1.00 93.06 702 LYS A C 1
ATOM 5646 O O . LYS A 1 702 ? -17.558 -17.560 11.389 1.00 93.06 702 LYS A O 1
ATOM 5651 N N . GLY A 1 703 ? -19.225 -16.199 10.730 1.00 90.12 703 GLY A N 1
ATOM 5652 C CA . GLY A 1 703 ? -19.276 -16.700 9.353 1.00 90.12 703 GLY A CA 1
ATOM 5653 C C . GLY A 1 703 ? -17.952 -16.497 8.608 1.00 90.12 703 GLY A C 1
ATOM 5654 O O . GLY A 1 703 ? -17.450 -17.412 7.957 1.00 90.12 703 GLY A O 1
ATOM 5655 N N . ASN A 1 704 ? -17.332 -15.323 8.759 1.00 88.31 704 ASN A N 1
ATOM 5656 C CA . ASN A 1 704 ? -16.025 -15.034 8.160 1.00 88.31 704 ASN A CA 1
ATOM 5657 C C . ASN A 1 704 ? -14.856 -15.724 8.885 1.00 88.31 704 ASN A C 1
ATOM 5659 O O . ASN A 1 704 ? -13.867 -16.082 8.248 1.00 88.31 704 ASN A O 1
ATOM 5663 N N . ILE A 1 705 ? -14.943 -15.928 10.202 1.00 89.06 705 ILE A N 1
ATOM 5664 C CA . ILE A 1 705 ? -13.965 -16.728 10.960 1.00 89.06 705 ILE A CA 1
ATOM 5665 C C . ILE A 1 705 ? -13.939 -18.156 10.452 1.00 89.06 705 ILE A C 1
ATOM 5667 O O . ILE A 1 705 ? -12.860 -18.677 10.201 1.00 89.06 705 ILE A O 1
ATOM 5671 N N . ASP A 1 706 ? -15.101 -18.768 10.246 1.00 87.69 706 ASP A N 1
ATOM 5672 C CA . ASP A 1 706 ? -15.149 -20.146 9.776 1.00 87.69 706 ASP A CA 1
ATOM 5673 C C . ASP A 1 706 ? -14.500 -20.300 8.393 1.00 87.69 706 ASP A C 1
ATOM 5675 O O . ASP A 1 706 ? -13.635 -21.155 8.206 1.00 87.69 706 ASP A O 1
ATOM 5679 N N . ARG A 1 707 ? -14.786 -19.377 7.462 1.00 85.12 707 ARG A N 1
ATOM 5680 C CA . ARG A 1 707 ? -14.095 -19.323 6.159 1.00 85.12 707 ARG A CA 1
ATOM 5681 C C . ARG A 1 707 ? -12.574 -19.195 6.308 1.00 85.12 707 ARG A C 1
ATOM 5683 O O . ARG A 1 707 ? -11.827 -19.859 5.598 1.00 85.12 707 ARG A O 1
ATOM 5690 N N . ARG A 1 708 ? -12.099 -18.355 7.234 1.00 84.50 708 ARG A N 1
ATOM 5691 C CA . ARG A 1 708 ? -10.659 -18.176 7.496 1.00 84.50 708 ARG A CA 1
ATOM 5692 C C . ARG A 1 708 ? -10.011 -19.407 8.130 1.00 84.50 708 ARG A C 1
ATOM 5694 O O . ARG A 1 708 ? -8.895 -19.754 7.746 1.00 84.50 708 ARG A O 1
ATOM 5701 N N . ARG A 1 709 ? -10.705 -20.077 9.056 1.00 84.50 709 ARG A N 1
ATOM 5702 C CA . ARG A 1 709 ? -10.266 -21.329 9.693 1.00 84.50 709 ARG A CA 1
ATOM 5703 C C . ARG A 1 709 ? -10.056 -22.427 8.676 1.00 84.50 709 ARG A C 1
ATOM 5705 O O . ARG A 1 709 ? -9.000 -23.047 8.680 1.00 84.50 709 ARG A O 1
ATOM 5712 N N . ARG A 1 710 ? -11.028 -22.619 7.782 1.00 81.56 710 ARG A N 1
ATOM 5713 C CA . ARG A 1 710 ? -10.932 -23.606 6.702 1.00 81.56 710 ARG A CA 1
ATOM 5714 C C . ARG A 1 710 ? -9.683 -23.401 5.858 1.00 81.56 710 ARG A C 1
ATOM 5716 O O . ARG A 1 710 ? -8.974 -24.357 5.577 1.00 81.56 710 ARG A O 1
ATOM 5723 N N . ALA A 1 711 ? -9.363 -22.149 5.555 1.00 77.88 711 ALA A N 1
ATOM 5724 C CA . ALA A 1 711 ? -8.193 -21.801 4.770 1.00 77.88 711 ALA A CA 1
ATOM 5725 C C . ALA A 1 711 ? -6.887 -21.650 5.583 1.00 77.88 711 ALA A C 1
ATOM 5727 O O . ALA A 1 711 ? -5.908 -21.129 5.053 1.00 77.88 711 ALA A O 1
ATOM 5728 N N . ASN A 1 712 ? -6.825 -22.075 6.852 1.00 77.94 712 ASN A N 1
ATOM 5729 C CA . ASN A 1 712 ? -5.637 -21.961 7.716 1.00 77.94 712 ASN A CA 1
ATOM 5730 C C . ASN A 1 712 ? -5.082 -20.521 7.860 1.00 77.94 712 ASN A C 1
ATOM 5732 O O . ASN A 1 712 ? -3.867 -20.309 7.833 1.00 77.94 712 ASN A O 1
ATOM 5736 N N . ILE A 1 713 ? -5.961 -19.513 7.968 1.00 77.50 713 ILE A N 1
ATOM 5737 C CA . ILE A 1 713 ? -5.610 -18.091 8.212 1.00 77.50 713 ILE A CA 1
ATOM 5738 C C . ILE A 1 713 ? -6.498 -17.532 9.338 1.00 77.50 713 ILE A C 1
ATOM 5740 O O . ILE A 1 713 ? -7.037 -16.427 9.254 1.00 77.50 713 ILE A O 1
ATOM 5744 N N . ASP A 1 714 ? -6.729 -18.326 10.384 1.00 78.62 714 ASP A N 1
ATOM 5745 C CA . ASP A 1 714 ? -7.532 -17.873 11.522 1.00 78.62 714 ASP A CA 1
ATOM 5746 C C . ASP A 1 714 ? -6.816 -16.785 12.342 1.00 78.62 714 ASP A C 1
ATOM 5748 O O . ASP A 1 714 ? -5.620 -16.539 12.180 1.00 78.62 714 ASP A O 1
ATOM 5752 N N . GLY A 1 715 ? -7.552 -16.088 13.207 1.00 81.94 715 GLY A N 1
ATOM 5753 C CA . GLY A 1 715 ? -6.966 -15.108 14.116 1.00 81.94 715 GLY A CA 1
ATOM 5754 C C . GLY A 1 715 ? -6.135 -15.756 15.229 1.00 81.94 715 GLY A C 1
ATOM 5755 O O . GLY A 1 715 ? -6.513 -16.784 15.783 1.00 81.94 715 GLY A O 1
ATOM 5756 N N . GLU A 1 716 ? -5.033 -15.107 15.610 1.00 89.44 716 GLU A N 1
ATOM 5757 C CA . GLU A 1 716 ? -4.175 -15.519 16.723 1.00 89.44 716 GLU A CA 1
ATOM 5758 C C . GLU A 1 716 ? -3.855 -14.328 17.641 1.00 89.44 716 GLU A C 1
ATOM 5760 O O . GLU A 1 716 ? -3.835 -13.181 17.172 1.00 89.44 716 GLU A O 1
ATOM 5765 N N . PRO A 1 717 ? -3.506 -14.560 18.921 1.00 93.38 717 PRO A N 1
ATOM 5766 C CA . PRO A 1 717 ? -3.086 -13.490 19.829 1.00 93.38 717 PRO A CA 1
ATOM 5767 C C . PRO A 1 717 ? -1.853 -12.695 19.373 1.00 93.38 717 PRO A C 1
ATOM 5769 O O . PRO A 1 717 ? -1.631 -11.565 19.803 1.00 93.38 717 PRO A O 1
ATOM 5772 N N . SER A 1 718 ? -1.033 -13.281 18.497 1.00 91.06 718 SER A N 1
ATOM 5773 C CA . SER A 1 718 ? 0.165 -12.661 17.922 1.00 91.06 718 SER A CA 1
ATOM 5774 C C . SER A 1 718 ? -0.151 -11.641 16.819 1.00 91.06 718 SER A C 1
ATOM 5776 O O . SER A 1 718 ? 0.703 -10.815 16.482 1.00 91.06 718 SER A O 1
ATOM 5778 N N . HIS A 1 719 ? -1.360 -11.689 16.243 1.00 94.06 719 HIS A N 1
ATOM 5779 C CA . HIS A 1 719 ? -1.746 -10.807 15.151 1.00 94.06 719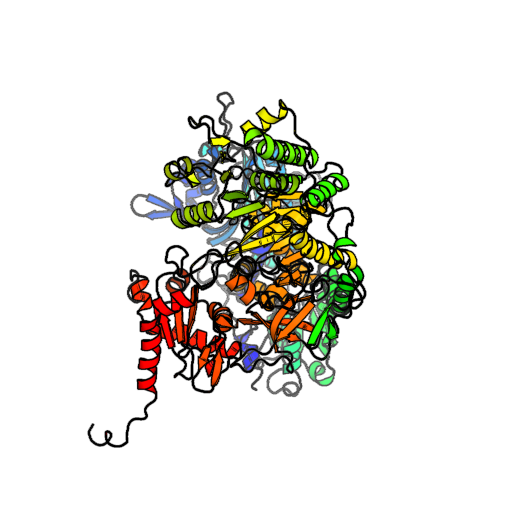 HIS A CA 1
ATOM 5780 C C . HIS A 1 719 ? -1.870 -9.358 15.610 1.00 94.06 719 HIS A C 1
ATOM 5782 O O . HIS A 1 719 ? -2.423 -9.075 16.670 1.00 94.06 719 HIS A O 1
ATOM 5788 N N . ARG A 1 720 ? -1.398 -8.436 14.765 1.00 93.81 720 ARG A N 1
ATOM 5789 C CA . ARG A 1 720 ? -1.409 -6.990 15.009 1.00 93.81 720 ARG A CA 1
ATOM 5790 C C . ARG A 1 720 ? -2.239 -6.262 13.962 1.00 93.81 720 ARG A C 1
ATOM 5792 O O . ARG A 1 720 ? -1.978 -6.409 12.765 1.00 93.81 720 ARG A O 1
ATOM 5799 N N . HIS A 1 721 ? -3.196 -5.460 14.424 1.00 94.62 721 HIS A N 1
ATOM 5800 C CA . HIS A 1 721 ? -3.966 -4.496 13.631 1.00 94.62 721 HIS A CA 1
ATOM 5801 C C . HIS A 1 721 ? -3.502 -3.071 13.910 1.00 94.62 721 HIS A C 1
ATOM 5803 O O . HIS A 1 721 ? -3.170 -2.727 15.044 1.00 94.62 721 HIS A O 1
ATOM 5809 N N . CYS A 1 722 ? -3.550 -2.231 12.883 1.00 93.81 722 CYS A N 1
ATOM 5810 C CA . CYS A 1 722 ? -3.408 -0.790 13.018 1.00 93.81 722 CYS A CA 1
ATOM 5811 C C . CYS A 1 722 ? -4.771 -0.151 12.727 1.00 93.81 722 CYS A C 1
ATOM 5813 O O . CYS A 1 722 ? -5.207 -0.126 11.575 1.00 93.81 722 CYS A O 1
ATOM 5815 N N . SER A 1 723 ? -5.447 0.315 13.776 1.00 93.69 723 SER A N 1
ATOM 5816 C CA . SER A 1 723 ? -6.767 0.939 13.696 1.00 93.69 723 SER A CA 1
ATOM 5817 C C . SER A 1 723 ? -6.620 2.398 13.281 1.00 93.69 723 SER A C 1
ATOM 5819 O O . SER A 1 723 ? -6.004 3.177 13.997 1.00 93.69 723 SER A O 1
ATOM 5821 N N . PHE A 1 724 ? -7.145 2.762 12.114 1.00 89.44 724 PHE A N 1
ATOM 5822 C CA . PHE A 1 724 ? -7.101 4.140 11.598 1.00 89.44 724 PHE A CA 1
ATOM 5823 C C . PHE A 1 724 ? -8.432 4.568 10.961 1.00 89.44 724 PHE A C 1
ATOM 5825 O O . PHE A 1 724 ? -8.657 5.751 10.713 1.00 89.44 724 PHE A O 1
ATOM 5832 N N . LEU A 1 725 ? -9.319 3.613 10.652 1.00 87.62 725 LEU A N 1
ATOM 5833 C CA . LEU A 1 725 ? -10.629 3.921 10.094 1.00 87.62 725 LEU A CA 1
ATOM 5834 C C . LEU A 1 725 ? -11.521 4.573 11.167 1.00 87.62 725 LEU A C 1
ATOM 5836 O O . LEU A 1 725 ? -11.370 4.288 12.358 1.00 87.62 725 LEU A O 1
ATOM 5840 N N . PRO A 1 726 ? -12.478 5.432 10.777 1.00 85.75 726 PRO A N 1
ATOM 5841 C CA . PRO A 1 726 ? -13.398 6.041 11.730 1.00 85.75 726 PRO A CA 1
ATOM 5842 C C . PRO A 1 726 ? -14.174 4.979 12.516 1.00 85.75 726 PRO A C 1
ATOM 5844 O O . PRO A 1 726 ? -14.854 4.143 11.921 1.00 85.75 726 PRO A O 1
ATOM 5847 N N . MET A 1 727 ? -14.139 5.051 13.848 1.00 88.62 727 MET A N 1
ATOM 5848 C CA . MET A 1 727 ? -14.854 4.102 14.714 1.00 88.62 727 MET A CA 1
ATOM 5849 C C . MET A 1 727 ? -16.380 4.235 14.640 1.00 88.62 727 MET A C 1
ATOM 5851 O O . MET A 1 727 ? -17.091 3.310 15.015 1.00 88.62 727 MET A O 1
ATOM 5855 N N . ALA A 1 728 ? -16.897 5.340 14.093 1.00 87.69 728 ALA A N 1
ATOM 5856 C CA . ALA A 1 728 ? -18.318 5.466 13.775 1.00 87.69 728 ALA A CA 1
ATOM 5857 C C . ALA A 1 728 ? -18.758 4.593 12.587 1.00 87.69 728 ALA A C 1
ATOM 5859 O O . ALA A 1 728 ? -19.933 4.252 12.467 1.00 87.69 728 ALA A O 1
ATOM 5860 N N . HIS A 1 729 ? -17.821 4.187 11.725 1.00 87.56 729 HIS A N 1
ATOM 5861 C CA . HIS A 1 729 ? -18.111 3.353 10.567 1.00 87.56 729 HIS A CA 1
ATOM 5862 C C . HIS A 1 729 ? -18.133 1.864 10.952 1.00 87.56 729 HIS A C 1
ATOM 5864 O O . HIS A 1 729 ? -17.203 1.350 11.575 1.00 87.56 729 HIS A O 1
ATOM 5870 N N . LEU A 1 730 ? -19.161 1.133 10.507 1.00 90.12 730 LEU A N 1
ATOM 5871 C CA . LEU A 1 730 ? -19.376 -0.280 10.855 1.00 90.12 730 LEU A CA 1
ATOM 5872 C C . LEU A 1 730 ? -18.195 -1.203 10.496 1.00 90.12 730 LEU A C 1
ATOM 5874 O O . LEU A 1 730 ? -17.923 -2.172 11.207 1.00 90.12 730 LEU A O 1
ATOM 5878 N N . TYR A 1 731 ? -17.495 -0.899 9.398 1.00 88.88 731 TYR A N 1
ATOM 5879 C CA . TYR A 1 731 ? -16.335 -1.671 8.940 1.00 88.88 731 TYR A CA 1
ATOM 5880 C C . TYR A 1 731 ? -15.251 -1.799 10.026 1.00 88.88 731 TYR A C 1
ATOM 5882 O O . TYR A 1 731 ? -14.888 -2.920 10.377 1.00 88.88 731 TYR A O 1
ATOM 5890 N N . GLU A 1 732 ? -14.793 -0.690 10.620 1.00 90.81 732 GLU A N 1
ATOM 5891 C CA . GLU A 1 732 ? -13.733 -0.746 11.639 1.00 90.81 732 GLU A CA 1
ATOM 5892 C C . GLU A 1 732 ? -14.203 -1.472 12.897 1.00 90.81 732 GLU A C 1
ATOM 5894 O O . GLU A 1 732 ? -13.485 -2.308 13.435 1.00 90.81 732 GLU A O 1
ATOM 5899 N N . ARG A 1 733 ? -15.446 -1.222 13.327 1.00 92.69 733 ARG A N 1
ATOM 5900 C CA . ARG A 1 733 ? -16.042 -1.881 14.501 1.00 92.69 733 ARG A CA 1
ATOM 5901 C C . ARG A 1 733 ? -16.060 -3.401 14.338 1.00 92.69 733 ARG A C 1
ATOM 5903 O O . ARG A 1 733 ? -15.658 -4.130 15.239 1.00 92.69 733 ARG A O 1
ATOM 5910 N N . SER A 1 734 ? -16.465 -3.881 13.161 1.00 92.31 734 SER A N 1
ATOM 5911 C CA . SER A 1 734 ? -16.501 -5.316 12.845 1.00 92.31 734 SER A CA 1
ATOM 5912 C C . SER A 1 734 ? -15.102 -5.941 12.856 1.00 92.31 734 SER A C 1
ATOM 5914 O O . SER A 1 734 ? -14.921 -7.055 13.355 1.00 92.31 734 SER A O 1
ATOM 5916 N N . VAL A 1 735 ? -14.100 -5.213 12.346 1.00 92.25 735 VAL A N 1
ATOM 5917 C CA . VAL A 1 735 ? -12.691 -5.624 12.391 1.00 92.25 735 VAL A CA 1
ATOM 5918 C C . VAL A 1 735 ? -12.212 -5.701 13.839 1.00 92.25 735 VAL A C 1
ATOM 5920 O O . VAL A 1 735 ? -11.738 -6.754 14.255 1.00 92.25 735 VAL A O 1
ATOM 5923 N N . LEU A 1 736 ? -12.398 -4.651 14.640 1.00 94.69 736 LEU A N 1
ATOM 5924 C CA . LEU A 1 736 ? -11.949 -4.613 16.034 1.00 94.69 736 LEU A CA 1
ATOM 5925 C C . LEU A 1 736 ? -12.566 -5.727 16.882 1.00 94.69 736 LEU A C 1
ATOM 5927 O O . LEU A 1 736 ? -11.830 -6.442 17.560 1.00 94.69 736 LEU A O 1
ATOM 5931 N N . ILE A 1 737 ? -13.879 -5.956 16.776 1.00 95.25 737 ILE A N 1
ATOM 5932 C CA . ILE A 1 737 ? -14.548 -7.070 17.467 1.00 95.25 737 ILE A CA 1
ATOM 5933 C C . ILE A 1 737 ? -13.913 -8.406 17.059 1.00 95.25 737 ILE A C 1
ATOM 5935 O O . ILE A 1 737 ? -13.645 -9.250 17.914 1.00 95.25 737 ILE A O 1
ATOM 5939 N N . SER A 1 738 ? -13.627 -8.604 15.766 1.00 93.69 738 SER A N 1
ATOM 5940 C CA . SER A 1 738 ? -12.957 -9.818 15.293 1.00 93.69 738 SER A CA 1
ATOM 5941 C C . SER A 1 738 ? -11.545 -9.971 15.867 1.00 93.69 738 SER A C 1
ATOM 5943 O O . SER A 1 738 ? -11.147 -11.104 16.119 1.00 93.69 738 SER A O 1
ATOM 5945 N N . TYR A 1 739 ? -10.769 -8.902 16.054 1.00 95.12 739 TYR A N 1
ATOM 5946 C CA . TYR A 1 739 ? -9.422 -8.996 16.641 1.00 95.12 739 TYR A CA 1
ATOM 5947 C C . TYR A 1 739 ? -9.481 -9.249 18.146 1.00 95.12 739 TYR A C 1
ATOM 5949 O O . TYR A 1 739 ? -8.787 -10.141 18.639 1.00 95.12 739 TYR A O 1
ATOM 5957 N N . PHE A 1 740 ? -10.353 -8.539 18.865 1.00 96.31 740 PHE A N 1
ATOM 5958 C CA . PHE A 1 740 ? -10.535 -8.762 20.295 1.00 96.31 740 PHE A CA 1
ATOM 5959 C C . PHE A 1 740 ? -11.030 -10.173 20.582 1.00 96.31 740 PHE A C 1
ATOM 5961 O O . PHE A 1 740 ? -10.509 -10.803 21.488 1.00 96.31 740 PHE A O 1
ATOM 5968 N N . LEU A 1 741 ? -11.929 -10.730 19.766 1.00 95.75 741 LEU A N 1
ATOM 5969 C CA . LEU A 1 741 ? -12.374 -12.120 19.891 1.00 95.75 741 LEU A CA 1
ATOM 5970 C C . LEU A 1 741 ? -11.218 -13.140 19.913 1.00 95.75 741 LEU A C 1
ATOM 5972 O O . LEU A 1 741 ? -11.297 -14.121 20.651 1.00 95.75 741 LEU A O 1
ATOM 5976 N N . HIS A 1 742 ? -10.159 -12.926 19.124 1.00 94.62 742 HIS A N 1
ATOM 5977 C CA . HIS A 1 742 ? -9.014 -13.846 19.026 1.00 94.62 742 HIS A CA 1
ATOM 5978 C C . HIS A 1 742 ? -7.895 -13.549 20.030 1.00 94.62 742 HIS A C 1
ATOM 5980 O O . HIS A 1 742 ? -6.870 -14.229 20.020 1.00 94.62 742 HIS A O 1
ATOM 5986 N N . GLY A 1 743 ? -8.057 -12.541 20.889 1.00 96.00 743 GLY A N 1
ATOM 5987 C CA . GLY A 1 743 ? -6.996 -12.135 21.806 1.00 96.00 743 GLY A CA 1
ATOM 5988 C C . GLY A 1 743 ? -5.849 -11.395 21.108 1.00 96.00 743 GLY A C 1
ATOM 5989 O O . GLY A 1 743 ? -4.749 -11.344 21.651 1.00 96.00 743 GLY A O 1
ATOM 5990 N N . SER A 1 744 ? -6.081 -10.864 19.902 1.00 96.25 744 SER A N 1
ATOM 5991 C CA . SER A 1 744 ? -5.083 -10.180 19.073 1.00 96.25 744 SER A CA 1
ATOM 5992 C C . SER A 1 744 ? -4.766 -8.762 19.569 1.00 96.25 744 SER A C 1
ATOM 5994 O O . SER A 1 744 ? -5.421 -8.222 20.457 1.00 96.25 744 SER A O 1
ATOM 5996 N N . GLN A 1 745 ? -3.760 -8.136 18.971 1.00 95.62 745 GLN A N 1
ATOM 5997 C CA . GLN A 1 745 ? -3.210 -6.846 19.377 1.00 95.62 745 GLN A CA 1
ATOM 5998 C C . GLN A 1 745 ? -3.714 -5.718 18.466 1.00 95.62 745 GLN A C 1
ATOM 6000 O O . GLN A 1 745 ? -3.666 -5.838 17.239 1.00 95.62 745 GLN A O 1
ATOM 6005 N N . VAL A 1 746 ? -4.145 -4.597 19.045 1.00 96.00 746 VAL A N 1
ATOM 6006 C CA . VAL A 1 746 ? -4.627 -3.421 18.302 1.00 96.00 746 VAL A CA 1
ATOM 6007 C C . VAL A 1 746 ? -3.804 -2.188 18.665 1.00 96.00 746 VAL A C 1
ATOM 6009 O O . VAL A 1 746 ? -3.687 -1.834 19.836 1.00 96.00 746 VAL A O 1
ATOM 6012 N N . VAL A 1 747 ? -3.269 -1.496 17.659 1.00 93.75 747 VAL A N 1
ATOM 6013 C CA . VAL A 1 747 ? -2.612 -0.192 17.828 1.00 93.75 747 VAL A CA 1
ATOM 6014 C C . VAL A 1 747 ? -3.451 0.894 17.165 1.00 93.75 747 VAL A C 1
ATOM 6016 O O . VAL A 1 747 ? -3.745 0.797 15.974 1.00 93.75 747 VAL A O 1
ATOM 6019 N N . PHE A 1 748 ? -3.823 1.926 17.919 1.00 91.81 748 PHE A N 1
ATOM 6020 C CA . PHE A 1 748 ? -4.627 3.043 17.417 1.00 91.81 748 PHE A CA 1
ATOM 6021 C C . PHE A 1 748 ? -3.740 4.091 16.725 1.00 91.81 748 PHE A C 1
ATOM 6023 O O . PHE A 1 748 ? -2.705 4.498 17.255 1.00 91.81 748 PHE A O 1
ATOM 6030 N N . CYS A 1 749 ? -4.152 4.516 15.532 1.00 86.81 749 CYS A N 1
ATOM 6031 C CA . CYS A 1 749 ? -3.516 5.527 14.696 1.00 86.81 749 CYS A CA 1
ATOM 6032 C C . CYS A 1 749 ? -4.508 6.691 14.512 1.00 86.81 749 CYS A C 1
ATOM 6034 O O . CYS A 1 749 ? -5.357 6.645 13.619 1.00 86.81 749 CYS A O 1
ATOM 6036 N N . PRO A 1 750 ? -4.425 7.736 15.356 1.00 76.69 750 PRO A N 1
ATOM 6037 C CA . PRO A 1 750 ? -5.412 8.817 15.369 1.00 76.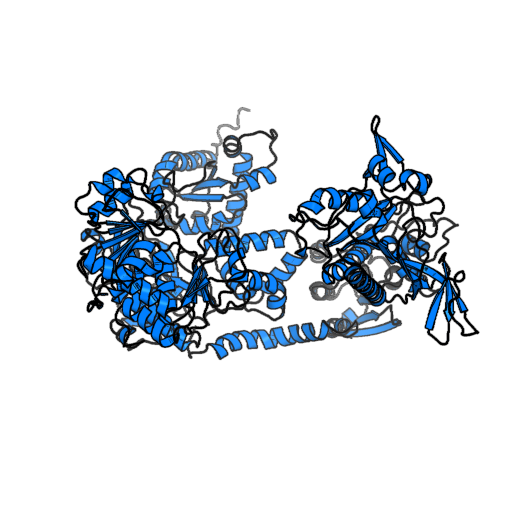69 750 PRO A CA 1
ATOM 6038 C C . PRO A 1 750 ? -5.303 9.766 14.166 1.00 76.69 750 PRO A C 1
ATOM 6040 O O . PRO A 1 750 ? -6.212 10.559 13.941 1.00 76.69 750 PRO A O 1
ATOM 6043 N N . ILE A 1 751 ? -4.202 9.701 13.405 1.00 80.25 751 ILE A N 1
ATOM 6044 C CA . ILE A 1 751 ? -3.915 10.567 12.251 1.00 80.25 751 ILE A CA 1
ATOM 6045 C C . ILE A 1 751 ? -3.774 9.679 11.000 1.00 80.25 751 ILE A C 1
ATOM 6047 O O . ILE A 1 751 ? -2.660 9.237 10.693 1.00 80.25 751 ILE A O 1
ATOM 6051 N N . PRO A 1 752 ? -4.874 9.385 10.278 1.00 78.31 752 PRO A N 1
ATOM 6052 C CA . PRO A 1 752 ? -4.865 8.517 9.097 1.00 78.31 752 PRO A CA 1
ATOM 6053 C C . PRO A 1 752 ? -3.888 8.959 8.000 1.00 78.31 752 PRO A C 1
ATOM 6055 O O . PRO A 1 752 ? -3.370 8.130 7.255 1.00 78.31 752 PRO A O 1
ATOM 6058 N N . GLU A 1 753 ? -3.590 10.254 7.903 1.00 78.69 753 GLU A N 1
ATOM 6059 C CA . GLU A 1 753 ? -2.644 10.819 6.937 1.00 78.69 753 GLU A CA 1
ATOM 6060 C C . GLU A 1 753 ? -1.219 10.295 7.157 1.00 78.69 753 GLU A C 1
ATOM 6062 O O . GLU A 1 753 ? -0.456 10.162 6.200 1.00 78.69 753 GLU A O 1
ATOM 6067 N N . LYS A 1 754 ? -0.880 9.940 8.403 1.00 83.62 754 LYS A N 1
ATOM 6068 C CA . LYS A 1 754 ? 0.423 9.393 8.800 1.00 83.62 754 LYS A CA 1
ATOM 6069 C C . LYS A 1 754 ? 0.461 7.864 8.806 1.00 83.62 754 LYS A C 1
ATOM 6071 O O . LYS A 1 754 ? 1.449 7.282 9.241 1.00 83.62 754 LYS A O 1
ATOM 6076 N N . LEU A 1 755 ? -0.563 7.175 8.301 1.00 87.44 755 LEU A N 1
ATOM 6077 C CA . LEU A 1 755 ? -0.679 5.711 8.365 1.00 87.44 755 LEU A CA 1
ATOM 6078 C C . LEU A 1 755 ? 0.592 4.953 7.927 1.00 87.44 755 LEU A C 1
ATOM 6080 O O . LEU A 1 755 ? 1.020 4.003 8.583 1.00 87.44 755 LEU A O 1
ATOM 6084 N N . PHE A 1 756 ? 1.238 5.396 6.846 1.00 88.81 756 PHE A N 1
ATOM 6085 C CA . PHE A 1 756 ? 2.454 4.762 6.321 1.00 88.81 756 PHE A CA 1
ATOM 6086 C C . PHE A 1 756 ? 3.734 5.088 7.112 1.00 88.81 756 PHE A C 1
ATOM 6088 O O . PHE A 1 756 ? 4.750 4.424 6.915 1.00 88.81 756 PHE A O 1
ATOM 6095 N N . GLU A 1 757 ? 3.686 6.055 8.031 1.00 87.81 757 GLU A N 1
ATOM 6096 C CA . GLU A 1 757 ? 4.714 6.289 9.056 1.00 87.81 757 GLU A CA 1
ATOM 6097 C C . GLU A 1 757 ? 4.507 5.347 10.256 1.00 87.81 757 GLU A C 1
ATOM 6099 O O . GLU A 1 757 ? 5.475 4.855 10.835 1.00 87.81 757 GLU A O 1
ATOM 6104 N N . TYR A 1 758 ? 3.248 5.017 10.575 1.00 87.38 758 TYR A N 1
ATOM 6105 C CA . TYR A 1 758 ? 2.887 4.087 11.651 1.00 87.38 758 TYR A CA 1
ATOM 6106 C C . TYR A 1 758 ? 3.179 2.629 11.279 1.00 87.38 758 TYR A C 1
ATOM 6108 O O . TYR A 1 758 ? 3.638 1.855 12.116 1.00 87.38 758 TYR A O 1
ATOM 6116 N N . TYR A 1 759 ? 2.953 2.222 10.029 1.00 91.81 759 TYR A N 1
ATOM 6117 C CA . TYR A 1 759 ? 3.118 0.830 9.588 1.00 91.81 759 TYR A CA 1
ATOM 6118 C C . TYR A 1 759 ? 4.508 0.222 9.827 1.00 91.81 759 TYR A C 1
ATOM 6120 O O . TYR A 1 759 ? 4.565 -0.904 10.325 1.00 91.81 759 TYR A O 1
ATOM 6128 N N . PRO A 1 760 ? 5.632 0.911 9.555 1.00 89.00 760 PRO A N 1
ATOM 6129 C CA . PRO A 1 760 ? 6.962 0.421 9.919 1.00 89.00 760 PRO A CA 1
ATOM 6130 C C . PRO A 1 760 ? 7.180 0.213 11.426 1.00 89.00 760 PRO A C 1
ATOM 6132 O O . PRO A 1 760 ? 8.025 -0.603 11.798 1.00 89.00 760 PRO A O 1
ATOM 6135 N N . ILE A 1 761 ? 6.438 0.937 12.274 1.00 88.81 761 ILE A N 1
ATOM 6136 C CA . ILE A 1 761 ? 6.507 0.850 13.740 1.00 88.81 761 ILE A CA 1
ATOM 6137 C C . ILE A 1 761 ? 5.605 -0.292 14.229 1.00 88.81 761 ILE A C 1
ATOM 6139 O O . ILE A 1 761 ? 6.079 -1.211 14.893 1.00 88.81 761 ILE A O 1
ATOM 6143 N N . VAL A 1 762 ? 4.322 -0.274 13.846 1.00 90.88 762 VAL A N 1
ATOM 6144 C CA . VAL A 1 762 ? 3.291 -1.263 14.229 1.00 90.88 762 VAL A CA 1
ATOM 6145 C C . VAL A 1 762 ? 3.576 -2.648 13.661 1.00 90.88 762 VAL A C 1
ATOM 6147 O O . VAL A 1 762 ? 3.289 -3.657 14.308 1.00 90.88 762 VAL A O 1
ATOM 6150 N N . LYS A 1 763 ? 4.136 -2.701 12.448 1.00 93.12 763 LYS A N 1
ATOM 6151 C CA . LYS A 1 763 ? 4.332 -3.925 11.665 1.00 93.12 763 LYS A CA 1
ATOM 6152 C C . LYS A 1 763 ? 3.069 -4.796 11.678 1.00 93.12 763 LYS A C 1
ATOM 6154 O O . LYS A 1 763 ? 3.099 -5.899 12.239 1.00 93.12 763 LYS A O 1
ATOM 6159 N N . PRO A 1 764 ? 1.940 -4.285 11.152 1.00 94.44 764 PRO A N 1
ATOM 6160 C CA . PRO A 1 764 ? 0.681 -5.014 11.185 1.00 94.44 764 PRO A CA 1
ATOM 6161 C C . PRO A 1 764 ? 0.822 -6.342 10.435 1.00 94.44 764 PRO A C 1
ATOM 6163 O O . PRO A 1 764 ? 1.452 -6.407 9.378 1.00 94.44 764 PRO A O 1
ATOM 6166 N N . THR A 1 765 ? 0.234 -7.401 10.986 1.00 92.56 765 THR A N 1
ATOM 6167 C CA . THR A 1 765 ? 0.264 -8.733 10.363 1.00 92.56 765 THR A CA 1
ATOM 6168 C C . THR A 1 765 ? -0.900 -8.923 9.406 1.00 92.56 765 THR A C 1
ATOM 6170 O O . THR A 1 765 ? -0.776 -9.621 8.411 1.00 92.56 765 THR A O 1
ATOM 6173 N N . ASN A 1 766 ? -2.028 -8.277 9.682 1.00 89.44 766 ASN A N 1
ATOM 6174 C CA . ASN A 1 766 ? -3.224 -8.290 8.856 1.00 89.44 766 ASN A CA 1
ATOM 6175 C C . ASN A 1 766 ? -3.736 -6.853 8.777 1.00 89.44 766 ASN A C 1
ATOM 6177 O O . ASN A 1 766 ? -3.742 -6.149 9.789 1.00 89.44 766 ASN A O 1
ATOM 6181 N N . ILE A 1 767 ? -4.135 -6.415 7.586 1.00 91.31 767 ILE A N 1
ATOM 6182 C CA . ILE A 1 767 ? -4.554 -5.030 7.345 1.00 91.31 767 ILE A CA 1
ATOM 6183 C C . ILE A 1 767 ? -5.949 -4.976 6.732 1.00 91.31 767 ILE A C 1
ATOM 6185 O O . ILE A 1 767 ? -6.290 -5.766 5.854 1.00 91.31 767 ILE A O 1
ATOM 6189 N N . SER A 1 768 ? -6.743 -4.007 7.177 1.00 89.62 768 SER A N 1
ATOM 6190 C CA . SER A 1 768 ? -8.048 -3.691 6.593 1.00 89.62 768 SER A CA 1
ATOM 6191 C C . SER A 1 768 ? -7.937 -2.361 5.862 1.00 89.62 768 SER A C 1
ATOM 6193 O O . SER A 1 768 ? -7.605 -1.355 6.480 1.00 89.62 768 SER A O 1
ATOM 6195 N N . MET A 1 769 ? -8.159 -2.362 4.548 1.00 88.12 769 MET A N 1
ATOM 6196 C CA . MET A 1 769 ? -7.942 -1.220 3.656 1.00 88.12 769 MET A CA 1
ATOM 6197 C C . MET A 1 769 ? -9.214 -0.832 2.911 1.00 88.12 769 MET A C 1
ATOM 6199 O O . MET A 1 769 ? -10.063 -1.671 2.613 1.00 88.12 769 MET A O 1
ATOM 6203 N N . VAL A 1 770 ? -9.314 0.447 2.553 1.00 82.12 770 VAL A N 1
ATOM 6204 C CA . VAL A 1 770 ? -10.362 0.958 1.660 1.00 82.12 770 VAL A CA 1
ATOM 6205 C C . VAL A 1 770 ? -9.773 1.288 0.283 1.00 82.12 770 VAL A C 1
ATOM 6207 O O . VAL A 1 770 ? -8.632 1.766 0.219 1.00 82.12 770 VAL A O 1
ATOM 6210 N N . PRO A 1 771 ? -10.530 1.098 -0.814 1.00 79.44 771 PRO A N 1
ATOM 6211 C CA . PRO A 1 771 ? -10.032 1.296 -2.176 1.00 79.44 771 PRO A CA 1
ATOM 6212 C C . PRO A 1 771 ? -9.390 2.656 -2.423 1.00 79.44 771 PRO A C 1
ATOM 6214 O O . PRO A 1 771 ? -8.348 2.728 -3.061 1.00 79.44 771 PRO A O 1
ATOM 6217 N N . ARG A 1 772 ? -9.933 3.736 -1.846 1.00 71.94 772 ARG A N 1
ATOM 6218 C CA . ARG A 1 772 ? -9.376 5.091 -1.993 1.00 71.94 772 ARG A CA 1
ATOM 6219 C C . ARG A 1 772 ? -7.909 5.188 -1.557 1.00 71.94 772 ARG A C 1
ATOM 6221 O O . ARG A 1 772 ? -7.115 5.836 -2.233 1.00 71.94 772 ARG A O 1
ATOM 6228 N N . ILE A 1 773 ? -7.541 4.549 -0.444 1.00 76.75 773 ILE A N 1
ATOM 6229 C CA . ILE A 1 773 ? -6.157 4.557 0.055 1.00 76.75 773 ILE A CA 1
ATOM 6230 C C . ILE A 1 773 ? -5.272 3.713 -0.862 1.00 76.75 773 ILE A C 1
ATOM 6232 O O . ILE A 1 773 ? -4.178 4.145 -1.219 1.00 76.75 773 ILE A O 1
ATOM 6236 N N . LEU A 1 774 ? -5.760 2.545 -1.289 1.00 82.06 774 LEU A N 1
ATOM 6237 C CA . LEU A 1 774 ? -5.039 1.674 -2.217 1.00 82.06 774 LEU A CA 1
ATOM 6238 C C . LEU A 1 774 ? -4.787 2.368 -3.562 1.00 82.06 774 LEU A C 1
ATOM 6240 O O . LEU A 1 774 ? -3.650 2.364 -4.024 1.00 82.06 774 LEU A O 1
ATOM 6244 N N . ASN A 1 775 ? -5.792 3.034 -4.134 1.00 76.81 775 ASN A N 1
ATOM 6245 C CA . ASN A 1 775 ? -5.670 3.830 -5.357 1.00 76.81 775 ASN A CA 1
ATOM 6246 C C . ASN A 1 775 ? -4.635 4.949 -5.183 1.00 76.81 775 ASN A C 1
ATOM 6248 O O . ASN A 1 775 ? -3.680 5.016 -5.944 1.00 76.81 775 ASN A O 1
ATOM 6252 N N . LYS A 1 776 ? -4.724 5.748 -4.110 1.00 74.25 776 LYS A N 1
ATOM 6253 C CA . LYS A 1 776 ? -3.749 6.821 -3.840 1.00 74.25 776 LYS A CA 1
ATOM 6254 C C . LYS A 1 776 ? -2.310 6.299 -3.754 1.00 74.25 776 LYS A C 1
ATOM 6256 O O . LYS A 1 776 ? -1.387 6.909 -4.298 1.00 74.25 776 LYS A O 1
ATOM 6261 N N . VAL A 1 777 ? -2.095 5.174 -3.070 1.00 81.25 777 VAL A N 1
ATOM 6262 C CA . VAL A 1 777 ? -0.772 4.535 -2.975 1.00 81.25 777 VAL A CA 1
ATOM 6263 C C . VAL A 1 777 ? -0.325 4.006 -4.336 1.00 81.25 777 VAL A C 1
ATOM 6265 O O . VAL A 1 777 ? 0.828 4.213 -4.715 1.00 81.25 777 VAL A O 1
ATOM 6268 N N . TYR A 1 778 ? -1.224 3.359 -5.078 1.00 84.38 778 TYR A N 1
ATOM 6269 C CA . TYR A 1 778 ? -0.974 2.884 -6.435 1.00 84.38 778 TYR A CA 1
ATOM 6270 C C . TYR A 1 778 ? -0.534 4.029 -7.351 1.00 84.38 778 TYR A C 1
ATOM 6272 O O . TYR A 1 778 ? 0.542 3.952 -7.939 1.00 84.38 778 TYR A O 1
ATOM 6280 N N . ASP A 1 779 ? -1.288 5.126 -7.392 1.00 75.25 779 ASP A N 1
ATOM 6281 C CA . ASP A 1 779 ? -1.020 6.294 -8.233 1.00 75.25 779 ASP A CA 1
ATOM 6282 C C . ASP A 1 779 ? 0.291 6.979 -7.854 1.00 75.25 779 ASP A C 1
ATOM 6284 O O . ASP A 1 779 ? 1.083 7.350 -8.725 1.00 75.25 779 ASP A O 1
ATOM 6288 N N . THR A 1 780 ? 0.579 7.082 -6.553 1.00 77.38 780 THR A N 1
ATOM 6289 C CA . THR A 1 780 ? 1.852 7.621 -6.051 1.00 77.38 780 THR A CA 1
ATOM 6290 C C . THR A 1 780 ? 3.029 6.776 -6.543 1.00 77.38 780 THR A C 1
ATOM 6292 O O . THR A 1 780 ? 4.018 7.307 -7.061 1.00 77.38 780 THR A O 1
ATOM 6295 N N . ILE A 1 781 ? 2.914 5.447 -6.438 1.00 82.00 781 ILE A N 1
ATOM 6296 C CA . ILE A 1 781 ? 3.933 4.514 -6.926 1.00 82.00 781 ILE A CA 1
ATOM 6297 C C . ILE A 1 781 ? 4.051 4.621 -8.448 1.00 82.00 781 ILE A C 1
ATOM 6299 O O . ILE A 1 781 ? 5.159 4.801 -8.951 1.00 82.00 781 ILE A O 1
ATOM 6303 N N . MET A 1 782 ? 2.944 4.567 -9.190 1.00 80.06 782 MET A N 1
ATOM 6304 C CA . MET A 1 782 ? 2.949 4.605 -10.654 1.00 80.06 782 MET A CA 1
ATOM 6305 C C . MET A 1 782 ? 3.449 5.935 -11.216 1.00 80.06 782 MET A C 1
ATOM 6307 O O . MET A 1 782 ? 4.118 5.947 -12.251 1.00 80.06 782 MET A O 1
ATOM 6311 N N . THR A 1 783 ? 3.229 7.042 -10.512 1.00 76.88 783 THR A N 1
ATOM 6312 C CA . THR A 1 783 ? 3.793 8.354 -10.849 1.00 76.88 783 THR A CA 1
ATOM 6313 C C . THR A 1 783 ? 5.311 8.354 -10.702 1.00 76.88 783 THR A C 1
ATOM 6315 O O . THR A 1 783 ? 6.030 8.706 -11.639 1.00 76.88 783 THR A O 1
ATOM 6318 N N . GLU A 1 784 ? 5.829 7.892 -9.562 1.00 75.25 784 GLU A N 1
ATOM 6319 C CA . GLU A 1 784 ? 7.272 7.796 -9.310 1.00 75.25 784 GLU A CA 1
ATOM 6320 C C . GLU A 1 784 ? 7.971 6.810 -10.263 1.00 75.25 784 GLU A C 1
ATOM 6322 O O . GLU A 1 784 ? 9.117 6.993 -10.680 1.00 75.25 784 GLU A O 1
ATOM 6327 N N . VAL A 1 785 ? 7.257 5.764 -10.652 1.00 71.94 785 VAL A N 1
ATOM 6328 C CA . VAL A 1 785 ? 7.679 4.765 -11.632 1.00 71.94 785 VAL A CA 1
ATOM 6329 C C . VAL A 1 785 ? 7.667 5.348 -13.040 1.00 71.94 785 VAL A C 1
ATOM 6331 O O . VAL A 1 785 ? 8.605 5.118 -13.799 1.00 71.94 785 VAL A O 1
ATOM 6334 N N . GLY A 1 786 ? 6.669 6.168 -13.373 1.00 66.38 786 GLY A N 1
ATOM 6335 C CA . GLY A 1 786 ? 6.557 6.876 -14.645 1.00 66.38 786 GLY A CA 1
ATOM 6336 C C . GLY A 1 786 ? 7.727 7.822 -14.927 1.00 66.38 786 GLY A C 1
ATOM 6337 O O . GLY A 1 786 ? 8.080 8.010 -16.092 1.00 66.38 786 GLY A O 1
ATOM 6338 N N . LYS A 1 787 ? 8.392 8.343 -13.884 1.00 68.19 787 LYS A N 1
ATOM 6339 C CA . LYS A 1 787 ? 9.615 9.162 -14.006 1.00 68.19 787 LYS A CA 1
ATOM 6340 C C . LYS A 1 787 ? 10.821 8.376 -14.531 1.00 68.19 787 LYS A C 1
ATOM 6342 O O . LYS A 1 787 ? 11.769 8.970 -15.035 1.00 68.19 787 LYS A O 1
ATOM 6347 N N . SER A 1 788 ? 10.812 7.044 -14.429 1.00 72.88 788 SER A N 1
ATOM 6348 C CA . SER A 1 788 ? 11.909 6.184 -14.873 1.00 72.88 788 SER A CA 1
ATOM 6349 C C . SER A 1 788 ? 11.406 5.103 -15.818 1.00 72.88 788 SER A C 1
ATOM 6351 O O . SER A 1 788 ? 10.735 4.157 -15.413 1.00 72.88 788 SER A O 1
ATOM 6353 N N . LYS A 1 789 ? 11.822 5.180 -17.087 1.00 52.72 789 LYS A N 1
ATOM 6354 C CA . LYS A 1 789 ? 11.509 4.151 -18.091 1.00 52.72 789 LYS A CA 1
ATOM 6355 C C . LYS A 1 789 ? 11.926 2.746 -17.630 1.00 52.72 789 LYS A C 1
ATOM 6357 O O . LYS A 1 789 ? 11.213 1.796 -17.915 1.00 52.72 789 LYS A O 1
ATOM 6362 N N . ILE A 1 790 ? 13.010 2.637 -16.852 1.00 56.88 790 ILE A N 1
ATOM 6363 C CA . ILE A 1 790 ? 13.485 1.377 -16.259 1.00 56.88 790 ILE A CA 1
ATOM 6364 C C . ILE A 1 790 ? 12.537 0.897 -15.154 1.00 56.88 790 ILE A C 1
ATOM 6366 O O . ILE A 1 790 ? 12.115 -0.252 -15.192 1.00 56.88 790 ILE A O 1
ATOM 6370 N N . LYS A 1 791 ? 12.157 1.753 -14.188 1.00 56.75 791 LYS A N 1
ATOM 6371 C CA . LYS A 1 791 ? 11.188 1.362 -13.143 1.00 56.75 791 LYS A CA 1
ATOM 6372 C C . LYS A 1 791 ? 9.858 0.936 -13.770 1.00 56.75 791 LYS A C 1
ATOM 6374 O O . LYS A 1 791 ? 9.312 -0.087 -13.374 1.00 56.75 791 LYS A O 1
ATOM 6379 N N . ARG A 1 792 ? 9.366 1.697 -14.758 1.00 65.62 792 ARG A N 1
ATOM 6380 C CA . ARG A 1 792 ? 8.126 1.407 -15.497 1.00 65.62 792 ARG A CA 1
ATOM 6381 C C . ARG A 1 792 ? 8.185 0.052 -16.169 1.00 65.62 792 ARG A C 1
ATOM 6383 O O . ARG A 1 792 ? 7.259 -0.739 -16.047 1.00 65.62 792 ARG A O 1
ATOM 6390 N N . PHE A 1 793 ? 9.304 -0.210 -16.821 1.00 60.00 793 PHE A N 1
ATOM 6391 C CA . PHE A 1 793 ? 9.550 -1.464 -17.484 1.00 60.00 793 PHE A CA 1
ATOM 6392 C C . PHE A 1 793 ? 9.603 -2.642 -16.484 1.00 60.00 793 PHE A C 1
ATOM 6394 O O . PHE A 1 793 ? 8.834 -3.591 -16.616 1.00 60.00 793 PHE A O 1
ATOM 6401 N N . LEU A 1 794 ? 10.410 -2.547 -15.419 1.00 66.00 794 LEU A N 1
ATOM 6402 C CA . LEU A 1 794 ? 10.533 -3.591 -14.388 1.00 66.00 794 LEU A CA 1
ATOM 6403 C C . LEU A 1 794 ? 9.197 -3.906 -13.704 1.00 66.00 794 LEU A C 1
ATOM 6405 O O . LEU A 1 794 ? 8.869 -5.071 -13.492 1.00 66.00 794 LEU A O 1
ATOM 6409 N N . ILE A 1 795 ? 8.416 -2.875 -13.379 1.00 73.50 795 ILE A N 1
ATOM 6410 C CA . ILE A 1 795 ? 7.087 -3.049 -12.791 1.00 73.50 795 ILE A CA 1
ATOM 6411 C C . ILE A 1 795 ? 6.121 -3.660 -13.800 1.00 73.50 795 ILE A C 1
ATOM 6413 O O . ILE A 1 795 ? 5.416 -4.592 -13.437 1.00 73.50 795 ILE A O 1
ATOM 6417 N N . SER A 1 796 ? 6.131 -3.224 -15.063 1.00 72.56 796 SER A N 1
ATOM 6418 C CA . SER A 1 796 ? 5.281 -3.834 -16.093 1.00 72.56 796 SER A CA 1
ATOM 6419 C C . SER A 1 796 ? 5.578 -5.326 -16.285 1.00 72.56 796 SER A C 1
ATOM 6421 O O . SER A 1 796 ? 4.646 -6.115 -16.378 1.00 72.56 796 SER A O 1
ATOM 6423 N N . GLN A 1 797 ? 6.850 -5.739 -16.230 1.00 71.19 797 GLN A N 1
ATOM 6424 C CA . GLN A 1 797 ? 7.234 -7.155 -16.276 1.00 71.19 797 GLN A CA 1
ATOM 6425 C C . GLN A 1 797 ? 6.813 -7.918 -15.020 1.00 71.19 797 GLN A C 1
ATOM 6427 O O . GLN A 1 797 ? 6.332 -9.046 -15.106 1.00 71.19 797 GLN A O 1
ATOM 6432 N N . ALA A 1 798 ? 6.965 -7.312 -13.839 1.00 70.19 798 ALA A N 1
ATOM 6433 C CA . ALA A 1 798 ? 6.526 -7.935 -12.597 1.00 70.19 798 ALA A CA 1
ATOM 6434 C C . ALA A 1 798 ? 5.004 -8.167 -12.591 1.00 70.19 798 ALA A C 1
ATOM 6436 O O . ALA A 1 798 ? 4.568 -9.240 -12.180 1.00 70.19 798 ALA A O 1
ATOM 6437 N N . LEU A 1 799 ? 4.229 -7.200 -13.096 1.00 77.00 799 LEU A N 1
ATOM 6438 C CA . LEU A 1 799 ? 2.764 -7.234 -13.178 1.00 77.00 799 LEU A CA 1
ATOM 6439 C C . LEU A 1 799 ? 2.215 -8.063 -14.345 1.00 77.00 799 LEU A C 1
ATOM 6441 O O . LEU A 1 799 ? 1.048 -8.438 -14.307 1.00 77.00 799 LEU A O 1
ATOM 6445 N N . HIS A 1 800 ? 3.028 -8.374 -15.361 1.00 72.75 800 HIS A N 1
ATOM 6446 C CA . HIS A 1 800 ? 2.615 -9.241 -16.470 1.00 72.75 800 HIS A CA 1
ATOM 6447 C C . HIS A 1 800 ? 2.312 -10.674 -16.012 1.00 72.75 800 HIS A C 1
ATOM 6449 O O . HIS A 1 800 ? 1.555 -11.393 -16.658 1.00 72.75 800 HIS A O 1
ATOM 6455 N N . ASN A 1 801 ? 2.892 -11.091 -14.886 1.00 65.19 801 ASN A N 1
ATOM 6456 C CA . ASN A 1 801 ? 2.568 -12.368 -14.274 1.00 65.19 801 ASN A CA 1
ATOM 6457 C C . ASN A 1 801 ? 1.224 -12.268 -13.553 1.00 65.19 801 ASN A C 1
ATOM 6459 O O . ASN A 1 801 ? 0.993 -11.323 -12.803 1.00 65.19 801 ASN A O 1
ATOM 6463 N N . GLU A 1 802 ? 0.393 -13.300 -13.678 1.00 65.12 802 GLU A N 1
ATOM 6464 C CA . GLU A 1 802 ? -0.818 -13.440 -12.858 1.00 65.12 802 GLU A CA 1
ATOM 6465 C C . GLU A 1 802 ? -0.496 -13.610 -11.363 1.00 65.12 802 GLU A C 1
ATOM 6467 O O . GLU A 1 802 ? -1.374 -13.442 -10.526 1.00 65.12 802 GLU A O 1
ATOM 6472 N N . GLN A 1 803 ? 0.751 -13.962 -11.016 1.00 66.44 803 GLN A N 1
ATOM 6473 C CA . GLN A 1 803 ? 1.152 -14.345 -9.662 1.00 66.44 803 GLN A CA 1
ATOM 6474 C C . GLN A 1 803 ? 2.527 -13.776 -9.253 1.00 66.44 803 GLN A C 1
ATOM 6476 O O . GLN A 1 803 ? 3.392 -13.579 -10.113 1.00 66.44 803 GLN A O 1
ATOM 6481 N N . PRO A 1 804 ? 2.775 -13.539 -7.946 1.00 67.19 804 PRO A N 1
ATOM 6482 C CA . PRO A 1 804 ? 4.058 -13.064 -7.442 1.00 67.19 804 PRO A CA 1
ATOM 6483 C C . PRO A 1 804 ? 5.199 -14.048 -7.726 1.00 67.19 804 PRO A C 1
ATOM 6485 O O . PRO A 1 804 ? 5.111 -15.249 -7.463 1.00 67.19 804 PRO A O 1
ATOM 6488 N N . THR A 1 805 ? 6.326 -13.519 -8.186 1.00 71.62 805 THR A N 1
ATOM 6489 C CA . THR A 1 805 ? 7.556 -14.263 -8.475 1.00 71.62 805 THR A CA 1
ATOM 6490 C C . THR A 1 805 ? 8.682 -13.821 -7.537 1.00 71.62 805 THR A C 1
ATOM 6492 O O . THR A 1 805 ? 8.584 -12.813 -6.835 1.00 71.62 805 THR A O 1
ATOM 6495 N N . LEU A 1 806 ? 9.809 -14.543 -7.516 1.00 67.44 806 LEU A N 1
ATOM 6496 C CA . LEU A 1 806 ? 11.005 -14.072 -6.794 1.00 67.44 806 LEU A CA 1
ATOM 6497 C C . LEU A 1 806 ? 11.460 -12.686 -7.289 1.00 67.44 806 LEU A C 1
ATOM 6499 O O . LEU A 1 806 ? 11.926 -11.866 -6.498 1.00 67.44 806 LEU A O 1
ATOM 6503 N N . PHE A 1 807 ? 11.260 -12.411 -8.579 1.00 64.88 807 PHE A N 1
ATOM 6504 C CA . PHE A 1 807 ? 11.522 -11.119 -9.199 1.00 64.88 807 PHE A CA 1
ATOM 6505 C C . PHE A 1 807 ? 10.580 -10.023 -8.682 1.00 64.88 807 PHE A C 1
ATOM 6507 O O . PHE A 1 807 ? 11.056 -8.969 -8.252 1.00 64.88 807 PHE A O 1
ATOM 6514 N N . SER A 1 808 ? 9.266 -10.279 -8.629 1.00 69.50 808 SER A N 1
ATOM 6515 C CA . SER A 1 808 ? 8.315 -9.298 -8.090 1.00 69.50 808 SER A CA 1
ATOM 6516 C C . SER A 1 808 ? 8.581 -9.005 -6.608 1.00 69.50 808 SER A C 1
ATOM 6518 O O . SER A 1 808 ? 8.569 -7.841 -6.210 1.00 69.50 808 SER A O 1
ATOM 6520 N N . ARG A 1 809 ? 8.950 -10.015 -5.804 1.00 76.44 809 ARG A N 1
ATOM 6521 C CA . ARG A 1 809 ? 9.355 -9.831 -4.394 1.00 76.44 809 ARG A CA 1
ATOM 6522 C C . ARG A 1 809 ? 10.548 -8.895 -4.232 1.00 76.44 809 ARG A C 1
ATOM 6524 O O . ARG A 1 809 ? 10.576 -8.094 -3.300 1.00 76.44 809 ARG A O 1
ATOM 6531 N N . LEU A 1 810 ? 11.546 -9.003 -5.110 1.00 72.38 810 LEU A N 1
ATOM 6532 C CA . LEU A 1 810 ? 12.732 -8.149 -5.063 1.00 72.38 810 LEU A CA 1
ATOM 6533 C C . LEU A 1 810 ? 12.367 -6.693 -5.390 1.00 72.38 810 LEU A C 1
ATOM 6535 O O . LEU A 1 810 ? 12.756 -5.784 -4.654 1.00 72.38 810 LEU A O 1
ATOM 6539 N N . ILE A 1 811 ? 11.587 -6.485 -6.457 1.00 78.00 811 ILE A N 1
ATOM 6540 C CA . ILE A 1 811 ? 11.158 -5.158 -6.925 1.00 78.00 811 ILE A CA 1
ATOM 6541 C C . ILE A 1 811 ? 10.282 -4.472 -5.882 1.00 78.00 811 ILE A C 1
ATOM 6543 O O . ILE A 1 811 ? 10.524 -3.324 -5.503 1.00 78.00 811 ILE A O 1
ATOM 6547 N N . PHE A 1 812 ? 9.282 -5.191 -5.381 1.00 86.44 812 PHE A N 1
ATOM 6548 C CA . PHE A 1 812 ? 8.284 -4.646 -4.475 1.00 86.44 812 PHE A CA 1
ATOM 6549 C C . PHE A 1 812 ? 8.672 -4.763 -3.000 1.00 86.44 812 PHE A C 1
ATOM 6551 O O . PHE A 1 812 ? 7.884 -4.397 -2.132 1.00 86.44 812 PHE A O 1
ATOM 6558 N N . ARG A 1 813 ? 9.917 -5.147 -2.672 1.00 85.12 813 ARG A N 1
ATOM 6559 C CA . ARG A 1 813 ? 10.408 -5.194 -1.281 1.00 85.12 813 ARG A CA 1
ATOM 6560 C C . ARG A 1 813 ? 10.194 -3.872 -0.540 1.00 85.12 813 ARG A C 1
ATOM 6562 O O . ARG A 1 813 ? 9.901 -3.881 0.652 1.00 85.12 813 ARG A O 1
ATOM 6569 N N . LYS A 1 814 ? 10.343 -2.737 -1.232 1.00 85.81 814 LYS A N 1
ATOM 6570 C CA . LYS A 1 814 ? 10.070 -1.407 -0.660 1.00 85.81 814 LYS A CA 1
ATOM 6571 C C . LYS A 1 814 ? 8.579 -1.184 -0.405 1.00 85.81 814 LYS A C 1
ATOM 6573 O O . LYS A 1 814 ? 8.243 -0.652 0.644 1.00 85.81 814 LYS A O 1
ATOM 6578 N N . VAL A 1 815 ? 7.711 -1.644 -1.308 1.00 89.38 815 VAL A N 1
ATOM 6579 C CA . VAL A 1 815 ? 6.252 -1.585 -1.129 1.00 89.38 815 VAL A CA 1
ATOM 6580 C C . VAL A 1 815 ? 5.844 -2.455 0.056 1.00 89.38 815 VAL A C 1
ATOM 6582 O O . VAL A 1 815 ? 5.205 -1.962 0.968 1.00 89.38 815 VAL A O 1
ATOM 6585 N N . LYS A 1 816 ? 6.319 -3.701 0.154 1.00 89.81 816 LYS A N 1
ATOM 6586 C CA . LYS A 1 816 ? 6.037 -4.551 1.322 1.00 89.81 816 LYS A CA 1
ATOM 6587 C C . LYS A 1 816 ? 6.518 -3.936 2.645 1.00 89.81 816 LYS A C 1
ATOM 6589 O O . LYS A 1 816 ? 5.813 -4.016 3.645 1.00 89.81 816 LYS A O 1
ATOM 6594 N N . LYS A 1 817 ? 7.688 -3.282 2.657 1.00 90.25 817 LYS A N 1
ATOM 6595 C CA . LYS A 1 817 ? 8.192 -2.539 3.830 1.00 90.25 817 LYS A CA 1
ATOM 6596 C C . LYS A 1 817 ? 7.342 -1.316 4.188 1.00 90.25 817 LYS A C 1
ATOM 6598 O O . LYS A 1 817 ? 7.228 -1.019 5.371 1.00 90.25 817 LYS A O 1
ATOM 6603 N N . LEU A 1 818 ? 6.750 -0.639 3.202 1.00 91.44 818 LEU A N 1
ATOM 6604 C CA . LEU A 1 818 ? 5.816 0.473 3.425 1.00 91.44 818 LEU A CA 1
ATOM 6605 C C . LEU A 1 818 ? 4.598 0.020 4.248 1.00 91.44 818 LEU A C 1
ATOM 6607 O O . LEU A 1 818 ? 4.119 0.761 5.095 1.00 91.44 818 LEU A O 1
ATOM 6611 N N . PHE A 1 819 ? 4.162 -1.231 4.065 1.00 93.44 819 PHE A N 1
ATOM 6612 C CA . PHE A 1 819 ? 3.105 -1.882 4.851 1.00 93.44 819 PHE A CA 1
ATOM 6613 C C . PHE A 1 819 ? 3.622 -2.594 6.117 1.00 93.44 819 PHE A C 1
ATOM 6615 O O . PHE A 1 819 ? 2.986 -3.508 6.631 1.00 93.44 819 PHE A O 1
ATOM 6622 N N . GLY A 1 820 ? 4.801 -2.215 6.619 1.00 90.31 820 GLY A N 1
ATOM 6623 C CA . GLY A 1 820 ? 5.375 -2.757 7.856 1.00 90.31 820 GLY A CA 1
ATOM 6624 C C . GLY A 1 820 ? 6.150 -4.070 7.705 1.00 90.31 820 GLY A C 1
ATOM 6625 O O . GLY A 1 820 ? 6.807 -4.506 8.645 1.00 90.31 820 GLY A O 1
ATOM 6626 N N . GLY A 1 821 ? 6.144 -4.692 6.523 1.00 88.56 821 GLY A N 1
ATOM 6627 C CA . GLY A 1 821 ? 6.984 -5.849 6.191 1.00 88.56 821 GLY A CA 1
ATOM 6628 C C . GLY A 1 821 ? 6.491 -7.215 6.686 1.00 88.56 821 GLY A C 1
ATOM 6629 O O . GLY A 1 821 ? 6.868 -8.219 6.083 1.00 88.56 821 GLY A O 1
ATOM 6630 N N . GLU A 1 822 ? 5.636 -7.253 7.710 1.00 91.81 822 GLU A N 1
ATOM 6631 C CA . GLU A 1 822 ? 5.114 -8.480 8.348 1.00 91.81 822 GLU A CA 1
ATOM 6632 C C . GLU A 1 822 ? 3.656 -8.796 7.971 1.00 91.81 822 GLU A C 1
ATOM 6634 O O . GLU A 1 822 ? 3.040 -9.684 8.552 1.00 91.81 822 GLU A O 1
ATOM 6639 N N . VAL A 1 823 ? 3.101 -8.093 6.980 1.00 91.44 823 VAL A N 1
ATOM 6640 C CA . VAL A 1 823 ? 1.737 -8.342 6.506 1.00 91.44 823 VAL A CA 1
ATOM 6641 C C . VAL A 1 823 ? 1.614 -9.713 5.822 1.00 91.44 823 VAL A C 1
ATOM 6643 O O . VAL A 1 823 ? 2.447 -10.094 4.988 1.00 91.44 823 VAL A O 1
ATOM 6646 N N . HIS A 1 824 ? 0.543 -10.430 6.162 1.00 86.31 824 HIS A N 1
ATOM 6647 C CA . HIS A 1 824 ? 0.200 -11.777 5.712 1.00 86.31 824 HIS A CA 1
ATOM 6648 C C . HIS A 1 824 ? -1.149 -11.852 4.996 1.00 86.31 824 HIS A C 1
ATOM 6650 O O . HIS A 1 824 ? -1.310 -12.733 4.160 1.00 86.31 824 HIS A O 1
ATOM 6656 N N . ALA A 1 825 ? -2.092 -10.953 5.282 1.00 89.06 825 ALA A N 1
ATOM 6657 C CA . ALA A 1 825 ? -3.370 -10.869 4.580 1.00 89.06 825 ALA A CA 1
ATOM 6658 C C . ALA A 1 825 ? -3.919 -9.436 4.567 1.00 89.06 825 ALA A C 1
ATOM 6660 O O . ALA A 1 825 ? -3.624 -8.626 5.452 1.00 89.06 825 ALA A O 1
ATOM 6661 N N . MET A 1 826 ? -4.739 -9.136 3.560 1.00 92.25 826 MET A N 1
ATOM 6662 C CA . MET A 1 826 ? -5.461 -7.871 3.436 1.00 92.25 826 MET A CA 1
ATOM 6663 C C . MET A 1 826 ? -6.955 -8.125 3.228 1.00 92.25 826 MET A C 1
ATOM 6665 O O . MET A 1 826 ? -7.334 -8.967 2.418 1.00 92.25 826 MET A O 1
ATOM 6669 N N . LEU A 1 827 ? -7.791 -7.357 3.922 1.00 90.81 827 LEU A N 1
ATOM 6670 C CA . LEU A 1 827 ? -9.225 -7.240 3.659 1.00 90.81 827 LEU A CA 1
ATOM 6671 C C . LEU A 1 827 ? -9.506 -5.879 3.016 1.00 90.81 827 LEU A C 1
ATOM 6673 O O . LEU A 1 827 ? -8.998 -4.856 3.482 1.00 90.81 827 LEU A O 1
ATOM 6677 N N . THR A 1 828 ? -10.318 -5.848 1.963 1.00 89.38 828 THR A N 1
ATOM 6678 C CA . THR A 1 828 ? -10.804 -4.608 1.355 1.00 89.38 828 THR A CA 1
ATOM 6679 C C . THR A 1 828 ? -12.296 -4.666 1.036 1.00 89.38 828 THR A C 1
ATOM 6681 O O . THR A 1 828 ? -12.854 -5.741 0.837 1.00 89.38 828 THR A O 1
ATOM 6684 N N . GLY A 1 829 ? -12.954 -3.508 1.053 1.00 84.00 829 GLY A N 1
ATOM 6685 C CA . GLY A 1 829 ? -14.397 -3.366 0.856 1.00 84.00 829 GLY A CA 1
ATOM 6686 C C . GLY A 1 829 ? -14.845 -1.912 1.027 1.00 84.00 829 GLY A C 1
ATOM 6687 O O . GLY A 1 829 ? -14.018 -0.998 1.000 1.00 84.00 829 GLY A O 1
ATOM 6688 N N . SER A 1 830 ? -16.146 -1.692 1.247 1.00 70.19 830 SER A N 1
ATOM 6689 C CA . SER A 1 830 ? -16.814 -0.372 1.369 1.00 70.19 830 SER A CA 1
ATOM 6690 C C . SER A 1 830 ? -16.974 0.423 0.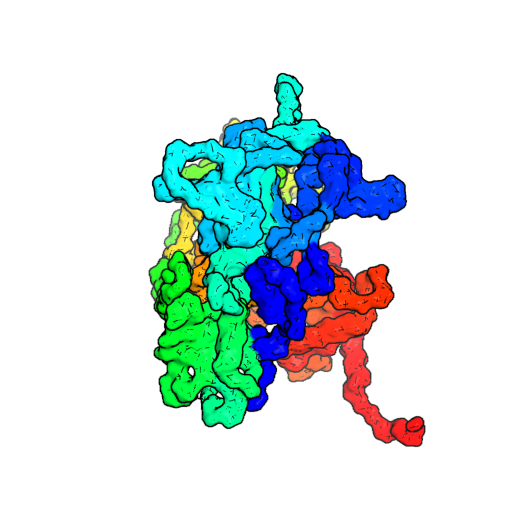057 1.00 70.19 830 SER A C 1
ATOM 6692 O O . SER A 1 830 ? -17.886 1.247 -0.075 1.00 70.19 830 SER A O 1
ATOM 6694 N N . ALA A 1 831 ? -16.141 0.153 -0.948 1.00 67.19 831 ALA A N 1
ATOM 6695 C CA . ALA A 1 831 ? -16.257 0.722 -2.288 1.00 67.19 831 ALA A CA 1
ATOM 6696 C C . ALA A 1 831 ? -15.726 -0.261 -3.351 1.00 67.19 831 ALA A C 1
ATOM 6698 O O . ALA A 1 831 ? -15.012 -1.201 -2.988 1.00 67.19 831 ALA A O 1
ATOM 6699 N N . PRO A 1 832 ? -16.043 -0.047 -4.640 1.00 67.50 832 PRO A N 1
ATOM 6700 C CA . PRO A 1 832 ? -15.417 -0.777 -5.736 1.00 67.50 832 PRO A CA 1
ATOM 6701 C C . PRO A 1 832 ? -13.909 -0.514 -5.810 1.00 67.50 832 PRO A C 1
ATOM 6703 O O . PRO A 1 832 ? -13.423 0.577 -5.499 1.00 67.50 832 PRO A O 1
ATOM 6706 N N . ILE A 1 833 ? -13.159 -1.515 -6.261 1.00 75.25 833 ILE A N 1
ATOM 6707 C CA . ILE A 1 833 ? -11.735 -1.405 -6.578 1.00 75.25 833 ILE A CA 1
ATOM 6708 C C . ILE A 1 833 ? -11.472 -2.059 -7.929 1.00 75.25 833 ILE A C 1
ATOM 6710 O O . ILE A 1 833 ? -12.085 -3.065 -8.284 1.00 75.25 833 ILE A O 1
ATOM 6714 N N . THR A 1 834 ? -10.567 -1.485 -8.722 1.00 74.12 834 THR A N 1
ATOM 6715 C CA . THR A 1 834 ? -10.332 -2.032 -10.057 1.00 74.12 834 THR A CA 1
ATOM 6716 C C . THR A 1 834 ? -9.443 -3.274 -10.021 1.00 74.12 834 THR A C 1
ATOM 6718 O O . THR A 1 834 ? -8.531 -3.368 -9.188 1.00 74.12 834 THR A O 1
ATOM 6721 N N . PRO A 1 835 ? -9.634 -4.202 -10.979 1.00 79.75 835 PRO A N 1
ATOM 6722 C CA . PRO A 1 835 ? -8.786 -5.381 -11.121 1.00 79.75 835 PRO A CA 1
ATOM 6723 C C . PRO A 1 835 ? -7.292 -5.067 -11.181 1.00 79.75 835 PRO A C 1
ATOM 6725 O O . PRO A 1 835 ? -6.489 -5.778 -10.592 1.00 79.75 835 PRO A O 1
ATOM 6728 N N . GLU A 1 836 ? -6.920 -3.977 -11.852 1.00 79.25 836 GLU A N 1
ATOM 6729 C CA . GLU A 1 836 ? -5.532 -3.534 -11.991 1.00 79.25 836 GLU A CA 1
ATOM 6730 C C . GLU A 1 836 ? -4.874 -3.231 -10.635 1.00 79.25 836 GLU A C 1
ATOM 6732 O O . GLU A 1 836 ? -3.752 -3.669 -10.374 1.00 79.25 836 GLU A O 1
ATOM 6737 N N . VAL A 1 837 ? -5.581 -2.518 -9.754 1.00 81.94 837 VAL A N 1
ATOM 6738 C CA . VAL A 1 837 ? -5.056 -2.106 -8.446 1.00 81.94 837 VAL A CA 1
ATOM 6739 C C . VAL A 1 837 ? -4.987 -3.302 -7.499 1.00 81.94 837 VAL A C 1
ATOM 6741 O O . VAL A 1 837 ? -3.972 -3.499 -6.826 1.00 81.94 837 VAL A O 1
ATOM 6744 N N . LEU A 1 838 ? -6.019 -4.151 -7.488 1.00 85.31 838 LEU A N 1
ATOM 6745 C CA . LEU A 1 838 ? -6.002 -5.401 -6.723 1.00 85.31 838 LEU A CA 1
ATOM 6746 C C . LEU A 1 838 ? -4.866 -6.325 -7.160 1.00 85.31 838 LEU A C 1
ATOM 6748 O O . LEU A 1 838 ? -4.113 -6.818 -6.315 1.00 85.31 838 LEU A O 1
ATOM 6752 N N . HIS A 1 839 ? -4.719 -6.525 -8.472 1.00 85.69 839 HIS A N 1
ATOM 6753 C CA . HIS A 1 839 ? -3.644 -7.323 -9.050 1.00 85.69 839 HIS A CA 1
ATOM 6754 C C . HIS A 1 839 ? -2.282 -6.774 -8.634 1.00 85.69 839 HIS A C 1
ATOM 6756 O O . HIS A 1 839 ? -1.450 -7.510 -8.104 1.00 85.69 839 HIS A O 1
ATOM 6762 N N . PHE A 1 840 ? -2.081 -5.458 -8.750 1.00 89.81 840 PHE A N 1
ATOM 6763 C CA . PHE A 1 840 ? -0.854 -4.808 -8.303 1.00 89.81 840 PHE A CA 1
ATOM 6764 C C . PHE A 1 840 ? -0.505 -5.131 -6.848 1.00 89.81 840 PHE A C 1
ATOM 6766 O O . PHE A 1 840 ? 0.613 -5.577 -6.583 1.00 89.81 840 PHE A O 1
ATOM 6773 N N . PHE A 1 841 ? -1.430 -4.941 -5.901 1.00 91.94 841 PHE A N 1
ATOM 6774 C CA . PHE A 1 841 ? -1.130 -5.181 -4.486 1.00 91.94 841 PHE A CA 1
ATOM 6775 C C . PHE A 1 841 ? -0.939 -6.664 -4.166 1.00 91.94 841 PHE A C 1
ATOM 6777 O O . PHE A 1 841 ? -0.077 -6.983 -3.344 1.00 91.94 841 PHE A O 1
ATOM 6784 N N . ARG A 1 842 ? -1.646 -7.574 -4.851 1.00 88.81 842 ARG A N 1
ATOM 6785 C CA . ARG A 1 842 ? -1.401 -9.024 -4.748 1.00 88.81 842 ARG A CA 1
ATOM 6786 C C . ARG A 1 842 ? 0.043 -9.360 -5.101 1.00 88.81 842 ARG A C 1
ATOM 6788 O O . ARG A 1 842 ? 0.735 -10.017 -4.322 1.00 88.81 842 ARG A O 1
ATOM 6795 N N . ILE A 1 843 ? 0.518 -8.846 -6.238 1.00 86.56 843 ILE A N 1
ATOM 6796 C CA . ILE A 1 843 ? 1.888 -9.052 -6.720 1.00 86.56 843 ILE A CA 1
ATOM 6797 C C . ILE A 1 843 ? 2.920 -8.362 -5.821 1.00 86.56 843 ILE A C 1
ATOM 6799 O O . ILE A 1 843 ? 3.973 -8.939 -5.532 1.00 86.56 843 ILE A O 1
ATOM 6803 N N . ALA A 1 844 ? 2.633 -7.135 -5.384 1.00 89.75 844 ALA A N 1
ATOM 6804 C CA . ALA A 1 844 ? 3.581 -6.300 -4.659 1.00 89.75 844 ALA A CA 1
ATOM 6805 C C . ALA A 1 844 ? 3.782 -6.724 -3.200 1.00 89.75 844 ALA A C 1
ATOM 6807 O O . ALA A 1 844 ? 4.901 -6.658 -2.683 1.00 89.75 844 ALA A O 1
ATOM 6808 N N . LEU A 1 845 ? 2.717 -7.160 -2.528 1.00 89.50 845 LEU A N 1
ATOM 6809 C CA . LEU A 1 845 ? 2.763 -7.556 -1.120 1.00 89.50 845 LEU A CA 1
ATOM 6810 C C . LEU A 1 845 ? 3.014 -9.058 -0.936 1.00 89.50 845 LEU A C 1
ATOM 6812 O O . LEU A 1 845 ? 3.523 -9.458 0.119 1.00 89.50 845 LEU A O 1
ATOM 6816 N N . ASP A 1 846 ? 2.738 -9.870 -1.964 1.00 86.50 846 ASP A N 1
ATOM 6817 C CA . ASP A 1 846 ? 2.824 -11.335 -1.912 1.00 86.50 846 ASP A CA 1
ATOM 6818 C C . ASP A 1 846 ? 1.963 -11.899 -0.766 1.00 86.50 846 ASP A C 1
ATOM 6820 O O . ASP A 1 846 ? 2.439 -12.674 0.065 1.00 86.50 846 ASP A O 1
ATOM 6824 N N . ILE A 1 847 ? 0.705 -11.447 -0.700 1.00 86.88 847 ILE A N 1
ATOM 6825 C CA . ILE A 1 847 ? -0.299 -11.849 0.296 1.00 86.88 847 ILE A CA 1
ATOM 6826 C C . ILE A 1 847 ? -1.659 -12.109 -0.368 1.00 86.88 847 ILE A C 1
ATOM 6828 O O . ILE A 1 847 ? -1.956 -11.497 -1.400 1.00 86.88 847 ILE A O 1
ATOM 6832 N N . PRO A 1 848 ? -2.516 -12.961 0.220 1.00 86.69 848 PRO A N 1
ATOM 6833 C CA . PRO A 1 848 ? -3.932 -12.975 -0.105 1.00 86.69 848 PRO A CA 1
ATOM 6834 C C . PRO A 1 848 ? -4.592 -11.620 0.171 1.00 86.69 848 PRO A C 1
ATOM 6836 O O . PRO A 1 848 ? -4.364 -10.986 1.206 1.00 86.69 848 PRO A O 1
ATOM 6839 N N . ILE A 1 849 ? -5.458 -11.219 -0.755 1.00 89.94 849 ILE A N 1
ATOM 6840 C CA . ILE A 1 849 ? -6.341 -10.062 -0.623 1.00 89.94 849 ILE A CA 1
ATOM 6841 C C . ILE A 1 849 ? -7.767 -10.578 -0.759 1.00 89.94 849 ILE A C 1
ATOM 6843 O O . ILE A 1 849 ? -8.066 -11.265 -1.738 1.00 89.94 849 ILE A O 1
ATOM 6847 N N . VAL A 1 850 ? -8.600 -10.280 0.233 1.00 90.00 850 VAL A N 1
ATOM 6848 C CA . VAL A 1 850 ? -10.025 -10.606 0.259 1.00 90.00 850 VAL A CA 1
ATOM 6849 C C . VAL A 1 850 ? -10.807 -9.338 -0.046 1.00 90.00 850 VAL A C 1
ATOM 6851 O O . VAL A 1 850 ? -10.682 -8.351 0.678 1.00 90.00 850 VAL A O 1
ATOM 6854 N N . GLU A 1 851 ? -11.608 -9.373 -1.103 1.00 90.81 851 GLU A N 1
ATOM 6855 C CA . GLU A 1 851 ? -12.599 -8.347 -1.406 1.00 90.81 851 GLU A CA 1
ATOM 6856 C C . GLU A 1 851 ? -13.943 -8.777 -0.812 1.00 90.81 851 GLU A C 1
ATOM 6858 O O . GLU A 1 851 ? -14.371 -9.922 -0.977 1.00 90.81 851 GLU A O 1
ATOM 6863 N N . ALA A 1 852 ? -14.584 -7.880 -0.069 1.00 90.56 852 ALA A N 1
ATOM 6864 C CA . ALA A 1 852 ? -15.835 -8.149 0.619 1.00 90.56 852 ALA A CA 1
ATOM 6865 C C . ALA A 1 852 ? -16.887 -7.091 0.289 1.00 90.56 852 ALA A C 1
ATOM 6867 O O . ALA A 1 852 ? -16.601 -5.890 0.290 1.00 90.56 852 ALA A O 1
ATOM 6868 N N . TYR A 1 853 ? -18.119 -7.548 0.067 1.00 92.38 853 TYR A N 1
ATOM 6869 C CA . TYR A 1 853 ? -19.269 -6.688 -0.181 1.00 92.38 853 TYR A CA 1
ATOM 6870 C C . TYR A 1 853 ? -20.320 -6.838 0.908 1.00 92.38 853 TYR A C 1
ATOM 6872 O O . TYR A 1 853 ? -20.587 -7.921 1.434 1.00 92.38 853 TYR A O 1
ATOM 6880 N N . GLY A 1 854 ? -20.922 -5.702 1.224 1.00 90.31 854 GLY A N 1
ATOM 6881 C CA . GLY A 1 854 ? -22.059 -5.588 2.102 1.00 90.31 854 GLY A CA 1
ATOM 6882 C C . GLY A 1 854 ? -22.287 -4.141 2.508 1.00 90.31 854 GLY A C 1
ATOM 6883 O O . GLY A 1 854 ? -21.527 -3.240 2.146 1.00 90.31 854 GLY A O 1
ATOM 6884 N N . GLN A 1 855 ? -23.345 -3.933 3.273 1.00 90.12 855 GLN A N 1
ATOM 6885 C CA . GLN A 1 855 ? -23.817 -2.626 3.702 1.00 90.12 855 GLN A CA 1
ATOM 6886 C C . GLN A 1 855 ? -24.148 -2.637 5.195 1.00 90.12 855 GLN A C 1
ATOM 6888 O O . GLN A 1 855 ? -24.007 -3.654 5.880 1.00 90.12 855 GLN A O 1
ATOM 6893 N N . THR A 1 856 ? -24.563 -1.492 5.726 1.00 90.25 856 THR A N 1
ATOM 6894 C CA . THR A 1 856 ? -24.941 -1.386 7.136 1.00 90.25 856 THR A CA 1
ATOM 6895 C C . THR A 1 856 ? -26.123 -2.300 7.458 1.00 90.25 856 THR A C 1
ATOM 6897 O O . THR A 1 856 ? -26.102 -3.004 8.462 1.00 90.25 856 THR A O 1
ATOM 6900 N N . GLU A 1 857 ? -27.109 -2.351 6.570 1.00 94.94 857 GLU A N 1
ATOM 6901 C CA . GLU A 1 857 ? -28.342 -3.127 6.677 1.00 94.94 857 GLU A CA 1
ATOM 6902 C C . GLU A 1 857 ? -28.095 -4.645 6.639 1.00 94.94 857 GLU A C 1
ATOM 6904 O O . GLU A 1 857 ? -28.894 -5.414 7.169 1.00 94.94 857 GLU A O 1
ATOM 6909 N N . SER A 1 858 ? -26.963 -5.084 6.075 1.00 94.62 858 SER A N 1
ATOM 6910 C CA . SER A 1 858 ? -26.498 -6.479 6.091 1.00 94.62 858 SER A CA 1
ATOM 6911 C C . SER A 1 858 ? -25.414 -6.734 7.144 1.00 94.62 858 SER A C 1
ATOM 6913 O O . SER A 1 858 ? -24.734 -7.753 7.095 1.00 94.62 858 SER A O 1
ATOM 6915 N N . THR A 1 859 ? -25.193 -5.803 8.073 1.00 94.75 859 THR A N 1
ATOM 6916 C CA . THR A 1 859 ? -24.155 -5.892 9.109 1.00 94.75 859 THR A CA 1
ATOM 6917 C C . THR A 1 859 ? -22.761 -6.172 8.539 1.00 94.75 859 THR A C 1
ATOM 6919 O O . THR A 1 859 ? -22.114 -7.159 8.890 1.00 94.75 859 THR A O 1
ATOM 6922 N N . ALA A 1 860 ? -22.292 -5.290 7.653 1.00 88.94 860 ALA A N 1
ATOM 6923 C CA . ALA A 1 860 ? -21.038 -5.421 6.911 1.00 88.94 860 ALA A CA 1
ATOM 6924 C C . ALA A 1 860 ? -21.073 -6.588 5.905 1.00 88.94 860 ALA A C 1
ATOM 6926 O O . ALA A 1 860 ? -22.042 -6.708 5.161 1.00 88.94 860 ALA A O 1
ATOM 6927 N N . ALA A 1 861 ? -19.998 -7.377 5.803 1.00 87.25 861 ALA A N 1
ATOM 6928 C CA . ALA A 1 861 ? -19.740 -8.272 4.675 1.00 87.25 861 ALA A CA 1
ATOM 6929 C C . ALA A 1 861 ? -20.705 -9.474 4.591 1.00 87.25 861 ALA A C 1
ATOM 6931 O O . ALA A 1 861 ? -20.543 -10.454 5.321 1.00 87.25 861 ALA A O 1
ATOM 6932 N N . GLY A 1 862 ? -21.650 -9.420 3.647 1.00 90.19 862 GLY A N 1
ATOM 6933 C CA . GLY A 1 862 ? -22.530 -10.535 3.280 1.00 90.19 862 GLY A CA 1
ATOM 6934 C C . GLY A 1 862 ? -21.912 -11.479 2.242 1.00 90.19 862 GLY A C 1
ATOM 6935 O O . GLY A 1 862 ? -22.232 -12.668 2.216 1.00 90.19 862 GLY A O 1
ATOM 6936 N N . THR A 1 863 ? -20.973 -10.984 1.431 1.00 93.62 863 THR A N 1
ATOM 6937 C CA . THR A 1 863 ? -20.151 -11.800 0.527 1.00 93.62 863 THR A CA 1
ATOM 6938 C C . THR A 1 863 ? -18.672 -11.498 0.717 1.00 93.62 863 THR A C 1
ATOM 6940 O O . THR A 1 863 ? -18.282 -10.414 1.162 1.00 93.62 863 THR A O 1
ATOM 6943 N N . SER A 1 864 ? -17.833 -12.466 0.364 1.00 92.38 864 SER A N 1
ATOM 6944 C CA . SER A 1 864 ? -16.390 -12.260 0.278 1.00 92.38 864 SER A CA 1
ATOM 6945 C C . SER A 1 864 ? -15.736 -13.230 -0.699 1.00 92.38 864 SER A C 1
ATOM 6947 O O . SER A 1 864 ? -16.157 -14.388 -0.841 1.00 92.38 864 SER A O 1
ATOM 6949 N N . THR A 1 865 ? -14.690 -12.764 -1.382 1.00 91.31 865 THR A N 1
ATOM 6950 C CA . THR A 1 865 ? -13.843 -13.610 -2.231 1.00 91.31 865 THR A CA 1
ATOM 6951 C C . THR A 1 865 ? -13.142 -14.657 -1.384 1.00 91.31 865 THR A C 1
ATOM 6953 O O . THR A 1 865 ? -12.638 -14.354 -0.298 1.00 91.31 865 THR A O 1
ATOM 6956 N N . HIS A 1 866 ? -13.062 -15.888 -1.884 1.00 87.31 866 HIS A N 1
ATOM 6957 C CA . HIS A 1 866 ? -12.262 -16.902 -1.214 1.00 87.31 866 HIS A CA 1
ATOM 6958 C C . HIS A 1 866 ? -10.781 -16.494 -1.183 1.00 87.31 866 HIS A C 1
ATOM 6960 O O . HIS A 1 866 ? -10.282 -15.851 -2.102 1.00 87.31 866 HIS A O 1
ATOM 6966 N N . ILE A 1 867 ? -10.050 -16.877 -0.135 1.00 83.69 867 ILE A N 1
ATOM 6967 C CA . ILE A 1 867 ? -8.685 -16.381 0.089 1.00 83.69 867 ILE A CA 1
ATOM 6968 C C . ILE A 1 867 ? -7.669 -16.892 -0.945 1.00 83.69 867 ILE A C 1
ATOM 6970 O O . ILE A 1 867 ? -6.636 -16.264 -1.179 1.00 83.69 867 ILE A O 1
ATOM 6974 N N . THR A 1 868 ? -7.984 -18.022 -1.581 1.00 80.69 868 THR A N 1
ATOM 6975 C CA . THR A 1 868 ? -7.225 -18.602 -2.698 1.00 80.69 868 THR A CA 1
ATOM 6976 C C . THR A 1 868 ? -7.749 -18.165 -4.070 1.00 80.69 868 THR A C 1
ATOM 6978 O O . THR A 1 868 ? -7.106 -18.461 -5.081 1.00 80.69 868 THR A O 1
ATOM 6981 N N . ASP A 1 869 ? -8.885 -17.460 -4.131 1.00 84.12 869 ASP A N 1
ATOM 6982 C CA . ASP A 1 869 ? -9.446 -16.962 -5.384 1.00 84.12 869 ASP A CA 1
ATOM 6983 C C . ASP A 1 869 ? -8.697 -15.708 -5.829 1.00 84.12 869 ASP A C 1
ATOM 6985 O O . ASP A 1 869 ? -8.836 -14.636 -5.245 1.00 84.12 869 ASP A O 1
ATOM 6989 N N . THR A 1 870 ? -7.895 -15.850 -6.881 1.00 78.75 870 THR A N 1
ATOM 6990 C CA . THR A 1 870 ? -7.103 -14.750 -7.444 1.00 78.75 870 THR A CA 1
ATOM 6991 C C . THR A 1 870 ? -7.841 -13.950 -8.515 1.00 78.75 870 THR A C 1
ATOM 6993 O O . THR A 1 870 ? -7.281 -12.984 -9.037 1.00 78.75 870 THR A O 1
ATOM 6996 N N . SER A 1 871 ? -9.096 -14.304 -8.814 1.00 80.00 871 SER A N 1
ATOM 6997 C CA . SER A 1 871 ? -9.939 -13.529 -9.717 1.00 80.00 871 SER A CA 1
ATOM 6998 C C . SER A 1 871 ? -10.158 -12.106 -9.190 1.00 80.00 871 SER A C 1
ATOM 7000 O O . SER A 1 871 ? -9.980 -11.809 -8.004 1.00 80.00 871 SER A O 1
ATOM 7002 N N . CYS A 1 872 ? -10.464 -11.203 -10.116 1.00 81.12 872 CYS A N 1
ATOM 7003 C CA . CYS A 1 872 ? -10.673 -9.786 -9.848 1.00 81.12 872 CYS A CA 1
ATOM 7004 C C . CYS A 1 872 ? -12.004 -9.335 -10.457 1.00 81.12 872 CYS A C 1
ATOM 7006 O O . CYS A 1 872 ? -12.478 -9.928 -11.429 1.00 81.12 872 CYS A O 1
ATOM 7008 N N . GLY A 1 873 ? -12.584 -8.263 -9.912 1.00 77.94 873 GLY A N 1
ATOM 7009 C CA . GLY A 1 873 ? -13.869 -7.738 -10.381 1.00 77.94 873 GLY A CA 1
ATOM 7010 C C . GLY A 1 873 ? -15.059 -8.611 -9.974 1.00 77.94 873 GLY A C 1
ATOM 7011 O O . GLY A 1 873 ? -16.046 -8.677 -10.703 1.00 77.94 873 GLY A O 1
ATOM 7012 N N . THR A 1 874 ? -14.947 -9.325 -8.851 1.00 88.56 874 THR A N 1
ATOM 7013 C CA . THR A 1 874 ? -16.056 -10.028 -8.192 1.00 88.56 874 THR A CA 1
ATOM 7014 C C . THR A 1 874 ? -15.912 -9.851 -6.685 1.00 88.56 874 THR A C 1
ATOM 7016 O O . THR A 1 874 ? -14.802 -9.724 -6.181 1.00 88.56 874 THR A O 1
ATOM 7019 N N . VAL A 1 875 ? -17.025 -9.899 -5.963 1.00 89.88 875 VAL A N 1
ATOM 7020 C CA . VAL A 1 875 ? -17.085 -9.804 -4.496 1.00 89.88 875 VAL A CA 1
ATOM 7021 C C . VAL A 1 875 ? -17.266 -11.181 -3.842 1.00 89.88 875 VAL A C 1
ATOM 7023 O O . VAL A 1 875 ? -17.637 -11.291 -2.670 1.00 89.88 875 VAL A O 1
ATOM 7026 N N . GLY A 1 876 ? -16.991 -12.239 -4.613 1.00 92.19 876 GLY A N 1
ATOM 7027 C CA . GLY A 1 876 ? -16.977 -13.629 -4.178 1.00 92.19 876 GLY A CA 1
ATOM 7028 C C . GLY A 1 876 ? -18.347 -14.240 -3.912 1.00 92.19 876 GLY A C 1
ATOM 7029 O O . GLY A 1 876 ? -19.364 -13.809 -4.447 1.00 92.19 876 GLY A O 1
ATOM 7030 N N . SER A 1 877 ? -18.359 -15.285 -3.089 1.00 92.81 877 SER A N 1
ATOM 7031 C CA . SER A 1 877 ? -19.566 -16.015 -2.699 1.00 92.81 877 SER A CA 1
ATOM 7032 C C . SER A 1 877 ? -20.195 -15.437 -1.421 1.00 92.81 877 SER A C 1
ATOM 7034 O O . SER A 1 877 ? -19.479 -14.817 -0.618 1.00 92.81 877 SER A O 1
ATOM 7036 N N . PRO A 1 878 ? -21.488 -15.714 -1.156 1.00 93.56 878 PRO A N 1
ATOM 7037 C CA . PRO A 1 878 ? -22.101 -15.500 0.153 1.00 93.56 878 PRO A CA 1
ATOM 7038 C C . PRO A 1 878 ? -21.258 -16.102 1.280 1.00 93.56 878 PRO A C 1
ATOM 7040 O O . PRO A 1 878 ? -20.625 -17.149 1.107 1.00 93.56 878 PRO A O 1
ATOM 7043 N N . VAL A 1 879 ? -21.231 -15.449 2.440 1.00 90.00 879 VAL A N 1
ATOM 7044 C CA . VAL A 1 879 ? -20.681 -16.062 3.658 1.00 90.00 879 VAL A CA 1
ATOM 7045 C C . VAL A 1 879 ? -21.656 -17.130 4.193 1.00 90.00 879 VAL A C 1
ATOM 7047 O O . VAL A 1 879 ? -22.819 -17.142 3.799 1.00 90.00 879 VAL A O 1
ATOM 7050 N N . PRO A 1 880 ? -21.229 -18.058 5.068 1.00 88.31 880 PRO A N 1
ATOM 7051 C CA . PRO A 1 880 ? -22.030 -19.241 5.417 1.00 88.31 880 PRO A CA 1
ATOM 7052 C C . PRO A 1 880 ? -23.376 -18.947 6.093 1.00 88.31 880 PRO A C 1
ATOM 7054 O O . PRO A 1 880 ? -24.286 -19.763 6.047 1.00 88.31 880 PRO A O 1
ATOM 7057 N N . SER A 1 881 ? -23.507 -17.782 6.723 1.00 90.69 881 SER A N 1
ATOM 7058 C CA . SER A 1 881 ? -24.729 -17.300 7.372 1.00 90.69 881 SER A CA 1
ATOM 7059 C C . SER A 1 881 ? -25.659 -16.538 6.417 1.00 90.69 881 SER A C 1
ATOM 7061 O O . SER A 1 881 ? -26.524 -15.797 6.879 1.00 90.69 881 SER A O 1
ATOM 7063 N N . VAL A 1 882 ? -25.467 -16.658 5.098 1.00 93.88 882 VAL A N 1
ATOM 7064 C CA . VAL A 1 882 ? -26.139 -15.816 4.102 1.00 93.88 882 VAL A CA 1
ATOM 7065 C C . VAL A 1 882 ? -26.636 -16.612 2.906 1.00 93.88 882 VAL A C 1
ATOM 7067 O O . VAL A 1 882 ? -25.924 -17.430 2.322 1.00 93.88 882 VAL A O 1
ATOM 7070 N N . GLU A 1 883 ? -27.852 -16.278 2.499 1.00 94.44 883 GLU A N 1
ATOM 7071 C CA . GLU A 1 883 ? -28.421 -16.585 1.195 1.00 94.44 883 GLU A CA 1
ATOM 7072 C C . GLU A 1 883 ? -28.557 -15.325 0.359 1.00 94.44 883 GLU A C 1
ATOM 7074 O O . GLU A 1 883 ? -28.851 -14.246 0.882 1.00 94.44 883 GLU A O 1
ATOM 7079 N N . ILE A 1 884 ? -28.394 -15.487 -0.951 1.00 96.62 884 ILE A N 1
ATOM 7080 C CA . ILE A 1 884 ? -28.590 -14.412 -1.916 1.00 96.62 884 ILE A CA 1
ATOM 7081 C C . ILE A 1 884 ? -29.450 -14.910 -3.067 1.00 96.62 884 ILE A C 1
ATOM 7083 O O . ILE A 1 884 ? -29.221 -16.004 -3.579 1.00 96.62 884 ILE A O 1
ATOM 7087 N N . LYS A 1 885 ? -30.392 -14.080 -3.508 1.00 95.81 885 LYS A N 1
ATOM 7088 C CA . LYS A 1 885 ? -31.048 -14.218 -4.812 1.00 95.81 885 LYS A CA 1
ATOM 7089 C C . LYS A 1 885 ? -30.938 -12.917 -5.595 1.00 95.81 885 LYS A C 1
ATOM 7091 O O . LYS A 1 885 ? -30.674 -11.868 -5.007 1.00 95.81 885 LYS A O 1
ATOM 7096 N N . LEU A 1 886 ? -31.124 -13.004 -6.907 1.00 96.25 886 LEU A N 1
ATOM 7097 C CA . LEU A 1 886 ? -31.251 -11.833 -7.769 1.00 96.25 886 LEU A CA 1
ATOM 7098 C C . LEU A 1 886 ? -32.704 -11.712 -8.210 1.00 96.25 886 LEU A C 1
ATOM 7100 O O . LEU A 1 886 ? -33.292 -12.712 -8.617 1.00 96.25 886 LEU A O 1
ATOM 7104 N N . ILE A 1 887 ? -33.269 -10.511 -8.145 1.00 95.06 887 ILE A N 1
ATOM 7105 C CA . ILE A 1 887 ? -34.622 -10.236 -8.641 1.00 95.06 887 ILE A CA 1
ATOM 7106 C C . ILE A 1 887 ? -34.583 -9.304 -9.849 1.00 95.06 887 ILE A C 1
ATOM 7108 O O . ILE A 1 887 ? -33.671 -8.488 -9.997 1.00 95.06 887 ILE A O 1
ATOM 7112 N N . ASP A 1 888 ? -35.583 -9.426 -10.716 1.00 93.25 888 ASP A N 1
ATOM 7113 C CA . ASP A 1 888 ? -35.747 -8.535 -11.860 1.00 93.25 888 ASP A CA 1
ATOM 7114 C C . ASP A 1 888 ? -35.828 -7.080 -11.399 1.00 93.25 888 ASP A C 1
ATOM 7116 O O . ASP A 1 888 ? -36.586 -6.750 -10.489 1.00 93.25 888 ASP A O 1
ATOM 7120 N N . VAL A 1 889 ? -35.087 -6.198 -12.071 1.00 87.81 889 VAL A N 1
ATOM 7121 C CA . VAL A 1 889 ? -35.162 -4.760 -11.802 1.00 87.81 889 VAL A CA 1
ATOM 7122 C C . VAL A 1 889 ? -36.202 -4.152 -12.748 1.00 87.81 889 VAL A C 1
ATOM 7124 O O . VAL A 1 889 ? -35.968 -4.122 -13.968 1.00 87.81 889 VAL A O 1
ATOM 7127 N N . PRO A 1 890 ? -37.351 -3.665 -12.235 1.00 80.06 890 PRO A N 1
ATOM 7128 C CA . PRO A 1 890 ? -38.420 -3.130 -13.070 1.00 80.06 890 PRO A CA 1
ATOM 7129 C C . PRO A 1 890 ? -37.926 -1.991 -13.956 1.00 80.06 890 PRO A C 1
ATOM 7131 O O . PRO A 1 890 ? -37.096 -1.184 -13.546 1.00 80.06 890 PRO A O 1
ATOM 7134 N N . ASN A 1 891 ? -38.472 -1.896 -15.169 1.00 75.81 891 ASN A N 1
ATOM 7135 C CA . ASN A 1 891 ? -38.101 -0.860 -16.133 1.00 75.81 891 ASN A CA 1
ATOM 7136 C C . ASN A 1 891 ? -36.597 -0.824 -16.449 1.00 75.81 891 ASN A C 1
ATOM 7138 O O . ASN A 1 891 ? -36.088 0.260 -16.690 1.00 75.81 891 ASN A O 1
ATOM 7142 N N . THR A 1 892 ? -35.896 -1.962 -16.457 1.00 73.25 892 THR A N 1
ATOM 7143 C CA . THR A 1 892 ? -34.520 -2.116 -16.978 1.00 73.25 892 THR A CA 1
ATOM 7144 C C . THR A 1 892 ? -34.406 -3.416 -17.790 1.00 73.25 892 THR A C 1
ATOM 7146 O O . THR A 1 892 ? -35.398 -4.141 -17.919 1.00 73.25 892 THR A O 1
ATOM 7149 N N . ASN A 1 893 ? -33.215 -3.749 -18.305 1.00 78.31 893 ASN A N 1
ATOM 7150 C CA . ASN A 1 893 ? -32.933 -5.035 -18.966 1.00 78.31 893 ASN A CA 1
ATOM 7151 C C . ASN A 1 893 ? -32.373 -6.118 -18.020 1.00 78.31 893 ASN A C 1
ATOM 7153 O O . ASN A 1 893 ? -32.147 -7.243 -18.462 1.00 78.31 893 ASN A O 1
ATOM 7157 N N . TYR A 1 894 ? -32.171 -5.818 -16.732 1.00 84.06 894 TYR A N 1
ATOM 7158 C CA . TYR A 1 894 ? -31.650 -6.793 -15.771 1.00 84.06 894 TYR A CA 1
ATOM 7159 C C . TYR A 1 894 ? -32.724 -7.826 -15.415 1.00 84.06 894 TYR A C 1
ATOM 7161 O O . TYR A 1 894 ? -33.809 -7.466 -14.944 1.00 84.06 894 TYR A O 1
ATOM 7169 N N . ARG A 1 895 ? -32.443 -9.102 -15.704 1.00 89.00 895 ARG A N 1
ATOM 7170 C CA . ARG A 1 895 ? -33.353 -10.234 -15.478 1.00 89.00 895 ARG A CA 1
ATOM 7171 C C . ARG A 1 895 ? -32.660 -11.345 -14.706 1.00 89.00 895 ARG A C 1
ATOM 7173 O O . ARG A 1 895 ? -31.592 -11.799 -15.128 1.00 89.00 895 ARG A O 1
ATOM 7180 N N . SER A 1 896 ? -33.286 -11.818 -13.633 1.00 89.69 896 SER A N 1
ATOM 7181 C CA . SER A 1 896 ? -32.752 -12.861 -12.754 1.00 89.69 896 SER A CA 1
ATOM 7182 C C . SER A 1 896 ? -32.436 -14.141 -13.531 1.00 89.69 896 SER A C 1
ATOM 7184 O O . SER A 1 896 ? -31.367 -14.718 -13.345 1.00 89.69 896 SER A O 1
ATOM 7186 N N . ASN A 1 897 ? -33.281 -14.498 -14.506 1.00 86.50 897 ASN A N 1
ATOM 7187 C CA . ASN A 1 897 ? -33.074 -15.624 -15.427 1.00 86.50 897 ASN A CA 1
ATOM 7188 C C . ASN A 1 897 ? -31.808 -15.489 -16.296 1.00 86.50 897 ASN A C 1
ATOM 7190 O O . ASN A 1 897 ? -31.255 -16.488 -16.749 1.00 86.50 897 ASN A O 1
ATOM 7194 N N . ASN A 1 898 ? -31.330 -14.262 -16.516 1.00 88.06 898 ASN A N 1
ATOM 7195 C CA . ASN A 1 898 ? -30.059 -13.971 -17.183 1.00 88.06 898 ASN A CA 1
ATOM 7196 C C . ASN A 1 898 ? -28.911 -13.793 -16.176 1.00 88.06 898 ASN A C 1
ATOM 7198 O O . ASN A 1 898 ? -27.887 -13.204 -16.515 1.00 88.06 898 ASN A O 1
ATOM 7202 N N . ASN A 1 899 ? -29.066 -14.290 -14.944 1.00 91.56 899 ASN A N 1
ATOM 7203 C CA . ASN A 1 899 ? -28.114 -14.143 -13.846 1.00 91.56 899 ASN A CA 1
ATOM 7204 C C . ASN A 1 899 ? -27.825 -12.685 -13.451 1.00 91.56 899 ASN A C 1
ATOM 7206 O O . ASN A 1 899 ? -26.769 -12.426 -12.881 1.00 91.56 899 ASN A O 1
ATOM 7210 N N . GLN A 1 900 ? -28.730 -11.738 -13.727 1.00 92.94 900 GLN A N 1
ATOM 7211 C CA . GLN A 1 900 ? -28.540 -10.314 -13.432 1.00 92.94 900 GLN A CA 1
ATOM 7212 C C . GLN A 1 900 ? -29.764 -9.720 -12.734 1.00 92.94 900 GLN A C 1
ATOM 7214 O O . GLN A 1 900 ? -30.885 -9.931 -13.170 1.00 92.94 900 GLN A O 1
ATOM 7219 N N . GLY A 1 901 ? -29.591 -8.927 -11.686 1.00 93.62 901 GLY A N 1
ATOM 7220 C CA . GLY A 1 901 ? -30.745 -8.358 -10.990 1.00 93.62 901 GLY A CA 1
ATOM 7221 C C . GLY A 1 901 ? -30.379 -7.631 -9.713 1.00 93.62 901 GLY A C 1
ATOM 7222 O O . GLY A 1 901 ? -29.209 -7.584 -9.339 1.00 93.62 901 GLY A O 1
ATOM 7223 N N . GLU A 1 902 ? -31.370 -7.062 -9.036 1.00 95.12 902 GLU A N 1
ATOM 7224 C CA . GLU A 1 902 ? -31.160 -6.516 -7.697 1.00 95.12 902 GLU A CA 1
ATOM 7225 C C . GLU A 1 902 ? -30.769 -7.643 -6.743 1.00 95.12 902 GLU A C 1
ATOM 7227 O O . GLU A 1 902 ? -31.373 -8.717 -6.738 1.00 95.12 902 GLU A O 1
ATOM 7232 N N . ILE A 1 903 ? -29.736 -7.393 -5.945 1.00 96.56 903 ILE A N 1
ATOM 7233 C CA . ILE A 1 903 ? -29.245 -8.335 -4.952 1.00 96.56 903 ILE A CA 1
ATOM 7234 C C . ILE A 1 903 ? -30.200 -8.304 -3.760 1.00 96.56 903 ILE A C 1
ATOM 7236 O O . ILE A 1 903 ? -30.381 -7.275 -3.114 1.00 96.56 903 ILE A O 1
ATOM 7240 N N . CYS A 1 904 ? -30.764 -9.458 -3.421 1.00 97.31 904 CYS A N 1
ATOM 7241 C CA . CYS A 1 904 ? -31.547 -9.642 -2.207 1.00 97.31 904 CYS A CA 1
ATOM 7242 C C . CYS A 1 904 ? -30.786 -10.553 -1.246 1.00 97.31 904 CYS A C 1
ATOM 7244 O O . CYS A 1 904 ? -30.399 -11.662 -1.617 1.00 97.31 904 CYS A O 1
ATOM 7246 N N . ILE A 1 905 ? -30.589 -10.109 -0.004 1.00 97.56 905 ILE A N 1
ATOM 7247 C CA . ILE A 1 905 ? -29.819 -10.830 1.022 1.00 97.56 905 ILE A CA 1
ATOM 7248 C C . ILE A 1 905 ? -30.750 -11.334 2.123 1.00 97.56 905 ILE A C 1
ATOM 7250 O O . ILE A 1 905 ? -31.572 -10.576 2.629 1.00 97.56 905 ILE A O 1
ATOM 7254 N N . ARG A 1 906 ? -30.581 -12.584 2.563 1.00 96.44 906 ARG A N 1
ATOM 7255 C CA . ARG A 1 906 ? -31.291 -13.133 3.727 1.00 96.44 906 ARG A CA 1
ATOM 7256 C C . ARG A 1 906 ? -30.343 -13.862 4.670 1.00 96.44 906 ARG A C 1
ATOM 7258 O O . ARG A 1 906 ? -29.439 -14.575 4.243 1.00 96.44 906 ARG A O 1
ATOM 7265 N N . GLY A 1 907 ? -30.571 -13.687 5.968 1.00 95.50 907 GLY A N 1
ATOM 7266 C CA . GLY A 1 907 ? -29.844 -14.380 7.027 1.00 95.50 907 GLY A CA 1
ATOM 7267 C C . GLY A 1 907 ? -29.826 -13.595 8.340 1.00 95.50 907 GLY A C 1
ATOM 7268 O O . GLY A 1 907 ? -30.293 -12.455 8.387 1.00 95.50 907 GLY A O 1
ATOM 7269 N N . PRO A 1 908 ? -29.245 -14.161 9.413 1.00 95.62 908 PRO A N 1
ATOM 7270 C CA . PRO A 1 908 ? -29.125 -13.508 10.720 1.00 95.62 908 PRO A CA 1
ATOM 7271 C C . PRO A 1 908 ? -28.270 -12.231 10.710 1.00 95.62 908 PRO A C 1
ATOM 7273 O O . PRO A 1 908 ? -28.204 -11.541 11.722 1.00 95.62 908 PRO A O 1
ATOM 7276 N N . ILE A 1 909 ? -27.614 -11.906 9.593 1.00 95.94 909 ILE A N 1
ATOM 7277 C CA . ILE A 1 909 ? -26.841 -10.669 9.414 1.00 95.94 909 ILE A CA 1
ATOM 7278 C C . ILE A 1 909 ? -27.717 -9.455 9.072 1.00 95.94 909 ILE A C 1
ATOM 7280 O O . ILE A 1 909 ? -27.255 -8.323 9.180 1.00 95.94 909 ILE A O 1
ATOM 7284 N N . VAL A 1 910 ? -28.966 -9.668 8.644 1.00 97.50 910 VAL A N 1
ATOM 7285 C CA . VAL A 1 910 ? -29.880 -8.577 8.289 1.00 97.50 910 VAL A CA 1
ATOM 7286 C C . VAL A 1 910 ? -30.272 -7.818 9.559 1.00 97.50 910 VAL A C 1
ATOM 7288 O O . VAL A 1 910 ? -30.661 -8.419 10.566 1.00 97.50 910 VAL A O 1
ATOM 7291 N N . PHE A 1 911 ? -30.124 -6.495 9.519 1.00 97.19 911 PHE A N 1
ATOM 7292 C CA . PHE A 1 911 ? -30.472 -5.583 10.609 1.00 97.19 911 PHE A CA 1
ATOM 7293 C C . PHE A 1 911 ? -31.930 -5.726 11.069 1.00 97.19 911 PHE A C 1
ATOM 7295 O O . PHE A 1 911 ? -32.789 -6.242 10.357 1.00 97.19 911 PHE A O 1
ATOM 7302 N N . LYS A 1 912 ? -32.238 -5.218 12.264 1.00 97.06 912 LYS A N 1
ATOM 7303 C CA . LYS A 1 912 ? -33.599 -5.266 12.826 1.00 97.06 912 LYS A CA 1
ATOM 7304 C C . LYS A 1 912 ? -34.551 -4.218 12.233 1.00 97.06 912 LYS A C 1
ATOM 7306 O O . LYS A 1 912 ? -35.726 -4.212 12.582 1.00 97.06 912 LYS A O 1
ATOM 7311 N N . GLY A 1 913 ? -34.052 -3.343 11.360 1.00 96.00 913 GLY A N 1
ATOM 7312 C CA . GLY A 1 913 ? -34.787 -2.232 10.759 1.00 96.00 913 GLY A CA 1
ATOM 7313 C C . GLY A 1 913 ? -34.215 -0.866 11.128 1.00 96.00 913 GLY A C 1
ATOM 7314 O O . GLY A 1 913 ? -33.168 -0.757 11.777 1.00 96.00 913 GLY A O 1
ATOM 7315 N N . TYR A 1 914 ? -34.909 0.188 10.706 1.00 95.00 914 TYR A N 1
ATOM 7316 C CA . TYR A 1 914 ? -34.566 1.569 11.024 1.00 95.00 914 TYR A CA 1
ATOM 7317 C C . TYR A 1 914 ? -35.310 2.049 12.276 1.00 95.00 914 TYR A C 1
ATOM 7319 O O . TYR A 1 914 ? -36.525 1.894 12.399 1.00 95.00 914 TYR A O 1
ATOM 7327 N N . TYR A 1 915 ? -34.584 2.668 13.206 1.00 94.25 915 TYR A N 1
ATOM 7328 C CA . TYR A 1 915 ? -35.154 3.182 14.448 1.00 94.25 915 TYR A CA 1
ATOM 7329 C C . TYR A 1 915 ? -36.165 4.308 14.176 1.00 94.25 915 TYR A C 1
ATOM 7331 O O . TYR A 1 915 ? -35.819 5.353 13.611 1.00 94.25 915 TYR A O 1
ATOM 7339 N N . GLY A 1 916 ? -37.411 4.085 14.603 1.00 90.88 916 GLY A N 1
ATOM 7340 C CA . GLY A 1 916 ? -38.517 5.031 14.442 1.00 90.88 916 GLY A CA 1
ATOM 7341 C C . GLY A 1 916 ? -38.984 5.227 12.995 1.00 90.88 916 GLY A C 1
ATOM 7342 O O . GLY A 1 916 ? -39.581 6.259 12.707 1.00 90.88 916 GLY A O 1
ATOM 7343 N N . ASP A 1 917 ? -38.685 4.295 12.081 1.00 91.00 917 ASP A N 1
ATOM 7344 C CA . ASP A 1 917 ? -39.065 4.384 10.663 1.00 91.00 917 ASP A CA 1
ATOM 7345 C C . ASP A 1 917 ? -39.467 3.000 10.113 1.00 91.00 917 ASP A C 1
ATOM 7347 O O . ASP A 1 917 ? -38.717 2.315 9.407 1.00 91.00 917 ASP A O 1
ATOM 7351 N N . GLU A 1 918 ? -40.659 2.539 10.501 1.00 92.25 918 GLU A N 1
ATOM 7352 C CA . GLU A 1 918 ? -41.168 1.225 10.092 1.00 92.25 918 GLU A CA 1
ATOM 7353 C C . GLU A 1 918 ? -41.516 1.145 8.603 1.00 92.25 918 GLU A C 1
ATOM 7355 O O . GLU A 1 918 ? -41.430 0.070 8.010 1.00 92.25 918 GLU A O 1
ATOM 7360 N N . GLU A 1 919 ? -41.930 2.258 7.997 1.00 91.25 919 GLU A N 1
ATOM 7361 C CA . GLU A 1 919 ? -42.272 2.315 6.576 1.00 91.25 919 GLU A CA 1
ATOM 7362 C C . GLU A 1 919 ? -41.041 2.000 5.734 1.00 91.25 919 GLU A C 1
ATOM 7364 O O . GLU A 1 919 ? -41.037 0.997 5.018 1.00 91.25 919 GLU A O 1
ATOM 7369 N N . LYS A 1 920 ? -39.943 2.742 5.931 1.00 88.81 920 LYS A N 1
ATOM 7370 C CA . LYS A 1 920 ? -38.694 2.450 5.221 1.00 88.81 920 LYS A CA 1
ATOM 7371 C C . LYS A 1 920 ? -38.119 1.089 5.592 1.00 88.81 920 LYS A C 1
ATOM 7373 O O . LYS A 1 920 ? -37.447 0.470 4.771 1.00 88.81 920 LYS A O 1
ATOM 7378 N N . THR A 1 921 ? -38.381 0.604 6.807 1.00 93.44 921 THR A N 1
ATOM 7379 C CA . THR A 1 921 ? -38.005 -0.760 7.202 1.00 93.44 921 THR A CA 1
ATOM 7380 C C . THR A 1 921 ? -38.721 -1.800 6.341 1.00 93.44 921 THR A C 1
ATOM 7382 O O . THR A 1 921 ? -38.055 -2.690 5.824 1.00 93.44 921 THR A O 1
ATOM 7385 N N . ARG A 1 922 ? -40.037 -1.669 6.125 1.00 92.88 922 ARG A N 1
ATOM 7386 C CA . ARG A 1 922 ? -40.826 -2.576 5.267 1.00 92.88 922 ARG A CA 1
ATOM 7387 C C . ARG A 1 922 ? -40.513 -2.434 3.777 1.00 92.88 922 ARG A C 1
ATOM 7389 O O . ARG A 1 922 ? -40.692 -3.391 3.035 1.00 92.88 922 ARG A O 1
ATOM 7396 N N . GLU A 1 923 ? -40.059 -1.262 3.338 1.00 89.44 923 GLU A N 1
ATOM 7397 C CA . GLU A 1 923 ? -39.541 -1.072 1.975 1.00 89.44 923 GLU A CA 1
ATOM 7398 C C . GLU A 1 923 ? -38.201 -1.786 1.763 1.00 89.44 923 GLU A C 1
ATOM 7400 O O . GLU A 1 923 ? -37.901 -2.228 0.660 1.00 89.44 923 GLU A O 1
ATOM 7405 N N . THR A 1 924 ? -37.377 -1.861 2.810 1.00 92.50 924 THR A N 1
ATOM 7406 C CA . THR A 1 924 ? -36.009 -2.393 2.732 1.00 92.50 924 THR A CA 1
ATOM 7407 C C . THR A 1 924 ? -35.944 -3.888 3.057 1.00 92.50 924 THR A C 1
ATOM 7409 O O . THR A 1 924 ? -35.136 -4.599 2.465 1.00 92.50 924 THR A O 1
ATOM 7412 N N . ILE A 1 925 ? -36.791 -4.386 3.965 1.00 96.19 925 ILE A N 1
ATOM 7413 C CA . ILE A 1 925 ? -36.941 -5.812 4.283 1.00 96.19 925 ILE A CA 1
ATOM 7414 C C . ILE A 1 925 ? -38.352 -6.258 3.908 1.00 96.19 925 ILE A C 1
ATOM 7416 O O . ILE A 1 925 ? -39.333 -5.777 4.480 1.00 96.19 925 ILE A O 1
ATOM 7420 N N . ASP A 1 926 ? -38.459 -7.221 2.998 1.00 94.69 926 ASP A N 1
ATOM 7421 C CA . ASP A 1 926 ? -39.757 -7.771 2.618 1.00 94.69 926 ASP A CA 1
ATOM 7422 C C . ASP A 1 926 ? -40.308 -8.801 3.623 1.00 94.69 926 ASP A C 1
ATOM 7424 O O . ASP A 1 926 ? -39.668 -9.205 4.597 1.00 94.69 926 ASP A O 1
ATOM 7428 N N . LYS A 1 927 ? -41.534 -9.273 3.367 1.00 92.75 927 LYS A N 1
ATOM 7429 C CA . LYS A 1 927 ? -42.221 -10.264 4.215 1.00 92.75 927 LYS A CA 1
ATOM 7430 C C . LYS A 1 927 ? -41.497 -11.614 4.303 1.00 92.75 927 LYS A C 1
ATOM 7432 O O . LYS A 1 927 ? -41.752 -12.366 5.238 1.00 92.75 927 LYS A O 1
ATOM 7437 N N . GLY A 1 928 ? -40.636 -11.934 3.338 1.00 91.31 928 GLY A N 1
ATOM 7438 C CA . GLY A 1 928 ? -39.814 -13.144 3.318 1.00 91.31 928 GLY A CA 1
ATOM 7439 C C . GLY A 1 928 ? -38.491 -12.999 4.074 1.00 91.31 928 GLY A C 1
ATOM 7440 O O . GLY A 1 928 ? -37.703 -13.950 4.096 1.00 91.31 928 GLY A O 1
ATOM 7441 N N . GLY A 1 929 ? -38.242 -11.833 4.682 1.00 94.19 929 GLY A N 1
ATOM 7442 C CA . GLY A 1 929 ? -37.001 -11.515 5.379 1.00 94.19 929 GLY A CA 1
ATOM 7443 C C . GLY A 1 929 ? -35.843 -11.187 4.437 1.00 94.19 929 GLY A C 1
ATOM 7444 O O . GLY A 1 929 ? -34.690 -11.260 4.865 1.00 94.19 929 GLY A O 1
ATOM 7445 N N . TRP A 1 930 ? -36.122 -10.868 3.169 1.00 96.94 930 TRP A N 1
ATOM 7446 C CA . TRP A 1 930 ? -35.096 -10.448 2.221 1.00 96.94 930 TRP A CA 1
ATOM 7447 C C . TRP A 1 930 ? -34.833 -8.956 2.346 1.00 96.94 930 TRP A C 1
ATOM 7449 O O . TRP A 1 930 ? -35.738 -8.135 2.218 1.00 96.94 930 TRP A O 1
ATOM 7459 N N . LEU A 1 931 ? -33.566 -8.624 2.557 1.00 97.31 931 LEU A N 1
ATOM 7460 C CA . LEU A 1 931 ? -33.032 -7.282 2.429 1.00 97.31 931 LEU A CA 1
ATOM 7461 C C . LEU A 1 931 ? -32.841 -6.954 0.947 1.00 97.31 931 LEU A C 1
ATOM 7463 O O . LEU A 1 931 ? -31.993 -7.563 0.294 1.00 97.31 931 LEU A O 1
ATOM 7467 N N . HIS A 1 932 ? -33.582 -5.968 0.453 1.00 95.88 932 HIS A N 1
ATOM 7468 C CA . HIS A 1 932 ? -33.424 -5.377 -0.877 1.00 95.88 932 HIS A CA 1
ATOM 7469 C C . HIS A 1 932 ? -32.270 -4.380 -0.832 1.00 95.88 932 HIS A C 1
ATOM 7471 O O . HIS A 1 932 ? -32.347 -3.362 -0.138 1.00 95.88 932 HIS A O 1
ATOM 7477 N N . THR A 1 933 ? -31.143 -4.705 -1.473 1.00 92.69 933 THR A N 1
ATOM 7478 C CA . THR A 1 933 ? -29.920 -3.914 -1.279 1.00 92.69 933 THR A CA 1
ATOM 7479 C C . THR A 1 933 ? -29.908 -2.612 -2.071 1.00 92.69 933 THR A C 1
ATOM 7481 O O . THR A 1 933 ? -29.134 -1.712 -1.748 1.00 92.69 933 THR A O 1
ATOM 7484 N N . GLY A 1 934 ? -30.734 -2.496 -3.114 1.00 89.44 934 GLY A N 1
ATOM 7485 C CA . GLY A 1 934 ? -30.647 -1.419 -4.092 1.00 89.44 934 GLY A CA 1
ATOM 7486 C C . GLY A 1 934 ? -29.383 -1.460 -4.962 1.00 89.44 934 GLY A C 1
ATOM 7487 O O . GLY A 1 934 ? -29.177 -0.536 -5.753 1.00 89.44 934 GLY A O 1
ATOM 7488 N N . ASP A 1 935 ? -28.549 -2.498 -4.843 1.00 89.00 935 ASP A N 1
ATOM 7489 C CA . ASP A 1 935 ? -27.392 -2.757 -5.702 1.00 89.00 935 ASP A CA 1
ATOM 7490 C C . ASP A 1 935 ? -27.738 -3.879 -6.698 1.00 89.00 935 ASP A C 1
ATOM 7492 O O . ASP A 1 935 ? -28.349 -4.888 -6.341 1.00 89.00 935 ASP A O 1
ATOM 7496 N N . VAL A 1 936 ? -27.326 -3.722 -7.955 1.00 88.88 936 VAL A N 1
ATOM 7497 C CA . VAL A 1 936 ? -27.523 -4.716 -9.015 1.00 88.88 936 VAL A CA 1
ATOM 7498 C C . VAL A 1 936 ? -26.287 -5.602 -9.107 1.00 88.88 936 VAL A C 1
ATOM 7500 O O . VAL A 1 936 ? -25.154 -5.116 -9.194 1.00 88.88 936 VAL A O 1
ATOM 7503 N N . GLY A 1 937 ? -26.513 -6.910 -9.102 1.00 92.38 937 GLY A N 1
ATOM 7504 C CA . GLY A 1 937 ? -25.491 -7.937 -9.181 1.00 92.38 937 GLY A CA 1
ATOM 7505 C C . GLY A 1 937 ? -25.616 -8.820 -10.413 1.00 92.38 937 GLY A C 1
ATOM 7506 O O . GLY A 1 937 ? -26.667 -8.907 -11.043 1.00 92.38 937 GLY A O 1
ATOM 7507 N N . GLU A 1 938 ? -24.522 -9.506 -10.720 1.00 93.94 938 GLU A N 1
ATOM 7508 C CA . GLU A 1 938 ? -24.423 -10.544 -11.738 1.00 93.94 938 GLU A CA 1
ATOM 7509 C C . GLU A 1 938 ? -23.779 -11.797 -11.134 1.00 93.94 938 GLU A C 1
ATOM 7511 O O . GLU A 1 938 ? -22.702 -11.710 -10.532 1.00 93.94 938 GLU A O 1
ATOM 7516 N N . TRP A 1 939 ? -24.398 -12.967 -11.317 1.00 94.62 939 TRP A N 1
ATOM 7517 C CA . TRP A 1 939 ? -23.719 -14.234 -11.049 1.00 94.62 939 TRP A CA 1
ATOM 7518 C C . TRP A 1 939 ? -22.780 -14.573 -12.201 1.00 94.62 939 TRP A C 1
ATOM 7520 O O . TRP A 1 939 ? -23.200 -14.767 -13.341 1.00 94.62 939 TRP A O 1
ATOM 7530 N N . THR A 1 940 ? -21.494 -14.699 -11.898 1.00 92.25 940 THR A N 1
ATOM 7531 C CA . THR A 1 940 ? -20.502 -15.152 -12.870 1.00 92.25 940 THR A CA 1
ATOM 7532 C C . THR A 1 940 ? -20.614 -16.659 -13.103 1.00 92.25 940 THR A C 1
ATOM 7534 O O . THR A 1 940 ? -21.171 -17.406 -12.297 1.00 92.25 940 THR A O 1
ATOM 7537 N N . SER A 1 941 ? -20.019 -17.140 -14.198 1.00 89.38 941 SER A N 1
ATOM 7538 C CA . SER A 1 941 ? -20.035 -18.564 -14.564 1.00 89.38 941 SER A CA 1
ATOM 7539 C C . SER A 1 941 ? -19.410 -19.493 -13.519 1.00 89.38 941 SER A C 1
ATOM 7541 O O . SER A 1 941 ? -19.710 -20.680 -13.524 1.00 89.38 941 SER A O 1
ATOM 7543 N N . ASN A 1 942 ? -18.565 -18.970 -12.622 1.00 88.69 942 ASN A N 1
ATOM 7544 C CA . ASN A 1 942 ? -17.983 -19.725 -11.512 1.00 88.69 942 ASN A CA 1
ATOM 7545 C C . ASN A 1 942 ? -18.767 -19.622 -10.187 1.00 88.69 942 ASN A C 1
ATOM 7547 O O . ASN A 1 942 ? -18.299 -20.102 -9.152 1.00 88.69 942 ASN A O 1
ATOM 7551 N N . GLY A 1 943 ? -19.933 -18.971 -10.198 1.00 89.81 943 GLY A N 1
ATOM 7552 C CA . GLY A 1 943 ? -20.796 -18.814 -9.030 1.00 89.81 943 GLY A CA 1
ATOM 7553 C C . GLY A 1 943 ? -20.406 -17.679 -8.079 1.00 89.81 943 GLY A C 1
ATOM 7554 O O . GLY A 1 943 ? -20.989 -17.589 -7.001 1.00 89.81 943 GLY A O 1
ATOM 7555 N N . SER A 1 944 ? -19.457 -16.813 -8.439 1.00 93.00 944 SER A N 1
ATOM 7556 C CA . SER A 1 944 ? -19.164 -15.594 -7.673 1.00 93.00 944 SER A CA 1
ATOM 7557 C C . SER A 1 944 ? -20.150 -14.475 -8.019 1.00 93.00 944 SER A C 1
ATOM 7559 O O . SER A 1 944 ? -20.707 -14.429 -9.114 1.00 93.00 944 SER A O 1
ATOM 7561 N N . LEU A 1 945 ? -20.366 -13.554 -7.085 1.00 94.19 945 LEU A N 1
ATOM 7562 C CA . LEU A 1 945 ? -21.185 -12.369 -7.305 1.00 94.19 945 LEU A CA 1
ATOM 7563 C C . LEU A 1 945 ? -20.310 -11.215 -7.795 1.00 94.19 945 LEU A C 1
ATOM 7565 O O . LEU A 1 945 ? -19.238 -10.958 -7.246 1.00 94.19 945 LEU A O 1
ATOM 7569 N N . ARG A 1 946 ? -20.772 -10.485 -8.804 1.00 91.12 946 ARG A N 1
ATOM 7570 C CA . ARG A 1 946 ? -20.192 -9.216 -9.253 1.00 91.12 946 ARG A CA 1
ATOM 7571 C C . ARG A 1 946 ? -21.209 -8.106 -9.050 1.00 91.12 946 ARG A C 1
ATOM 7573 O O . ARG A 1 946 ? -22.364 -8.287 -9.401 1.00 91.12 946 ARG A O 1
ATOM 7580 N N . ILE A 1 947 ? -20.778 -6.963 -8.526 1.00 87.19 947 ILE A N 1
ATOM 7581 C CA . ILE A 1 947 ? -21.615 -5.759 -8.469 1.00 87.19 947 ILE A CA 1
ATOM 7582 C C . ILE A 1 947 ? -21.471 -5.021 -9.798 1.00 87.19 947 ILE A C 1
ATOM 7584 O O . ILE A 1 947 ? -20.344 -4.776 -10.233 1.00 87.19 947 ILE A O 1
ATOM 7588 N N . ILE A 1 948 ? -22.589 -4.704 -10.446 1.00 82.06 948 ILE A N 1
ATOM 7589 C CA . ILE A 1 948 ? -22.602 -4.076 -11.773 1.00 82.06 948 ILE A CA 1
ATOM 7590 C C . ILE A 1 948 ? -23.292 -2.709 -11.794 1.00 82.06 948 ILE A C 1
ATOM 7592 O O . ILE A 1 948 ? -22.946 -1.905 -12.657 1.00 82.06 948 ILE A O 1
ATOM 7596 N N . ASP A 1 949 ? -24.218 -2.423 -10.867 1.00 71.81 949 ASP A N 1
ATOM 7597 C CA . ASP A 1 949 ? -24.974 -1.160 -10.875 1.00 71.81 949 ASP A CA 1
ATOM 7598 C C . ASP A 1 949 ? -25.681 -0.833 -9.537 1.00 71.81 949 ASP A C 1
ATOM 7600 O O . ASP A 1 949 ? -25.600 -1.603 -8.578 1.00 71.81 949 ASP A O 1
ATOM 7604 N N . ARG A 1 950 ? -26.413 0.292 -9.478 1.00 73.75 950 ARG A N 1
ATOM 7605 C CA . ARG A 1 950 ? -27.335 0.686 -8.395 1.00 73.75 950 ARG A CA 1
ATOM 7606 C C . ARG A 1 950 ? -28.722 1.039 -8.917 1.00 73.75 950 ARG A C 1
ATOM 7608 O O . ARG A 1 950 ? -28.880 1.996 -9.667 1.00 73.75 950 ARG A O 1
ATOM 7615 N N . VAL A 1 951 ? -29.752 0.376 -8.392 1.00 72.19 951 VAL A N 1
ATOM 7616 C CA . VAL A 1 951 ? -31.155 0.498 -8.834 1.00 72.19 951 VAL A CA 1
ATOM 7617 C C . VAL A 1 951 ? -31.634 1.955 -8.893 1.00 72.19 951 VAL A C 1
ATOM 7619 O O . VAL A 1 951 ? -32.270 2.363 -9.859 1.00 72.19 951 VAL A O 1
ATOM 7622 N N . LYS A 1 952 ? -31.307 2.773 -7.882 1.00 66.12 952 LYS A N 1
ATOM 7623 C CA . LYS A 1 952 ? -31.809 4.157 -7.766 1.00 66.12 952 LYS A CA 1
ATOM 7624 C C . LYS A 1 952 ? -31.067 5.187 -8.621 1.00 66.12 952 LYS A C 1
ATOM 7626 O O . LYS A 1 952 ? -31.541 6.316 -8.720 1.00 66.12 952 LYS A O 1
ATOM 7631 N N . HIS A 1 953 ? -29.897 4.856 -9.168 1.00 66.00 953 HIS A N 1
ATOM 7632 C CA . HIS A 1 953 ? -29.043 5.815 -9.886 1.00 66.00 953 HIS A CA 1
ATOM 7633 C C . HIS A 1 953 ? -28.996 5.569 -11.394 1.00 66.00 953 HIS A C 1
ATOM 7635 O O . HIS A 1 953 ? -28.387 6.361 -12.115 1.00 66.00 953 HIS A O 1
ATOM 7641 N N . ILE A 1 954 ? -29.671 4.520 -11.862 1.00 66.75 954 ILE A N 1
ATOM 7642 C CA . ILE A 1 954 ? -29.828 4.232 -13.278 1.00 66.75 954 ILE A CA 1
ATOM 7643 C C . ILE A 1 954 ? -30.827 5.214 -13.883 1.00 66.75 954 ILE A C 1
ATOM 7645 O O . ILE A 1 954 ? -31.952 5.355 -13.401 1.00 66.75 954 ILE A O 1
ATOM 7649 N N . PHE A 1 955 ? -30.443 5.854 -14.982 1.00 70.94 955 PHE A N 1
ATOM 7650 C CA . PHE A 1 955 ? -31.374 6.610 -15.814 1.00 70.94 955 PHE A CA 1
ATOM 7651 C C . PHE A 1 955 ? -31.369 6.079 -17.242 1.00 70.94 955 PHE A C 1
ATOM 7653 O O . PHE A 1 955 ? -30.424 5.437 -17.692 1.00 70.94 955 PHE A O 1
ATOM 7660 N N . LYS A 1 956 ? -32.460 6.336 -17.956 1.00 69.31 956 LYS A N 1
ATOM 7661 C CA . LYS A 1 956 ? -32.668 5.874 -19.326 1.00 69.31 956 LYS A CA 1
ATOM 7662 C C . LYS A 1 956 ? -32.403 7.010 -20.306 1.00 69.31 956 LYS A C 1
ATOM 7664 O O . LYS A 1 956 ? -32.863 8.119 -20.043 1.00 69.31 956 LYS A O 1
ATOM 7669 N N . LEU A 1 957 ? -31.713 6.728 -21.406 1.00 74.81 957 LEU A N 1
ATOM 7670 C CA . LEU A 1 957 ? -31.543 7.617 -22.563 1.00 74.81 957 LEU A CA 1
ATOM 7671 C C . LEU A 1 957 ? -32.640 7.371 -23.619 1.00 74.81 957 LEU A C 1
ATOM 7673 O O . LEU A 1 957 ? -33.358 6.369 -23.558 1.00 74.81 957 LEU A O 1
ATOM 7677 N N . SER A 1 958 ? -32.784 8.261 -24.601 1.00 68.31 958 SER A N 1
ATOM 7678 C CA . SER A 1 958 ? -33.928 8.252 -25.534 1.00 68.31 958 SER A CA 1
ATOM 7679 C C . SER A 1 958 ? -34.035 7.001 -26.407 1.00 68.31 958 SER A C 1
ATOM 7681 O O . SER A 1 958 ? -35.136 6.548 -26.712 1.00 68.31 958 SER A O 1
ATOM 7683 N N . GLN A 1 959 ? -32.905 6.386 -26.744 1.00 59.06 959 GLN A N 1
ATOM 7684 C CA . GLN A 1 959 ? -32.810 5.130 -27.495 1.00 59.06 959 GLN A CA 1
ATOM 7685 C C . GLN A 1 959 ? -33.199 3.888 -26.686 1.00 59.06 959 GLN A C 1
ATOM 7687 O O . GLN A 1 959 ? -33.207 2.783 -27.219 1.00 59.06 959 GLN A O 1
ATOM 7692 N N . GLY A 1 960 ? -33.496 4.043 -25.398 1.00 51.72 960 GLY A N 1
ATOM 7693 C CA . GLY A 1 960 ? -33.918 2.939 -24.552 1.00 51.72 960 GLY A CA 1
ATOM 7694 C C . GLY A 1 960 ? -32.831 2.349 -23.656 1.00 51.72 960 GLY A C 1
ATOM 7695 O O . GLY A 1 960 ? -33.159 1.550 -22.782 1.00 51.72 960 GLY A O 1
ATOM 7696 N N . GLU A 1 961 ? -31.581 2.766 -23.848 1.00 66.69 961 GLU A N 1
ATOM 7697 C CA . GLU A 1 961 ? -30.419 2.292 -23.098 1.00 66.69 961 GLU A CA 1
ATOM 7698 C C . GLU A 1 961 ? -30.374 2.885 -21.689 1.00 66.69 961 GLU A C 1
ATOM 7700 O O . GLU A 1 961 ? -30.698 4.055 -21.470 1.00 66.69 961 GLU A O 1
ATOM 7705 N N . TYR A 1 962 ? -29.954 2.061 -20.735 1.00 67.62 962 TYR A N 1
ATOM 7706 C CA . TYR A 1 962 ? -29.843 2.425 -19.329 1.00 67.62 962 TYR A CA 1
ATOM 7707 C C . TYR A 1 962 ? -28.393 2.748 -18.987 1.00 67.62 962 TYR A C 1
ATOM 7709 O O . TYR A 1 962 ? -27.479 2.030 -19.386 1.00 67.62 962 TYR A O 1
ATOM 7717 N N . ILE A 1 963 ? -28.192 3.834 -18.250 1.00 75.69 963 ILE A N 1
ATOM 7718 C CA . ILE A 1 963 ? -26.879 4.342 -17.875 1.00 75.69 963 ILE A CA 1
ATOM 7719 C C . ILE A 1 963 ? -26.682 4.214 -16.375 1.00 75.69 963 ILE A C 1
ATOM 7721 O O . ILE A 1 963 ? -27.481 4.728 -15.594 1.00 75.69 963 ILE A O 1
ATOM 7725 N N . ALA A 1 964 ? -25.549 3.614 -16.019 1.00 76.69 964 ALA A N 1
ATOM 7726 C CA . ALA A 1 964 ? -24.971 3.560 -14.685 1.00 76.69 964 ALA A CA 1
ATOM 7727 C C . ALA A 1 964 ? -23.921 4.674 -14.532 1.00 76.69 964 ALA A C 1
ATOM 7729 O O . ALA A 1 964 ? -22.749 4.464 -14.862 1.00 76.69 964 ALA A O 1
ATOM 7730 N N . PRO A 1 965 ? -24.274 5.885 -14.084 1.00 81.94 965 PRO A N 1
ATOM 7731 C CA . PRO A 1 965 ? -23.341 6.998 -14.171 1.00 81.94 965 PRO A CA 1
ATOM 7732 C C . PRO A 1 965 ? -22.147 6.875 -13.214 1.00 81.94 965 PRO A C 1
ATOM 7734 O O . PRO A 1 965 ? -21.053 7.286 -13.582 1.00 81.94 965 PRO A O 1
ATOM 7737 N N . GLU A 1 966 ? -22.300 6.234 -12.048 1.00 74.75 966 GLU A N 1
ATOM 7738 C CA . GLU A 1 966 ? -21.178 5.975 -11.122 1.00 74.75 966 GLU A CA 1
ATOM 7739 C C . GLU A 1 966 ? -20.096 5.097 -11.767 1.00 74.75 966 GLU A C 1
ATOM 7741 O O . GLU A 1 966 ? -18.904 5.359 -11.627 1.00 74.75 966 GLU A O 1
ATOM 7746 N N . ARG A 1 967 ? -20.506 4.105 -12.569 1.00 77.62 967 ARG A N 1
ATOM 7747 C CA . ARG A 1 967 ? -19.583 3.259 -13.337 1.00 77.62 967 ARG A CA 1
ATOM 7748 C C . ARG A 1 967 ? -18.762 4.084 -14.331 1.00 77.62 967 ARG A C 1
ATOM 7750 O O . ARG A 1 967 ? -17.582 3.811 -14.545 1.00 77.62 967 ARG A O 1
ATOM 7757 N N . LEU A 1 968 ? -19.388 5.080 -14.957 1.00 83.19 968 LEU A N 1
ATOM 7758 C CA . LEU A 1 968 ? -18.717 5.975 -15.897 1.00 83.19 968 LEU A CA 1
ATOM 7759 C C . LEU A 1 968 ? -17.767 6.925 -15.163 1.00 83.19 968 LEU A C 1
ATOM 7761 O O . LEU A 1 968 ? -16.627 7.086 -15.596 1.00 83.19 968 LEU A O 1
ATOM 7765 N N . GLU A 1 969 ? -18.198 7.487 -14.033 1.00 86.44 969 GLU A N 1
ATOM 7766 C CA . GLU A 1 969 ? -17.392 8.348 -13.160 1.00 86.44 969 GLU A CA 1
ATOM 7767 C C . GLU A 1 969 ? -16.110 7.642 -12.692 1.00 86.44 969 GLU A C 1
ATOM 7769 O O . GLU A 1 969 ? -15.021 8.189 -12.872 1.00 86.44 969 GLU A O 1
ATOM 7774 N N . ASP A 1 970 ? -16.211 6.400 -12.207 1.00 76.62 970 ASP A N 1
ATOM 7775 C CA . ASP A 1 970 ? -15.070 5.579 -11.763 1.00 76.62 970 ASP A CA 1
ATOM 7776 C C . ASP A 1 970 ? -14.044 5.302 -12.879 1.00 76.62 970 ASP A C 1
ATOM 7778 O O . ASP A 1 970 ? -12.847 5.115 -12.621 1.00 76.62 970 ASP A O 1
ATOM 7782 N N . GLY A 1 971 ? -14.492 5.267 -14.136 1.00 77.06 971 GLY A N 1
ATOM 7783 C CA . GLY A 1 971 ? -13.605 5.153 -15.292 1.00 77.06 971 GLY A CA 1
ATOM 7784 C C . GLY A 1 971 ? -12.978 6.488 -15.686 1.00 77.06 971 GLY A C 1
ATOM 7785 O O . GLY A 1 971 ? -11.767 6.570 -15.903 1.00 77.06 971 GLY A O 1
ATOM 7786 N N . TYR A 1 972 ? -13.787 7.546 -15.763 1.00 87.25 972 TYR A N 1
ATOM 7787 C CA . TYR A 1 972 ? -13.366 8.859 -16.248 1.00 87.25 972 TYR A CA 1
ATOM 7788 C C . TYR A 1 972 ? -12.495 9.641 -15.267 1.00 87.25 972 TYR A C 1
ATOM 7790 O O . TYR A 1 972 ? -11.637 10.405 -15.711 1.00 87.25 972 TYR A O 1
ATOM 7798 N N . ILE A 1 973 ? -12.627 9.399 -13.959 1.00 86.62 973 ILE A N 1
ATOM 7799 C CA . ILE A 1 973 ? -11.769 9.991 -12.918 1.00 86.62 973 ILE A CA 1
ATOM 7800 C C . ILE A 1 973 ? -10.275 9.674 -13.125 1.00 86.62 973 ILE A C 1
ATOM 7802 O O . ILE A 1 973 ? -9.406 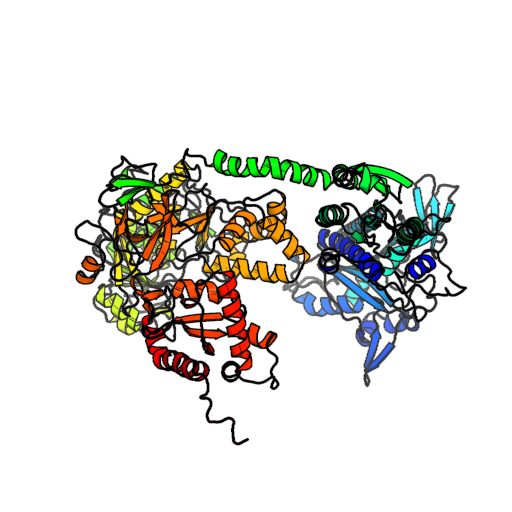10.351 -12.594 1.00 86.62 973 ILE A O 1
ATOM 7806 N N . ARG A 1 974 ? -9.945 8.654 -13.930 1.00 83.81 974 ARG A N 1
ATOM 7807 C CA . ARG A 1 974 ? -8.562 8.275 -14.272 1.00 83.81 974 ARG A CA 1
ATOM 7808 C C . ARG A 1 974 ? -7.902 9.213 -15.281 1.00 83.81 974 ARG A C 1
ATOM 7810 O O . ARG A 1 974 ? -6.704 9.092 -15.548 1.00 83.81 974 ARG A O 1
ATOM 7817 N N . CYS A 1 975 ? -8.671 10.122 -15.869 1.00 86.06 975 CYS A N 1
ATOM 7818 C CA . CYS A 1 975 ? -8.136 11.192 -16.687 1.00 86.06 975 CYS A CA 1
ATOM 7819 C C . CYS A 1 975 ? -7.267 12.107 -15.820 1.00 86.06 975 CYS A C 1
ATOM 7821 O O . CYS A 1 975 ? -7.732 12.662 -14.834 1.00 86.06 975 CYS A O 1
ATOM 7823 N N . ARG A 1 976 ? -5.997 12.295 -16.198 1.00 84.94 976 ARG A N 1
ATOM 7824 C CA . ARG A 1 976 ? -5.017 13.048 -15.387 1.00 84.94 976 ARG A CA 1
ATOM 7825 C C . ARG A 1 976 ? -5.387 14.507 -15.146 1.00 84.94 976 ARG A C 1
ATOM 7827 O O . ARG A 1 976 ? -4.848 15.121 -14.237 1.00 84.94 976 ARG A O 1
ATOM 7834 N N . TRP A 1 977 ? -6.258 15.053 -15.985 1.00 89.12 977 TRP A N 1
ATOM 7835 C CA . TRP A 1 977 ? -6.760 16.411 -15.851 1.00 89.12 977 TRP A CA 1
ATOM 7836 C C . TRP A 1 977 ? -7.858 16.547 -14.800 1.00 89.12 977 TRP A C 1
ATOM 7838 O O . TRP A 1 977 ? -8.216 17.671 -14.481 1.00 89.12 977 TRP A O 1
ATOM 7848 N N . VAL A 1 978 ? -8.423 15.443 -14.309 1.00 93.31 978 VAL A N 1
ATOM 7849 C CA . VAL A 1 978 ? -9.676 15.416 -13.551 1.00 93.31 978 VAL A CA 1
ATOM 7850 C C . VAL A 1 978 ? -9.398 15.105 -12.083 1.00 93.31 978 VAL A C 1
ATOM 7852 O O . VAL A 1 978 ? -8.859 14.052 -11.760 1.00 93.31 978 VAL A O 1
ATOM 7855 N N . ALA A 1 979 ? -9.821 15.999 -11.192 1.00 86.12 979 ALA A N 1
ATOM 7856 C CA . ALA A 1 979 ? -9.823 15.778 -9.748 1.00 86.12 979 ALA A CA 1
ATOM 7857 C C . ALA A 1 979 ? -11.131 15.129 -9.268 1.00 86.12 979 ALA A C 1
ATOM 7859 O O . ALA A 1 979 ? -11.106 14.242 -8.415 1.00 86.12 979 ALA A O 1
ATOM 7860 N N . GLN A 1 980 ? -12.274 15.562 -9.814 1.00 90.38 980 GLN A N 1
ATOM 7861 C CA . GLN A 1 980 ? -13.611 15.001 -9.569 1.00 90.38 980 GLN A CA 1
ATOM 7862 C C . GLN A 1 980 ? -14.455 15.076 -10.848 1.00 90.38 980 GLN A C 1
ATOM 7864 O O . GLN A 1 980 ? -14.221 15.924 -11.708 1.00 90.38 980 GLN A O 1
ATOM 7869 N N . ILE A 1 981 ? -15.448 14.197 -10.987 1.00 94.62 981 ILE A N 1
ATOM 7870 C CA . ILE A 1 981 ? -16.370 14.202 -12.127 1.00 94.62 981 ILE A CA 1
ATOM 7871 C C . ILE A 1 981 ? -17.780 13.798 -11.692 1.00 94.62 981 ILE A C 1
ATOM 7873 O O . ILE A 1 981 ? -17.945 12.940 -10.827 1.00 94.62 981 ILE A O 1
ATOM 7877 N N . PHE A 1 982 ? -18.784 14.423 -12.304 1.00 94.06 982 PHE A N 1
ATOM 7878 C CA . PHE A 1 982 ? -20.196 14.080 -12.181 1.00 94.06 982 PHE A CA 1
ATOM 7879 C C . PHE A 1 982 ? -20.803 13.864 -13.568 1.00 94.06 982 PHE A C 1
ATOM 7881 O O . PHE A 1 982 ? -20.891 14.807 -14.351 1.00 94.06 982 PHE A O 1
ATOM 7888 N N . VAL A 1 983 ? -21.199 12.632 -13.886 1.00 93.25 983 VAL A N 1
ATOM 7889 C CA . VAL A 1 983 ? -21.776 12.244 -15.185 1.00 93.25 983 VAL A CA 1
ATOM 7890 C C . VAL A 1 983 ? -23.296 12.209 -15.084 1.00 93.25 983 VAL A C 1
ATOM 7892 O O . VAL A 1 983 ? -23.844 11.534 -14.223 1.00 93.25 983 VAL A O 1
ATOM 7895 N N . ASP A 1 984 ? -24.020 12.873 -15.973 1.00 91.62 984 ASP A N 1
ATOM 7896 C CA . ASP A 1 984 ? -25.484 12.825 -15.950 1.00 91.62 984 ASP A CA 1
ATOM 7897 C C . ASP A 1 984 ? -26.086 12.791 -17.357 1.00 91.62 984 ASP A C 1
ATOM 7899 O O . ASP A 1 984 ? -25.413 13.013 -18.368 1.00 91.62 984 ASP A O 1
ATOM 7903 N N . GLY A 1 985 ? -27.379 12.492 -17.426 1.00 85.44 985 GLY A N 1
ATOM 7904 C CA . GLY A 1 985 ? -28.133 12.432 -18.665 1.00 85.44 985 GLY A CA 1
ATOM 7905 C C . GLY A 1 985 ? -29.603 12.792 -18.501 1.00 85.44 985 GLY A C 1
ATOM 7906 O O . GLY A 1 985 ? -30.202 12.715 -17.418 1.00 85.44 985 GLY A O 1
ATOM 7907 N N . ILE A 1 986 ? -30.183 13.214 -19.622 1.00 82.12 986 ILE A N 1
ATOM 7908 C CA . ILE A 1 986 ? -31.601 13.538 -19.757 1.00 82.12 986 ILE A CA 1
ATOM 7909 C C . ILE A 1 986 ? -32.233 12.462 -20.641 1.00 82.12 986 ILE A C 1
ATOM 7911 O O . ILE A 1 986 ? -31.659 12.071 -21.651 1.00 82.12 986 ILE A O 1
ATOM 7915 N N . SER A 1 987 ? -33.422 11.979 -20.283 1.00 73.81 987 SER A N 1
ATOM 7916 C CA . SER A 1 987 ? -34.058 10.864 -20.998 1.00 73.81 987 SER A CA 1
ATOM 7917 C C . SER A 1 987 ? -34.498 11.158 -22.430 1.00 73.81 987 SER A C 1
ATOM 7919 O O . SER A 1 987 ? -34.822 10.225 -23.157 1.00 73.81 987 SER A O 1
ATOM 7921 N N . SER A 1 988 ? -34.498 12.423 -22.851 1.00 72.62 988 SER A N 1
ATOM 7922 C CA . SER A 1 988 ? -34.705 12.825 -24.246 1.00 72.62 988 SER A CA 1
ATOM 7923 C C . SER A 1 988 ? -33.440 12.716 -25.103 1.00 72.62 988 SER A C 1
ATOM 7925 O O . SER A 1 988 ? -33.535 12.729 -26.327 1.00 72.62 988 SER A O 1
ATOM 7927 N N . GLU A 1 989 ? -32.271 12.563 -24.486 1.00 83.00 989 GLU A N 1
ATOM 7928 C CA . GLU A 1 989 ? -30.975 12.643 -25.153 1.00 83.00 989 GLU A CA 1
ATOM 7929 C C . GLU A 1 989 ? -30.372 11.269 -25.409 1.00 83.00 989 GLU A C 1
ATOM 7931 O O . GLU A 1 989 ? -30.702 10.296 -24.730 1.00 83.00 989 GLU A O 1
ATOM 7936 N N . SER A 1 990 ? -29.476 11.195 -26.400 1.00 82.75 990 SER A N 1
ATOM 7937 C CA . SER A 1 990 ? -28.880 9.925 -26.839 1.00 82.75 990 SER A CA 1
ATOM 7938 C C . SER A 1 990 ? -27.493 9.616 -26.274 1.00 82.75 990 SER A C 1
ATOM 7940 O O . SER A 1 990 ? -26.971 8.513 -26.454 1.00 82.75 990 SER A O 1
ATOM 7942 N N . THR A 1 991 ? -26.897 10.578 -25.573 1.00 88.00 991 THR A N 1
ATOM 7943 C CA . THR A 1 991 ? -25.557 10.495 -24.975 1.00 88.00 991 THR A CA 1
ATOM 7944 C C . THR A 1 991 ? -25.576 11.103 -23.578 1.00 88.00 991 THR A C 1
ATOM 7946 O O . THR A 1 991 ? -26.559 11.732 -23.200 1.00 88.00 991 THR A O 1
ATOM 7949 N N . VAL A 1 992 ? -24.497 10.914 -22.819 1.00 93.06 992 VAL A N 1
ATOM 7950 C CA . VAL A 1 992 ? -24.308 11.512 -21.489 1.00 93.06 992 VAL A CA 1
ATOM 7951 C C . VAL A 1 992 ? -23.428 12.763 -21.551 1.00 93.06 992 VAL A C 1
ATOM 7953 O O . VAL A 1 992 ? -22.608 12.913 -22.459 1.00 93.06 992 VAL A O 1
ATOM 7956 N N . VAL A 1 993 ? -23.540 13.635 -20.549 1.00 96.00 993 VAL A N 1
ATOM 7957 C CA . VAL A 1 993 ? -22.681 14.818 -20.350 1.00 96.00 993 VAL A CA 1
ATOM 7958 C C . VAL A 1 993 ? -22.025 14.765 -18.973 1.00 96.00 993 VAL A C 1
ATOM 7960 O O . VAL A 1 993 ? -22.441 13.978 -18.122 1.00 96.00 993 VAL A O 1
ATOM 7963 N N . ALA A 1 994 ? -20.996 15.581 -18.731 1.00 96.75 994 ALA A N 1
ATOM 7964 C CA . ALA A 1 994 ? -20.350 15.607 -17.419 1.00 96.75 994 ALA A CA 1
ATOM 7965 C C . ALA A 1 994 ? -19.970 17.006 -16.918 1.00 96.75 994 ALA A C 1
ATOM 7967 O O . ALA A 1 994 ? -19.570 17.885 -17.681 1.00 96.75 994 ALA A O 1
ATOM 7968 N N . ILE A 1 995 ? -20.033 17.176 -15.601 1.00 97.31 995 ILE A N 1
ATOM 7969 C CA . ILE A 1 995 ? -19.395 18.266 -14.866 1.00 97.31 995 ILE A CA 1
ATOM 7970 C C . ILE A 1 995 ? -18.036 17.753 -14.394 1.00 97.31 995 ILE A C 1
ATOM 7972 O O . ILE A 1 995 ? -17.957 16.748 -13.691 1.00 97.31 995 ILE A O 1
ATOM 7976 N N . VAL A 1 996 ? -16.964 18.416 -14.806 1.00 96.94 996 VAL A N 1
ATOM 7977 C CA . VAL A 1 996 ? -15.584 18.011 -14.544 1.00 96.94 996 VAL A CA 1
ATOM 7978 C C . VAL A 1 996 ? -14.932 19.059 -13.660 1.00 96.94 996 VAL A C 1
ATOM 7980 O O . VAL A 1 996 ? -14.907 20.226 -14.028 1.00 96.94 996 VAL A O 1
ATOM 7983 N N . ILE A 1 997 ? -14.367 18.646 -12.530 1.00 96.44 997 ILE A N 1
ATOM 7984 C CA . ILE A 1 997 ? -13.531 19.497 -11.685 1.00 96.44 997 ILE A CA 1
ATOM 7985 C C . ILE A 1 997 ? -12.077 19.189 -12.030 1.00 96.44 997 ILE A C 1
ATOM 7987 O O . ILE A 1 997 ? -11.630 18.067 -11.756 1.00 96.44 997 ILE A O 1
ATOM 7991 N N . PRO A 1 998 ? -11.336 20.113 -12.666 1.00 95.06 998 PRO A N 1
ATOM 7992 C CA . PRO A 1 998 ? -9.964 19.835 -13.061 1.00 95.06 998 PRO A CA 1
ATOM 7993 C C . PRO A 1 998 ? -9.003 19.789 -11.864 1.00 95.06 998 PRO A C 1
ATOM 7995 O O . PRO A 1 998 ? -9.205 20.473 -10.865 1.00 95.06 998 PRO A O 1
ATOM 7998 N N . ASP A 1 999 ? -7.925 19.012 -11.974 1.00 92.56 999 ASP A N 1
ATOM 7999 C CA . ASP A 1 999 ? -6.815 19.044 -11.015 1.00 92.56 999 ASP A CA 1
ATOM 8000 C C . ASP A 1 999 ? -5.988 20.320 -11.232 1.00 92.56 999 ASP A C 1
ATOM 8002 O O . ASP A 1 999 ? -5.278 20.455 -12.232 1.00 92.56 999 ASP A O 1
ATOM 8006 N N . GLU A 1 1000 ? -6.118 21.285 -10.317 1.00 91.00 1000 GLU A N 1
ATOM 8007 C CA . GLU A 1 1000 ? -5.510 22.610 -10.461 1.00 91.00 1000 GLU A CA 1
ATOM 8008 C C . GLU A 1 1000 ? -3.981 22.549 -10.601 1.00 91.00 1000 GLU A C 1
ATOM 8010 O O . GLU A 1 1000 ? -3.409 23.228 -11.461 1.00 91.00 1000 GLU A O 1
ATOM 8015 N N . GLU A 1 1001 ? -3.306 21.718 -9.802 1.00 85.50 1001 GLU A N 1
ATOM 8016 C CA . GLU A 1 1001 ? -1.846 21.586 -9.841 1.00 85.50 1001 GLU A CA 1
ATOM 8017 C C . GLU A 1 1001 ? -1.396 21.011 -11.192 1.00 85.50 1001 GLU A C 1
ATOM 8019 O O . GLU A 1 1001 ? -0.475 21.528 -11.841 1.00 85.50 1001 GLU A O 1
ATOM 8024 N N . TYR A 1 1002 ? -2.091 19.976 -11.669 1.00 86.44 1002 TYR A N 1
ATOM 8025 C CA . TYR A 1 1002 ? -1.800 19.348 -12.947 1.00 86.44 1002 TYR A CA 1
ATOM 8026 C C . TYR A 1 1002 ? -2.058 20.294 -14.120 1.00 86.44 1002 TYR A C 1
ATOM 8028 O O . TYR A 1 1002 ? -1.174 20.451 -14.972 1.00 86.44 1002 TYR A O 1
ATOM 8036 N N . VAL A 1 1003 ? -3.214 20.970 -14.138 1.00 89.56 1003 VAL A N 1
ATOM 8037 C CA . VAL A 1 1003 ? -3.580 21.954 -15.166 1.00 89.56 1003 VAL A CA 1
ATOM 8038 C C . VAL A 1 1003 ? -2.528 23.054 -15.232 1.00 89.56 1003 VAL A C 1
ATOM 8040 O O . VAL A 1 1003 ? -1.969 23.279 -16.305 1.00 89.56 1003 VAL A O 1
ATOM 8043 N N . ARG A 1 1004 ? -2.160 23.673 -14.103 1.00 86.38 1004 ARG A N 1
ATOM 8044 C CA . ARG A 1 1004 ? -1.139 24.737 -14.078 1.00 86.38 1004 ARG A CA 1
ATOM 8045 C C . ARG A 1 1004 ? 0.238 24.255 -14.541 1.00 86.38 1004 ARG A C 1
ATOM 8047 O O . ARG A 1 1004 ? 0.985 25.019 -15.146 1.00 86.38 1004 ARG A O 1
ATOM 8054 N N . SER A 1 1005 ? 0.583 22.988 -14.303 1.00 83.75 1005 SER A N 1
ATOM 8055 C CA . SER A 1 1005 ? 1.879 22.429 -14.711 1.00 83.75 1005 SER A CA 1
ATOM 8056 C C . SER A 1 1005 ? 1.975 22.055 -16.200 1.00 83.75 1005 SER A C 1
ATOM 8058 O O . SER A 1 1005 ? 3.085 21.943 -16.738 1.00 83.75 1005 SER A O 1
ATOM 8060 N N . LYS A 1 1006 ? 0.841 21.806 -16.874 1.00 85.50 1006 LYS A N 1
ATOM 8061 C CA . LYS A 1 1006 ? 0.797 21.255 -18.244 1.00 85.50 1006 LYS A CA 1
ATOM 8062 C C . LYS A 1 1006 ? 0.112 22.142 -19.267 1.00 85.50 1006 LYS A C 1
ATOM 8064 O O . LYS A 1 1006 ? 0.503 22.096 -20.435 1.00 85.50 1006 LYS A O 1
ATOM 8069 N N . PHE A 1 1007 ? -0.865 22.937 -18.861 1.00 85.69 1007 PHE A N 1
ATOM 8070 C CA . PHE A 1 1007 ? -1.584 23.837 -19.745 1.00 85.69 1007 PHE A CA 1
ATOM 8071 C C . PHE A 1 1007 ? -0.868 25.190 -19.799 1.00 85.69 1007 PHE A C 1
ATOM 8073 O O . PHE A 1 1007 ? -0.690 25.865 -18.788 1.00 85.69 1007 PHE A O 1
ATOM 8080 N N . ARG A 1 1008 ? -0.391 25.573 -20.989 1.00 77.56 1008 ARG A N 1
ATOM 8081 C CA . ARG A 1 1008 ? 0.318 26.843 -21.191 1.00 77.56 1008 ARG A CA 1
ATOM 8082 C C . ARG A 1 1008 ? -0.687 27.954 -21.463 1.00 77.56 1008 ARG A C 1
ATOM 8084 O O . ARG A 1 1008 ? -1.333 27.945 -22.505 1.00 77.56 1008 ARG A O 1
ATOM 8091 N N . THR A 1 1009 ? -0.749 28.924 -20.562 1.00 74.56 1009 THR A N 1
ATOM 8092 C CA . THR A 1 1009 ? -1.565 30.133 -20.709 1.00 74.56 1009 THR A CA 1
ATOM 8093 C C . THR A 1 1009 ? -0.681 31.300 -21.169 1.00 74.56 1009 THR A C 1
ATOM 8095 O O . THR A 1 1009 ? 0.533 31.301 -20.959 1.00 74.56 1009 THR A O 1
ATOM 8098 N N . THR A 1 1010 ? -1.273 32.312 -21.802 1.00 71.44 1010 THR A N 1
ATOM 8099 C CA . THR A 1 1010 ? -0.586 33.574 -22.137 1.00 71.44 1010 THR A CA 1
ATOM 8100 C C . THR A 1 1010 ? -0.463 34.519 -20.937 1.00 71.44 1010 THR A C 1
ATOM 8102 O O . THR A 1 1010 ? 0.342 35.446 -20.979 1.00 71.44 1010 THR A O 1
ATOM 8105 N N . ASN A 1 1011 ? -1.223 34.275 -19.862 1.00 76.19 1011 ASN A N 1
ATOM 8106 C CA . ASN A 1 1011 ? -1.211 35.047 -18.622 1.00 76.19 1011 ASN A CA 1
ATOM 8107 C C . ASN A 1 1011 ? -0.865 34.137 -17.421 1.00 76.19 1011 ASN A C 1
ATOM 8109 O O . ASN A 1 1011 ? -1.738 33.396 -16.961 1.00 76.19 1011 ASN A O 1
ATOM 8113 N N . PRO A 1 1012 ? 0.365 34.203 -16.873 1.00 67.75 1012 PRO A N 1
ATOM 8114 C CA . PRO A 1 1012 ? 0.796 33.358 -15.756 1.00 67.75 1012 PRO A CA 1
ATOM 8115 C C . PRO A 1 1012 ? -0.000 33.566 -14.457 1.00 67.75 1012 PRO A C 1
ATOM 8117 O O . PRO A 1 1012 ? 0.013 32.688 -13.599 1.00 67.75 1012 PRO A O 1
ATOM 8120 N N . ASN A 1 1013 ? -0.699 34.700 -14.318 1.00 76.81 1013 ASN A N 1
ATOM 8121 C CA . ASN A 1 1013 ? -1.443 35.085 -13.114 1.00 76.81 1013 ASN A CA 1
ATOM 8122 C C . ASN A 1 1013 ? -2.965 34.885 -13.247 1.00 76.81 1013 ASN A C 1
ATOM 8124 O O . ASN A 1 1013 ? -3.725 35.431 -12.451 1.00 76.81 1013 ASN A O 1
ATOM 8128 N N . ILE A 1 1014 ? -3.432 34.151 -14.261 1.00 86.50 1014 ILE A N 1
ATOM 8129 C CA . ILE A 1 1014 ? -4.862 33.874 -14.440 1.00 86.50 1014 ILE A CA 1
ATOM 8130 C C . ILE A 1 1014 ? -5.431 33.073 -13.251 1.00 86.50 1014 ILE A C 1
ATOM 8132 O O . ILE A 1 1014 ? -4.803 32.128 -12.744 1.00 86.50 1014 ILE A O 1
ATOM 8136 N N . SER A 1 1015 ? -6.628 33.465 -12.806 1.00 88.31 1015 SER A N 1
ATOM 8137 C CA . SER A 1 1015 ? -7.366 32.754 -11.761 1.00 88.31 1015 SER A CA 1
ATOM 8138 C C . SER A 1 1015 ? -7.727 31.337 -12.234 1.00 88.31 1015 SER A C 1
ATOM 8140 O O . SER A 1 1015 ? -7.824 31.072 -13.435 1.00 88.31 1015 SER A O 1
ATOM 8142 N N . PHE A 1 1016 ? -7.898 30.392 -11.305 1.00 89.44 1016 PHE A N 1
ATOM 8143 C CA . PHE A 1 1016 ? -8.291 29.029 -11.688 1.00 89.44 1016 PHE A CA 1
ATOM 8144 C C . PHE A 1 1016 ? -9.709 28.975 -12.270 1.00 89.44 1016 PHE A C 1
ATOM 8146 O O . PHE A 1 1016 ? -9.979 28.221 -13.204 1.00 89.44 1016 PHE A O 1
ATOM 8153 N N . GLU A 1 1017 ? -10.594 29.832 -11.763 1.00 91.00 1017 GLU A N 1
ATOM 8154 C CA . GLU A 1 1017 ? -11.946 29.993 -12.285 1.00 91.00 1017 GLU A CA 1
ATOM 8155 C C . GLU A 1 1017 ? -11.934 30.409 -13.761 1.00 91.00 1017 GLU A C 1
ATOM 8157 O O . GLU A 1 1017 ? -12.636 29.814 -14.578 1.00 91.00 1017 GLU A O 1
ATOM 8162 N N . ASP A 1 1018 ? -11.100 31.382 -14.128 1.00 88.75 1018 ASP A N 1
ATOM 8163 C CA . ASP A 1 1018 ? -11.014 31.841 -15.515 1.00 88.75 1018 ASP A CA 1
ATOM 8164 C C . ASP A 1 1018 ? -10.301 30.830 -16.418 1.00 88.75 1018 ASP A C 1
ATOM 8166 O O . ASP A 1 1018 ? -10.630 30.724 -17.597 1.00 88.75 1018 ASP A O 1
ATOM 8170 N N . LEU A 1 1019 ? -9.388 30.023 -15.868 1.00 88.19 1019 LEU A N 1
ATOM 8171 C CA . LEU A 1 1019 ? -8.811 28.878 -16.578 1.00 88.19 1019 LEU A CA 1
ATOM 8172 C C . LEU A 1 1019 ? -9.861 27.831 -16.949 1.00 88.19 1019 LEU A C 1
ATOM 8174 O O . LEU A 1 1019 ? -9.811 27.287 -18.049 1.00 88.19 1019 LEU A O 1
ATOM 8178 N N . CYS A 1 1020 ? -10.827 27.567 -16.069 1.00 91.62 1020 CYS A N 1
ATOM 8179 C CA . CYS A 1 1020 ? -11.922 26.639 -16.354 1.00 91.62 1020 CYS A CA 1
ATOM 8180 C C . CYS A 1 1020 ? -12.860 27.152 -17.465 1.00 91.62 1020 CYS A C 1
ATOM 8182 O O . CYS A 1 1020 ? -13.588 26.363 -18.063 1.00 91.62 1020 CYS A O 1
ATOM 8184 N N . LYS A 1 1021 ? -12.817 28.450 -17.793 1.00 91.44 1021 LYS A N 1
ATOM 8185 C CA . LYS A 1 1021 ? -13.567 29.053 -18.908 1.00 91.44 1021 LYS A CA 1
ATOM 8186 C C . LYS A 1 1021 ? -12.816 28.973 -20.250 1.00 91.44 1021 LYS A C 1
ATOM 8188 O O . LYS A 1 1021 ? -13.374 29.365 -21.272 1.00 91.44 1021 LYS A O 1
ATOM 8193 N N . ASP A 1 1022 ? -11.571 28.487 -20.277 1.00 89.75 1022 ASP A N 1
ATOM 8194 C CA . ASP A 1 1022 ? -10.782 28.362 -21.509 1.00 89.75 1022 ASP A CA 1
ATOM 8195 C C . ASP A 1 1022 ? -11.258 27.168 -22.358 1.00 89.75 1022 ASP A C 1
ATOM 8197 O O . ASP A 1 1022 ? -11.117 25.999 -21.981 1.00 89.75 1022 ASP A O 1
ATOM 8201 N N . GLU A 1 1023 ? -11.791 27.458 -23.547 1.00 91.06 1023 GLU A N 1
ATOM 8202 C CA . GLU A 1 1023 ? -12.302 26.436 -24.468 1.00 91.06 1023 GLU A CA 1
ATOM 8203 C C . GLU A 1 1023 ? -11.223 25.438 -24.921 1.00 91.06 1023 GLU A C 1
ATOM 8205 O O . GLU A 1 1023 ? -11.520 24.258 -25.097 1.00 91.06 1023 GLU A O 1
ATOM 8210 N N . LYS A 1 1024 ? -9.946 25.838 -25.029 1.00 90.69 1024 LYS A N 1
ATOM 8211 C CA . LYS A 1 1024 ? -8.874 24.897 -25.400 1.00 90.69 1024 LYS A CA 1
ATOM 8212 C C . LYS A 1 1024 ? -8.607 23.890 -24.292 1.00 90.69 1024 LYS A C 1
ATOM 8214 O O . LYS A 1 1024 ? -8.308 22.731 -24.581 1.00 90.69 1024 LYS A O 1
ATOM 8219 N N . LEU A 1 1025 ? -8.693 24.311 -23.028 1.00 92.06 1025 LEU A N 1
ATOM 8220 C CA . LEU A 1 1025 ? -8.559 23.392 -21.899 1.00 92.06 1025 LEU A CA 1
ATOM 8221 C C . LEU A 1 1025 ? -9.706 22.377 -21.915 1.00 92.06 1025 LEU A C 1
ATOM 8223 O O . LEU A 1 1025 ? -9.469 21.173 -21.809 1.00 92.06 1025 LEU A O 1
ATOM 8227 N N . LYS A 1 1026 ? -10.935 22.853 -22.128 1.00 95.31 1026 LYS A N 1
ATOM 8228 C CA . LYS A 1 1026 ? -12.122 22.006 -22.266 1.00 95.31 1026 LYS A CA 1
ATOM 8229 C C . LYS A 1 1026 ? -11.986 20.992 -23.408 1.00 95.31 1026 LYS A C 1
ATOM 8231 O O . LYS A 1 1026 ? -12.269 19.812 -23.201 1.00 95.31 1026 LYS A O 1
ATOM 8236 N N . GLU A 1 1027 ? -11.516 21.410 -24.582 1.00 94.50 1027 GLU A N 1
ATOM 8237 C CA . GLU A 1 1027 ? -11.293 20.525 -25.734 1.00 94.50 1027 GLU A CA 1
ATOM 8238 C C . GLU A 1 1027 ? -10.269 19.419 -25.440 1.00 94.50 1027 GLU A C 1
ATOM 8240 O O . GLU A 1 1027 ? -10.514 18.256 -25.767 1.00 94.50 1027 GLU A O 1
ATOM 8245 N N . ILE A 1 1028 ? -9.150 19.757 -24.786 1.00 94.19 1028 ILE A N 1
ATOM 8246 C CA . ILE A 1 1028 ? -8.109 18.788 -24.403 1.00 94.19 1028 ILE A CA 1
ATOM 8247 C C . ILE A 1 1028 ? -8.675 17.746 -23.435 1.00 94.19 1028 ILE A C 1
ATOM 8249 O O . ILE A 1 1028 ? -8.505 16.544 -23.650 1.00 94.19 1028 ILE A O 1
ATOM 8253 N N . ILE A 1 1029 ? -9.377 18.195 -22.392 1.00 96.00 1029 ILE A N 1
ATOM 8254 C CA . ILE A 1 1029 ? -9.954 17.302 -21.382 1.00 96.00 1029 ILE A CA 1
ATOM 8255 C C . ILE A 1 1029 ? -11.010 16.391 -22.019 1.00 96.00 1029 ILE A C 1
ATOM 8257 O O . ILE A 1 1029 ? -10.993 15.180 -21.799 1.00 96.00 1029 ILE A O 1
ATOM 8261 N N . LEU A 1 1030 ? -11.899 16.938 -22.853 1.00 96.88 1030 LEU A N 1
ATOM 8262 C CA . LEU A 1 1030 ? -12.926 16.157 -23.543 1.00 96.88 1030 LEU A CA 1
ATOM 8263 C C . LEU A 1 1030 ? -12.319 15.117 -24.500 1.00 96.88 1030 LEU A C 1
ATOM 8265 O O . LEU A 1 1030 ? -12.831 13.999 -24.592 1.00 96.88 1030 LEU A O 1
ATOM 8269 N N . ALA A 1 1031 ? -11.236 15.457 -25.204 1.00 94.88 1031 ALA A N 1
ATOM 8270 C CA . ALA A 1 1031 ? -10.539 14.529 -26.091 1.00 94.88 1031 ALA A CA 1
ATOM 8271 C C . ALA A 1 1031 ? -9.934 13.344 -25.320 1.00 94.88 1031 ALA A C 1
ATOM 8273 O O . ALA A 1 1031 ? -10.119 12.195 -25.731 1.00 94.88 1031 ALA A O 1
ATOM 8274 N N . ASP A 1 1032 ? -9.292 13.604 -24.179 1.00 92.81 1032 ASP A N 1
ATOM 8275 C CA . ASP A 1 1032 ? -8.728 12.557 -23.321 1.00 92.81 1032 ASP A CA 1
ATOM 8276 C C . ASP A 1 1032 ? -9.826 11.682 -22.690 1.00 92.81 1032 ASP A C 1
ATOM 8278 O O . ASP A 1 1032 ? -9.683 10.458 -22.636 1.00 92.81 1032 ASP A O 1
ATOM 8282 N N . LEU A 1 1033 ? -10.968 12.260 -22.297 1.00 94.94 1033 LEU A N 1
ATOM 8283 C CA . LEU A 1 1033 ? -12.132 11.488 -21.840 1.00 94.94 1033 LEU A CA 1
ATOM 8284 C C . LEU A 1 1033 ? -12.686 10.582 -22.953 1.00 94.94 1033 LEU A C 1
ATOM 8286 O O . LEU A 1 1033 ? -12.951 9.403 -22.718 1.00 94.94 1033 LEU A O 1
ATOM 8290 N N . LYS A 1 1034 ? -12.805 11.077 -24.191 1.00 94.94 1034 LYS A N 1
ATOM 8291 C CA . LYS A 1 1034 ? -13.229 10.259 -25.345 1.00 94.94 1034 LYS A CA 1
ATOM 8292 C C . LYS A 1 1034 ? -12.219 9.158 -25.680 1.00 94.94 1034 LYS A C 1
ATOM 8294 O O . LYS A 1 1034 ? -12.616 8.074 -26.107 1.00 94.94 1034 LYS A O 1
ATOM 8299 N N . GLN A 1 1035 ? -10.927 9.407 -25.479 1.00 88.81 1035 GLN A N 1
ATOM 8300 C CA . GLN A 1 1035 ? -9.883 8.396 -25.633 1.00 88.81 1035 GLN A CA 1
ATOM 8301 C C . GLN A 1 1035 ? -9.999 7.305 -24.555 1.00 88.81 1035 GLN A C 1
ATOM 8303 O O . GLN A 1 1035 ? -9.999 6.121 -24.893 1.00 88.81 1035 GLN A O 1
ATOM 8308 N N . LEU A 1 1036 ? -10.206 7.684 -23.289 1.00 85.50 1036 LEU A N 1
ATOM 8309 C CA . LEU A 1 1036 ? -10.466 6.748 -22.188 1.00 85.50 1036 LEU A CA 1
ATOM 8310 C C . LEU A 1 1036 ? -11.713 5.895 -22.445 1.00 85.50 1036 LEU A C 1
ATOM 8312 O O . LEU A 1 1036 ? -11.677 4.686 -22.240 1.00 85.50 1036 LEU A O 1
ATOM 8316 N N . ALA A 1 1037 ? -12.792 6.489 -22.961 1.00 86.00 1037 ALA A N 1
ATOM 8317 C CA . ALA A 1 1037 ? -14.005 5.752 -23.319 1.00 86.00 1037 ALA A CA 1
ATOM 8318 C C . ALA A 1 1037 ? -13.717 4.618 -24.323 1.00 86.00 1037 ALA A C 1
ATOM 8320 O O . ALA A 1 1037 ? -14.212 3.502 -24.163 1.00 86.00 1037 ALA A O 1
ATOM 8321 N N . LYS A 1 1038 ? -12.855 4.865 -25.323 1.00 85.88 1038 LYS A N 1
ATOM 8322 C CA . LYS A 1 1038 ? -12.420 3.838 -26.287 1.00 85.88 1038 LYS A CA 1
ATOM 8323 C C . LYS A 1 1038 ? -11.579 2.746 -25.630 1.00 85.88 1038 LYS A C 1
ATOM 8325 O O . LYS A 1 1038 ? -11.753 1.573 -25.950 1.00 85.88 1038 LYS A O 1
ATOM 8330 N N . GLU A 1 1039 ? -10.683 3.114 -24.717 1.00 77.75 1039 GLU A N 1
ATOM 8331 C CA . GLU A 1 1039 ? -9.832 2.167 -23.983 1.00 77.75 1039 GLU A CA 1
ATOM 8332 C C . GLU A 1 1039 ? -10.654 1.241 -23.076 1.00 77.75 1039 GLU A C 1
ATOM 8334 O O . GLU A 1 1039 ? -10.432 0.027 -23.075 1.00 77.75 1039 GLU A O 1
ATOM 8339 N N . TYR A 1 1040 ? -11.661 1.786 -22.387 1.00 69.88 1040 TYR A N 1
ATOM 8340 C CA . TYR A 1 1040 ? -12.610 1.028 -21.564 1.00 69.88 1040 TYR A CA 1
ATOM 8341 C C . TYR A 1 1040 ? -13.749 0.377 -22.357 1.00 69.88 1040 TYR A C 1
ATOM 8343 O O . TYR A 1 1040 ? -14.594 -0.294 -21.764 1.00 69.88 1040 TYR A O 1
ATOM 8351 N N . LYS A 1 1041 ? -13.755 0.521 -23.690 1.00 78.44 1041 LYS A N 1
ATOM 8352 C CA . LYS A 1 1041 ? -14.771 -0.035 -24.598 1.00 78.44 1041 LYS A CA 1
ATOM 8353 C C . LYS A 1 1041 ? -16.200 0.376 -24.224 1.00 78.44 1041 LYS A C 1
ATOM 8355 O O . LYS A 1 1041 ? -17.121 -0.435 -24.305 1.00 78.44 1041 LYS A O 1
ATOM 8360 N N . TYR A 1 1042 ? -16.372 1.624 -23.802 1.00 82.50 1042 TYR A N 1
ATOM 8361 C CA . TYR A 1 1042 ? -17.689 2.197 -23.557 1.00 82.50 1042 TYR A CA 1
ATOM 8362 C C . TYR A 1 1042 ? -18.473 2.285 -24.858 1.00 82.50 1042 TYR A C 1
ATOM 8364 O O . TYR A 1 1042 ? -17.910 2.521 -25.932 1.00 82.50 1042 TYR A O 1
ATOM 8372 N N . GLN A 1 1043 ? -19.782 2.087 -24.754 1.00 78.81 1043 GLN A N 1
ATOM 8373 C CA . GLN A 1 1043 ? -20.658 2.250 -25.903 1.00 78.81 1043 GLN A CA 1
ATOM 8374 C C . GLN A 1 1043 ? -20.759 3.731 -26.287 1.00 78.81 1043 GLN A C 1
ATOM 8376 O O . GLN A 1 1043 ? -20.433 4.627 -25.501 1.00 78.81 1043 GLN A O 1
ATOM 8381 N N . TYR A 1 1044 ? -21.220 4.016 -27.507 1.00 83.94 1044 TYR A N 1
ATOM 8382 C CA . TYR A 1 1044 ? -21.306 5.402 -27.986 1.00 83.94 1044 TYR A CA 1
ATOM 8383 C C . TYR A 1 1044 ? -22.193 6.272 -27.076 1.00 83.94 1044 TYR A C 1
ATOM 8385 O O . TYR A 1 1044 ? -21.886 7.438 -26.854 1.00 83.94 1044 TYR A O 1
ATOM 8393 N N . TYR A 1 1045 ? -23.249 5.686 -26.505 1.00 82.12 1045 TYR A N 1
ATOM 8394 C CA . TYR A 1 1045 ? -24.191 6.350 -25.605 1.00 82.12 1045 TYR A CA 1
ATOM 8395 C C . TYR A 1 1045 ? -23.670 6.530 -24.174 1.00 82.12 1045 TYR A C 1
ATOM 8397 O O . TYR A 1 1045 ? -24.180 7.358 -23.427 1.00 82.12 1045 TYR A O 1
ATOM 8405 N N . GLU A 1 1046 ? -22.626 5.790 -23.805 1.00 84.06 1046 GLU A N 1
ATOM 8406 C CA . GLU A 1 1046 ? -21.912 5.914 -22.529 1.00 84.06 1046 GLU A CA 1
ATOM 8407 C C . GLU A 1 1046 ? -20.731 6.889 -22.629 1.00 84.06 1046 GLU A C 1
ATOM 8409 O O . GLU A 1 1046 ? -20.088 7.206 -21.630 1.00 84.06 1046 GLU A O 1
ATOM 8414 N N . THR A 1 1047 ? -20.426 7.357 -23.843 1.00 91.19 1047 THR A N 1
ATOM 8415 C CA . THR A 1 1047 ? -19.344 8.303 -24.092 1.00 91.19 1047 THR A CA 1
ATOM 8416 C C . THR A 1 1047 ? -19.822 9.723 -23.825 1.00 91.19 1047 THR A C 1
ATOM 8418 O O . THR A 1 1047 ? -20.766 10.190 -24.461 1.00 91.19 1047 THR A O 1
ATOM 8421 N N . VAL A 1 1048 ? -19.131 10.429 -22.926 1.00 94.19 1048 VAL A N 1
ATOM 8422 C CA . VAL A 1 1048 ? -19.419 11.838 -22.625 1.00 94.19 1048 VAL A CA 1
ATOM 8423 C C . VAL A 1 1048 ? -19.293 12.686 -23.893 1.00 94.19 1048 VAL A C 1
ATOM 8425 O O . VAL A 1 1048 ? -18.216 12.797 -24.492 1.00 94.19 1048 VAL A O 1
ATOM 8428 N N . SER A 1 1049 ? -20.409 13.272 -24.320 1.00 93.25 1049 SER A N 1
ATOM 8429 C CA . SER A 1 1049 ? -20.494 14.047 -25.558 1.00 93.25 1049 SER A CA 1
ATOM 8430 C C . SER A 1 1049 ? -19.959 15.466 -25.378 1.00 93.25 1049 SER A C 1
ATOM 8432 O O . SER A 1 1049 ? -19.243 15.957 -26.260 1.00 93.25 1049 SER A O 1
ATOM 8434 N N . ASN A 1 1050 ? -20.232 16.073 -24.218 1.00 95.19 1050 ASN A N 1
ATOM 8435 C CA . ASN A 1 1050 ? -19.855 17.435 -23.846 1.00 95.19 1050 ASN A CA 1
ATOM 8436 C C . ASN A 1 1050 ? -19.578 17.553 -22.333 1.00 95.19 1050 ASN A C 1
ATOM 8438 O O . ASN A 1 1050 ? -20.077 16.751 -21.540 1.00 95.19 1050 ASN A O 1
ATOM 8442 N N . ILE A 1 1051 ? -18.790 18.557 -21.933 1.00 97.00 1051 ILE A N 1
ATOM 8443 C CA . ILE A 1 1051 ? -18.407 18.789 -20.531 1.00 97.00 1051 ILE A CA 1
ATOM 8444 C C . ILE A 1 1051 ? -18.505 20.257 -20.113 1.00 97.00 1051 ILE A C 1
ATOM 8446 O O . ILE A 1 1051 ? -18.347 21.164 -20.931 1.00 97.00 1051 ILE A O 1
ATOM 8450 N N . HIS A 1 1052 ? -18.693 20.482 -18.816 1.00 96.69 1052 HIS A N 1
ATOM 8451 C CA . HIS A 1 1052 ? -18.492 21.771 -18.157 1.00 96.69 1052 HIS A CA 1
ATOM 8452 C C . HIS A 1 1052 ? -17.329 21.660 -17.167 1.00 96.69 1052 HIS A C 1
ATOM 8454 O O . HIS A 1 1052 ? -17.312 20.726 -16.367 1.00 96.69 1052 HIS A O 1
ATOM 8460 N N . LEU A 1 1053 ? -16.372 22.591 -17.215 1.00 96.94 1053 LEU A N 1
ATOM 8461 C CA . LEU A 1 1053 ? -15.281 22.646 -16.243 1.00 96.94 1053 LEU A CA 1
ATOM 8462 C C . LEU A 1 1053 ? -15.710 23.505 -15.052 1.00 96.94 1053 LEU A C 1
ATOM 8464 O O . LEU A 1 1053 ? -15.970 24.697 -15.209 1.00 96.94 1053 LEU A O 1
ATOM 8468 N N . HIS A 1 1054 ? -15.788 22.895 -13.876 1.00 95.75 1054 HIS A N 1
ATOM 8469 C CA . HIS A 1 1054 ? -16.189 23.552 -12.640 1.00 95.75 1054 HIS A CA 1
ATOM 8470 C C . HIS A 1 1054 ? -14.958 23.767 -11.739 1.00 95.75 1054 HIS A C 1
ATOM 8472 O O . HIS A 1 1054 ? -14.209 22.817 -11.521 1.00 95.75 1054 HIS A O 1
ATOM 8478 N N . PRO A 1 1055 ? -14.708 24.987 -11.234 1.00 91.56 1055 PRO A N 1
ATOM 8479 C CA . PRO A 1 1055 ? -13.468 25.312 -10.523 1.00 91.56 1055 PRO A CA 1
ATOM 8480 C C . PRO A 1 1055 ? -13.463 24.897 -9.046 1.00 91.56 1055 PRO A C 1
ATOM 8482 O O . PRO A 1 1055 ? -12.394 24.794 -8.451 1.00 91.56 1055 PRO A O 1
ATOM 8485 N N . GLU A 1 1056 ? -14.630 24.673 -8.441 1.00 89.19 1056 GLU A N 1
ATOM 8486 C CA . GLU A 1 1056 ? -14.745 24.326 -7.024 1.00 89.19 1056 GLU A CA 1
ATOM 8487 C C . GLU A 1 1056 ? -14.854 22.812 -6.826 1.00 89.19 1056 GLU A C 1
ATOM 8489 O O . GLU A 1 1056 ? -15.576 22.115 -7.539 1.00 89.19 1056 GLU A O 1
ATOM 8494 N N . LEU A 1 1057 ? -14.152 22.288 -5.819 1.00 85.12 1057 LEU A N 1
ATOM 8495 C CA . LEU A 1 1057 ? -14.277 20.886 -5.426 1.00 85.12 1057 LEU A CA 1
ATOM 8496 C C . LEU A 1 1057 ? -15.647 20.622 -4.790 1.00 85.12 1057 LEU A C 1
ATOM 8498 O O . LEU A 1 1057 ? -16.190 21.425 -4.029 1.00 85.12 1057 LEU A O 1
ATOM 8502 N N . PHE A 1 1058 ? -16.180 19.427 -5.014 1.00 85.38 1058 PHE A N 1
ATOM 8503 C CA . PHE A 1 1058 ? -17.287 18.911 -4.225 1.00 85.38 1058 PHE A CA 1
ATOM 8504 C C . PHE A 1 1058 ? -16.777 18.569 -2.830 1.00 85.38 1058 PHE A C 1
ATOM 8506 O O . PHE A 1 1058 ? -15.927 17.687 -2.654 1.00 85.38 1058 PHE A O 1
ATOM 8513 N N . LEU A 1 1059 ? -17.317 19.271 -1.839 1.00 71.69 1059 LEU A N 1
ATOM 8514 C CA . LEU A 1 1059 ? -16.941 19.179 -0.438 1.00 71.69 1059 LEU A CA 1
ATOM 8515 C C . LEU A 1 1059 ? -18.145 18.745 0.403 1.00 71.69 1059 LEU A C 1
ATOM 8517 O O . LEU A 1 1059 ? -19.302 18.778 -0.018 1.00 71.69 1059 LEU A O 1
ATOM 8521 N N . GLN A 1 1060 ? -17.880 18.281 1.620 1.00 58.19 1060 GLN A N 1
ATOM 8522 C CA . GLN A 1 1060 ? -18.972 17.991 2.548 1.00 58.19 1060 GLN A CA 1
ATOM 8523 C C . GLN A 1 1060 ? -19.652 19.301 2.989 1.00 58.19 1060 GLN A C 1
ATOM 8525 O O . GLN A 1 1060 ? -20.864 19.331 3.181 1.00 58.19 1060 GLN A O 1
ATOM 8530 N N . GLU A 1 1061 ? -18.873 20.385 3.079 1.00 65.88 1061 GLU A N 1
ATOM 8531 C CA . GLU A 1 1061 ? -19.294 21.738 3.470 1.00 65.88 1061 GLU A CA 1
ATOM 8532 C C . GLU A 1 1061 ? -20.297 22.353 2.486 1.00 65.88 1061 GLU A C 1
ATOM 8534 O O . GLU A 1 1061 ? -21.290 22.932 2.919 1.00 65.88 1061 GLU A O 1
ATOM 8539 N N . ASN A 1 1062 ? -20.100 22.157 1.175 1.00 70.31 1062 ASN A N 1
ATOM 8540 C CA . ASN A 1 1062 ? -21.068 22.570 0.150 1.00 70.31 1062 ASN A CA 1
ATOM 8541 C C . ASN A 1 1062 ? -22.179 21.528 -0.085 1.00 70.31 1062 ASN A C 1
ATOM 8543 O O . ASN A 1 1062 ? -23.036 21.702 -0.948 1.00 70.31 1062 ASN A O 1
ATOM 8547 N N . GLY A 1 1063 ? -22.198 20.447 0.703 1.00 70.94 1063 GLY A N 1
ATOM 8548 C CA . GLY A 1 1063 ? -23.266 19.454 0.711 1.00 70.94 1063 GLY A CA 1
ATOM 8549 C C . GLY A 1 1063 ? -23.333 18.560 -0.529 1.00 70.94 1063 GLY A C 1
ATOM 8550 O O . GLY A 1 1063 ? -24.293 17.792 -0.632 1.00 70.94 1063 GLY A O 1
ATOM 8551 N N . LEU A 1 1064 ? -22.346 18.625 -1.433 1.00 76.06 1064 LEU A N 1
ATOM 8552 C CA . LEU A 1 1064 ? -22.315 17.870 -2.692 1.00 76.06 1064 LEU A CA 1
ATOM 8553 C C . LEU A 1 1064 ? -21.721 16.464 -2.546 1.00 76.06 1064 LEU A C 1
ATOM 8555 O O . LEU A 1 1064 ? -22.003 15.602 -3.378 1.00 76.06 1064 LEU A O 1
ATOM 8559 N N . ILE A 1 1065 ? -20.965 16.186 -1.479 1.00 68.44 1065 ILE A N 1
ATOM 8560 C CA . ILE A 1 1065 ? -20.484 14.834 -1.140 1.00 68.44 1065 ILE A CA 1
ATOM 8561 C C . ILE A 1 1065 ? -20.924 14.397 0.264 1.00 68.44 1065 ILE A C 1
ATOM 8563 O O . ILE A 1 1065 ? -21.196 15.207 1.149 1.00 68.44 1065 ILE A O 1
ATOM 8567 N N . THR A 1 1066 ? -21.020 13.087 0.479 1.00 61.53 1066 THR A N 1
ATOM 8568 C CA . THR A 1 1066 ? -21.266 12.469 1.787 1.00 61.53 1066 THR A CA 1
ATOM 8569 C C . THR A 1 1066 ? -20.012 12.514 2.667 1.00 61.53 1066 THR A C 1
ATOM 8571 O O . THR A 1 1066 ? -18.898 12.708 2.183 1.00 61.53 1066 THR A O 1
ATOM 8574 N N . SER A 1 1067 ? -20.162 12.206 3.960 1.00 41.75 1067 SER A N 1
ATOM 8575 C CA . SER A 1 1067 ? -19.036 11.969 4.885 1.00 41.75 1067 SER A CA 1
ATOM 8576 C C . SER A 1 1067 ? -18.127 10.799 4.473 1.00 41.75 1067 SER A C 1
ATOM 8578 O O . SER A 1 1067 ? -17.004 10.673 4.955 1.00 41.75 1067 SER A O 1
ATOM 8580 N N . THR A 1 1068 ? -18.597 9.942 3.563 1.00 47.22 1068 THR A N 1
ATOM 8581 C CA . THR A 1 1068 ? -17.826 8.863 2.927 1.00 47.22 1068 THR A CA 1
ATOM 8582 C C . THR A 1 1068 ? -17.249 9.266 1.567 1.00 47.22 1068 THR A C 1
ATOM 8584 O O . THR A 1 1068 ? -16.749 8.407 0.844 1.00 47.22 1068 THR A O 1
ATOM 8587 N N . PHE A 1 1069 ? -17.274 10.563 1.236 1.00 51.62 1069 PHE A N 1
ATOM 8588 C CA . PHE A 1 1069 ? -16.757 11.154 -0.002 1.00 51.62 1069 PHE A CA 1
ATOM 8589 C C . PHE A 1 1069 ? -17.441 10.659 -1.285 1.00 51.62 1069 PHE A C 1
ATOM 8591 O O . PHE A 1 1069 ? -16.828 10.660 -2.349 1.00 51.62 1069 PHE A O 1
ATOM 8598 N N . LYS A 1 1070 ? -18.709 10.240 -1.198 1.00 61.78 1070 LYS A N 1
ATOM 8599 C CA . LYS A 1 1070 ? -19.529 9.882 -2.365 1.00 61.78 1070 LYS A CA 1
ATOM 8600 C C . LYS A 1 1070 ? -20.383 11.071 -2.793 1.00 61.78 1070 LYS A C 1
ATOM 8602 O O . LYS A 1 1070 ? -20.938 11.746 -1.931 1.00 61.78 1070 LYS A O 1
ATOM 8607 N N . THR A 1 1071 ? -20.537 11.315 -4.091 1.00 74.75 1071 THR A N 1
ATOM 8608 C CA . THR A 1 1071 ? -21.377 12.411 -4.603 1.00 74.75 1071 THR A CA 1
ATOM 8609 C C . THR A 1 1071 ? -22.844 12.213 -4.210 1.00 74.75 1071 THR A C 1
ATOM 8611 O O . THR A 1 1071 ? -23.430 11.152 -4.430 1.00 74.75 1071 THR A O 1
ATOM 8614 N N . ARG A 1 1072 ? -23.478 13.244 -3.643 1.00 71.50 1072 ARG A N 1
ATOM 8615 C CA . ARG A 1 1072 ? -24.918 13.272 -3.342 1.00 71.50 1072 ARG A CA 1
ATOM 8616 C C . ARG A 1 1072 ? -25.686 13.584 -4.625 1.00 71.50 1072 ARG A C 1
ATOM 8618 O O . ARG A 1 1072 ? -26.149 14.700 -4.830 1.00 71.50 1072 ARG A O 1
ATOM 8625 N N . ARG A 1 1073 ? -25.805 12.575 -5.491 1.00 81.25 1073 ARG A N 1
ATOM 8626 C CA . ARG A 1 1073 ? -26.287 12.665 -6.880 1.00 81.25 1073 ARG A CA 1
ATOM 8627 C C . ARG A 1 1073 ? -27.577 13.470 -7.072 1.00 81.25 1073 ARG A C 1
ATOM 8629 O O . ARG A 1 1073 ? -27.609 14.322 -7.947 1.00 81.25 1073 ARG A O 1
ATOM 8636 N N . THR A 1 1074 ? -28.600 13.279 -6.237 1.00 74.50 1074 THR A N 1
ATOM 8637 C CA . THR A 1 1074 ? -29.853 14.059 -6.322 1.00 74.50 1074 THR A CA 1
ATOM 8638 C C . THR A 1 1074 ? -29.625 15.558 -6.119 1.00 74.50 1074 THR A C 1
ATOM 8640 O O . THR A 1 1074 ? -30.174 16.371 -6.854 1.00 74.50 1074 THR A O 1
ATOM 8643 N N . ILE A 1 1075 ? -28.779 15.922 -5.153 1.00 77.19 1075 ILE A N 1
ATOM 8644 C CA . ILE A 1 1075 ? -28.460 17.319 -4.830 1.00 77.19 1075 ILE A CA 1
ATOM 8645 C C . ILE A 1 1075 ? -27.539 17.905 -5.893 1.00 77.19 1075 ILE A C 1
ATOM 8647 O O . ILE A 1 1075 ? -27.789 19.006 -6.364 1.00 77.19 1075 ILE A O 1
ATOM 8651 N N . ALA A 1 1076 ? -26.524 17.154 -6.328 1.00 82.56 1076 ALA A N 1
ATOM 8652 C CA . ALA A 1 1076 ? -25.646 17.569 -7.417 1.00 82.56 1076 ALA A CA 1
ATOM 8653 C C . ALA A 1 1076 ? -26.434 17.802 -8.718 1.00 82.56 1076 ALA A C 1
ATOM 8655 O O . ALA A 1 1076 ? -26.243 18.820 -9.374 1.00 82.56 1076 ALA A O 1
ATOM 8656 N N . ARG A 1 1077 ? -27.386 16.921 -9.055 1.00 84.00 1077 ARG A N 1
ATOM 8657 C CA . ARG A 1 1077 ? -28.269 17.085 -10.218 1.00 84.00 1077 ARG A CA 1
ATOM 8658 C C . ARG A 1 1077 ? -29.130 18.338 -10.115 1.00 84.00 1077 ARG A C 1
ATOM 8660 O O . ARG A 1 1077 ? -29.255 19.046 -11.103 1.00 84.00 1077 ARG A O 1
ATOM 8667 N N . GLN A 1 1078 ? -29.704 18.619 -8.944 1.00 83.06 1078 GLN A N 1
ATOM 8668 C CA . GLN A 1 1078 ? -30.461 19.855 -8.710 1.00 83.06 1078 GLN A CA 1
ATOM 8669 C C . GLN A 1 1078 ? -29.564 21.093 -8.832 1.00 83.06 1078 GLN A C 1
ATOM 8671 O O . GLN A 1 1078 ? -29.930 22.054 -9.500 1.00 83.06 1078 GLN A O 1
ATOM 8676 N N . TYR A 1 1079 ? -28.369 21.044 -8.244 1.00 87.31 1079 TYR A N 1
ATOM 8677 C CA . TYR A 1 1079 ? -27.401 22.138 -8.264 1.00 87.31 1079 TYR A CA 1
ATOM 8678 C C . TYR A 1 1079 ? -26.910 22.456 -9.688 1.00 87.31 1079 TYR A C 1
ATOM 8680 O O . TYR A 1 1079 ? -26.862 23.616 -10.087 1.00 87.31 1079 TYR A O 1
ATOM 8688 N N . PHE A 1 1080 ? -26.607 21.430 -10.490 1.00 93.00 1080 PHE A N 1
ATOM 8689 C CA . PHE A 1 1080 ? -26.085 21.573 -11.855 1.00 93.00 1080 PHE A CA 1
ATOM 8690 C C . PHE A 1 1080 ? -27.157 21.497 -12.952 1.00 93.00 1080 PHE A C 1
ATOM 8692 O O . PHE A 1 1080 ? -26.807 21.464 -14.132 1.00 93.00 1080 PHE A O 1
ATOM 8699 N N . GLN A 1 1081 ? -28.449 21.489 -12.608 1.00 88.88 1081 GLN A N 1
ATOM 8700 C CA . GLN A 1 1081 ? -29.539 21.213 -13.552 1.00 88.88 1081 GLN A CA 1
ATOM 8701 C C . GLN A 1 1081 ? -29.491 22.109 -14.799 1.00 88.88 1081 GLN A C 1
ATOM 8703 O O . GLN A 1 1081 ? -29.552 21.615 -15.925 1.00 88.88 1081 GLN A O 1
ATOM 8708 N N . HIS A 1 1082 ? -29.326 23.419 -14.600 1.00 89.44 1082 HIS A N 1
ATOM 8709 C CA . HIS A 1 1082 ? -29.261 24.394 -15.691 1.00 89.44 1082 HIS A CA 1
ATOM 8710 C C . HIS A 1 1082 ? -28.036 24.194 -16.593 1.00 89.44 1082 HIS A C 1
ATOM 8712 O O . HIS A 1 1082 ? -28.128 24.320 -17.813 1.00 89.44 1082 HIS A O 1
ATOM 8718 N N . ILE A 1 1083 ? -26.893 23.834 -16.004 1.00 92.25 1083 ILE A N 1
ATOM 8719 C CA . ILE A 1 1083 ? -25.653 23.585 -16.744 1.00 92.25 1083 ILE A CA 1
ATOM 8720 C C . ILE A 1 1083 ? -25.788 22.308 -17.572 1.00 92.25 1083 ILE A C 1
ATOM 8722 O O . ILE A 1 1083 ? -25.492 22.330 -18.764 1.00 92.25 1083 ILE A O 1
ATOM 8726 N N . ILE A 1 1084 ? -26.292 21.221 -16.981 1.00 91.31 1084 ILE A N 1
ATOM 8727 C CA . ILE A 1 1084 ? -26.523 19.947 -17.676 1.00 91.31 1084 ILE A CA 1
ATOM 8728 C C . ILE A 1 1084 ? -27.424 20.159 -18.894 1.00 91.31 1084 ILE A C 1
ATOM 8730 O O . ILE A 1 1084 ? -27.112 19.657 -19.969 1.00 91.31 1084 ILE A O 1
ATOM 8734 N N . GLN A 1 1085 ? -28.493 20.945 -18.754 1.00 87.94 1085 GLN A N 1
ATOM 8735 C CA . GLN A 1 1085 ? -29.388 21.253 -19.866 1.00 87.94 1085 GLN A CA 1
ATOM 8736 C C . GLN A 1 1085 ? -28.676 22.042 -20.980 1.00 87.94 1085 GLN A C 1
ATOM 8738 O O . GLN A 1 1085 ? -28.739 21.650 -22.146 1.00 87.94 1085 GLN A O 1
ATOM 8743 N N . SER A 1 1086 ? -27.898 23.072 -20.626 1.00 89.38 1086 SER A N 1
ATOM 8744 C CA . SER A 1 1086 ? -27.128 23.864 -21.603 1.00 89.38 1086 SER A CA 1
ATOM 8745 C C . SER A 1 1086 ? -26.099 23.047 -22.399 1.00 89.38 1086 SER A C 1
ATOM 8747 O O . SER A 1 1086 ? -25.803 23.367 -23.552 1.00 89.38 1086 SER A O 1
ATOM 8749 N N . LEU A 1 1087 ? -25.564 21.964 -21.818 1.00 90.12 1087 LEU A N 1
ATOM 8750 C CA . LEU A 1 1087 ? -24.580 21.114 -22.491 1.00 90.12 1087 LEU A CA 1
ATOM 8751 C C . LEU A 1 1087 ? -25.181 20.365 -23.690 1.00 90.12 1087 LEU A C 1
ATOM 8753 O O . LEU A 1 1087 ? -24.449 20.100 -24.649 1.00 90.12 1087 LEU A O 1
ATOM 8757 N N . TYR A 1 1088 ? -26.486 20.078 -23.660 1.00 84.00 1088 TYR A N 1
ATOM 8758 C CA . TYR A 1 1088 ? -27.216 19.457 -24.770 1.00 84.00 1088 TYR A CA 1
ATOM 8759 C C . TYR A 1 1088 ? -27.672 20.483 -25.818 1.00 84.00 1088 TYR A C 1
ATOM 8761 O O . TYR A 1 1088 ? -27.543 20.229 -27.014 1.00 84.00 1088 TYR A O 1
ATOM 8769 N N . GLU A 1 1089 ? -28.067 21.692 -25.408 1.00 77.56 1089 GLU A N 1
ATOM 8770 C CA . GLU A 1 1089 ? -28.497 22.764 -26.328 1.00 77.56 1089 GLU A CA 1
ATOM 8771 C C . GLU A 1 1089 ? -27.390 23.225 -27.300 1.00 77.56 1089 GLU A C 1
ATOM 8773 O O . GLU A 1 1089 ? -27.663 23.649 -28.426 1.00 77.56 1089 GLU A O 1
ATOM 8778 N N . VAL A 1 1090 ? -26.119 23.125 -26.892 1.00 58.91 1090 VAL A N 1
ATOM 8779 C CA . VAL A 1 1090 ? -24.956 23.423 -27.752 1.00 58.91 1090 VAL A CA 1
ATOM 8780 C C . VAL A 1 1090 ? -24.691 22.300 -28.765 1.00 58.91 1090 VAL A C 1
ATOM 8782 O O . VAL A 1 1090 ? -24.233 22.574 -29.876 1.00 58.91 1090 VAL A O 1
ATOM 8785 N N . SER A 1 1091 ? -25.013 21.048 -28.421 1.00 51.12 1091 SER A N 1
ATOM 8786 C CA . SER A 1 1091 ? -24.819 19.884 -29.297 1.00 51.12 1091 SER A CA 1
ATOM 8787 C C . SER A 1 1091 ? -25.760 19.918 -30.510 1.00 51.12 1091 SER A C 1
ATOM 8789 O O . SER A 1 1091 ? -25.335 19.611 -31.624 1.00 51.12 1091 SER A O 1
ATOM 8791 N N . ASP A 1 1092 ? -26.997 20.395 -30.333 1.00 43.53 1092 ASP A N 1
ATOM 8792 C CA . ASP A 1 1092 ? -28.012 20.497 -31.396 1.00 43.53 1092 ASP A CA 1
ATOM 8793 C C . ASP A 1 1092 ? -27.687 21.516 -32.503 1.00 43.53 1092 ASP A C 1
ATOM 8795 O O . ASP A 1 1092 ? -28.245 21.454 -33.604 1.00 43.53 1092 ASP A O 1
ATOM 8799 N N . ARG A 1 1093 ? -26.764 22.458 -32.261 1.00 40.69 1093 ARG A N 1
ATOM 8800 C CA . ARG A 1 1093 ? -26.319 23.423 -33.285 1.00 40.69 1093 ARG A CA 1
ATOM 8801 C C . ARG A 1 1093 ? -25.258 22.862 -34.234 1.00 40.69 1093 ARG A C 1
ATOM 8803 O O . ARG A 1 1093 ? -25.092 23.407 -35.320 1.00 40.69 1093 ARG A O 1
ATOM 8810 N N . ILE A 1 1094 ? -24.556 21.794 -33.852 1.00 43.50 1094 ILE A N 1
ATOM 8811 C CA . ILE A 1 1094 ? -23.443 21.219 -34.630 1.00 43.50 1094 ILE A CA 1
ATOM 8812 C C . ILE A 1 1094 ? -23.932 20.092 -35.566 1.00 43.50 1094 ILE A C 1
ATOM 8814 O O . ILE A 1 1094 ? -23.265 19.762 -36.544 1.00 43.50 1094 ILE A O 1
ATOM 8818 N N . THR A 1 1095 ? -25.122 19.530 -35.327 1.00 37.72 1095 THR A N 1
ATOM 8819 C CA . THR A 1 1095 ? -25.654 18.346 -36.033 1.00 37.72 1095 THR A CA 1
ATOM 8820 C C . THR A 1 1095 ? -26.689 18.623 -37.131 1.00 37.72 1095 THR A C 1
ATOM 8822 O O . THR A 1 1095 ? -27.114 17.676 -37.794 1.00 37.72 1095 THR A O 1
ATOM 8825 N N . LYS A 1 1096 ? -27.077 19.878 -37.412 1.00 30.56 1096 LYS A N 1
ATOM 8826 C CA . LYS A 1 1096 ? -27.914 20.188 -38.591 1.00 30.56 1096 LYS A CA 1
ATOM 8827 C C . LYS A 1 1096 ? -27.051 20.444 -39.837 1.00 30.56 1096 LYS A C 1
ATOM 8829 O O . LYS A 1 1096 ? -26.268 21.392 -39.828 1.00 30.56 1096 LYS A O 1
ATOM 8834 N N . PRO A 1 1097 ? -27.200 19.673 -40.932 1.00 33.69 1097 PRO A N 1
ATOM 8835 C CA . PRO A 1 1097 ? -26.552 20.010 -42.194 1.00 33.69 1097 PRO A CA 1
ATOM 8836 C C . PRO A 1 1097 ? -27.133 21.326 -42.733 1.00 33.69 1097 PRO A C 1
ATOM 8838 O O . PRO A 1 1097 ? -28.350 21.514 -42.757 1.00 33.69 1097 PRO A O 1
ATOM 8841 N N . MET A 1 1098 ? -26.261 22.247 -43.150 1.00 32.53 1098 MET A N 1
ATOM 8842 C CA . MET A 1 1098 ? -26.658 23.475 -43.844 1.00 32.53 1098 MET A CA 1
ATOM 8843 C C . MET A 1 1098 ? -27.440 23.134 -45.120 1.00 32.53 1098 MET A C 1
ATOM 8845 O O . MET A 1 1098 ? -26.982 22.343 -45.944 1.00 32.53 1098 MET A O 1
ATOM 8849 N N . ASN A 1 1099 ? -28.609 23.757 -45.287 1.00 31.12 1099 ASN A N 1
ATOM 8850 C CA . ASN A 1 1099 ? -29.413 23.684 -46.506 1.00 31.12 1099 ASN A CA 1
ATOM 8851 C C . ASN A 1 1099 ? -28.667 24.304 -47.702 1.00 31.12 1099 ASN A C 1
ATOM 8853 O O . ASN A 1 1099 ? -27.994 25.327 -47.580 1.00 31.12 1099 ASN A O 1
ATOM 8857 N N . VAL A 1 1100 ? -28.867 23.701 -48.874 1.00 38.38 1100 VAL A N 1
ATOM 8858 C CA . VAL A 1 1100 ? -28.185 23.952 -50.161 1.00 38.38 1100 VAL A CA 1
ATOM 8859 C C . VAL A 1 1100 ? -28.461 25.344 -50.778 1.00 38.38 1100 VAL A C 1
ATOM 8861 O O . VAL A 1 1100 ? -27.887 25.692 -51.802 1.00 38.38 1100 VAL A O 1
ATOM 8864 N N . GLU A 1 1101 ? -29.260 26.212 -50.153 1.00 34.81 1101 GLU A N 1
ATOM 8865 C CA . GLU A 1 1101 ? -29.652 27.508 -50.743 1.00 34.81 1101 GLU A CA 1
ATOM 8866 C C . GLU A 1 1101 ? -28.770 28.717 -50.381 1.00 34.81 1101 GLU A C 1
ATOM 8868 O O . GLU A 1 1101 ? -28.973 29.795 -50.934 1.00 34.81 1101 GLU A O 1
ATOM 8873 N N . GLN A 1 1102 ? -27.758 28.586 -49.515 1.00 35.31 1102 GLN A N 1
ATOM 8874 C CA . GLN A 1 1102 ? -26.895 29.728 -49.143 1.00 35.31 1102 GLN A CA 1
ATOM 8875 C C . GLN A 1 1102 ? -25.533 29.790 -49.856 1.00 35.31 1102 GLN A C 1
ATOM 8877 O O . GLN A 1 1102 ? -24.764 30.715 -49.611 1.00 35.31 1102 GLN A O 1
ATOM 8882 N N . GLN A 1 1103 ? -25.240 28.880 -50.790 1.00 34.00 1103 GLN A N 1
ATOM 8883 C CA . GLN A 1 1103 ? -23.973 28.880 -51.542 1.00 34.00 1103 GLN A CA 1
ATOM 8884 C C . GLN A 1 1103 ? -23.954 29.762 -52.807 1.00 34.00 1103 GLN A C 1
ATOM 8886 O O . GLN A 1 1103 ? -22.931 29.808 -53.482 1.00 34.00 1103 GLN A O 1
ATOM 8891 N N . SER A 1 1104 ? -25.025 30.494 -53.147 1.00 33.62 1104 SER A N 1
ATOM 8892 C CA . SER A 1 1104 ? -25.054 31.311 -54.377 1.00 33.62 1104 SER A CA 1
ATOM 8893 C C . SER A 1 1104 ? -24.816 32.816 -54.188 1.00 33.62 1104 SER A C 1
ATOM 8895 O O . SER A 1 1104 ? -24.998 33.571 -55.143 1.00 33.62 1104 SER A O 1
ATOM 8897 N N . LYS A 1 1105 ? -24.428 33.286 -52.997 1.00 37.28 1105 LYS A N 1
ATOM 8898 C CA . LYS A 1 1105 ? -23.993 34.677 -52.770 1.00 37.28 1105 LYS A CA 1
ATOM 8899 C C . LYS A 1 1105 ? -22.973 34.754 -51.631 1.00 37.28 1105 LYS A C 1
ATOM 8901 O O . LYS A 1 1105 ? -23.356 35.109 -50.520 1.00 37.28 1105 LYS A O 1
ATOM 8906 N N . LEU A 1 1106 ? -21.714 34.421 -51.919 1.00 33.25 1106 LEU A N 1
ATOM 8907 C CA . LEU A 1 1106 ? -20.497 34.975 -51.302 1.00 33.25 1106 LEU A CA 1
ATOM 8908 C C . LEU A 1 1106 ? -19.253 34.436 -52.008 1.00 33.25 1106 LEU A C 1
ATOM 8910 O O . LEU A 1 1106 ? -19.188 33.202 -52.203 1.00 33.25 1106 LEU A O 1
#